Protein 2YXG (pdb70)

Solvent-accessible surface area: 39493 Å² total; per-residue (Å²): 122,7,118,6,3,0,0,5,2,1,1,0,8,86,124,160,107,12,20,70,112,4,0,67,91,10,0,41,44,2,25,140,34,44,7,34,0,0,2,0,2,10,10,2,0,2,28,26,8,18,56,90,125,29,15,68,104,0,0,66,52,0,24,93,18,0,118,72,123,21,58,3,0,0,4,1,21,2,11,18,4,126,71,0,45,83,14,0,55,45,0,56,112,32,41,7,64,1,0,7,0,10,0,0,30,10,3,62,4,42,41,74,0,0,56,67,0,0,3,95,0,4,119,33,6,136,26,52,0,0,0,12,0,9,32,69,22,0,29,15,46,3,60,16,138,4,1,73,94,0,18,100,109,25,121,21,8,28,0,1,14,1,9,16,68,76,1,7,11,0,0,32,1,48,81,56,0,136,17,23,0,0,0,15,30,11,21,5,0,0,0,0,6,0,0,14,2,88,0,0,3,0,26,0,0,7,7,4,3,125,50,0,22,69,0,0,76,51,3,45,126,27,44,2,122,87,0,44,113,13,0,31,105,0,0,45,0,1,66,4,7,107,45,19,26,22,1,0,0,0,1,16,0,4,68,56,37,70,56,17,0,15,116,28,49,51,0,4,13,118,4,54,115,121,51,34,127,79,0,82,92,19,2,124,126,52,51,53,97,48,119,5,2,2,0,3,2,1,1,0,4,130,133,154,108,14,17,62,114,4,0,69,100,12,0,55,69,3,30,151,32,37,7,38,0,0,0,0,2,9,9,3,0,2,27,27,6,17,56,68,100,30,14,63,102,0,0,81,52,0,24,93,17,0,122,70,123,31,66,3,0,0,4,7,14,1,11,18,4,141,77,0,50,84,12,0,53,37,0,55,112,34,42,5,62,0,0,8,0,12,0,0,31,9,4,66,4,39,58,73,0,0,62,69,0,0,2,96,0,4,106,33,6,137,27,48,1,0,0,15,0,8,33,66,22,0,29,14,33,2,59,14,160,6,2,83,95,0,16,100,112,29,118,25,6,37,0,0,12,2,6,18,70,75,1,21,16,0,1,41,4,32,75,34,75,92,18,36,0,0,0,14,38,11,21,5,0,0,0,0,6,0,0,12,2,91,0,0,4,0,26,0,0,6,2,4,4,76,55,0,12,71,0,0,68,64,3,41,146,27,56,3,120,91,0,58,96,22,0,33,103,0,0,44,1,1,74,3,6,106,44,18,26,20,1,1,0,0,0,18,0,5,69,59,31,71,52,24,3,31,59,17,35,44,0,6,4,115,6,50,126,130,49,63,161,85,0,70,82,15,0,107,112,46,64,48,71,50,117,6,2,0,0,5,2,3,1,0,2,123,131,157,107,12,18,68,112,4,0,68,92,12,0,50,64,3,29,153,34,43,6,34,0,0,1,0,2,8,16,4,0,3,28,28,8,16,55,100,119,17,17,76,104,0,0,66,50,0,25,96,17,0,121,79,120,23,63,4,0,0,5,1,20,2,12,12,4,130,70,0,53,90,15,0,52,37,0,54,112,26,44,5,63,1,0,7,0,10,0,0,30,9,4,66,3,38,47,83,0,0,56,71,0,0,2,88,0,4,112,35,6,139,31,49,0,0,0,11,0,10,33,70,24,0,29,15,46,1,52,11,131,6,2,81,96,1,2,107,106,28,104,23,0,32,0,1,16,1,9,21,72,75,2,17,16,0,1,44,2,32,72,34,79,96,18,33,0,0,0,13,31,12,24,8,0,0,0,0,5,0,0,14,2,90,0,0,4,0,26,0,0,8,6,5,2,109,58,0,20,64,0,0,67,62,3,43,131,28,44,3,132,94,0,63,121,21,0,29,130,1,1,43,0,1,64,4,8,107,43,20,25,23,2,0,0,0,1,16,0,5,70,55,38,68,48,21,2,32,73,29,43,44,0,5,7,122,7,38,142,120,57,65,124,92,0,72,63,19,0,123,115,44,64,56,85,54,121,6,3,1,0,3,3,2,1,0,4,119,128,163,109,13,17,63,111,5,0,71,94,12,0,47,38,2,28,148,34,44,5,34,0,0,0,0,3,9,10,3,0,3,25,30,6,16,50,58,96,27,15,61,118,0,1,80,50,0,22,86,20,0,121,72,126,22,65,4,0,0,4,0,20,2,12,17,4,139,77,0,52,99,8,0,54,42,0,54,115,35,43,5,63,1,0,8,0,12,0,0,33,10,8,61,4,37,42,73,0,0,63,69,0,1,3,95,0,4,112,34,8,136,31,49,0,0,0,14,0,8,34,68,23,0,31,16,44,2,53,8,133,5,1,87,90,0,22,119,108,30,118,24,8,35,0,1,12,2,6,17,71,72,0,16,13,0,0,47,1,39,52,44,2,167,18,38,1,0,0,13,38,10,23,7,0,0,0,1,3,0,0,16,2,91,0,0,4,0,25,0,0,9,4,4,3,109,53,0,20,63,0,0,82,74,0,46,146,24,33,3,130,98,0,59,120,16,0,32,102,2,6,50,0,1,71,4,7,87,44,18,29,21,1,0,0,0,2,16,0,4,64,60,20,70,83,25,3,27,65,31,46,48,0,4,9,124,6,48,124,133,55,35,126,86,0,62,51,17,0,126,125,54,70,42,106

Radius of gyration: 30.59 Å; Cα contacts (8 Å, |Δi|>4): 2657; chains: 4; bounding box: 78×72×71 Å

Foldseek 3Di:
DDFAEEEADAQFDDPNHGDLVLLLVLLVVLLVQPGQEYEYLDVLNVVVPDDPVRLLVRLLSNQVSCVPSHAYEREQEELDLVSSLVSLLSNQVSHGQEYEYEQHADVADDLVRSLVSVVSNLVSDPHAYEYEAACVGRVYGNALVSLQVNVVVHVSPAEYQDNPPPCVSLLSCVVRRPHAYAHAALLCRLVSVVSPHRYYHDLCCSQVVNLRRVLRVCSNVPNPVSVVVSSVLCVLVSVLCVLDDHPQSSLLNCVVLVRGHDADDPVDGHDDPVSSVSSVVSCVVVPSD/DFFEEEADAQFADPNHGPLVLLLVLLVVLVVQDGQEYEYLDVLNVVVPADPVRLLVRLLSSCVSCVPVHAYEYEAEELDLVRSLVRLLSSVVSPGQEYEYEQAADVADDLVVRLVSVLSNLVSDVHAYAYEAACVGRVYGNALVSLLVNLVVHVSPAHYADAPPPCVRLLSNVVSVSHAYAHAALLCLLVSVVSPHRYYHDLCCSQVVNLSSVLRVCSNVPNNVVVVVSSVLCVLVSVLCVPDPHPQSSLLLCVVLVRGHHADDPPDHHDDPVSSVSNVVSCVSVVSD/DFAEEEADAQFDDPNHGPLVLLLVLLVVLLVLPGQYYEYLDVLNVVVPDPPVRLLVRLLSSCVSCVPSHAYEYEQEELDLVSSLVSLLSSQVSRGQHYEYEQHADVADDLVRSLVSVVSNLVSDDHAYEYEADCVGRVYGNALVSLLVNVVVHVSPAEYADAPPPCVRLLSCVVSPSYAYAHAALLCRLVSLVSPHRYYHDHCCSQVVNLSRVLRVCSPVVNVVSNVVSSVLCVLVSVLCPPDDRPQSSLLLCVVLVRGHHADDPPDHHDDPVSSVSSVVSCVVVVSD/DFFEEEADAQFDDPNHTDLVLLLVLLVVLVVQPGQEYEWQDVLNVVVPADPVRLLVRLLSSCVSCVPVHAYEREQEELDLVSSLVSLLSNVVSHHQEYEYEQHADVADDLVVSLVSVVSNLVSHPHAYEYEADCVGRVYGNALVSLLVNVVVHVSPAEYADAPPPCVSLVSNVPRRVHAYAHAALLCRLVSLVSVHRYYHDHCCSQVVNLSRVLSVCSNVVNNVVNVVSSVLCVLVSVLCVLDPRPQSSLLLCVVLVRGHDADDPVDHHDDPVSSVSNVVSCVVVVSD

B-factor: mean 26.88, std 6.97, range [12.19, 60.37]

Organism: Methanocaldococcus jannaschii (strain ATCC 43067 / DSM 2661 / JAL-1 / JCM 10045 / NBRC 100440) (NCBI:txid243232)

Secondary structure (DSSP, 8-state):
---EEEEB----EETTEE-HHHHHHHHHHHHHTT-SEEEESSTTTTGGGS-HHHHHHHHHHHHHHHTTSSEEEEE---SSHHHHHHHHHHHHHHT-SEEEEE---SS---HHHHHHHHHHHHHH-SS-EEEEE-HHHHS----HHHHHHHHHH-TTEEEEEE--S-THHHHHIIIII-SEEEES-GGGHHHHHHTT--EEEESGGGT-HHHHHHHHHHHHHT-HHHHHHHHHHHHHHHHHTTSSSTTHHHHHHHHHTT-S--PPPTT--PPPHHHHHHHHHHHHHHT--/--EEEEB----EETTEE-HHHHHHHHHHHHHTT-SEEEESSTTTTGGGS-HHHHHHHHHHHHHHHTTSSEEEEEE--SSHHHHHHHHHHHHHTT-SEEEEE---SS---HHHHHHHHHHHHHH-SS-EEEEE-HHHHS----HHHHHHHHHH-TTEEEEEE--S-THHHHHHHHHT-SEEEES-GGGHHHHHHTT--EEEESGGGT-HHHHHHHHHHHHTT-HHHHHHHHHHHHHHHHHTTSSSTTHHHHHHHHHTTSS--PPPTTS-PPPHHHHHHHHHHHHHTT--/--EEEEB----EETTEE-HHHHHHHHHHHHHTT-SEEEESSGGGTGGGS-HHHHHHHHHHHHHHHTTSSEEEEE---SSHHHHHHHHHHHHHTT-SEEEEE---SS---HHHHHHHHHHHHHH-SS-EEEEE-HHHHS----HHHHHHHHHH-TTEEEEEE--S-HHHHHHHHHS-SSEEEES-GGGHHHHHHTT--EEEESGGGT-HHHHHHHHHHHHHT-HHHHHHHHHHHHHHHHHTTSSSTTHHHHHHHHHTT-S--PPPTTS----HHHHHHHHHHHHHTT--/--EEEEB----EETTEE-HHHHHHHHHHHHHTT-SEEEESSTTTTGGGS-HHHHHHHHHHHHHHHTTSSEEEEE---SSHHHHHHHHHHHHHHT-SEEEEEPPPSS---HHHHHHHHHHHHHH-SS-EEEEE-HHHHS----HHHHHHHHHH-TTEEEEEE--S-HHHHHHIIIII--EEEESSGGGHHHHHHHT--EEEESGGGT-HHHHHHHHHHHHHT-HHHHHHHHHHHHHHHHHTTSSSTTHHHHHHHHHTT-S--PPPTTS-PPPHHHHHHHHHHHHHTT--

InterPro domains:
  IPR002220 DapA-like [PF00701] (2-285)
  IPR002220 DapA-like [PIRSF001365] (1-288)
  IPR002220 DapA-like [PR00146] (34-55)
  IPR002220 DapA-like [PR00146] (70-88)
  IPR002220 DapA-like [PR00146] (102-118)
  IPR002220 DapA-like [PR00146] (127-144)
  IPR002220 DapA-like [PTHR12128] (2-287)
  IPR002220 DapA-like [SM01130] (1-287)
  IPR005263 4-hydroxy-tetrahydrodipicolinate synthase, DapA [MF_00418] (1-285)
  IPR005263 4-hydroxy-tetrahydrodipicolinate synthase, DapA [TIGR00674] (4-285)
  IPR005263 4-hydroxy-tetrahydrodipicolinate synthase, DapA [cd00950] (2-283)
  IPR013785 Aldolase-type TIM barrel [G3DSA:3.20.20.70] (1-289)
  IPR020624 Schiff base-forming aldolase, conserved site [PS00665] (37-54)
  IPR020625 Schiff base-forming aldolase, active site [PS00666] (132-163)

Structure (mmCIF, N/CA/C/O backbone):
data_2YXG
#
_entry.id   2YXG
#
_cell.length_a   80.469
_cell.length_b   76.532
_cell.length_c   101.863
_cell.angle_alpha   90.00
_cell.angle_beta   106.87
_cell.angle_gamma   90.00
#
_symmetry.space_group_name_H-M   'P 1 21 1'
#
loop_
_entity.id
_entity.type
_entity.pdbx_description
1 polymer 'Dihydrodipicolinate synthase'
2 water water
#
loop_
_atom_site.group_PDB
_atom_site.id
_atom_site.type_symbol
_atom_site.label_atom_id
_atom_site.label_alt_id
_atom_site.label_comp_id
_atom_site.label_asym_id
_atom_site.label_entity_id
_atom_site.label_seq_id
_atom_site.pdbx_PDB_ins_code
_atom_site.Cartn_x
_atom_site.Cartn_y
_atom_site.Cartn_z
_atom_site.occupancy
_atom_site.B_iso_or_equiv
_atom_site.auth_seq_id
_atom_site.auth_comp_id
_atom_site.auth_asym_id
_atom_site.auth_atom_id
_atom_site.pdbx_PDB_model_num
ATOM 1 N N . MET A 1 1 ? -8.881 17.194 33.202 1.00 40.84 1 MET A N 1
ATOM 2 C CA . MET A 1 1 ? -8.137 16.004 32.696 1.00 40.04 1 MET A CA 1
ATOM 3 C C . MET A 1 1 ? -8.192 14.764 33.634 1.00 38.39 1 MET A C 1
ATOM 4 O O . MET A 1 1 ? -9.145 14.562 34.458 1.00 38.85 1 MET A O 1
ATOM 6 N N . PHE A 1 2 ? -7.211 13.894 33.453 1.00 34.45 2 PHE A N 1
ATOM 7 C CA . PHE A 1 2 ? -7.085 12.766 34.348 1.00 31.75 2 PHE A CA 1
ATOM 8 C C . PHE A 1 2 ? -6.018 13.122 35.310 1.00 29.42 2 PHE A C 1
ATOM 9 O O . PHE A 1 2 ? -4.960 13.615 34.886 1.00 28.04 2 PHE A O 1
ATOM 17 N N . LYS A 1 3 ? -6.305 12.942 36.598 1.00 27.78 3 LYS A N 1
ATOM 18 C CA . LYS A 1 3 ? -5.294 13.229 37.643 1.00 27.28 3 LYS A CA 1
ATOM 19 C C . LYS A 1 3 ? -5.395 12.364 38.891 1.00 25.57 3 LYS A C 1
ATOM 20 O O . LYS A 1 3 ? -6.477 12.174 39.430 1.00 24.34 3 LYS A O 1
ATOM 26 N N . GLY A 1 4 ? -4.264 11.857 39.392 1.00 24.15 4 GLY A N 1
ATOM 27 C CA . GLY A 1 4 ? -4.324 11.123 40.661 1.00 22.02 4 GLY A CA 1
ATOM 28 C C . GLY A 1 4 ? -4.499 9.646 40.451 1.00 22.13 4 GLY A C 1
ATOM 29 O O . GLY A 1 4 ? -4.117 9.118 39.420 1.00 23.90 4 GLY A O 1
ATOM 30 N N . VAL A 1 5 ? -5.077 8.968 41.427 1.00 21.84 5 VAL A N 1
ATOM 31 C CA . VAL A 1 5 ? -5.065 7.498 41.481 1.00 21.07 5 VAL A CA 1
ATOM 32 C C . VAL A 1 5 ? -6.379 6.899 41.044 1.00 21.78 5 VAL A C 1
ATOM 33 O O . VAL A 1 5 ? -7.437 7.284 41.614 1.00 22.80 5 VAL A O 1
ATOM 37 N N . TYR A 1 6 ? -6.320 5.978 40.068 1.00 19.96 6 TYR A N 1
ATOM 38 C CA . TYR A 1 6 ? -7.521 5.236 39.543 1.00 20.46 6 TYR A CA 1
ATOM 39 C C . TYR A 1 6 ? -7.329 3.739 39.636 1.00 20.59 6 TYR A C 1
ATOM 40 O O . TYR A 1 6 ? -6.649 3.146 38.807 1.00 21.42 6 TYR A O 1
ATOM 49 N N . PRO A 1 7 ? -7.897 3.111 40.658 1.00 20.63 7 PRO A N 1
ATOM 50 C CA . PRO A 1 7 ? -7.606 1.685 40.716 1.00 20.48 7 PRO A CA 1
ATOM 51 C C . PRO A 1 7 ? -8.306 0.922 39.634 1.00 20.13 7 PRO A C 1
ATOM 52 O O . PRO A 1 7 ? -9.441 1.275 39.274 1.00 19.41 7 PRO A O 1
ATOM 56 N N . ALA A 1 8 ? -7.620 -0.112 39.127 1.00 18.67 8 ALA A N 1
ATOM 57 C CA . ALA A 1 8 ? -8.202 -1.015 38.152 1.00 19.02 8 ALA A CA 1
ATOM 58 C C . ALA A 1 8 ? -8.839 -2.091 38.986 1.00 19.30 8 ALA A C 1
ATOM 59 O O . ALA A 1 8 ? -8.151 -2.940 39.596 1.00 18.79 8 ALA A O 1
ATOM 61 N N . ILE A 1 9 ? -10.156 -1.991 39.122 1.00 19.60 9 ILE A N 1
ATOM 62 C CA . ILE A 1 9 ? -10.837 -2.835 40.083 1.00 19.96 9 ILE A CA 1
ATOM 63 C C . ILE A 1 9 ? -10.960 -4.256 39.611 1.00 20.90 9 ILE A C 1
ATOM 64 O O . ILE A 1 9 ? -11.096 -4.525 38.388 1.00 20.81 9 ILE A O 1
ATOM 69 N N . ILE A 1 10 ? -10.862 -5.176 40.570 1.00 19.87 10 ILE A N 1
ATOM 70 C CA . ILE A 1 10 ? -11.163 -6.534 40.259 1.00 20.74 10 ILE A CA 1
ATOM 71 C C . ILE A 1 10 ? -12.655 -6.712 40.057 1.00 21.04 10 ILE A C 1
ATOM 72 O O . ILE A 1 10 ? -13.476 -5.892 40.501 1.00 21.78 10 ILE A O 1
ATOM 77 N N . THR A 1 11 ? -12.999 -7.786 39.359 1.00 21.41 11 THR A N 1
ATOM 78 C CA . THR A 1 11 ? -14.385 -8.261 39.320 1.00 22.21 11 THR A CA 1
ATOM 79 C C . THR A 1 11 ? -14.481 -9.445 40.328 1.00 22.11 11 THR A C 1
ATOM 80 O O . THR A 1 11 ? -13.989 -10.522 40.060 1.00 21.78 11 THR A O 1
ATOM 84 N N . PRO A 1 12 ? -15.133 -9.246 41.473 1.00 23.29 12 PRO A N 1
ATOM 85 C CA . PRO A 1 12 ? -15.261 -10.363 42.434 1.00 23.78 12 PRO A CA 1
ATOM 86 C C . PRO A 1 12 ? -16.359 -11.324 41.988 1.00 25.14 12 PRO A C 1
ATOM 87 O O . PRO A 1 12 ? -17.349 -10.886 41.407 1.00 25.40 12 PRO A O 1
ATOM 91 N N . PHE A 1 13 ? -16.144 -12.625 42.208 1.00 25.60 13 PHE A N 1
ATOM 92 C CA . PHE A 1 13 ? -17.069 -13.673 41.875 1.00 27.26 13 PHE A CA 1
ATOM 93 C C . PHE A 1 13 ? -17.558 -14.401 43.171 1.00 29.40 13 PHE A C 1
ATOM 94 O O . PHE A 1 13 ? -16.791 -14.582 44.139 1.00 28.32 13 P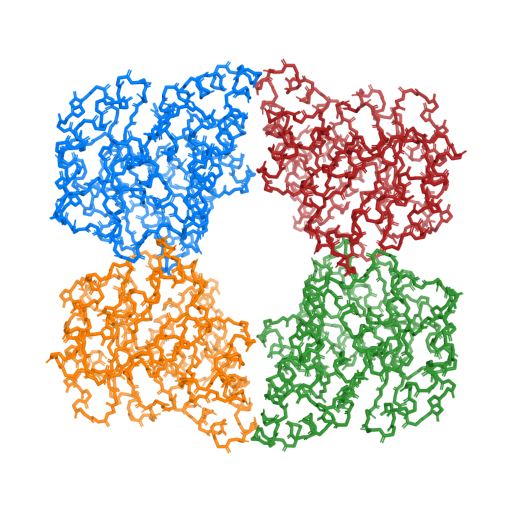HE A O 1
ATOM 102 N N . LYS A 1 14 ? -18.838 -14.778 43.191 1.00 30.97 14 LYS A N 1
ATOM 103 C CA . LYS A 1 14 ? -19.408 -15.642 44.231 1.00 33.87 14 LYS A CA 1
ATOM 104 C C . LYS A 1 14 ? -20.269 -16.660 43.518 1.00 34.33 14 LYS A C 1
ATOM 105 O O . LYS A 1 14 ? -21.154 -16.314 42.730 1.00 33.78 14 LYS A O 1
ATOM 111 N N . ASN A 1 15 ? -19.986 -17.927 43.782 1.00 36.45 15 ASN A N 1
ATOM 112 C CA . ASN A 1 15 ? -20.704 -19.031 43.149 1.00 38.01 15 ASN A CA 1
ATOM 113 C C . ASN A 1 15 ? -20.772 -18.976 41.617 1.00 38.90 15 ASN A C 1
ATOM 114 O O . ASN A 1 15 ? -21.850 -19.150 41.008 1.00 39.22 15 ASN A O 1
ATOM 119 N N . LYS A 1 16 ? -19.603 -18.747 41.010 1.00 38.65 16 LYS A N 1
ATOM 120 C CA . LYS A 1 16 ? -19.447 -18.783 39.564 1.00 39.54 16 LYS A CA 1
ATOM 121 C C . LYS A 1 16 ? -20.126 -17.548 38.914 1.00 38.52 16 LYS A C 1
ATOM 122 O O . LYS A 1 16 ? -20.251 -17.469 37.691 1.00 39.00 16 LYS A O 1
ATOM 128 N N . GLU A 1 17 ? -20.568 -16.601 39.743 1.00 36.73 17 GLU A N 1
ATOM 129 C CA . GLU A 1 17 ? -21.225 -15.400 39.246 1.00 35.68 17 GLU A CA 1
ATOM 130 C C . GLU A 1 17 ? -20.580 -14.110 39.758 1.00 33.07 17 GLU A C 1
ATOM 131 O O . GLU A 1 17 ? -20.025 -14.077 40.859 1.00 32.55 17 GLU A O 1
ATOM 137 N N . VAL A 1 18 ? -20.665 -13.055 38.959 1.00 31.09 18 VAL A N 1
ATOM 138 C CA . VAL A 1 18 ? -20.205 -11.742 39.375 1.00 29.56 18 VAL A CA 1
ATOM 139 C C . VAL A 1 18 ? -20.862 -11.452 40.713 1.00 30.59 18 VAL A C 1
ATOM 140 O O . VAL A 1 18 ? -22.052 -11.702 40.878 1.00 30.34 18 VAL A O 1
ATOM 144 N N . ASP A 1 19 ? -20.061 -10.978 41.679 1.00 30.42 19 ASP A N 1
ATOM 145 C CA . ASP A 1 19 ? -20.561 -10.668 43.006 1.00 30.57 19 ASP A CA 1
ATOM 146 C C . ASP A 1 19 ? -20.835 -9.163 43.133 1.00 30.05 19 ASP A C 1
ATOM 147 O O . ASP A 1 19 ? -19.925 -8.358 43.457 1.00 28.66 19 ASP A O 1
ATOM 152 N N . PHE A 1 20 ? -22.102 -8.785 42.878 1.00 29.75 20 PHE A N 1
ATOM 153 C CA . PHE A 1 20 ? -22.474 -7.355 42.735 1.00 29.17 20 PHE A CA 1
ATOM 154 C C . PHE A 1 20 ? -22.417 -6.598 44.052 1.00 29.51 20 PHE A C 1
ATOM 155 O O . PHE A 1 20 ? -21.974 -5.439 44.106 1.00 28.53 20 PHE A O 1
ATOM 163 N N . ASP A 1 21 ? -22.834 -7.270 45.115 1.00 29.44 21 ASP A N 1
ATOM 164 C CA . ASP A 1 21 ? -22.746 -6.696 46.444 1.00 30.22 21 ASP A CA 1
ATOM 165 C C . ASP A 1 21 ? -21.270 -6.489 46.829 1.00 29.30 21 ASP A C 1
ATOM 166 O O . ASP A 1 21 ? -20.890 -5.442 47.393 1.00 29.46 21 ASP A O 1
ATOM 171 N N . GLY A 1 22 ? -20.433 -7.462 46.487 1.00 27.72 22 GLY A N 1
ATOM 172 C CA . GLY A 1 22 ? -19.020 -7.352 46.825 1.00 26.30 22 GLY A CA 1
ATOM 173 C C . GLY A 1 22 ? -18.395 -6.217 46.066 1.00 25.24 22 GLY A C 1
ATOM 174 O O . GLY A 1 22 ? -17.623 -5.427 46.631 1.00 24.84 22 GLY A O 1
ATOM 175 N N . LEU A 1 23 ? -18.784 -6.129 44.790 1.00 24.80 23 LEU A N 1
ATOM 176 C CA . LEU A 1 23 ? -18.389 -5.063 43.894 1.00 25.74 23 LEU A CA 1
ATOM 177 C C . LEU A 1 23 ? -18.738 -3.666 44.457 1.00 26.39 23 LEU A C 1
ATOM 178 O O . LEU A 1 23 ? -17.885 -2.770 44.534 1.00 26.52 23 LEU A O 1
ATOM 183 N N . GLU A 1 24 ? -19.978 -3.498 44.894 1.00 27.29 24 GLU A N 1
ATOM 184 C CA . GLU A 1 24 ? -20.423 -2.246 45.522 1.00 27.53 24 GLU A CA 1
ATOM 185 C C . GLU A 1 24 ? -19.573 -1.840 46.720 1.00 27.17 24 GLU A C 1
ATOM 186 O O . GLU A 1 24 ? -19.114 -0.688 46.831 1.00 27.11 24 GLU A O 1
ATOM 192 N N . GLU A 1 25 ? -19.401 -2.807 47.622 1.00 26.64 25 GLU A N 1
ATOM 193 C CA . GLU A 1 25 ? -18.613 -2.666 48.803 1.00 26.65 25 GLU A CA 1
ATOM 194 C C . GLU A 1 25 ? -17.159 -2.312 48.465 1.00 25.81 25 GLU A C 1
ATOM 195 O O . GLU A 1 25 ? -16.557 -1.433 49.113 1.00 24.47 25 GLU A O 1
ATOM 201 N N . ASN A 1 26 ? -16.596 -2.936 47.422 1.00 25.59 26 ASN A N 1
ATOM 202 C CA . ASN A 1 26 ? -15.215 -2.535 46.990 1.00 24.96 26 ASN A CA 1
ATOM 203 C C . ASN A 1 26 ? -15.186 -1.098 46.494 1.00 23.95 26 ASN A C 1
ATOM 204 O O . ASN A 1 26 ? -14.323 -0.311 46.855 1.00 22.61 26 ASN A O 1
ATOM 209 N N . ILE A 1 27 ? -16.171 -0.761 45.676 1.00 24.71 27 ILE A N 1
ATOM 210 C CA . ILE A 1 27 ? -16.271 0.611 45.166 1.00 25.04 27 ILE A CA 1
ATOM 211 C C . ILE A 1 27 ? -16.309 1.660 46.252 1.00 24.73 27 ILE A C 1
ATOM 212 O O . ILE A 1 27 ? -15.498 2.604 46.251 1.00 25.12 27 ILE A O 1
ATOM 217 N N . ASN A 1 28 ? -17.215 1.499 47.195 1.00 24.89 28 ASN A N 1
ATOM 218 C CA . ASN A 1 28 ? -17.295 2.465 48.320 1.00 25.38 28 ASN A CA 1
ATOM 219 C C . ASN A 1 28 ? -16.052 2.491 49.185 1.00 24.79 28 ASN A C 1
ATOM 220 O O . ASN A 1 28 ? -15.647 3.568 49.641 1.00 26.60 28 ASN A O 1
ATOM 225 N N . PHE A 1 29 ? -15.440 1.327 49.425 1.00 24.14 29 PHE A N 1
ATOM 226 C CA . PHE A 1 29 ? -14.139 1.301 50.091 1.00 24.75 29 PHE A CA 1
ATOM 227 C C . PHE A 1 29 ? -13.086 2.209 49.406 1.00 24.65 29 PHE A C 1
ATOM 228 O O . PHE A 1 29 ? -12.391 2.957 50.055 1.00 25.20 29 PHE A O 1
ATOM 236 N N . LEU A 1 30 ? -12.986 2.146 48.092 1.00 24.94 30 LEU A N 1
ATOM 237 C CA . LEU A 1 30 ? -11.976 2.931 47.385 1.00 24.92 30 LEU A CA 1
ATOM 238 C C . LEU A 1 30 ? -12.343 4.415 47.372 1.00 24.94 30 LEU A C 1
ATOM 239 O O . LEU A 1 30 ? -11.482 5.295 47.542 1.00 24.53 30 LEU A O 1
ATOM 244 N N . ILE A 1 31 ? -13.625 4.693 47.154 1.00 25.47 31 ILE A N 1
ATOM 245 C CA . ILE A 1 31 ? -14.109 6.094 47.194 1.00 25.34 31 ILE A CA 1
ATOM 246 C C . ILE A 1 31 ? -13.862 6.710 48.573 1.00 26.15 31 ILE A C 1
ATOM 247 O O . ILE A 1 31 ? -13.358 7.823 48.623 1.00 25.65 31 ILE A O 1
ATOM 252 N N . GLU A 1 32 ? -14.184 5.976 49.645 1.00 27.98 32 GLU A N 1
ATOM 253 C CA . GLU A 1 32 ? -13.972 6.431 51.047 1.00 31.59 32 GLU A CA 1
ATOM 254 C C . GLU A 1 32 ? -12.516 6.874 51.170 1.00 30.93 32 GLU A C 1
ATOM 255 O O . GLU A 1 32 ? -12.181 7.843 51.849 1.00 30.85 32 GLU A O 1
ATOM 261 N N . ASN A 1 33 ? -11.637 6.133 50.500 1.00 29.98 33 ASN A N 1
ATOM 262 C CA . ASN A 1 33 ? -10.223 6.326 50.698 1.00 28.56 33 ASN A CA 1
ATOM 263 C C . ASN A 1 33 ? -9.573 7.319 49.752 1.00 28.23 33 ASN A C 1
ATOM 264 O O . ASN A 1 33 ? -8.334 7.419 49.695 1.00 28.00 33 ASN A O 1
ATOM 269 N N . GLY A 1 34 ? -10.405 8.059 49.005 1.00 27.12 34 GLY A N 1
ATOM 270 C CA . GLY A 1 34 ? -9.887 9.226 48.303 1.00 25.15 34 GLY A CA 1
ATOM 271 C C . GLY A 1 34 ? -9.396 9.031 46.888 1.00 24.12 34 GLY A C 1
ATOM 272 O O . GLY A 1 34 ? -8.824 9.959 46.325 1.00 23.11 34 GLY A O 1
ATOM 273 N N . VAL A 1 35 ? -9.679 7.877 46.283 1.00 23.34 35 VAL A N 1
ATOM 274 C CA . VAL A 1 35 ? -9.351 7.657 44.866 1.00 23.28 35 VAL A CA 1
ATOM 275 C C . VAL A 1 35 ? -10.002 8.725 43.930 1.00 24.76 35 VAL A C 1
ATOM 276 O O . VAL A 1 35 ? -11.054 9.290 44.258 1.00 25.72 35 VAL A O 1
ATOM 280 N N . SER A 1 36 ? -9.378 9.029 42.785 1.00 24.50 36 SER A N 1
ATOM 281 C CA . SER A 1 36 ? -9.980 9.981 41.803 1.00 24.44 36 SER A CA 1
ATOM 282 C C . SER A 1 36 ? -11.064 9.376 40.906 1.00 24.51 36 SER A C 1
ATOM 283 O O . SER A 1 36 ? -11.918 10.082 40.349 1.00 25.65 36 SER A O 1
ATOM 286 N N . GLY A 1 37 ? -11.000 8.075 40.724 1.00 24.24 37 GLY A N 1
ATOM 287 C CA . GLY A 1 37 ? -11.871 7.402 39.795 1.00 24.16 37 GLY A CA 1
ATOM 288 C C . GLY A 1 37 ? -11.622 5.901 39.829 1.00 24.94 37 GLY A C 1
ATOM 289 O O . GLY A 1 37 ? -10.711 5.413 40.526 1.00 22.87 37 GLY A O 1
ATOM 290 N N . ILE A 1 38 ? -12.444 5.191 39.058 1.00 24.14 38 ILE A N 1
ATOM 291 C CA . ILE A 1 38 ? -12.436 3.756 39.017 1.00 24.86 38 ILE A CA 1
ATOM 292 C C . ILE A 1 38 ? -12.367 3.280 37.561 1.00 24.40 38 ILE A C 1
ATOM 293 O O . ILE A 1 38 ? -13.090 3.764 36.710 1.00 24.31 38 ILE A O 1
ATOM 298 N N . VAL A 1 39 ? -11.479 2.324 37.316 1.00 23.48 39 VAL A N 1
ATOM 299 C CA . VAL A 1 39 ? -11.374 1.662 36.056 1.00 22.82 39 VAL A CA 1
ATOM 300 C C . VAL A 1 39 ? -12.087 0.291 36.116 1.00 23.04 39 VAL A C 1
ATOM 301 O O . VAL A 1 39 ? -11.614 -0.622 36.805 1.00 22.37 39 VAL A O 1
ATOM 305 N N . ALA A 1 40 ? -13.221 0.159 35.400 1.00 22.95 40 ALA A N 1
ATOM 306 C CA . ALA A 1 40 ? -13.987 -1.094 35.422 1.00 23.26 40 ALA A CA 1
ATOM 307 C C . ALA A 1 40 ? -13.693 -1.987 34.246 1.00 23.57 40 ALA A C 1
ATOM 308 O O . ALA A 1 40 ? -13.557 -1.522 33.101 1.00 22.84 40 ALA A O 1
ATOM 310 N N . VAL A 1 41 ? -13.670 -3.291 34.541 1.00 24.13 41 VAL A N 1
ATOM 311 C CA . VAL A 1 41 ? -13.552 -4.342 33.539 1.00 23.54 41 VAL A CA 1
ATOM 312 C C . VAL A 1 41 ? -12.366 -4.129 32.559 1.00 23.73 41 VAL A C 1
ATOM 313 O O . VAL A 1 41 ? -12.552 -4.226 31.339 1.00 24.90 41 VAL A O 1
ATOM 317 N N . GLY A 1 42 ? -11.184 -3.801 33.099 1.00 23.03 42 GLY A N 1
ATOM 318 C CA . GLY A 1 42 ? -9.912 -3.898 32.353 1.00 22.21 42 GLY A CA 1
ATOM 319 C C . GLY A 1 42 ? -9.300 -5.241 32.709 1.00 23.11 42 GLY A C 1
ATOM 320 O O . GLY A 1 42 ? -9.996 -6.120 33.224 1.00 22.70 42 GLY A O 1
ATOM 321 N N . THR A 1 43 ? -8.006 -5.404 32.444 1.00 22.92 43 THR A N 1
ATOM 322 C CA . THR A 1 43 ? -7.290 -6.649 32.696 1.00 22.88 43 THR A CA 1
ATOM 323 C C . THR A 1 43 ? -7.419 -7.111 34.146 1.00 22.46 43 THR A C 1
ATOM 324 O O . THR A 1 43 ? -7.681 -8.255 34.409 1.00 23.00 43 THR A O 1
ATOM 328 N N . THR A 1 44 ? -7.218 -6.211 35.089 1.00 22.45 44 THR A N 1
ATOM 329 C CA . THR A 1 44 ? -7.327 -6.556 36.508 1.00 21.59 44 THR A CA 1
ATOM 330 C C . THR A 1 44 ? -8.756 -7.088 36.834 1.00 22.39 44 THR A C 1
ATOM 331 O O . THR A 1 44 ? -8.912 -7.991 37.673 1.00 22.09 44 THR A O 1
ATOM 335 N N . GLY A 1 45 ? -9.779 -6.553 36.132 1.00 21.98 45 GLY A N 1
ATOM 336 C CA . GLY A 1 45 ? -11.178 -7.001 36.244 1.00 21.30 45 GLY A CA 1
ATOM 337 C C . GLY A 1 45 ? -11.528 -8.267 35.464 1.00 22.40 45 GLY A C 1
ATOM 338 O O . GLY A 1 45 ? -12.694 -8.649 35.374 1.00 22.59 45 GLY A O 1
ATOM 339 N N . GLU A 1 46 ? -10.519 -8.930 34.910 1.00 23.55 46 GLU A N 1
ATOM 340 C CA . GLU A 1 46 ? -10.672 -10.189 34.189 1.00 23.67 46 GLU A CA 1
ATOM 341 C C . GLU A 1 46 ? -11.571 -10.043 32.984 1.00 24.68 46 GLU A C 1
ATOM 342 O O . GLU A 1 46 ? -12.333 -10.963 32.612 1.00 24.96 46 GLU A O 1
ATOM 348 N N . SER A 1 47 ? -11.422 -8.905 32.299 1.00 25.36 47 SER A N 1
ATOM 349 C CA . SER A 1 47 ? -12.175 -8.678 31.046 1.00 25.13 47 SER A CA 1
ATOM 350 C C . SER A 1 47 ? -12.114 -9.892 30.071 1.00 23.22 47 SER A C 1
ATOM 351 O O . SER A 1 47 ? -13.127 -10.224 29.483 1.00 23.06 47 SER A O 1
ATOM 354 N N . PRO A 1 48 ? -10.949 -10.572 29.930 1.00 22.91 48 PRO A N 1
ATOM 355 C CA . PRO A 1 48 ? -10.954 -11.739 28.986 1.00 22.38 48 PRO A CA 1
ATOM 356 C C . PRO A 1 48 ? -11.970 -12.852 29.274 1.00 22.53 48 PRO A C 1
ATOM 357 O O . PRO A 1 48 ? -12.421 -13.563 28.377 1.00 21.76 48 PRO A O 1
ATOM 361 N N . THR A 1 49 ? -12.293 -13.019 30.546 1.00 23.34 49 THR A N 1
ATOM 362 C CA . THR A 1 49 ? -13.113 -14.128 30.973 1.00 23.87 49 THR A CA 1
ATOM 363 C C . THR A 1 49 ? -14.513 -13.732 31.347 1.00 25.04 49 THR A C 1
ATOM 364 O O . THR A 1 49 ? -15.294 -14.576 31.778 1.00 26.49 49 THR A O 1
ATOM 368 N N . LEU A 1 50 ? -14.867 -12.475 31.141 1.00 26.00 50 LEU A N 1
ATOM 369 C CA . LEU A 1 50 ? -16.270 -12.098 31.315 1.00 26.70 50 LEU A CA 1
ATOM 370 C C . LEU A 1 50 ? -17.046 -12.247 29.994 1.00 27.64 50 LEU A C 1
ATOM 371 O O . LEU A 1 50 ? -16.525 -11.943 28.898 1.00 25.26 50 LEU A O 1
ATOM 376 N N . SER A 1 51 ? -18.308 -12.668 30.112 1.00 28.93 51 SER A N 1
ATOM 377 C CA . SER A 1 51 ? -19.199 -12.599 28.969 1.00 30.65 51 SER A CA 1
ATOM 378 C C . SER A 1 51 ? -19.480 -11.132 28.623 1.00 31.14 51 SER A C 1
ATOM 379 O O . SER A 1 51 ? -19.398 -10.246 29.500 1.00 31.15 51 SER A O 1
ATOM 382 N N . HIS A 1 52 ? -19.799 -10.886 27.342 1.00 31.96 52 HIS A N 1
ATOM 383 C CA . HIS A 1 52 ? -20.451 -9.650 26.865 1.00 32.67 52 HIS A CA 1
ATOM 384 C C . HIS A 1 52 ? -21.453 -9.100 27.908 1.00 32.26 52 HIS A C 1
ATOM 385 O O . HIS A 1 52 ? -21.383 -7.929 28.343 1.00 30.96 52 HIS A O 1
ATOM 392 N N . GLU A 1 53 ? -22.392 -9.947 28.302 1.00 31.56 53 GLU A N 1
ATOM 393 C CA . GLU A 1 53 ? -23.434 -9.518 29.211 1.00 33.74 53 GLU A CA 1
ATOM 394 C C . GLU A 1 53 ? -22.886 -9.165 30.610 1.00 31.62 53 GLU A C 1
ATOM 395 O O . GLU A 1 53 ? -23.284 -8.146 31.185 1.00 31.96 53 GLU A O 1
ATOM 401 N N . GLU A 1 54 ? -21.946 -9.970 31.131 1.00 29.87 54 GLU A N 1
ATOM 402 C CA . GLU A 1 54 ? -21.283 -9.633 32.395 1.00 28.61 54 GLU A CA 1
ATOM 403 C C . GLU A 1 54 ? -20.507 -8.287 32.323 1.00 27.67 54 GLU A C 1
ATOM 404 O O . GLU A 1 54 ? -20.621 -7.442 33.204 1.00 26.37 54 GLU A O 1
ATOM 410 N N . HIS A 1 55 ? -19.739 -8.112 31.250 1.00 27.98 55 HIS A N 1
ATOM 411 C CA . HIS A 1 55 ? -19.037 -6.887 30.972 1.00 28.11 55 HIS A CA 1
ATOM 412 C C . HIS A 1 55 ? -20.029 -5.714 31.068 1.00 28.74 55 HIS 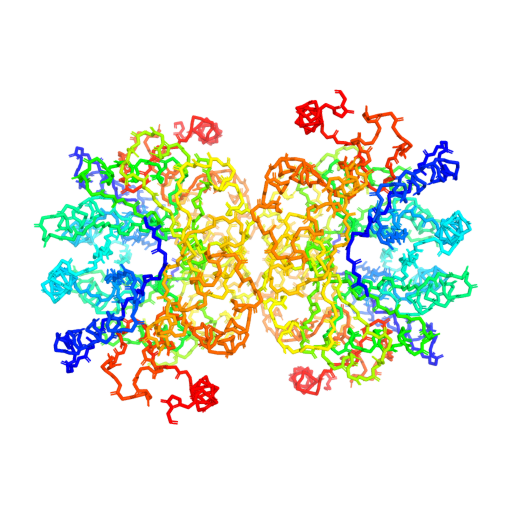A C 1
ATOM 413 O O . HIS A 1 55 ? -19.799 -4.738 31.795 1.00 28.42 55 HIS A O 1
ATOM 420 N N . LYS A 1 56 ? -21.167 -5.825 30.389 1.00 28.54 56 LYS A N 1
ATOM 421 C CA . LYS A 1 56 ? -22.093 -4.701 30.349 1.00 28.54 56 LYS A CA 1
ATOM 422 C C . LYS A 1 56 ? -22.625 -4.456 31.734 1.00 28.15 56 LYS A C 1
ATOM 423 O O . LYS A 1 56 ? -22.629 -3.314 32.187 1.00 28.39 56 LYS A O 1
ATOM 429 N N . LYS A 1 57 ? -23.042 -5.520 32.418 1.00 27.97 57 LYS A N 1
ATOM 430 C CA . LYS A 1 57 ? -23.685 -5.383 33.702 1.00 28.11 57 LYS A CA 1
ATOM 431 C C . LYS A 1 57 ? -22.664 -4.896 34.688 1.00 27.52 57 LYS A C 1
ATOM 432 O O . LYS A 1 57 ? -23.015 -4.153 35.583 1.00 26.90 57 LYS A O 1
ATOM 438 N N . VAL A 1 58 ? -21.402 -5.350 34.578 1.00 26.74 58 VAL A N 1
ATOM 439 C CA . VAL A 1 58 ? -20.387 -4.823 35.535 1.00 25.87 58 VAL A CA 1
ATOM 440 C C . VAL A 1 58 ? -20.201 -3.317 35.377 1.00 25.20 58 VAL A C 1
ATOM 441 O O . VAL A 1 58 ? -20.218 -2.627 36.366 1.00 25.12 58 VAL A O 1
ATOM 445 N N . ILE A 1 59 ? -20.013 -2.813 34.161 1.00 25.80 59 ILE A N 1
ATOM 446 C CA . ILE A 1 59 ? -19.887 -1.355 33.951 1.00 27.17 59 ILE A CA 1
ATOM 447 C C . ILE A 1 59 ? -21.107 -0.588 34.509 1.00 27.70 59 ILE A C 1
ATOM 448 O O . ILE A 1 59 ? -20.975 0.422 35.242 1.00 28.36 59 ILE A O 1
ATOM 453 N N . GLU A 1 60 ? -22.297 -1.101 34.188 1.00 28.24 60 GLU A N 1
ATOM 454 C CA . GLU A 1 60 ? -23.584 -0.590 34.668 1.00 27.72 60 GLU A CA 1
ATOM 455 C C . GLU A 1 60 ? -23.578 -0.511 36.187 1.00 26.50 60 GLU A C 1
ATOM 456 O O . GLU A 1 60 ? -23.923 0.528 36.762 1.00 24.84 60 GLU A O 1
ATOM 462 N N . LYS A 1 61 ? -23.165 -1.598 36.857 1.00 25.13 61 LYS A N 1
ATOM 463 C CA . LYS A 1 61 ? -23.166 -1.576 38.322 1.00 24.95 61 LYS A CA 1
ATOM 464 C C . LYS A 1 61 ? -22.200 -0.487 38.843 1.00 25.42 61 LYS A C 1
ATOM 465 O O . LYS A 1 61 ? -22.519 0.294 39.776 1.00 24.27 61 LYS A O 1
ATOM 471 N N . VAL A 1 62 ? -21.046 -0.371 38.181 1.00 25.07 62 VAL A N 1
ATOM 472 C CA . VAL A 1 62 ? -20.046 0.616 38.622 1.00 25.45 62 VAL A CA 1
ATOM 473 C C . VAL A 1 62 ? -20.548 2.088 38.477 1.00 25.05 62 VAL A C 1
ATOM 474 O O . VAL A 1 62 ? -20.402 2.912 39.407 1.00 24.03 62 VAL A O 1
ATOM 478 N N . VAL A 1 63 ? -21.080 2.404 37.300 1.00 25.58 63 VAL A N 1
ATOM 479 C CA . VAL A 1 63 ? -21.690 3.739 37.055 1.00 26.70 63 VAL A CA 1
ATOM 480 C C . VAL A 1 63 ? -22.723 4.071 38.142 1.00 26.50 63 VAL A C 1
ATOM 481 O O . VAL A 1 63 ? -22.629 5.132 38.759 1.00 26.30 63 VAL A O 1
ATOM 485 N N . ASP A 1 64 ? -23.638 3.127 38.396 1.00 26.84 64 ASP A N 1
ATOM 486 C CA . ASP A 1 64 ? -24.778 3.311 39.313 1.00 28.29 64 ASP A CA 1
ATOM 487 C C . ASP A 1 64 ? -24.296 3.515 40.772 1.00 28.66 64 ASP A C 1
ATOM 488 O O . ASP A 1 64 ? -24.766 4.419 41.495 1.00 28.58 64 ASP A O 1
ATOM 493 N N . VAL A 1 65 ? -23.372 2.654 41.219 1.00 28.17 65 VAL A N 1
ATOM 494 C CA . VAL A 1 65 ? -22.901 2.731 42.570 1.00 27.16 65 VAL A CA 1
ATOM 495 C C . VAL A 1 65 ? -22.092 3.990 42.725 1.00 27.27 65 VAL A C 1
ATOM 496 O O . VAL A 1 65 ? -22.266 4.732 43.692 1.00 27.87 65 VAL A O 1
ATOM 500 N N . VAL A 1 66 ? -21.188 4.236 41.792 1.00 26.52 66 VAL A N 1
ATOM 501 C CA . VAL A 1 66 ? -20.378 5.437 41.886 1.00 26.07 66 VAL A CA 1
ATOM 502 C C . VAL A 1 66 ? -21.245 6.679 41.900 1.00 27.20 66 VAL A C 1
ATOM 503 O O . VAL A 1 66 ? -21.009 7.589 42.725 1.00 26.70 66 VAL A O 1
ATOM 507 N N . ASN A 1 67 ? -22.233 6.722 40.998 1.00 27.75 67 ASN A N 1
ATOM 508 C CA . ASN A 1 67 ? -23.219 7.811 41.043 1.00 29.41 67 ASN A CA 1
ATOM 509 C C . ASN A 1 67 ? -22.548 9.177 41.020 1.00 28.81 67 ASN A C 1
ATOM 510 O O . ASN A 1 67 ? -22.879 10.017 41.831 1.00 27.72 67 ASN A O 1
ATOM 515 N N . GLY A 1 68 ? -21.619 9.380 40.086 1.00 28.81 68 GLY A N 1
ATOM 516 C CA . GLY A 1 68 ? -20.967 10.655 39.879 1.00 28.19 68 GLY A CA 1
ATOM 517 C C . GLY A 1 68 ? -20.011 11.141 40.969 1.00 29.23 68 GLY A C 1
ATOM 518 O O . GLY A 1 68 ? -19.472 12.244 40.836 1.00 29.36 68 GLY A O 1
ATOM 519 N N . ARG A 1 69 ? -19.774 10.353 42.021 1.00 28.43 69 ARG A N 1
ATOM 520 C CA . ARG A 1 69 ? -18.855 10.806 43.077 1.00 29.30 69 ARG A CA 1
ATOM 521 C C . ARG A 1 69 ? -17.403 10.878 42.583 1.00 29.23 69 ARG A C 1
ATOM 522 O O . ARG A 1 69 ? -16.658 11.800 42.940 1.00 28.99 69 ARG A O 1
ATOM 530 N N . VAL A 1 70 ? -17.014 9.886 41.774 1.00 28.34 70 VAL A N 1
ATOM 531 C CA . VAL A 1 70 ? -15.688 9.891 41.133 1.00 27.32 70 VAL A CA 1
ATOM 532 C C . VAL A 1 70 ? -15.817 9.518 39.645 1.00 27.13 70 VAL A C 1
ATOM 533 O O . VAL A 1 70 ? -16.899 9.120 39.179 1.00 27.43 70 VAL A O 1
ATOM 537 N N . GLN A 1 71 ? -14.741 9.680 38.882 1.00 26.99 71 GLN A N 1
ATOM 538 C CA . GLN A 1 71 ? -14.807 9.349 37.454 1.00 26.51 71 GLN A CA 1
ATOM 539 C C . GLN A 1 71 ? -14.906 7.862 37.271 1.00 25.68 71 GLN A C 1
ATOM 540 O O . GLN A 1 71 ? -14.344 7.087 38.044 1.00 26.03 71 GLN A O 1
ATOM 546 N N . VAL A 1 72 ? -15.669 7.462 36.274 1.00 24.96 72 VAL A N 1
ATOM 547 C CA . VAL A 1 72 ? -15.801 6.058 35.903 1.00 23.60 72 VAL A CA 1
ATOM 548 C C . VAL A 1 72 ? -15.217 5.860 34.520 1.00 22.98 72 VAL A C 1
ATOM 549 O O . VAL A 1 72 ? -15.672 6.444 33.549 1.00 23.74 72 VAL A O 1
ATOM 553 N N . ILE A 1 73 ? -14.183 5.049 34.449 1.00 22.20 73 ILE A N 1
ATOM 554 C CA . ILE A 1 73 ? -13.533 4.776 33.201 1.00 22.51 73 ILE A CA 1
ATOM 555 C C . ILE A 1 73 ? -13.858 3.334 32.891 1.00 23.26 73 ILE A C 1
ATOM 556 O O . ILE A 1 73 ? -13.555 2.415 33.695 1.00 24.25 73 ILE A O 1
ATOM 561 N N . ALA A 1 74 ? -14.467 3.123 31.735 1.00 22.93 74 ALA A N 1
ATOM 562 C CA . ALA A 1 74 ? -14.939 1.778 31.362 1.00 22.08 74 ALA A CA 1
ATOM 563 C C . ALA A 1 74 ? -13.954 1.131 30.403 1.00 21.64 74 ALA A C 1
ATOM 564 O O . ALA A 1 74 ? -13.580 1.724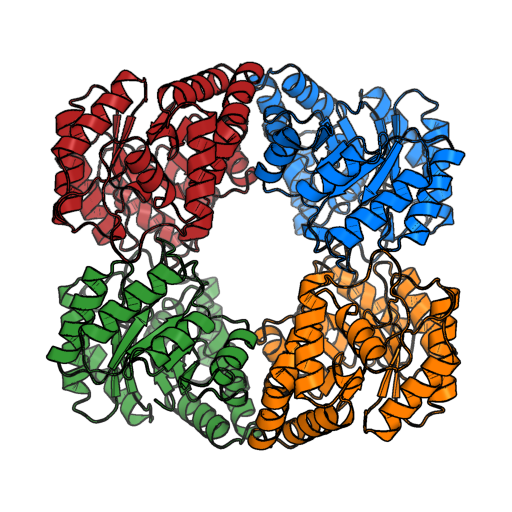 29.379 1.00 21.76 74 ALA A O 1
ATOM 566 N N . GLY A 1 75 ? -13.489 -0.070 30.737 1.00 21.29 75 GLY A N 1
ATOM 567 C CA . GLY A 1 75 ? -12.623 -0.790 29.806 1.00 21.14 75 GLY A CA 1
ATOM 568 C C . GLY A 1 75 ? -13.532 -1.161 28.626 1.00 20.83 75 GLY A C 1
ATOM 569 O O . GLY A 1 75 ? -14.667 -1.596 28.827 1.00 21.58 75 GLY A O 1
ATOM 570 N N . ALA A 1 76 ? -13.057 -0.921 27.417 1.00 21.03 76 ALA A N 1
ATOM 571 C CA . ALA A 1 76 ? -13.850 -1.143 26.176 1.00 21.36 76 ALA A CA 1
ATOM 572 C C . ALA A 1 76 ? -12.930 -1.449 24.999 1.00 21.44 76 ALA A C 1
ATOM 573 O O . ALA A 1 76 ? -13.276 -1.239 23.860 1.00 22.53 76 ALA A O 1
ATOM 575 N N . GLY A 1 77 ? -11.745 -1.957 25.291 1.00 22.33 77 GLY A N 1
ATOM 576 C CA . GLY A 1 77 ? -10.809 -2.319 24.257 1.00 22.76 77 GLY A CA 1
ATOM 577 C C . GLY A 1 77 ? -11.056 -3.744 23.772 1.00 23.12 77 GLY A C 1
ATOM 578 O O . GLY A 1 77 ? -11.671 -4.570 24.461 1.00 22.97 77 GLY A O 1
ATOM 579 N N . SER A 1 78 ? -10.562 -4.005 22.566 1.00 22.61 78 SER A N 1
ATOM 580 C CA . SER A 1 78 ? -10.648 -5.305 21.927 1.00 21.04 78 SER A CA 1
ATOM 581 C C . SER A 1 78 ? -9.598 -5.334 20.850 1.00 19.70 78 SER A C 1
ATOM 582 O O . SER A 1 78 ? -9.118 -4.298 20.404 1.00 20.13 78 SER A O 1
ATOM 585 N N . ASN A 1 79 ? -9.180 -6.522 20.458 1.00 20.03 79 ASN A N 1
ATOM 586 C CA . ASN A 1 79 ? -8.302 -6.645 19.278 1.00 19.75 79 ASN A CA 1
ATOM 587 C C . ASN A 1 79 ? -9.149 -6.747 17.975 1.00 20.52 79 ASN A C 1
ATOM 588 O O . ASN A 1 79 ? -8.640 -7.059 16.908 1.00 20.22 79 ASN A O 1
ATOM 593 N N . CYS A 1 80 ? -10.457 -6.527 18.096 1.00 20.60 80 CYS A N 1
ATOM 594 C CA . CYS A 1 80 ? -11.317 -6.436 16.944 1.00 21.25 80 CYS A CA 1
ATOM 595 C C . CYS A 1 80 ? -11.892 -5.033 16.935 1.00 20.59 80 CYS A C 1
ATOM 596 O O . CYS A 1 80 ? -12.610 -4.665 17.878 1.00 19.81 80 CYS A O 1
ATOM 599 N N . THR A 1 81 ? -11.644 -4.262 15.873 1.00 21.17 81 THR A N 1
ATOM 600 C CA . THR A 1 81 ? -12.090 -2.846 15.858 1.00 21.74 81 THR A CA 1
ATOM 601 C C . THR A 1 81 ? -13.622 -2.682 16.009 1.00 23.92 81 THR A C 1
ATOM 602 O O . THR A 1 81 ? -14.103 -1.827 16.747 1.00 22.86 81 THR A O 1
ATOM 606 N N . GLU A 1 82 ? -14.382 -3.550 15.354 1.00 26.08 82 GLU A N 1
ATOM 607 C CA . GLU A 1 82 ? -15.845 -3.500 15.416 1.00 28.74 82 GLU A CA 1
ATOM 608 C C . GLU A 1 82 ? -16.328 -3.685 16.845 1.00 26.78 82 GLU A C 1
ATOM 609 O O . GLU A 1 82 ? -17.258 -3.018 17.282 1.00 26.46 82 GLU A O 1
ATOM 615 N N . GLU A 1 83 ? -15.703 -4.612 17.566 1.00 25.72 83 GLU A N 1
ATOM 616 C CA . GLU A 1 83 ? -16.072 -4.842 18.942 1.00 25.09 83 GLU A CA 1
ATOM 617 C C . GLU A 1 83 ? -15.623 -3.704 19.837 1.00 23.11 83 GLU A C 1
ATOM 618 O O . GLU A 1 83 ? -16.323 -3.394 20.830 1.00 22.02 83 GLU A O 1
ATOM 624 N N . ALA A 1 84 ? -14.473 -3.066 19.524 1.00 21.88 84 ALA A N 1
ATOM 625 C CA . ALA A 1 84 ? -13.995 -1.917 20.361 1.00 22.07 84 ALA A CA 1
ATOM 626 C C . ALA A 1 84 ? -15.008 -0.739 20.277 1.00 21.97 84 ALA A C 1
ATOM 627 O O . ALA A 1 84 ? -15.367 -0.122 21.286 1.00 22.46 84 ALA A O 1
ATOM 629 N N . ILE A 1 85 ? -15.517 -0.493 19.075 1.00 22.40 85 ILE A N 1
ATOM 630 C CA . ILE A 1 85 ? -16.585 0.490 18.818 1.00 23.86 85 ILE A CA 1
ATOM 631 C C . ILE A 1 85 ? -17.855 0.208 19.633 1.00 24.12 85 ILE A C 1
ATOM 632 O O . ILE A 1 85 ? -18.325 1.022 20.413 1.00 24.17 85 ILE A O 1
ATOM 637 N N . GLU A 1 86 ? -18.365 -1.001 19.476 1.00 25.82 86 GLU A N 1
ATOM 638 C CA . GLU A 1 86 ? -19.486 -1.466 20.220 1.00 26.74 86 GLU A CA 1
ATOM 639 C C . GLU A 1 86 ? -19.329 -1.273 21.727 1.00 27.13 86 GLU A C 1
ATOM 640 O O . GLU A 1 86 ? -20.239 -0.704 22.352 1.00 27.95 86 GLU A O 1
ATOM 646 N N . LEU A 1 87 ? -18.201 -1.711 22.314 1.00 25.47 87 LEU A N 1
ATOM 647 C CA . LEU A 1 87 ? -17.981 -1.553 23.757 1.00 25.57 87 LEU A CA 1
ATOM 648 C C . LEU A 1 87 ? -17.933 -0.082 24.176 1.00 24.08 87 LEU A C 1
ATOM 649 O O . LEU A 1 87 ? -18.384 0.279 25.261 1.00 22.82 87 LEU A O 1
ATOM 654 N N . SER A 1 88 ? -17.363 0.745 23.308 1.00 23.45 88 SER A N 1
ATOM 655 C CA . SER A 1 88 ? -17.190 2.170 23.581 1.00 23.61 88 SER A CA 1
ATOM 656 C C . SER A 1 88 ? -18.529 2.896 23.571 1.00 22.99 88 SER A C 1
ATOM 657 O O . SER A 1 88 ? -18.814 3.702 24.454 1.00 21.56 88 SER A O 1
ATOM 660 N N . VAL A 1 89 ? -19.321 2.605 22.540 1.00 23.79 89 VAL A N 1
ATOM 661 C CA . VAL A 1 89 ? -20.667 3.165 22.401 1.00 24.17 89 VAL A CA 1
ATOM 662 C C . VAL A 1 89 ? -21.499 2.763 23.622 1.00 24.18 89 VAL A C 1
ATOM 663 O O . VAL A 1 89 ? -22.211 3.603 24.214 1.00 24.44 89 VAL A O 1
ATOM 667 N N . PHE A 1 90 ? -21.375 1.510 24.026 1.00 23.36 90 PHE A N 1
ATOM 668 C CA . PHE A 1 90 ? -22.034 1.080 25.232 1.00 23.94 90 PHE A CA 1
ATOM 669 C C . PHE A 1 90 ? -21.581 1.833 26.507 1.00 24.11 90 PHE A C 1
ATOM 670 O O . PHE A 1 90 ? -22.401 2.210 27.339 1.00 22.82 90 PHE A O 1
ATOM 678 N N . ALA A 1 91 ? -20.276 2.037 26.668 1.00 23.89 91 ALA A N 1
ATOM 679 C CA . ALA A 1 91 ? -19.794 2.763 27.827 1.00 23.36 91 ALA A CA 1
ATOM 680 C C . AL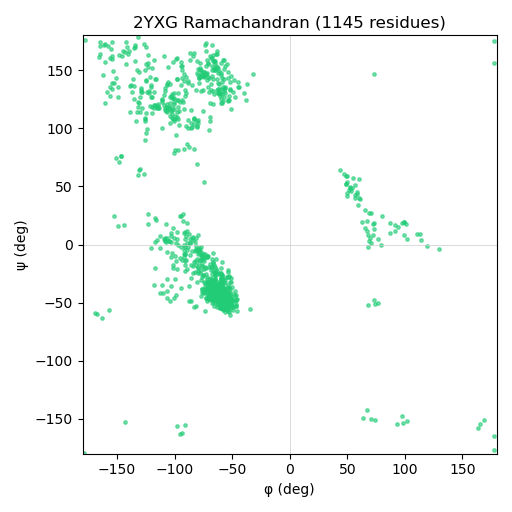A A 1 91 ? -20.396 4.182 27.837 1.00 23.58 91 ALA A C 1
ATOM 681 O O . ALA A 1 91 ? -20.703 4.725 28.878 1.00 23.24 91 ALA A O 1
ATOM 683 N N . GLU A 1 92 ? -20.556 4.788 26.674 1.00 24.54 92 GLU A N 1
ATOM 684 C CA . GLU A 1 92 ? -21.075 6.165 26.648 1.00 26.79 92 GLU A CA 1
ATOM 685 C C . GLU A 1 92 ? -22.567 6.185 27.015 1.00 26.44 92 GLU A C 1
ATOM 686 O O . GLU A 1 92 ? -22.987 6.914 27.912 1.00 25.98 92 GLU A O 1
ATOM 692 N N . ASP A 1 93 ? -23.308 5.306 26.361 1.00 26.78 93 ASP A N 1
ATOM 693 C CA . ASP A 1 93 ? -24.728 5.136 26.544 1.00 28.02 93 ASP A CA 1
ATOM 694 C C . ASP A 1 93 ? -25.048 4.806 27.973 1.00 27.14 93 ASP A C 1
ATOM 695 O O . ASP A 1 93 ? -26.033 5.280 28.477 1.00 27.97 93 ASP A O 1
ATOM 700 N N . VAL A 1 94 ? -24.239 3.991 28.633 1.00 26.20 94 VAL A N 1
ATOM 701 C CA . VAL A 1 94 ? -24.562 3.594 29.988 1.00 25.49 94 VAL A CA 1
ATOM 702 C C . VAL A 1 94 ? -24.190 4.649 31.046 1.00 25.21 94 VAL A C 1
ATOM 703 O O . VAL A 1 94 ? -24.620 4.535 32.176 1.00 24.36 94 VAL A O 1
ATOM 707 N N . GLY A 1 95 ? -23.406 5.674 30.707 1.00 24.83 95 GLY A N 1
ATOM 708 C CA . GLY A 1 95 ? -23.107 6.714 31.735 1.00 24.01 95 GLY A CA 1
ATOM 709 C C . GLY A 1 95 ? -21.697 6.801 32.286 1.00 23.89 95 GLY A C 1
ATOM 710 O O . GLY A 1 95 ? -21.459 7.565 33.228 1.00 23.72 95 GLY A O 1
ATOM 711 N N . ALA A 1 96 ? -20.745 6.059 31.691 1.00 23.17 96 ALA A N 1
ATOM 712 C CA . ALA A 1 96 ? -19.315 6.204 32.081 1.00 23.07 96 ALA A CA 1
ATOM 713 C C . ALA A 1 96 ? -18.819 7.574 31.701 1.00 23.45 96 ALA A C 1
ATOM 714 O O . ALA A 1 96 ? -19.415 8.248 30.844 1.00 22.88 96 ALA A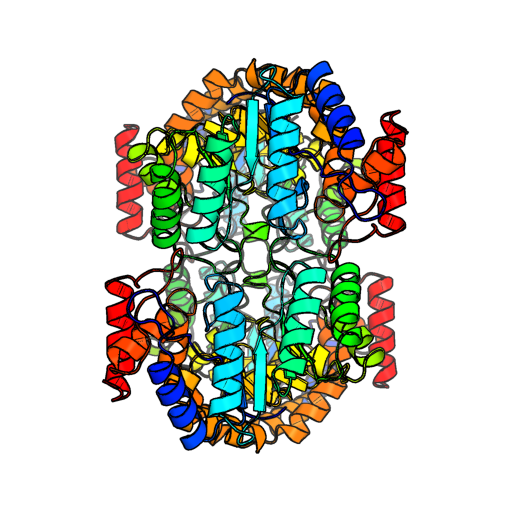 O 1
ATOM 716 N N . ASP A 1 97 ? -17.754 7.992 32.374 1.00 22.81 97 ASP A N 1
ATOM 717 C CA . ASP A 1 97 ? -17.143 9.266 32.112 1.00 24.14 97 ASP A CA 1
ATOM 718 C C . ASP A 1 97 ? -16.066 9.221 31.031 1.00 23.18 97 ASP A C 1
ATOM 719 O O . ASP A 1 97 ? -15.782 10.225 30.422 1.00 24.55 97 ASP A O 1
ATOM 724 N N . ALA A 1 98 ? -15.507 8.047 30.774 1.00 21.88 98 ALA A N 1
ATOM 725 C CA . ALA A 1 98 ? -14.327 7.903 29.917 1.00 21.76 98 ALA A CA 1
ATOM 726 C C . ALA A 1 98 ? -14.184 6.443 29.527 1.00 22.03 98 ALA A C 1
ATOM 727 O O . ALA A 1 98 ? -14.841 5.553 30.097 1.00 23.05 98 ALA A O 1
ATOM 729 N N . VAL A 1 99 ? -13.385 6.193 28.503 1.00 22.70 99 VAL A N 1
ATOM 730 C CA . VAL A 1 99 ? -13.166 4.832 28.070 1.00 21.76 99 VAL A CA 1
ATOM 731 C C . VAL A 1 99 ? -11.666 4.549 28.179 1.00 21.45 99 VAL A C 1
ATOM 732 O O . VAL A 1 99 ? -10.854 5.408 27.869 1.00 19.74 99 VAL A O 1
ATOM 736 N N . LEU A 1 100 ? -11.328 3.371 28.719 1.00 20.98 100 LEU A N 1
ATOM 737 C CA . LEU A 1 100 ? -9.982 2.848 28.564 1.00 20.81 100 LEU A CA 1
ATOM 738 C C . LEU A 1 100 ? -9.976 1.853 27.397 1.00 20.87 100 LEU A C 1
ATOM 739 O O . LEU A 1 100 ? -10.797 0.910 27.351 1.00 21.59 100 LEU A O 1
ATOM 744 N N . SER A 1 101 ? -9.020 2.036 26.494 1.00 20.09 101 SER A N 1
ATOM 745 C CA . SER A 1 101 ? -8.996 1.287 25.258 1.00 19.84 101 SER A CA 1
ATOM 746 C C . SER A 1 101 ? -7.549 0.724 24.958 1.00 19.59 101 SER A C 1
ATOM 747 O O . SER A 1 101 ? -6.626 1.460 24.598 1.00 19.97 101 SER A O 1
ATOM 750 N N . ILE A 1 102 ? -7.361 -0.568 25.140 1.00 19.11 102 ILE A N 1
ATOM 751 C CA . ILE A 1 102 ? -6.038 -1.195 25.004 1.00 18.39 102 ILE A CA 1
ATOM 752 C C . ILE A 1 102 ? -5.682 -1.369 23.525 1.00 19.95 102 ILE A C 1
ATOM 753 O O . ILE A 1 102 ? -6.568 -1.605 22.663 1.00 19.60 102 ILE A O 1
ATOM 758 N N . THR A 1 103 ? -4.385 -1.235 23.207 1.00 19.77 103 THR A N 1
ATOM 759 C CA . THR A 1 103 ? -3.942 -1.599 21.885 1.00 19.40 103 THR A CA 1
ATOM 760 C C . THR A 1 103 ? -4.360 -3.085 21.686 1.00 19.76 103 THR A C 1
ATOM 761 O O . THR A 1 103 ? -4.143 -3.912 22.587 1.00 19.64 103 THR A O 1
ATOM 765 N N . PRO A 1 104 ? -4.949 -3.421 20.519 1.00 18.84 104 PRO A N 1
ATOM 766 C CA . PRO A 1 104 ? -5.209 -4.827 20.150 1.00 18.60 104 PRO A CA 1
ATOM 767 C C . PRO A 1 104 ? -4.017 -5.720 20.437 1.00 19.36 104 PRO A C 1
ATOM 768 O O . PRO A 1 104 ? -2.886 -5.375 20.098 1.00 19.98 104 PRO A O 1
ATOM 772 N N . TYR A 1 105 ? -4.286 -6.885 21.018 1.00 19.07 105 TYR A N 1
ATOM 773 C CA . TYR A 1 105 ? -3.250 -7.799 21.494 1.00 19.67 105 TYR A CA 1
ATOM 774 C C . TYR A 1 105 ? -3.296 -8.965 20.521 1.00 19.90 105 TYR A C 1
ATOM 775 O O . TYR A 1 105 ? -4.286 -9.110 19.801 1.00 19.38 105 TYR A O 1
ATOM 784 N N . TYR A 1 106 ? -2.227 -9.764 20.502 1.00 18.99 106 TYR A N 1
ATOM 785 C CA . TYR A 1 106 ? -2.146 -10.973 19.744 1.00 20.11 106 TYR A CA 1
ATOM 786 C C . TYR A 1 106 ? -2.108 -10.808 18.195 1.00 19.79 106 TYR A C 1
ATOM 787 O O . TYR A 1 106 ? -1.226 -11.357 17.549 1.00 18.11 106 TYR A O 1
ATOM 796 N N . ASN A 1 107 ? -3.043 -10.066 17.615 1.00 19.26 107 ASN A N 1
ATOM 797 C CA . ASN A 1 107 ? -3.025 -9.905 16.169 1.00 19.49 107 ASN A CA 1
ATOM 798 C C . ASN A 1 107 ? -1.978 -8.961 15.571 1.00 19.39 107 ASN A C 1
ATOM 799 O O . ASN A 1 107 ? -1.810 -8.917 14.322 1.00 19.62 107 ASN A O 1
ATOM 804 N N . LYS A 1 108 ? -1.269 -8.237 16.460 1.00 19.14 108 LYS A N 1
ATOM 805 C CA . LYS A 1 108 ? -0.106 -7.391 16.142 1.00 20.12 108 LYS A CA 1
ATOM 806 C C . LYS A 1 108 ? -0.278 -6.466 14.953 1.00 20.68 108 LYS A C 1
ATOM 807 O O . LYS A 1 108 ? 0.493 -6.553 13.964 1.00 20.88 108 LYS A O 1
ATOM 813 N N . PRO A 1 109 ? -1.263 -5.556 15.041 1.00 21.11 109 PRO A N 1
ATOM 814 C CA . PRO A 1 109 ? -1.387 -4.573 13.958 1.00 21.06 109 PRO A CA 1
ATOM 815 C C . PRO A 1 109 ? -0.170 -3.671 13.933 1.00 21.63 109 PRO A C 1
ATOM 816 O O . PRO A 1 109 ? 0.586 -3.598 14.910 1.00 21.29 109 PRO A O 1
ATOM 820 N N . THR A 1 110 ? 0.059 -3.080 12.771 1.00 22.00 110 THR A N 1
ATOM 821 C CA . THR A 1 110 ? 1.098 -2.068 12.527 1.00 21.63 110 THR A CA 1
ATOM 822 C C . THR A 1 110 ? 0.688 -0.740 13.192 1.00 20.98 110 THR A C 1
ATOM 823 O O . THR A 1 110 ? -0.473 -0.557 13.586 1.00 20.43 110 THR A O 1
ATOM 827 N N . GLN A 1 111 ? 1.616 0.198 13.303 1.00 20.86 111 GLN A N 1
ATOM 828 C CA . GLN A 1 111 ? 1.279 1.556 13.796 1.00 21.24 111 GLN A CA 1
ATOM 829 C C . GLN A 1 111 ? 0.062 2.202 13.132 1.00 21.66 111 GLN A C 1
ATOM 830 O O . GLN A 1 111 ? -0.780 2.805 13.808 1.00 22.78 111 GLN A O 1
ATOM 836 N N . GLU A 1 112 ? -0.041 2.054 11.812 1.00 21.95 112 GLU A N 1
ATOM 837 C CA . GLU A 1 112 ? -1.124 2.651 11.015 1.00 22.25 112 GLU A CA 1
ATOM 838 C C . GLU A 1 112 ? -2.424 1.914 11.331 1.00 21.09 112 GLU A C 1
ATOM 839 O O . GLU A 1 112 ? -3.511 2.525 11.449 1.00 19.65 112 GLU A O 1
ATOM 845 N N . GLY A 1 113 ? -2.299 0.593 11.509 1.00 20.25 113 GLY A N 1
ATOM 846 C CA . GLY A 1 113 ? -3.443 -0.241 11.953 1.00 19.04 113 GLY A CA 1
ATOM 847 C C . GLY A 1 113 ? -3.949 0.202 13.313 1.00 18.34 113 GLY A C 1
ATOM 848 O O . GLY A 1 113 ? -5.144 0.366 13.523 1.00 16.67 113 GLY A O 1
ATOM 849 N N . LEU A 1 114 ? -3.022 0.440 14.224 1.00 18.22 114 LEU A N 1
ATOM 850 C CA . LEU A 1 114 ? -3.368 1.065 15.519 1.00 19.28 114 LEU A CA 1
ATOM 851 C C . LEU A 1 114 ? -4.035 2.414 15.395 1.00 18.94 114 LEU A C 1
ATOM 852 O O . LEU A 1 114 ? -5.008 2.661 16.082 1.00 19.14 114 LEU A O 1
ATOM 857 N N . ARG A 1 115 ? -3.484 3.307 14.563 1.00 20.55 115 ARG A N 1
ATOM 858 C CA . ARG A 1 115 ? -4.081 4.637 14.387 1.00 20.96 115 ARG A CA 1
ATOM 859 C C . ARG A 1 115 ? -5.522 4.499 13.907 1.00 20.97 115 ARG A C 1
ATOM 860 O O . ARG A 1 115 ? -6.434 5.112 14.431 1.00 21.78 115 ARG A O 1
ATOM 868 N N . LYS A 1 116 ? -5.730 3.663 12.910 1.00 22.64 116 LYS A N 1
ATOM 869 C CA . LYS A 1 116 ? -7.039 3.508 12.290 1.00 23.44 116 LYS A CA 1
ATOM 870 C C . LYS A 1 116 ? -8.000 2.892 13.293 1.00 22.23 116 LYS A C 1
ATOM 871 O O . LYS A 1 116 ? -9.118 3.384 13.474 1.00 22.61 116 LYS A O 1
ATOM 877 N N . HIS A 1 117 ? -7.561 1.806 13.944 1.00 21.20 117 HIS A N 1
ATOM 878 C CA . HIS A 1 117 ? -8.286 1.243 15.090 1.00 19.58 117 HIS A CA 1
ATOM 879 C C . HIS A 1 117 ? -8.727 2.296 16.105 1.00 19.18 117 HIS A C 1
ATOM 880 O O . HIS A 1 117 ? -9.930 2.416 16.358 1.00 17.76 117 HIS A O 1
ATOM 887 N N . PHE A 1 118 ? -7.793 3.084 16.648 1.00 18.22 118 PHE A N 1
ATOM 888 C CA . PHE A 1 118 ? -8.197 4.074 17.706 1.00 19.90 118 PHE A CA 1
ATOM 889 C C . PHE A 1 118 ? -9.000 5.237 17.099 1.00 20.60 118 PHE A C 1
ATOM 890 O O . PHE A 1 118 ? -9.775 5.868 17.767 1.00 20.10 118 PHE A O 1
ATOM 898 N N . GLY A 1 119 ? -8.748 5.528 15.820 1.00 22.83 119 GLY A N 1
ATOM 899 C CA . GLY A 1 119 ? -9.520 6.520 15.059 1.00 22.50 119 GLY A CA 1
ATOM 900 C C . GLY A 1 119 ? -10.992 6.142 15.026 1.00 22.75 119 GLY A C 1
ATOM 901 O O . GLY A 1 119 ? -11.838 6.981 15.284 1.00 21.80 119 GLY A O 1
ATOM 902 N N . LYS A 1 120 ? -11.298 4.876 14.732 1.00 23.71 120 LYS A N 1
ATOM 903 C CA . LYS A 1 120 ? -12.708 4.409 14.706 1.00 24.62 120 LYS A CA 1
ATOM 904 C C . LYS A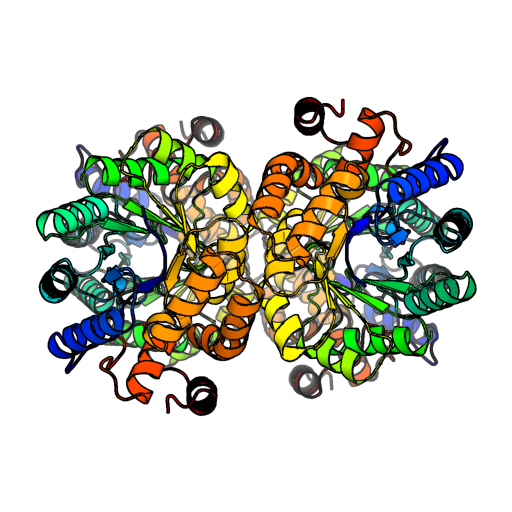 1 120 ? -13.338 4.493 16.096 1.00 24.57 120 LYS A C 1
ATOM 905 O O . LYS A 1 120 ? -14.520 4.843 16.228 1.00 24.70 120 LYS A O 1
ATOM 911 N N . VAL A 1 121 ? -12.573 4.147 17.138 1.00 23.46 121 VAL A N 1
ATOM 912 C CA . VAL A 1 121 ? -13.066 4.292 18.511 1.00 23.37 121 VAL A CA 1
ATOM 913 C C . VAL A 1 121 ? -13.394 5.778 18.814 1.00 24.46 121 VAL A C 1
ATOM 914 O O . VAL A 1 121 ? -14.485 6.100 19.301 1.00 22.85 121 VAL A O 1
ATOM 918 N N . ALA A 1 122 ? -12.431 6.657 18.521 1.00 24.78 122 ALA A N 1
ATOM 919 C CA . ALA A 1 122 ? -12.569 8.071 18.802 1.00 25.03 122 ALA A CA 1
ATOM 920 C C . ALA A 1 122 ? -13.765 8.689 18.055 1.00 25.86 122 ALA A C 1
ATOM 921 O O . ALA A 1 122 ? -14.478 9.498 18.645 1.00 25.83 122 ALA A O 1
ATOM 923 N N . GLU A 1 123 ? -13.984 8.295 16.796 1.00 26.83 123 GLU A N 1
ATOM 924 C CA . GLU A 1 123 ? -15.145 8.733 16.006 1.00 28.91 123 GLU A CA 1
ATOM 925 C C . GLU A 1 123 ? -16.479 8.220 16.524 1.00 29.04 123 GLU A C 1
ATOM 926 O O . GLU A 1 123 ? -17.520 8.813 16.235 1.00 30.81 123 GLU A O 1
ATOM 932 N N . SER A 1 124 ? -16.464 7.119 17.274 1.00 28.24 124 SER A N 1
ATOM 933 C CA . SER A 1 124 ? -17.691 6.455 17.702 1.00 27.47 124 SER A CA 1
ATOM 934 C C . SER A 1 124 ? -18.374 7.127 18.911 1.00 27.08 124 SER A C 1
ATOM 935 O O . SER A 1 124 ? -19.561 6.903 19.169 1.00 26.94 124 SER A O 1
ATOM 938 N N . ILE A 1 125 ? -17.631 7.928 19.661 1.00 26.86 125 ILE A N 1
ATOM 939 C CA . ILE A 1 125 ? -18.131 8.432 20.936 1.00 26.59 125 ILE A CA 1
ATOM 940 C C . ILE A 1 125 ? -17.622 9.821 21.154 1.00 27.20 125 ILE A C 1
ATOM 941 O O . ILE A 1 125 ? -16.690 10.234 20.467 1.00 27.07 125 ILE A O 1
ATOM 946 N N . ASN A 1 126 ? -18.219 10.522 22.129 1.00 27.83 126 ASN A N 1
ATOM 947 C CA . ASN A 1 126 ? -17.705 11.797 22.564 1.00 28.72 126 ASN A CA 1
ATOM 948 C C . ASN A 1 126 ? -16.929 11.785 23.903 1.00 28.18 126 ASN A C 1
ATOM 949 O O . ASN A 1 126 ? -16.248 12.748 24.219 1.00 29.13 126 ASN A O 1
ATOM 954 N N . LEU A 1 127 ? -16.986 10.687 24.641 1.00 26.33 127 LEU A N 1
ATOM 955 C CA . LEU A 1 127 ? -16.168 10.505 25.861 1.00 25.47 127 LEU A CA 1
ATOM 956 C C . LEU A 1 127 ? -14.660 10.714 25.663 1.00 23.48 127 LEU A C 1
ATOM 957 O O . LEU A 1 127 ? -14.130 10.431 24.602 1.00 22.70 127 LEU A O 1
ATOM 962 N N . PRO A 1 128 ? -13.973 11.195 26.700 1.00 23.34 128 PRO A N 1
ATOM 963 C CA . PRO A 1 128 ? -12.504 11.152 26.663 1.00 23.35 128 PRO A CA 1
ATOM 964 C C . PRO A 1 128 ? -12.041 9.696 26.584 1.00 22.73 128 PRO A C 1
ATOM 965 O O . PRO A 1 128 ? -12.708 8.792 27.105 1.00 22.30 128 PRO A O 1
ATOM 969 N N . ILE A 1 129 ? -10.924 9.486 25.916 1.00 22.60 129 ILE A N 1
ATOM 970 C CA . ILE A 1 129 ? -10.384 8.133 25.736 1.00 22.86 129 ILE A CA 1
ATOM 971 C C . ILE A 1 129 ? -8.986 8.028 26.328 1.00 22.77 129 ILE A C 1
ATOM 972 O O . ILE A 1 129 ? -8.120 8.835 26.004 1.00 22.37 129 ILE A O 1
ATOM 977 N N . VAL A 1 130 ? -8.787 7.042 27.200 1.00 22.62 130 VAL A N 1
ATOM 978 C CA . VAL A 1 130 ? -7.455 6.665 27.667 1.00 20.71 130 VAL A CA 1
ATOM 979 C C . VAL A 1 130 ? -6.914 5.476 26.838 1.00 19.18 130 VAL A C 1
ATOM 980 O O . VAL A 1 130 ? -7.453 4.351 26.867 1.00 18.56 130 VAL A O 1
ATOM 984 N N . LEU A 1 131 ? -5.851 5.736 26.110 1.00 17.85 131 LEU A N 1
ATOM 985 C CA . LEU A 1 131 ? -5.149 4.703 25.371 1.00 19.72 131 LEU A CA 1
ATOM 986 C C . LEU A 1 131 ? -4.326 3.852 26.344 1.00 20.49 131 LEU A C 1
ATOM 987 O O . LEU A 1 131 ? -3.680 4.402 27.210 1.00 22.91 131 LEU A O 1
ATOM 992 N N . TYR A 1 132 ? -4.389 2.529 26.254 1.00 19.19 132 TYR A N 1
ATOM 993 C CA . TYR A 1 132 ? -3.589 1.690 27.170 1.00 18.21 132 TYR A CA 1
ATOM 994 C C . TYR A 1 132 ? -2.547 0.902 26.364 1.00 17.85 132 TYR A C 1
ATOM 995 O O . TYR A 1 132 ? -2.896 0.130 25.475 1.00 17.45 132 TYR A O 1
ATOM 1004 N N . ASN A 1 133 ? -1.276 1.158 26.644 1.00 17.44 133 ASN A N 1
ATOM 1005 C CA . ASN A 1 133 ? -0.187 0.489 25.981 1.00 18.56 133 ASN A CA 1
ATOM 1006 C C . ASN A 1 133 ? 0.521 -0.428 26.990 1.00 17.98 133 ASN A C 1
ATOM 1007 O O . ASN A 1 133 ? 0.939 0.013 28.061 1.00 17.27 133 ASN A O 1
ATOM 1012 N N . VAL A 1 134 ? 0.653 -1.707 26.656 1.00 18.18 134 VAL A N 1
ATOM 1013 C CA . VAL A 1 134 ? 1.351 -2.662 27.582 1.00 18.10 134 VAL A CA 1
ATOM 1014 C C . VAL A 1 134 ? 1.977 -3.743 26.750 1.00 17.86 134 VAL A C 1
ATOM 1015 O O . VAL A 1 134 ? 1.479 -4.860 26.676 1.00 18.58 134 VAL A O 1
ATOM 1019 N N . PRO A 1 135 ? 3.061 -3.409 26.076 1.00 18.83 135 PRO A N 1
ATOM 1020 C CA . PRO A 1 135 ? 3.674 -4.336 25.127 1.00 19.27 135 PRO A CA 1
ATOM 1021 C C . PRO A 1 135 ? 3.990 -5.735 25.697 1.00 20.57 135 PRO A C 1
ATOM 1022 O O . PRO A 1 135 ? 4.047 -6.697 24.927 1.00 19.90 135 PRO A O 1
ATOM 1026 N N . SER A 1 136 ? 4.235 -5.860 27.008 1.00 21.10 136 SER A N 1
ATOM 1027 C CA . SER A 1 136 ? 4.618 -7.156 27.549 1.00 22.09 136 SER A CA 1
ATOM 1028 C C . SER A 1 136 ? 3.422 -8.131 27.471 1.00 22.41 136 SER A C 1
ATOM 1029 O O . SER A 1 136 ? 3.601 -9.360 27.485 1.00 23.51 136 SER A O 1
ATOM 1032 N N . ARG A 1 137 ? 2.206 -7.609 27.393 1.00 22.25 137 ARG A N 1
ATOM 1033 C CA . ARG A 1 137 ? 1.042 -8.467 27.185 1.00 22.60 137 ARG A CA 1
ATOM 1034 C C . ARG A 1 137 ? 0.549 -8.518 25.737 1.00 22.25 137 ARG A C 1
ATOM 1035 O O . ARG A 1 137 ? -0.035 -9.533 25.310 1.00 21.92 137 ARG A O 1
ATOM 1043 N N . THR A 1 138 ? 0.738 -7.433 24.976 1.00 22.09 138 THR A N 1
ATOM 1044 C CA . THR A 1 138 ? 0.010 -7.325 23.699 1.00 21.23 138 THR A CA 1
ATOM 1045 C C . THR A 1 138 ? 0.856 -7.747 22.513 1.00 21.82 138 THR A C 1
ATOM 1046 O O . THR A 1 138 ? 0.295 -8.055 21.449 1.00 22.45 138 THR A O 1
ATOM 1050 N N . ALA A 1 139 ? 2.186 -7.735 22.685 1.00 21.12 139 ALA A N 1
ATOM 1051 C CA . ALA A 1 139 ? 3.155 -7.980 21.586 1.00 21.88 139 ALA A CA 1
ATOM 1052 C C . ALA A 1 139 ? 3.307 -6.738 20.663 1.00 22.74 139 ALA A C 1
ATOM 1053 O O . ALA A 1 139 ? 3.992 -6.795 19.640 1.00 23.23 139 ALA A O 1
ATOM 1055 N N . VAL A 1 140 ? 2.657 -5.623 21.021 1.00 22.09 140 VAL A N 1
ATOM 1056 C CA . VAL A 1 140 ? 2.792 -4.422 20.232 1.00 21.07 140 VAL A CA 1
ATOM 1057 C C . VAL A 1 140 ? 3.107 -3.193 21.125 1.00 21.28 140 VAL A C 1
ATOM 1058 O O . VAL A 1 140 ? 2.720 -3.118 22.301 1.00 22.07 140 VAL A O 1
ATOM 1062 N N . ASN A 1 141 ? 3.851 -2.254 20.584 1.00 20.83 141 ASN A N 1
ATOM 1063 C CA . ASN A 1 141 ? 4.132 -1.021 21.271 1.00 20.72 141 ASN A CA 1
ATOM 1064 C C . ASN A 1 141 ? 3.525 0.145 20.498 1.00 20.59 141 ASN A C 1
ATOM 1065 O O . ASN A 1 141 ? 3.868 0.359 19.344 1.00 21.84 141 ASN A O 1
ATOM 1070 N N . LEU A 1 142 ? 2.611 0.866 21.114 1.00 19.77 142 LEU A N 1
ATOM 1071 C CA . LEU A 1 142 ? 2.069 2.077 20.513 1.00 20.15 142 LEU A CA 1
ATOM 1072 C C . LEU A 1 142 ? 3.100 3.210 20.627 1.00 21.07 142 LEU A C 1
ATOM 1073 O O . LEU A 1 142 ? 3.419 3.660 21.723 1.00 22.66 142 LEU A O 1
ATOM 1078 N N . GLU A 1 143 ? 3.599 3.673 19.497 1.00 20.85 143 GLU A N 1
ATOM 1079 C CA . GLU A 1 143 ? 4.698 4.620 19.468 1.00 21.16 143 GLU A CA 1
ATOM 1080 C C . GLU A 1 143 ? 4.197 6.013 19.726 1.00 20.80 143 GLU A C 1
ATOM 1081 O O . GLU A 1 143 ? 3.078 6.337 19.310 1.00 19.77 143 GLU A O 1
ATOM 1087 N N . PRO A 1 144 ? 5.042 6.851 20.391 1.00 20.23 144 PRO A N 1
ATOM 1088 C CA . PRO A 1 144 ? 4.647 8.252 20.631 1.00 20.33 144 PRO A CA 1
ATOM 1089 C C . PRO A 1 144 ? 4.289 9.002 19.319 1.00 21.58 144 PRO A C 1
ATOM 1090 O O . PRO A 1 144 ? 3.376 9.837 19.331 1.00 20.82 144 PRO A O 1
ATOM 1094 N N . LYS A 1 145 ? 4.903 8.660 18.177 1.00 22.19 145 LYS A N 1
ATOM 1095 C CA . LYS A 1 145 ? 4.520 9.343 16.927 1.00 23.89 145 LYS A CA 1
ATOM 1096 C C . LYS A 1 145 ? 3.074 9.062 16.565 1.00 22.72 145 LYS A C 1
ATOM 1097 O O . LYS A 1 145 ? 2.397 9.938 16.044 1.00 22.34 145 LYS A O 1
ATOM 1103 N N . THR A 1 146 ? 2.632 7.831 16.844 1.00 21.08 146 THR A N 1
ATOM 1104 C CA . THR A 1 146 ? 1.301 7.384 16.570 1.00 19.81 146 THR A CA 1
ATOM 1105 C C . THR A 1 146 ? 0.320 8.017 17.525 1.00 19.68 146 THR A C 1
ATOM 1106 O O . THR A 1 146 ? -0.704 8.503 17.087 1.00 18.72 146 THR A O 1
ATOM 1110 N N . VAL A 1 147 ? 0.629 8.044 18.822 1.00 20.13 147 VAL A N 1
ATOM 1111 C CA . VAL A 1 147 ? -0.174 8.823 19.768 1.00 19.27 147 VAL A CA 1
ATOM 1112 C C . VAL A 1 147 ? -0.354 10.300 19.371 1.00 21.23 147 VAL A C 1
ATOM 1113 O O . VAL A 1 147 ? -1.451 10.862 19.542 1.00 21.33 147 VAL A O 1
ATOM 1117 N N . LYS A 1 148 ? 0.724 10.937 18.892 1.00 22.79 148 LYS A N 1
ATOM 1118 C CA . LYS A 1 148 ? 0.701 12.356 18.516 1.00 23.94 148 LYS A CA 1
ATOM 1119 C C . LYS A 1 148 ? -0.272 12.634 17.352 1.00 24.15 148 LYS A C 1
ATOM 1120 O O . LYS A 1 148 ? -1.076 13.566 17.441 1.00 24.18 148 LYS A O 1
ATOM 1126 N N . LEU A 1 149 ? -0.237 11.793 16.299 1.00 24.76 149 LEU A N 1
ATOM 1127 C CA . LEU A 1 149 ? -1.245 11.837 15.192 1.00 24.71 149 LEU A CA 1
ATOM 1128 C C . LEU A 1 149 ? -2.664 11.684 15.704 1.00 24.19 149 LEU A C 1
ATOM 1129 O O . LEU A 1 149 ? -3.531 12.495 15.379 1.00 24.13 149 LEU A O 1
ATOM 1134 N N . LEU A 1 150 ? -2.894 10.667 16.532 1.00 23.37 150 LEU A N 1
ATOM 1135 C CA . LEU A 1 150 ? -4.219 10.497 17.188 1.00 23.80 150 LEU A CA 1
ATOM 1136 C C . LEU A 1 150 ? -4.761 11.751 17.877 1.00 24.58 150 LEU A C 1
ATOM 1137 O O . LEU A 1 150 ? -5.899 12.191 17.618 1.00 23.38 150 LEU A O 1
ATOM 1142 N N . ALA A 1 151 ? -3.933 12.306 18.761 1.00 25.51 151 ALA A N 1
ATOM 1143 C CA . ALA A 1 151 ? -4.309 13.464 19.546 1.00 28.38 151 ALA A CA 1
ATOM 1144 C C . ALA A 1 151 ? -4.470 14.680 18.637 1.00 29.65 151 ALA A C 1
ATOM 1145 O O . ALA A 1 151 ? -5.397 15.467 18.830 1.00 30.94 151 ALA A O 1
ATOM 1147 N N . GLU A 1 152 ? -3.586 14.842 17.652 1.00 30.79 152 GLU A N 1
ATOM 1148 C CA . GLU A 1 152 ? -3.752 15.930 16.674 1.00 31.92 152 GLU A CA 1
ATOM 1149 C C . GLU A 1 152 ? -5.066 15.853 15.917 1.00 32.09 152 GLU A C 1
ATOM 1150 O O . GLU A 1 152 ? -5.639 16.900 15.616 1.00 31.55 152 GLU A O 1
ATOM 1156 N N . GLU A 1 153 ? -5.566 14.636 15.641 1.00 31.61 153 GLU A N 1
ATOM 1157 C CA . GLU A 1 153 ? -6.841 14.515 14.937 1.00 31.52 153 GLU A CA 1
ATOM 1158 C C . GLU A 1 153 ? -8.098 14.511 15.797 1.00 30.76 153 GLU A C 1
ATOM 1159 O O . GLU A 1 153 ? -9.162 15.016 15.400 1.00 31.53 153 GLU A O 1
ATOM 1165 N N . TYR A 1 154 ? -7.993 13.904 16.960 1.00 29.46 154 TYR A N 1
ATOM 1166 C CA . TYR A 1 154 ? -9.156 13.651 17.780 1.00 28.06 154 TYR A CA 1
ATOM 1167 C C . TYR A 1 154 ? -9.028 14.334 19.119 1.00 28.27 154 TYR A C 1
ATOM 1168 O O . TYR A 1 154 ? -8.184 13.934 19.965 1.00 27.97 154 TYR A O 1
ATOM 1177 N N . SER A 1 155 ? -9.891 15.327 19.347 1.00 27.63 155 SER A N 1
ATOM 1178 C CA . SER A 1 155 ? -9.861 16.035 20.626 1.00 27.73 155 SER A CA 1
ATOM 1179 C C . SER A 1 155 ? -10.205 15.135 21.819 1.00 27.06 155 SER A C 1
ATOM 1180 O O . SER A 1 155 ? -9.863 15.474 22.956 1.00 27.52 155 SER A O 1
ATOM 1183 N N . ASN A 1 156 ? -10.890 14.013 21.587 1.00 25.50 156 ASN A N 1
ATOM 1184 C CA . ASN A 1 156 ? -11.252 13.149 22.742 1.00 24.90 156 ASN A CA 1
ATOM 1185 C C . ASN A 1 156 ? -10.183 12.095 23.089 1.00 24.75 156 ASN A C 1
ATOM 1186 O O . ASN A 1 156 ? -10.397 11.276 23.954 1.00 25.06 156 ASN A O 1
ATOM 1191 N N . ILE A 1 157 ? -9.069 12.089 22.357 1.00 25.27 157 ILE A N 1
ATOM 1192 C CA . ILE A 1 157 ? -7.914 11.283 22.725 1.00 23.97 157 ILE A CA 1
ATOM 1193 C C . ILE A 1 157 ? -7.136 12.041 23.815 1.00 24.70 157 ILE A C 1
ATOM 1194 O O . ILE A 1 157 ? -6.361 12.973 23.554 1.00 24.06 157 ILE A O 1
ATOM 1199 N N . SER A 1 158 ? -7.337 11.589 25.039 1.00 25.04 158 SER A N 1
ATOM 1200 C CA . SER A 1 158 ? -7.058 12.443 26.174 1.00 26.18 158 SER A CA 1
ATOM 1201 C C . SER A 1 158 ? -5.842 12.007 26.999 1.00 25.70 158 SER A C 1
ATOM 1202 O O . SER A 1 158 ? -5.027 12.854 27.382 1.00 26.65 158 SER A O 1
ATOM 1205 N N . ALA A 1 159 ? -5.690 10.698 27.230 1.00 24.75 159 ALA A N 1
ATOM 1206 C CA . ALA A 1 159 ? -4.579 10.209 28.014 1.00 23.43 159 ALA A CA 1
ATOM 1207 C C . ALA A 1 159 ? -4.000 8.925 27.438 1.00 23.88 159 ALA A C 1
ATOM 1208 O O . ALA A 1 159 ? -4.612 8.282 26.540 1.00 22.65 159 ALA A O 1
ATOM 1210 N N . VAL A 1 160 ? -2.783 8.608 27.891 1.00 22.96 160 VAL A N 1
ATOM 1211 C CA . VAL A 1 160 ? -2.227 7.246 27.799 1.00 22.63 160 VAL A CA 1
ATOM 1212 C C . VAL A 1 160 ? -1.899 6.634 29.207 1.00 21.23 160 VAL A C 1
ATOM 1213 O O . VAL A 1 160 ? -1.159 7.232 30.003 1.00 19.61 160 VAL A O 1
ATOM 1217 N N . LYS A 1 161 ? -2.431 5.443 29.474 1.00 20.20 161 LYS A N 1
ATOM 1218 C CA . LYS A 1 161 ? -1.907 4.560 30.529 1.00 19.42 161 LYS A CA 1
ATOM 1219 C C . LYS A 1 161 ? -0.686 3.856 29.952 1.00 20.27 161 LYS A C 1
ATOM 1220 O O . LYS A 1 161 ? -0.809 2.973 29.061 1.00 18.16 161 LYS A O 1
ATOM 1226 N N . GLU A 1 162 ? 0.496 4.317 30.395 1.00 21.13 162 GLU A N 1
ATOM 1227 C CA . GLU A 1 162 ? 1.768 3.817 29.832 1.00 20.78 162 GLU A CA 1
ATOM 1228 C C . GLU A 1 162 ? 2.357 2.712 30.661 1.00 20.44 162 GLU A C 1
ATOM 1229 O O . GLU A 1 162 ? 2.873 2.991 31.750 1.00 20.28 162 GLU A O 1
ATOM 1235 N N . ALA A 1 163 ? 2.228 1.457 30.209 1.00 19.35 163 ALA A N 1
ATOM 1236 C CA . ALA A 1 163 ? 2.888 0.319 30.936 1.00 20.91 163 ALA A CA 1
ATOM 1237 C C . ALA A 1 163 ? 4.225 -0.176 30.369 1.00 21.34 163 ALA A C 1
ATOM 1238 O O . ALA A 1 163 ? 4.750 -1.179 30.855 1.00 23.89 163 ALA A O 1
ATOM 1240 N N . ASN A 1 164 ? 4.703 0.446 29.304 1.00 21.86 164 ASN A N 1
ATOM 1241 C CA . ASN A 1 164 ? 6.025 0.208 28.728 1.00 22.37 164 ASN A CA 1
ATOM 1242 C C . ASN A 1 164 ? 6.978 0.768 29.763 1.00 23.29 164 ASN A C 1
ATOM 1243 O O . ASN A 1 164 ? 6.887 1.947 30.081 1.00 22.99 164 ASN A O 1
ATOM 1248 N N . PRO A 1 165 ? 7.897 -0.086 30.291 1.00 24.15 165 PRO A N 1
ATOM 1249 C CA . PRO A 1 165 ? 8.837 0.265 31.366 1.00 23.80 165 PRO A CA 1
ATOM 1250 C C . PRO A 1 165 ? 10.056 1.075 30.861 1.00 24.82 165 PRO A C 1
ATOM 1251 O O . PRO A 1 165 ? 10.884 1.527 31.663 1.00 25.50 165 PRO A O 1
ATOM 1255 N N . ASN A 1 166 ? 10.171 1.269 29.553 1.00 25.36 166 ASN A N 1
ATOM 1256 C CA . ASN A 1 166 ? 11.183 2.183 29.017 1.00 26.51 166 ASN A CA 1
ATOM 1257 C C . ASN A 1 166 ? 10.680 3.617 29.132 1.00 26.04 166 ASN A C 1
ATOM 1258 O O . ASN A 1 166 ? 9.896 4.091 28.285 1.00 26.11 166 ASN A O 1
ATOM 1263 N N . LEU A 1 167 ? 11.176 4.316 30.160 1.00 24.96 167 LEU A N 1
ATOM 1264 C CA . LEU A 1 167 ? 10.628 5.609 30.539 1.00 24.58 167 LEU A CA 1
ATOM 1265 C C . LEU A 1 167 ? 11.026 6.720 29.640 1.00 24.61 167 LEU A C 1
ATOM 1266 O O . LEU A 1 167 ? 10.508 7.823 29.741 1.00 26.01 167 LEU A O 1
ATOM 1271 N N . SER A 1 168 ? 11.922 6.477 28.715 1.00 25.95 168 SER A N 1
ATOM 1272 C CA . SER A 1 168 ? 12.063 7.552 27.724 1.00 26.95 168 SER A CA 1
ATOM 1273 C C . SER A 1 168 ? 10.926 7.561 26.726 1.00 25.53 168 SER A C 1
ATOM 1274 O O . SER A 1 168 ? 10.726 8.579 26.077 1.00 25.76 168 SER A O 1
ATOM 1277 N N . GLN A 1 169 ? 10.182 6.453 26.623 1.00 23.26 169 GLN A N 1
ATOM 1278 C CA . GLN A 1 169 ? 8.912 6.556 25.924 1.00 22.10 169 GLN A CA 1
ATOM 1279 C C . GLN A 1 169 ? 7.975 7.548 26.642 1.00 21.06 169 GLN A C 1
ATOM 1280 O O . GLN A 1 169 ? 7.244 8.291 25.983 1.00 21.52 169 GLN A O 1
ATOM 1286 N N . VAL A 1 170 ? 8.010 7.552 27.969 1.00 20.18 170 VAL A N 1
ATOM 1287 C CA . VAL A 1 170 ? 7.253 8.507 28.738 1.00 20.34 170 VAL A CA 1
ATOM 1288 C C . VAL A 1 170 ? 7.761 9.954 28.489 1.00 22.18 170 VAL A C 1
ATOM 1289 O O . VAL A 1 170 ? 6.950 10.890 28.357 1.00 21.10 170 VAL A O 1
ATOM 1293 N N . SER A 1 171 ? 9.077 10.167 28.362 1.00 23.01 171 SER A N 1
ATOM 1294 C CA . SER A 1 171 ? 9.415 11.548 28.128 1.00 24.49 171 SER A CA 1
ATOM 1295 C C . SER A 1 171 ? 9.177 11.996 26.718 1.00 24.65 171 SER A C 1
ATOM 1296 O O . SER A 1 171 ? 8.939 13.154 26.496 1.00 24.35 171 SER A O 1
ATOM 1299 N N . GLU A 1 172 ? 9.189 11.068 25.772 1.00 26.50 172 GLU A N 1
ATOM 1300 C CA . GLU A 1 172 ? 8.782 11.365 24.395 1.00 28.43 172 GLU A CA 1
ATOM 1301 C C . GLU A 1 172 ? 7.326 11.768 24.325 1.00 26.27 172 GLU A C 1
ATOM 1302 O O . GLU A 1 172 ? 7.006 12.713 23.604 1.00 27.27 172 GLU A O 1
ATOM 1308 N N . LEU A 1 173 ? 6.458 11.079 25.062 1.00 24.53 173 LEU A N 1
ATOM 1309 C CA . LEU A 1 173 ? 5.057 11.482 25.182 1.00 24.97 173 LEU A CA 1
ATOM 1310 C C . LEU A 1 173 ? 4.904 12.851 25.852 1.00 26.12 173 LEU A C 1
ATOM 1311 O O . LEU A 1 173 ? 4.115 13.688 25.382 1.00 25.51 173 LEU A O 1
ATOM 1316 N N . ILE A 1 174 ? 5.637 13.097 26.934 1.00 25.70 174 ILE A N 1
ATOM 1317 C CA . ILE A 1 174 ? 5.426 14.341 27.630 1.00 27.83 174 ILE A CA 1
ATOM 1318 C C . ILE A 1 174 ? 5.900 15.457 26.706 1.00 28.29 174 ILE A C 1
ATOM 1319 O O . ILE A 1 174 ? 5.228 16.461 26.561 1.00 26.45 174 ILE A O 1
ATOM 1324 N N . HIS A 1 175 ? 7.046 15.226 26.065 1.00 29.90 175 HIS A N 1
ATOM 1325 C CA . HIS A 1 175 ? 7.693 16.201 25.212 1.00 33.03 175 HIS A CA 1
ATOM 1326 C C . HIS A 1 175 ? 6.843 16.531 23.971 1.00 34.24 175 HIS A C 1
ATOM 1327 O O . HIS A 1 175 ? 6.688 17.708 23.698 1.00 34.89 175 HIS A O 1
ATOM 1334 N N . ASP A 1 176 ? 6.285 15.514 23.279 1.00 36.55 176 ASP A N 1
ATOM 1335 C CA . ASP A 1 176 ? 5.673 15.610 21.900 1.00 39.09 176 ASP A CA 1
ATOM 1336 C C . ASP A 1 176 ? 4.148 15.544 21.800 1.00 40.98 176 ASP A C 1
ATOM 1337 O O . ASP A 1 176 ? 3.521 16.275 21.015 1.00 42.76 176 ASP A O 1
ATOM 1342 N N . ALA A 1 177 ? 3.582 14.582 22.525 1.00 42.31 177 ALA A N 1
ATOM 1343 C CA . ALA A 1 177 ? 2.140 14.207 22.595 1.00 41.98 177 ALA A CA 1
ATOM 1344 C C . ALA A 1 177 ? 1.040 15.271 22.761 1.00 42.45 177 ALA A C 1
ATOM 1345 O O . ALA A 1 177 ? 0.059 15.297 21.976 1.00 43.38 177 ALA A O 1
ATOM 1347 N N . LYS A 1 178 ? 1.185 16.114 23.790 1.00 41.34 178 LYS A N 1
ATOM 1348 C CA . LYS A 1 178 ? 0.054 16.770 24.386 1.00 39.91 178 LYS A CA 1
ATOM 1349 C C . LYS A 1 178 ? -1.045 15.711 24.539 1.00 38.01 178 LYS A C 1
ATOM 1350 O O . LYS A 1 178 ? -2.092 15.732 23.852 1.00 38.45 178 LYS A O 1
ATOM 1356 N N . ILE A 1 179 ? -0.742 14.721 25.377 1.00 34.44 179 ILE A N 1
ATOM 1357 C CA . ILE A 1 179 ? -1.747 13.941 26.054 1.00 30.65 179 ILE A CA 1
ATOM 1358 C C . ILE A 1 179 ? -1.248 13.890 27.478 1.00 28.23 179 ILE A C 1
ATOM 1359 O O . ILE A 1 179 ? -0.058 14.041 27.723 1.00 25.74 179 ILE A O 1
ATOM 1364 N N . THR A 1 180 ? -2.164 13.637 28.406 1.00 26.54 180 THR A N 1
ATOM 1365 C CA . THR A 1 180 ? -1.808 13.280 29.765 1.00 24.79 180 THR A CA 1
ATOM 1366 C C . THR A 1 180 ? -1.197 11.879 29.831 1.00 24.10 180 THR A C 1
ATOM 1367 O O . THR A 1 180 ? -1.718 10.907 29.225 1.00 24.04 180 THR A O 1
ATOM 1371 N N . VAL A 1 181 ? -0.064 11.768 30.514 1.00 22.61 181 VAL A N 1
ATOM 1372 C CA . VAL A 1 181 ? 0.471 10.429 30.780 1.00 20.36 181 VAL A CA 1
ATOM 1373 C C . VAL A 1 181 ? 0.006 9.922 32.138 1.00 20.08 181 VAL A C 1
ATOM 1374 O O . VAL A 1 181 ? 0.204 10.612 33.121 1.00 19.38 181 VAL A O 1
ATOM 1378 N N . LEU A 1 182 ? -0.632 8.743 32.173 1.00 18.09 182 LEU A N 1
ATOM 1379 C CA . LEU A 1 182 ? -0.868 7.994 33.429 1.00 18.88 182 LEU A CA 1
ATOM 1380 C C . LEU A 1 182 ? 0.077 6.773 33.522 1.00 18.88 182 LEU A C 1
ATOM 1381 O O . LEU A 1 182 ? 0.339 6.079 32.529 1.00 18.44 182 LEU A O 1
ATOM 1386 N N . SER A 1 183 ? 0.595 6.526 34.714 1.00 19.12 183 SER A N 1
ATOM 1387 C CA . SER A 1 183 ? 1.384 5.332 34.914 1.00 19.15 183 SER A CA 1
ATOM 1388 C C . SER A 1 183 ? 0.566 4.067 34.795 1.00 19.35 183 SER A C 1
ATOM 1389 O O . SER A 1 183 ? -0.529 3.917 35.394 1.00 18.80 183 SER A O 1
ATOM 1392 N N . GLY A 1 184 ? 1.104 3.136 34.017 1.00 20.84 184 GLY A N 1
ATOM 1393 C CA . GLY A 1 184 ? 0.511 1.810 33.935 1.00 20.51 184 GLY A CA 1
ATOM 1394 C C . GLY A 1 184 ? 1.195 0.803 34.811 1.00 21.05 184 GLY A C 1
ATOM 1395 O O . GLY A 1 184 ? 0.807 -0.390 34.783 1.00 23.27 184 GLY A O 1
ATOM 1396 N N . ASN A 1 185 ? 2.170 1.251 35.606 1.00 20.86 185 ASN A N 1
ATOM 1397 C CA . ASN A 1 185 ? 2.963 0.376 36.514 1.00 21.05 185 ASN A CA 1
ATOM 1398 C C . ASN A 1 185 ? 3.053 0.998 37.877 1.00 20.59 185 ASN A C 1
ATOM 1399 O O . ASN A 1 185 ? 3.705 2.052 38.046 1.00 19.39 185 ASN A O 1
ATOM 1404 N N . ASP A 1 186 ? 2.437 0.337 38.854 1.00 19.95 186 ASP A N 1
ATOM 1405 C CA . ASP A 1 186 ? 2.453 0.858 40.224 1.00 21.18 186 ASP A CA 1
ATOM 1406 C C . ASP A 1 186 ? 3.843 1.298 40.657 1.00 19.57 186 ASP A C 1
ATOM 1407 O O . ASP A 1 186 ? 4.002 2.389 41.114 1.00 20.18 186 ASP A O 1
ATOM 1412 N N . GLU A 1 187 ? 4.845 0.476 40.430 1.00 19.06 187 GLU A N 1
ATOM 1413 C CA . GLU A 1 187 ? 6.214 0.717 40.925 1.00 19.47 187 GLU A CA 1
ATOM 1414 C C . GLU A 1 187 ? 6.972 1.785 40.115 1.00 19.55 187 GLU A C 1
ATOM 1415 O O . GLU A 1 187 ? 8.063 2.241 40.529 1.00 19.37 187 GLU A O 1
ATOM 1421 N N . LEU A 1 188 ? 6.394 2.213 38.994 1.00 17.84 188 LEU A N 1
ATOM 1422 C CA . LEU A 1 188 ? 7.047 3.258 38.207 1.00 18.36 188 LEU A CA 1
ATOM 1423 C C . LEU A 1 188 ? 6.275 4.559 38.345 1.00 18.58 188 LEU A C 1
ATOM 1424 O O . LEU A 1 188 ? 6.614 5.571 37.711 1.00 19.65 188 LEU A O 1
ATOM 1429 N N . THR A 1 189 ? 5.236 4.531 39.168 1.00 17.82 189 THR A N 1
ATOM 1430 C CA . THR A 1 189 ? 4.391 5.692 39.317 1.00 19.44 189 THR A CA 1
ATOM 1431 C C . THR A 1 189 ? 5.141 6.953 39.764 1.00 20.27 189 THR A C 1
ATOM 1432 O O . THR A 1 189 ? 5.077 8.014 39.093 1.00 18.63 189 THR A O 1
ATOM 1436 N N . LEU A 1 190 ? 5.920 6.816 40.850 1.00 20.88 190 LEU A N 1
ATOM 1437 C CA . LEU A 1 190 ? 6.755 7.928 41.314 1.00 21.73 190 LEU A CA 1
ATOM 1438 C C . LEU A 1 190 ? 7.734 8.502 40.228 1.00 21.96 190 LEU A C 1
ATOM 1439 O O . LEU A 1 190 ? 7.715 9.711 39.959 1.00 21.96 190 LEU A O 1
ATOM 1444 N N . PRO A 1 191 ? 8.575 7.650 39.587 1.00 21.63 191 PRO A N 1
ATOM 1445 C CA . PRO A 1 191 ? 9.378 8.249 38.516 1.00 20.77 191 PRO A CA 1
ATOM 1446 C C . PRO A 1 191 ? 8.581 8.786 37.287 1.00 21.10 191 PRO A C 1
ATOM 1447 O O . PRO A 1 191 ? 8.937 9.835 36.715 1.00 21.01 191 PRO A O 1
ATOM 1451 N N . ILE A 1 192 ? 7.488 8.133 36.919 1.00 20.86 192 ILE A N 1
ATOM 1452 C CA . ILE A 1 192 ? 6.611 8.713 35.870 1.00 19.92 192 ILE A CA 1
ATOM 1453 C C . ILE A 1 192 ? 6.024 10.127 36.200 1.00 20.22 192 ILE A C 1
ATOM 1454 O O . ILE A 1 192 ? 6.005 10.997 35.370 1.00 20.08 192 ILE A O 1
ATOM 1459 N N . ILE A 1 193 ? 5.598 10.361 37.424 1.00 21.48 193 ILE A N 1
ATOM 1460 C CA . ILE A 1 193 ? 5.128 11.700 37.858 1.00 21.25 193 ILE A CA 1
ATOM 1461 C C . ILE A 1 193 ? 6.231 12.766 37.874 1.00 22.56 193 ILE A C 1
ATOM 1462 O O . ILE A 1 193 ? 6.008 13.920 37.465 1.00 21.64 193 ILE A O 1
ATOM 1467 N N . ALA A 1 194 ? 7.427 12.353 38.306 1.00 23.08 194 ALA A N 1
ATOM 1468 C CA . ALA A 1 194 ? 8.620 13.199 38.233 1.00 23.09 194 ALA A CA 1
ATOM 1469 C C . ALA A 1 194 ? 8.870 13.665 36.805 1.00 24.07 194 ALA A C 1
ATOM 1470 O O . ALA A 1 194 ? 9.288 14.816 36.569 1.00 23.89 194 ALA A O 1
ATOM 1472 N N . LEU A 1 195 ? 8.604 12.769 35.852 1.00 24.34 195 LEU A N 1
ATOM 1473 C CA . LEU A 1 195 ? 8.809 13.076 34.460 1.00 24.88 195 LEU A CA 1
ATOM 1474 C C . LEU A 1 195 ? 7.692 13.970 33.934 1.00 24.01 195 LEU A C 1
ATOM 1475 O O . LEU A 1 195 ? 7.827 14.489 32.833 1.00 25.04 195 LEU A O 1
ATOM 1480 N N . GLY A 1 196 ? 6.635 14.136 34.725 1.00 22.95 196 GLY A N 1
ATOM 1481 C CA . GLY A 1 196 ? 5.450 14.961 34.395 1.00 22.82 196 GLY A CA 1
ATOM 1482 C C . GLY A 1 196 ? 4.128 14.200 34.193 1.00 22.06 196 GLY A C 1
ATOM 1483 O O . GLY A 1 196 ? 3.139 14.772 33.696 1.00 21.08 196 GLY A O 1
ATOM 1484 N N . GLY A 1 197 ? 4.096 12.896 34.514 1.00 21.14 197 GLY A N 1
ATOM 1485 C CA . GLY A 1 197 ? 2.821 12.185 34.446 1.00 19.83 197 GLY A CA 1
ATOM 1486 C C . GLY A 1 197 ? 1.880 12.744 35.529 1.00 19.88 197 GLY A C 1
ATOM 1487 O O . GLY A 1 197 ? 2.339 13.323 36.523 1.00 18.78 197 GLY A O 1
ATOM 1488 N N . LYS A 1 198 ? 0.586 12.470 35.401 1.00 18.96 198 LYS A N 1
ATOM 1489 C CA . LYS A 1 198 ? -0.400 13.043 36.267 1.00 20.03 198 LYS A CA 1
ATOM 1490 C C . LYS A 1 198 ? -1.148 12.101 37.152 1.00 20.79 198 LYS A C 1
ATOM 1491 O O . LYS A 1 198 ? -2.043 12.544 37.856 1.00 21.86 198 LYS A O 1
ATOM 1497 N N . GLY A 1 199 ? -0.809 10.815 37.138 1.00 21.20 199 GLY A N 1
ATOM 1498 C CA . GLY A 1 199 ? -1.416 9.857 38.075 1.00 20.19 199 GLY A CA 1
ATOM 1499 C C . GLY A 1 199 ? -1.143 8.425 37.617 1.00 20.56 199 GLY A C 1
ATOM 1500 O O . GLY A 1 199 ? -0.144 8.156 36.949 1.00 19.01 199 GLY A O 1
ATOM 1501 N N . VAL A 1 200 ? -2.019 7.501 38.008 1.00 20.22 200 VAL A N 1
ATOM 1502 C CA . VAL A 1 200 ? -1.783 6.103 37.755 1.00 19.94 200 VAL A CA 1
ATOM 1503 C C . VAL A 1 200 ? -3.109 5.378 37.686 1.00 20.32 200 VAL A C 1
ATOM 1504 O O . VAL A 1 200 ? -4.087 5.784 38.331 1.00 19.71 200 VAL A O 1
ATOM 1508 N N . ILE A 1 201 ? -3.124 4.323 36.867 1.00 19.46 201 ILE A N 1
ATOM 1509 C CA . ILE A 1 201 ? -4.165 3.339 36.910 1.00 18.88 201 ILE A CA 1
ATOM 1510 C C . ILE A 1 201 ? -3.494 2.130 37.552 1.00 19.29 201 ILE A C 1
ATOM 1511 O O . ILE A 1 201 ? -2.532 1.594 37.028 1.00 18.51 201 ILE A O 1
ATOM 1516 N N . SER A 1 202 ? -4.017 1.738 38.700 1.00 19.80 202 SER A N 1
ATOM 1517 C CA . SER A 1 202 ? -3.259 0.963 39.659 1.00 20.91 202 SER A CA 1
ATOM 1518 C C . SER A 1 202 ? -3.934 -0.371 40.058 1.00 21.02 202 SER A C 1
ATOM 1519 O O . SER A 1 202 ? -5.140 -0.436 40.296 1.00 20.19 202 SER A O 1
ATOM 1522 N N . VAL A 1 203 ? -3.103 -1.398 40.208 1.00 19.52 203 VAL A N 1
ATOM 1523 C CA . VAL A 1 203 ? -3.505 -2.642 40.814 1.00 19.29 203 VAL A CA 1
ATOM 1524 C C . VAL A 1 203 ? -3.458 -2.530 42.361 1.00 19.58 203 VAL A C 1
ATOM 1525 O O . VAL A 1 203 ? -4.429 -2.831 43.042 1.00 19.19 203 VAL A O 1
ATOM 1529 N N . VAL A 1 204 ? -2.313 -2.093 42.904 1.00 20.47 204 VAL A N 1
ATOM 1530 C CA . VAL A 1 204 ? -2.109 -2.051 44.315 1.00 20.56 204 VAL A CA 1
ATOM 1531 C C . VAL A 1 204 ? -3.049 -1.071 45.015 1.00 21.49 204 VAL A C 1
ATOM 1532 O O . VAL A 1 204 ? -3.338 -1.249 46.190 1.00 23.67 204 VAL A O 1
ATOM 1536 N N . ALA A 1 205 ? -3.571 -0.043 44.332 1.00 21.53 205 ALA A N 1
ATOM 1537 C CA . ALA A 1 205 ? -4.547 0.848 45.012 1.00 21.05 205 ALA A CA 1
ATOM 1538 C C . ALA A 1 205 ? -5.827 0.104 45.401 1.00 22.01 205 ALA A C 1
ATOM 1539 O O . ALA A 1 205 ? -6.628 0.616 46.194 1.00 23.19 205 ALA A O 1
ATOM 1541 N N . ASN A 1 206 ? -6.040 -1.113 44.893 1.00 22.07 206 ASN A N 1
ATOM 1542 C CA . ASN A 1 206 ? -7.144 -1.979 45.449 1.00 22.45 206 ASN A CA 1
ATOM 1543 C C . ASN A 1 206 ? -6.978 -2.445 46.917 1.00 22.26 206 ASN A C 1
ATOM 1544 O O . ASN A 1 206 ? -7.969 -2.793 47.567 1.00 20.80 206 ASN A O 1
ATOM 1549 N N . ILE A 1 207 ? -5.723 -2.470 47.382 1.00 22.78 207 ILE A N 1
ATOM 1550 C CA . ILE A 1 207 ? -5.291 -3.057 48.652 1.00 23.97 207 ILE A CA 1
ATOM 1551 C C . ILE A 1 207 ? -5.022 -1.906 49.642 1.00 23.90 207 ILE A C 1
ATOM 1552 O O . ILE A 1 207 ? -5.457 -1.933 50.803 1.00 24.21 207 ILE A O 1
ATOM 1557 N N . VAL A 1 208 ? -4.269 -0.912 49.169 1.00 23.54 208 VAL A N 1
ATOM 1558 C CA . VAL A 1 208 ? -3.866 0.219 50.011 1.00 23.10 208 VAL A CA 1
ATOM 1559 C C . VAL A 1 208 ? -4.241 1.539 49.351 1.00 23.40 208 VAL A C 1
ATOM 1560 O O . VAL A 1 208 ? -3.352 2.346 49.060 1.00 23.48 208 VAL A O 1
ATOM 1564 N N . PRO A 1 209 ? -5.565 1.754 49.106 1.00 23.87 209 PRO A N 1
ATOM 1565 C CA . PRO A 1 209 ? -5.999 3.009 48.402 1.00 24.92 209 PRO A CA 1
ATOM 1566 C C . PRO A 1 209 ? -5.537 4.294 49.099 1.00 25.97 209 PRO A C 1
ATOM 1567 O O . PRO A 1 209 ? -5.083 5.209 48.445 1.00 26.50 209 PRO A O 1
ATOM 1571 N N . LYS A 1 210 ? -5.609 4.346 50.424 1.00 27.90 210 LYS A N 1
ATOM 1572 C CA . LYS A 1 210 ? -5.318 5.608 51.100 1.00 30.01 210 LYS A CA 1
ATOM 1573 C C . LYS A 1 210 ? -3.839 5.997 50.995 1.00 28.66 210 LYS A C 1
ATOM 1574 O O . LYS A 1 210 ? -3.489 7.160 50.757 1.00 28.44 210 LYS A O 1
ATOM 1580 N N . GLU A 1 211 ? -2.982 4.991 51.123 1.00 28.51 211 GLU A N 1
ATOM 1581 C CA . GLU A 1 211 ? -1.553 5.175 51.033 1.00 27.44 211 GLU A CA 1
ATOM 1582 C C . GLU A 1 211 ? -1.099 5.573 49.627 1.00 27.15 211 GLU A C 1
ATOM 1583 O O . GLU A 1 211 ? -0.313 6.521 49.448 1.00 27.42 211 GLU A O 1
ATOM 1589 N N . PHE A 1 212 ? -1.598 4.858 48.623 1.00 26.36 212 PHE A N 1
ATOM 1590 C CA . PHE A 1 212 ? -1.287 5.214 47.251 1.00 25.86 212 PHE A CA 1
ATOM 1591 C C . PHE A 1 212 ? -1.757 6.622 46.855 1.00 23.87 212 PHE A C 1
ATOM 1592 O O . PHE A 1 212 ? -0.986 7.362 46.317 1.00 23.32 212 PHE A O 1
ATOM 1600 N N . VAL A 1 213 ? -3.003 6.980 47.145 1.00 21.69 213 VAL A N 1
ATOM 1601 C CA . VAL A 1 213 ? -3.481 8.348 46.932 1.00 22.05 213 VAL A CA 1
ATOM 1602 C C . VAL A 1 213 ? -2.555 9.375 47.566 1.00 23.25 213 VAL A C 1
ATOM 1603 O O . VAL A 1 213 ? -2.206 10.408 46.970 1.00 23.42 213 VAL A O 1
ATOM 1607 N N . GLU A 1 214 ? -2.136 9.108 48.783 1.00 23.72 214 GLU A N 1
ATOM 1608 C CA . GLU A 1 214 ? -1.335 10.119 49.397 1.00 26.87 214 GLU A CA 1
ATOM 1609 C C . GLU A 1 214 ? 0.091 10.153 48.810 1.00 24.44 214 GLU A C 1
ATOM 1610 O O . GLU A 1 214 ? 0.646 11.249 48.628 1.00 22.72 214 GLU A O 1
ATOM 1616 N N . MET A 1 215 ? 0.627 8.992 48.391 1.00 22.88 215 MET A N 1
ATOM 1617 C CA . MET A 1 215 ? 1.967 8.990 47.777 1.00 22.39 215 MET A CA 1
ATOM 1618 C C . MET A 1 215 ? 1.912 9.798 46.472 1.00 21.67 215 MET A C 1
ATOM 1619 O O . MET A 1 215 ? 2.778 10.614 46.198 1.00 21.03 215 MET A O 1
ATOM 1624 N N . VAL A 1 216 ? 0.865 9.553 45.686 1.00 20.36 216 VAL A N 1
ATOM 1625 C CA . VAL A 1 216 ? 0.632 10.239 44.441 1.00 20.91 216 VAL A CA 1
ATOM 1626 C C . VAL A 1 216 ? 0.431 11.752 44.596 1.00 21.02 216 VAL A C 1
ATOM 1627 O O . VAL A 1 216 ? 1.036 12.525 43.894 1.00 19.49 216 VAL A O 1
ATOM 1631 N N . ASN A 1 217 ? -0.397 12.166 45.550 1.00 23.11 217 ASN A N 1
ATOM 1632 C CA . ASN A 1 217 ? -0.553 13.603 45.863 1.00 23.78 217 ASN A CA 1
ATOM 1633 C C . ASN A 1 217 ? 0.773 14.239 46.258 1.00 24.23 217 ASN A C 1
ATOM 1634 O O . ASN A 1 217 ? 1.049 15.375 45.849 1.00 23.68 217 ASN A O 1
ATOM 1639 N N . TYR A 1 218 ? 1.613 13.526 47.028 1.00 24.74 218 TYR A N 1
ATOM 1640 C CA . TYR A 1 218 ? 2.961 14.096 47.334 1.00 26.29 218 TYR A CA 1
ATOM 1641 C C . TYR A 1 218 ? 3.799 14.267 46.065 1.00 26.99 218 TYR A C 1
ATOM 1642 O O . TYR A 1 218 ? 4.432 15.305 45.867 1.00 28.24 218 TYR A O 1
ATOM 1651 N N . ALA A 1 219 ? 3.836 13.221 45.234 1.00 26.96 219 ALA A N 1
ATOM 1652 C CA . ALA A 1 219 ? 4.587 13.281 43.994 1.00 28.53 219 ALA A CA 1
ATOM 1653 C C . ALA A 1 219 ? 4.010 14.358 43.060 1.00 29.53 219 ALA A C 1
ATOM 1654 O O . ALA A 1 219 ? 4.781 15.057 42.396 1.00 30.51 219 ALA A O 1
ATOM 1656 N N . LEU A 1 220 ? 2.676 14.463 43.006 1.00 29.40 220 LEU A N 1
ATOM 1657 C CA . LEU A 1 220 ? 1.999 15.533 42.273 1.00 31.62 220 LEU A CA 1
ATOM 1658 C C . LEU A 1 220 ? 2.362 16.930 42.765 1.00 32.75 220 LEU A C 1
ATOM 1659 O O . LEU A 1 220 ? 2.607 17.799 41.934 1.00 32.96 220 LEU A O 1
ATOM 1664 N N . GLU A 1 221 ? 2.420 17.142 44.087 1.00 34.06 221 GLU A N 1
ATOM 1665 C CA . GLU A 1 221 ? 2.781 18.465 44.600 1.00 36.66 221 GLU A CA 1
ATOM 1666 C C . GLU A 1 221 ? 4.293 18.722 44.540 1.00 35.94 221 GLU A C 1
ATOM 1667 O O . GLU A 1 221 ? 4.747 19.848 44.645 1.00 36.88 221 GLU A O 1
ATOM 1673 N N . GLY A 1 222 ? 5.076 17.676 44.319 1.00 35.88 222 GLY A N 1
ATOM 1674 C CA . GLY A 1 222 ? 6.507 17.847 44.070 1.00 33.76 222 GLY A CA 1
ATOM 1675 C C . GLY A 1 222 ? 7.285 17.582 45.330 1.00 32.55 222 GLY A C 1
ATOM 1676 O O . GLY A 1 222 ? 8.423 18.006 45.459 1.00 32.40 222 GLY A O 1
ATOM 1677 N N . ASP A 1 223 ? 6.663 16.887 46.266 1.00 31.77 223 ASP A N 1
ATOM 1678 C CA . ASP A 1 223 ? 7.330 16.520 47.522 1.00 31.24 223 ASP A CA 1
ATOM 1679 C C . ASP A 1 223 ? 7.807 15.053 47.447 1.00 31.01 223 ASP A C 1
ATOM 1680 O O . ASP A 1 223 ? 7.179 14.119 47.959 1.00 29.99 223 ASP A O 1
ATOM 1685 N N . PHE A 1 224 ? 8.926 14.862 46.766 1.00 31.17 224 PHE A N 1
ATOM 1686 C CA . PHE A 1 224 ? 9.412 13.508 46.488 1.00 31.03 224 PHE A CA 1
ATOM 1687 C C . PHE A 1 224 ? 10.045 12.804 47.668 1.00 31.04 224 PHE A C 1
ATOM 1688 O O . PHE A 1 224 ? 10.069 11.563 47.712 1.00 30.74 224 PHE A O 1
ATOM 1696 N N . GLU A 1 225 ? 10.583 13.584 48.604 1.00 31.06 225 GLU A N 1
ATOM 1697 C CA . GLU A 1 225 ? 10.987 13.036 49.896 1.00 30.78 225 GLU A CA 1
ATOM 1698 C C . GLU A 1 225 ? 9.832 12.255 50.542 1.00 29.94 225 GLU A C 1
ATOM 1699 O O . GLU A 1 225 ? 10.010 11.119 50.954 1.00 29.77 225 GLU A O 1
ATOM 1705 N N . LYS A 1 226 ? 8.649 12.849 50.625 1.00 28.62 226 LYS A N 1
ATOM 1706 C CA . LYS A 1 226 ? 7.533 12.109 51.195 1.00 29.94 226 LYS A CA 1
ATOM 1707 C C . LYS A 1 226 ? 6.874 11.045 50.265 1.00 27.17 226 LYS A C 1
ATOM 1708 O O . LYS A 1 226 ? 6.369 10.028 50.776 1.00 26.54 226 LYS A O 1
ATOM 1714 N N . ALA A 1 227 ? 6.893 11.276 48.941 1.00 25.17 227 ALA A N 1
ATOM 1715 C CA . ALA A 1 227 ? 6.436 10.264 47.979 1.00 24.26 227 ALA A CA 1
ATOM 1716 C C . ALA A 1 227 ? 7.314 9.032 48.171 1.00 23.29 227 ALA A C 1
ATOM 1717 O O . ALA A 1 227 ? 6.796 7.918 48.251 1.00 22.20 227 ALA A O 1
ATOM 1719 N N . ARG A 1 228 ? 8.625 9.249 48.335 1.00 22.16 228 ARG A N 1
ATOM 1720 C CA . ARG A 1 228 ? 9.591 8.153 48.404 1.00 21.94 228 ARG A CA 1
ATOM 1721 C C . ARG A 1 228 ? 9.365 7.269 49.602 1.00 22.20 228 ARG A C 1
ATOM 1722 O O . ARG A 1 228 ? 9.495 6.051 49.541 1.00 22.27 228 ARG A O 1
ATOM 1730 N N . GLU A 1 229 ? 9.049 7.905 50.715 1.00 23.16 229 GLU A N 1
ATOM 1731 C CA . GLU A 1 229 ? 8.798 7.200 51.929 1.00 25.18 229 GLU A CA 1
ATOM 1732 C C . GLU A 1 229 ? 7.664 6.155 51.752 1.00 23.60 229 GLU A C 1
ATOM 1733 O O . GLU A 1 229 ? 7.755 5.015 52.218 1.00 23.25 229 GLU A O 1
ATOM 1739 N N . ILE A 1 230 ? 6.577 6.565 51.121 1.00 22.67 230 ILE A N 1
ATOM 1740 C CA . ILE A 1 230 ? 5.459 5.641 50.901 1.00 22.37 230 ILE A CA 1
ATOM 1741 C C . ILE A 1 230 ? 5.778 4.628 49.788 1.00 21.61 230 ILE A C 1
ATOM 1742 O O . ILE A 1 230 ? 5.438 3.473 49.894 1.00 23.41 230 ILE A O 1
ATOM 1747 N N . HIS A 1 231 ? 6.444 5.063 48.739 1.00 21.48 231 HIS A N 1
ATOM 1748 C CA . HIS A 1 231 ? 6.885 4.155 47.666 1.00 21.59 231 HIS A CA 1
ATOM 1749 C C . HIS A 1 231 ? 7.711 2.969 48.225 1.00 21.07 231 HIS A C 1
ATOM 1750 O O . HIS A 1 231 ? 7.436 1.825 47.902 1.00 19.50 231 HIS A O 1
ATOM 1757 N N . TYR A 1 232 ? 8.724 3.268 49.049 1.00 20.13 232 TYR A N 1
ATOM 1758 C CA . TYR A 1 232 ? 9.562 2.214 49.626 1.00 21.15 232 TYR A CA 1
ATOM 1759 C C . TYR A 1 232 ? 8.880 1.404 50.687 1.00 21.83 232 TYR A C 1
ATOM 1760 O O . TYR A 1 232 ? 9.174 0.233 50.811 1.00 22.71 232 TYR A O 1
ATOM 1769 N N . LYS A 1 233 ? 7.972 1.998 51.453 1.00 22.64 233 LYS A N 1
ATOM 1770 C CA . LYS A 1 233 ? 7.191 1.197 52.397 1.00 24.95 233 LYS A CA 1
ATOM 1771 C C . LYS A 1 233 ? 6.293 0.158 51.660 1.00 22.88 233 LYS A C 1
ATOM 1772 O O . LYS A 1 233 ? 6.093 -0.952 52.141 1.00 22.87 233 LYS A O 1
ATOM 1778 N N . LEU A 1 234 ? 5.748 0.548 50.509 1.00 21.66 234 LEU A N 1
ATOM 1779 C CA . LEU A 1 234 ? 4.888 -0.319 49.691 1.00 21.64 234 LEU A CA 1
ATOM 1780 C C . LEU A 1 234 ? 5.593 -1.183 48.649 1.00 21.81 234 LEU A C 1
ATOM 1781 O O . LEU A 1 234 ? 4.965 -1.981 47.948 1.00 22.38 234 LEU A O 1
ATOM 1786 N N . PHE A 1 235 ? 6.896 -0.990 48.532 1.00 21.71 235 PHE A N 1
ATOM 1787 C CA . PHE A 1 235 ? 7.692 -1.632 47.522 1.00 21.19 235 PHE A CA 1
ATOM 1788 C C . PHE A 1 235 ? 7.630 -3.162 47.532 1.00 20.22 235 PHE A C 1
ATOM 1789 O O . PHE A 1 235 ? 7.459 -3.800 46.465 1.00 19.73 235 PHE A O 1
ATOM 1797 N N . PRO A 1 236 ? 7.764 -3.780 48.716 1.00 18.63 236 PRO A N 1
ATOM 1798 C CA . PRO A 1 236 ? 7.524 -5.231 48.676 1.00 17.44 236 PRO A CA 1
ATOM 1799 C C . PRO A 1 236 ? 6.102 -5.623 48.216 1.00 18.09 236 PRO A C 1
ATOM 1800 O O . PRO A 1 236 ? 5.908 -6.597 47.509 1.00 16.14 236 PRO A O 1
ATOM 1804 N N . LEU A 1 237 ? 5.104 -4.866 48.648 1.00 19.52 237 LEU A N 1
ATOM 1805 C CA . LEU A 1 237 ? 3.748 -5.132 48.216 1.00 20.58 237 LEU A CA 1
ATOM 1806 C C . LEU A 1 237 ? 3.571 -4.951 46.698 1.00 21.08 237 LEU A C 1
ATOM 1807 O O . LEU A 1 237 ? 2.939 -5.773 46.064 1.00 20.90 237 LEU A O 1
ATOM 1812 N N . MET A 1 238 ? 4.113 -3.871 46.149 1.00 20.31 238 MET A N 1
ATOM 1813 C CA . MET A 1 238 ? 4.087 -3.630 44.710 1.00 21.44 238 MET A CA 1
ATOM 1814 C C . MET A 1 238 ? 4.756 -4.769 43.906 1.00 21.90 238 MET A C 1
ATOM 1815 O O . MET A 1 238 ? 4.230 -5.208 42.872 1.00 23.73 238 MET A O 1
ATOM 1820 N N . LYS A 1 239 ? 5.885 -5.274 44.369 1.00 21.34 239 LYS A N 1
ATOM 1821 C CA . LYS A 1 239 ? 6.457 -6.455 43.721 1.00 22.87 239 LYS A CA 1
ATOM 1822 C C . LYS A 1 239 ? 5.566 -7.677 43.871 1.00 22.46 239 LYS A C 1
ATOM 1823 O O . LYS A 1 239 ? 5.408 -8.459 42.898 1.00 23.11 239 LYS A O 1
ATOM 1829 N N . ALA A 1 240 ? 4.976 -7.871 45.058 1.00 20.73 240 ALA A N 1
ATOM 1830 C CA . ALA A 1 240 ? 4.077 -8.999 45.196 1.00 20.59 240 ALA A CA 1
ATOM 1831 C C . ALA A 1 240 ? 2.907 -8.929 44.228 1.00 20.65 240 ALA A C 1
ATOM 1832 O O . ALA A 1 240 ? 2.391 -9.966 43.793 1.00 19.76 240 ALA A O 1
ATOM 1834 N N . MET A 1 241 ? 2.474 -7.735 43.851 1.00 21.56 241 MET A N 1
ATOM 1835 C CA . MET A 1 241 ? 1.288 -7.669 42.971 1.00 22.32 241 MET A CA 1
ATOM 1836 C C . MET A 1 241 ? 1.592 -8.279 41.589 1.00 22.81 241 MET A C 1
ATOM 1837 O O . MET A 1 241 ? 0.705 -8.630 40.831 1.00 22.33 241 MET A O 1
ATOM 1842 N N . PHE A 1 242 ? 2.861 -8.421 41.261 1.00 23.83 242 PHE A N 1
ATOM 1843 C CA . PHE A 1 242 ? 3.170 -9.142 40.028 1.00 25.46 242 PHE A CA 1
ATOM 1844 C C . PHE A 1 242 ? 3.961 -10.456 40.210 1.00 25.49 242 PHE A C 1
ATOM 1845 O O . PHE A 1 242 ? 4.612 -10.923 39.250 1.00 25.86 242 PHE A O 1
ATOM 1853 N N . ILE A 1 243 ? 3.909 -11.022 41.421 1.00 24.52 243 ILE A N 1
ATOM 1854 C CA . ILE A 1 243 ? 4.623 -12.255 41.709 1.00 24.35 243 ILE A CA 1
ATOM 1855 C C . ILE A 1 243 ? 4.173 -13.408 40.762 1.00 24.03 243 ILE A C 1
ATOM 1856 O O . ILE A 1 243 ? 4.975 -14.256 40.326 1.00 23.43 243 ILE A O 1
ATOM 1861 N N . GLU A 1 244 ? 2.886 -13.405 40.463 1.00 23.60 244 GLU A N 1
ATOM 1862 C CA . GLU A 1 244 ? 2.347 -14.108 39.320 1.00 24.61 244 GLU A CA 1
ATOM 1863 C C . GLU A 1 244 ? 1.548 -13.047 38.540 1.00 23.79 244 GLU A C 1
ATOM 1864 O O . GLU A 1 244 ? 1.363 -11.920 39.031 1.00 23.83 244 GLU A O 1
ATOM 1870 N N . THR A 1 245 ? 1.077 -13.408 37.347 1.00 23.08 245 THR A N 1
ATOM 1871 C CA . THR A 1 245 ? 0.297 -12.534 36.483 1.00 23.19 245 THR A CA 1
ATOM 1872 C C . THR A 1 245 ? -0.895 -11.871 37.177 1.00 22.38 245 THR A C 1
ATOM 1873 O O . THR A 1 245 ? -1.784 -12.568 37.629 1.00 22.30 245 THR A O 1
ATOM 1877 N N . ASN A 1 246 ? -0.877 -10.535 37.276 1.00 20.85 246 ASN A N 1
ATOM 1878 C CA . ASN A 1 246 ? -2.090 -9.744 37.592 1.00 20.33 246 ASN A CA 1
ATOM 1879 C C . ASN A 1 246 ? -3.321 -10.237 36.773 1.00 19.55 246 ASN A C 1
ATOM 1880 O O . ASN A 1 246 ? -3.187 -10.496 35.559 1.00 18.21 246 ASN A O 1
ATOM 1885 N N . PRO A 1 247 ? -4.510 -10.382 37.412 1.00 18.66 247 PRO A N 1
ATOM 1886 C CA . PRO A 1 247 ? -4.841 -10.162 38.817 1.00 18.70 247 PRO A CA 1
ATOM 1887 C C . PRO A 1 247 ? -4.766 -11.370 39.829 1.00 18.86 247 PRO A C 1
ATOM 1888 O O . PRO A 1 247 ? -5.456 -11.349 40.862 1.00 17.60 247 PRO A O 1
ATOM 1892 N N . ILE A 1 248 ? -3.944 -12.375 39.557 1.00 18.29 248 ILE A N 1
ATOM 1893 C CA . ILE A 1 248 ? -3.858 -13.474 40.508 1.00 18.48 248 ILE A CA 1
ATOM 1894 C C . ILE A 1 248 ? -3.455 -12.992 41.929 1.00 17.70 248 ILE A C 1
ATOM 1895 O O . ILE A 1 248 ? -4.161 -13.280 42.887 1.00 19.12 248 ILE A O 1
ATOM 1900 N N . PRO A 1 249 ? -2.345 -12.259 42.044 1.00 17.30 249 PRO A N 1
ATOM 1901 C CA . PRO A 1 249 ? -1.907 -11.743 43.332 1.00 17.81 249 PRO A CA 1
ATOM 1902 C C . PRO A 1 249 ? -2.892 -10.771 44.012 1.00 18.57 249 PRO A C 1
ATOM 1903 O O . PRO A 1 249 ? -3.163 -10.920 45.192 1.00 20.86 249 PRO A O 1
ATOM 1907 N N . VAL A 1 250 ? -3.404 -9.788 43.305 1.00 18.91 250 VAL A N 1
ATOM 1908 C CA . VAL A 1 250 ? -4.355 -8.865 43.907 1.00 18.42 250 VAL A CA 1
ATOM 1909 C C . VAL A 1 250 ? -5.615 -9.562 44.382 1.00 19.52 250 VAL A C 1
ATOM 1910 O O . VAL A 1 250 ? -6.072 -9.283 45.476 1.00 20.91 250 VAL A O 1
ATOM 1914 N N . LYS A 1 251 ? -6.152 -10.507 43.631 1.00 19.84 251 LYS A N 1
ATOM 1915 C CA . LYS A 1 251 ? -7.322 -11.216 44.145 1.00 21.67 251 LYS A CA 1
ATOM 1916 C C . LYS A 1 251 ? -6.942 -12.110 45.371 1.00 22.08 251 LYS A C 1
ATOM 1917 O O . LYS A 1 251 ? -7.695 -12.262 46.329 1.00 21.89 251 LYS A O 1
ATOM 1923 N N . THR A 1 252 ? -5.744 -12.690 45.338 1.00 21.80 252 THR A N 1
ATOM 1924 C CA . THR A 1 252 ? -5.334 -13.575 46.402 1.00 21.99 252 THR A CA 1
ATOM 1925 C C . THR A 1 252 ? -5.219 -12.741 47.670 1.00 22.76 252 THR A C 1
ATOM 1926 O O . THR A 1 252 ? -5.726 -13.158 48.736 1.00 22.70 252 THR A O 1
ATOM 1930 N N . ALA A 1 253 ? -4.581 -11.559 47.530 1.00 22.32 253 ALA A N 1
ATOM 1931 C CA . ALA A 1 253 ? -4.443 -10.613 48.594 1.00 22.12 253 ALA A CA 1
ATOM 1932 C C . ALA A 1 253 ? -5.805 -10.129 49.187 1.00 23.36 253 ALA A C 1
ATOM 1933 O O . ALA A 1 253 ? -5.963 -10.120 50.405 1.00 22.85 253 ALA A O 1
ATOM 1935 N N . LEU A 1 254 ? -6.757 -9.719 48.336 1.00 23.21 254 LEU A N 1
ATOM 1936 C CA . LEU A 1 254 ? -8.114 -9.348 48.808 1.00 24.92 254 LEU A CA 1
ATOM 1937 C C . LEU A 1 254 ? -8.797 -10.490 49.542 1.00 24.93 254 LEU A C 1
ATOM 1938 O O . LEU A 1 254 ? -9.428 -10.244 50.546 1.00 25.49 254 LEU A O 1
ATOM 1943 N N . ASN A 1 255 ? -8.710 -11.710 49.025 1.00 24.42 255 ASN A N 1
ATOM 1944 C CA . ASN A 1 255 ? -9.275 -12.851 49.761 1.00 26.62 255 ASN A CA 1
ATOM 1945 C C . ASN A 1 255 ? -8.637 -13.067 51.143 1.00 26.12 255 ASN A C 1
ATOM 1946 O O . ASN A 1 255 ? -9.337 -13.344 52.132 1.00 25.22 255 ASN A O 1
ATOM 1951 N N . MET A 1 256 ? -7.307 -12.943 51.199 1.00 26.18 256 MET A N 1
ATOM 1952 C CA . MET A 1 256 ? -6.579 -13.072 52.466 1.00 26.55 256 MET A CA 1
ATOM 1953 C C . MET A 1 256 ? -7.030 -12.027 53.487 1.00 27.16 256 MET A C 1
ATOM 1954 O O . MET A 1 256 ? -7.013 -12.276 54.705 1.00 27.59 256 MET A O 1
ATOM 1959 N N . MET A 1 257 ? -7.381 -10.843 52.990 1.00 27.77 257 MET A N 1
ATOM 1960 C CA . MET A 1 257 ? -7.775 -9.742 53.861 1.00 29.07 257 MET A CA 1
ATOM 1961 C C . MET A 1 257 ? -9.245 -9.792 54.197 1.00 28.40 257 MET A C 1
ATOM 1962 O O . MET A 1 257 ? -9.729 -8.878 54.839 1.00 28.79 257 MET A O 1
ATOM 1967 N N . GLY A 1 258 ? -9.911 -10.858 53.749 1.00 28.57 258 GLY A N 1
ATOM 1968 C CA . GLY A 1 258 ? -11.359 -11.042 53.835 1.00 28.68 258 GLY A CA 1
ATOM 1969 C C . GLY A 1 258 ? -12.212 -9.981 53.135 1.00 28.85 258 GLY A C 1
ATOM 1970 O O . GLY A 1 258 ? -13.254 -9.630 53.635 1.00 28.70 258 GLY A O 1
ATOM 1971 N N . ARG A 1 259 ? -11.746 -9.442 52.011 1.00 28.69 259 ARG A N 1
ATOM 1972 C CA . ARG A 1 259 ? -12.498 -8.468 51.208 1.00 28.98 259 ARG A CA 1
ATOM 1973 C C . ARG A 1 259 ? -13.105 -9.226 50.014 1.00 26.78 259 ARG A C 1
ATOM 1974 O O . ARG A 1 259 ? -12.622 -10.302 49.667 1.00 27.95 259 ARG A O 1
ATOM 1982 N N . PRO A 1 260 ? -14.186 -8.703 49.406 1.00 25.53 260 PRO A N 1
ATOM 1983 C CA . PRO A 1 260 ? -14.746 -9.478 48.292 1.00 24.99 260 PRO A CA 1
ATOM 1984 C C . PRO A 1 260 ? -13.753 -9.618 47.146 1.00 25.04 260 PRO A C 1
ATOM 1985 O O . PRO A 1 260 ? -13.150 -8.629 46.742 1.00 25.99 260 PRO A O 1
ATOM 1989 N N . ALA A 1 261 ? -13.572 -10.853 46.671 1.00 24.74 261 ALA A N 1
ATOM 1990 C CA . ALA A 1 261 ? -12.791 -11.197 45.477 1.00 23.06 261 ALA A CA 1
ATOM 1991 C C . ALA A 1 261 ? -13.259 -12.557 44.918 1.00 22.79 261 ALA A C 1
ATOM 1992 O O . ALA A 1 261 ? -13.687 -12.665 43.770 1.00 24.17 261 ALA A O 1
ATOM 1994 N N . GLY A 1 262 ? -13.215 -13.592 45.746 1.00 22.57 262 GLY A N 1
ATOM 1995 C CA . GLY A 1 262 ? -13.442 -14.958 45.296 1.00 22.83 262 GLY A CA 1
ATOM 1996 C C . GLY A 1 262 ? -12.419 -15.525 44.284 1.00 23.92 262 GLY A C 1
ATOM 1997 O O . GLY A 1 262 ? -11.219 -15.181 44.294 1.00 22.11 262 GLY A O 1
ATOM 1998 N N . GLU A 1 263 ? -12.909 -16.413 43.420 1.00 25.05 263 GLU A N 1
ATOM 1999 C CA . GLU A 1 263 ? -12.044 -17.245 42.597 1.00 27.50 263 GLU A CA 1
ATOM 2000 C C . GLU A 1 263 ? -11.603 -16.503 41.337 1.00 26.38 263 GLU A C 1
ATOM 2001 O O . GLU A 1 263 ? -12.249 -15.521 40.908 1.00 25.40 263 GLU A O 1
ATOM 2007 N N . LEU A 1 264 ? -10.538 -17.017 40.720 1.00 24.70 264 LEU A N 1
ATOM 2008 C CA . LEU A 1 264 ? -10.132 -16.601 39.406 1.00 22.96 264 LEU A CA 1
ATOM 2009 C C . LEU A 1 264 ? -10.738 -17.522 38.374 1.00 22.93 264 LEU A C 1
ATOM 2010 O O . LEU A 1 264 ? -11.016 -18.700 38.641 1.00 22.78 264 LEU A O 1
ATOM 2015 N N . ARG A 1 265 ? -10.982 -16.982 37.187 1.00 21.42 265 ARG A N 1
ATOM 2016 C CA . ARG A 1 265 ? -11.540 -17.762 36.100 1.00 20.07 265 ARG A CA 1
ATOM 2017 C C . ARG A 1 265 ? -10.451 -18.309 35.200 1.00 19.60 265 ARG A C 1
ATOM 2018 O O . ARG A 1 265 ? -9.516 -17.586 34.840 1.00 18.42 265 ARG A O 1
ATOM 2026 N N . LEU A 1 266 ? -10.581 -19.571 34.806 1.00 18.80 266 LEU A N 1
ATOM 2027 C CA . LEU A 1 266 ? -9.570 -20.153 33.923 1.00 19.45 266 LEU A CA 1
ATOM 2028 C C . LEU A 1 266 ? -9.497 -19.325 32.639 1.00 21.30 266 LEU A C 1
ATOM 2029 O O . LEU A 1 266 ? -10.551 -18.876 32.095 1.00 20.04 266 LEU A O 1
ATOM 2034 N N . PRO A 1 267 ? -8.260 -19.184 32.105 1.00 22.24 267 PRO A N 1
ATOM 2035 C CA . PRO A 1 267 ? -7.050 -19.923 32.483 1.00 22.23 267 PRO A CA 1
ATOM 2036 C C . PRO A 1 267 ? -6.237 -19.404 33.684 1.00 22.32 267 PRO A C 1
ATOM 2037 O O . PRO A 1 267 ? -5.164 -19.959 34.003 1.00 21.24 267 PRO A O 1
ATOM 2041 N N . LEU A 1 268 ? -6.734 -18.362 34.336 1.00 22.07 268 LEU A N 1
ATOM 2042 C CA . LEU A 1 268 ? -6.148 -17.918 35.582 1.00 22.67 268 LEU A CA 1
ATOM 2043 C C . LEU A 1 268 ? -6.544 -18.882 36.653 1.00 24.28 268 LEU A C 1
ATOM 2044 O O . LEU A 1 268 ? -7.639 -19.479 36.597 1.00 25.15 268 LEU A O 1
ATOM 2049 N N . CYS A 1 269 ? -5.670 -19.052 37.636 1.00 25.44 269 CYS A N 1
ATOM 2050 C CA . CYS A 1 269 ? -5.897 -20.026 38.699 1.00 27.38 269 CYS A CA 1
ATOM 2051 C C . CYS A 1 269 ? -5.077 -19.635 39.905 1.00 27.31 269 CYS A C 1
ATOM 2052 O O . CYS A 1 269 ? -4.255 -18.720 39.825 1.00 26.81 269 CYS A O 1
ATOM 2055 N N . GLU A 1 270 ? -5.318 -20.316 41.020 1.00 28.26 270 GLU A N 1
ATOM 2056 C CA . GLU A 1 270 ? -4.617 -20.048 42.283 1.00 30.40 270 GLU A CA 1
ATOM 2057 C C . GLU A 1 270 ? -3.099 -19.951 42.178 1.00 29.83 270 GLU A C 1
ATOM 2058 O O . GLU A 1 270 ? -2.472 -20.676 41.454 1.00 28.48 270 GLU A O 1
ATOM 2064 N N . MET A 1 271 ? -2.554 -19.018 42.941 1.00 30.38 271 MET A N 1
ATOM 2065 C CA . MET A 1 271 ? -1.139 -18.873 43.173 1.00 32.75 271 MET A CA 1
ATOM 2066 C C . MET A 1 271 ? -0.498 -20.159 43.770 1.00 31.73 271 MET A C 1
ATOM 2067 O O . MET A 1 271 ? -1.125 -20.825 44.612 1.00 31.01 271 MET A O 1
ATOM 2072 N N . SER A 1 272 ? 0.735 -20.476 43.344 1.00 30.70 272 SER A N 1
ATOM 2073 C CA . SER A 1 272 ? 1.546 -21.551 43.998 1.00 30.89 272 SER A CA 1
ATOM 2074 C C . SER A 1 272 ? 1.691 -21.324 45.513 1.00 30.30 272 SER A C 1
ATOM 2075 O O . SER A 1 272 ? 1.576 -20.171 46.012 1.00 29.87 272 SER A O 1
ATOM 2078 N N . GLU A 1 273 ? 1.922 -22.410 46.254 1.00 31.18 273 GLU A N 1
ATOM 2079 C CA . GLU A 1 273 ? 2.016 -22.322 47.729 1.00 31.26 273 GLU A CA 1
ATOM 2080 C C . GLU A 1 273 ? 3.177 -21.423 48.115 1.00 30.21 273 GLU A C 1
ATOM 2081 O O . GLU A 1 273 ? 3.085 -20.620 49.046 1.00 29.90 273 GLU A O 1
ATOM 2087 N N . GLU A 1 274 ? 4.259 -21.512 47.358 1.00 28.62 274 GLU A N 1
ATOM 2088 C CA . GLU A 1 274 ? 5.434 -20.686 47.654 1.00 29.09 274 GLU A CA 1
ATOM 2089 C C . GLU A 1 274 ? 5.181 -19.180 47.461 1.00 26.88 274 GLU A C 1
ATOM 2090 O O . GLU A 1 274 ? 5.646 -18.330 48.211 1.00 26.86 274 GLU A O 1
ATOM 2096 N N . HIS A 1 275 ? 4.462 -18.855 46.414 1.00 26.20 275 HIS A N 1
ATOM 2097 C CA . HIS A 1 275 ? 4.123 -17.471 46.131 1.00 25.81 275 HIS A CA 1
ATOM 2098 C C . HIS A 1 275 ? 3.101 -16.943 47.147 1.00 24.50 275 HIS A C 1
ATOM 2099 O O . HIS A 1 275 ? 3.208 -15.786 47.536 1.00 24.20 275 HIS A O 1
ATOM 2106 N N . LYS A 1 276 ? 2.165 -17.799 47.597 1.00 25.11 276 LYS A N 1
ATOM 2107 C CA . LYS A 1 276 ? 1.159 -17.436 48.623 1.00 26.35 276 LYS A CA 1
ATOM 2108 C C . LYS A 1 276 ? 1.788 -16.939 49.907 1.00 26.25 276 LYS A C 1
ATOM 2109 O O . LYS A 1 276 ? 1.412 -15.869 50.465 1.00 25.24 276 LYS A O 1
ATOM 2115 N N . LYS A 1 277 ? 2.772 -17.722 50.362 1.00 25.77 277 LYS A N 1
ATOM 2116 C CA . LYS A 1 277 ? 3.523 -17.419 51.587 1.00 25.41 277 LYS A CA 1
ATOM 2117 C C . LYS A 1 277 ? 4.281 -16.100 51.498 1.00 23.41 277 LYS A C 1
ATOM 2118 O O . LYS A 1 277 ? 4.280 -15.336 52.405 1.00 21.50 277 LYS A O 1
ATOM 2124 N N . ILE A 1 278 ? 4.914 -15.845 50.370 1.00 24.40 278 ILE A N 1
ATOM 2125 C CA . ILE A 1 278 ? 5.620 -14.556 50.155 1.00 24.11 278 ILE A CA 1
ATOM 2126 C C . ILE A 1 278 ? 4.604 -13.400 50.259 1.00 24.02 278 ILE A C 1
ATOM 2127 O O . ILE A 1 278 ? 4.804 -12.398 50.982 1.00 23.98 278 ILE A O 1
ATOM 2132 N N . LEU A 1 279 ? 3.488 -13.560 49.570 1.00 23.78 279 LEU A N 1
ATOM 2133 C CA . LEU A 1 279 ? 2.436 -12.544 49.642 1.00 23.32 279 LEU A CA 1
ATOM 2134 C C . LEU A 1 279 ? 1.957 -12.363 51.080 1.00 23.52 279 LEU A C 1
ATOM 2135 O O . LEU A 1 279 ? 1.838 -11.199 51.560 1.00 23.15 279 LEU A O 1
ATOM 2140 N N . GLU A 1 280 ? 1.680 -13.489 51.773 1.00 23.40 280 GLU A N 1
ATOM 2141 C CA . GLU A 1 280 ? 1.198 -13.424 53.143 1.00 24.20 280 GLU A CA 1
ATOM 2142 C C . GLU A 1 280 ? 2.164 -12.661 54.046 1.00 23.11 280 GLU A C 1
ATOM 2143 O O . GLU A 1 280 ? 1.759 -11.867 54.904 1.00 23.08 280 GLU A O 1
ATOM 2149 N N . ASN A 1 281 ? 3.445 -12.923 53.879 1.00 23.07 281 ASN A N 1
ATOM 2150 C CA . ASN A 1 281 ? 4.433 -12.277 54.759 1.00 23.58 281 ASN A CA 1
ATOM 2151 C C . ASN A 1 281 ? 4.443 -10.791 54.494 1.00 22.31 281 ASN A C 1
ATOM 2152 O O . ASN A 1 281 ? 4.505 -10.015 55.430 1.00 22.22 281 ASN A O 1
ATOM 2157 N N . VAL A 1 282 ? 4.373 -10.379 53.230 1.00 22.94 282 VAL A N 1
ATOM 2158 C CA . VAL A 1 282 ? 4.339 -8.940 52.984 1.00 23.55 282 VAL A CA 1
ATOM 2159 C C . VAL A 1 282 ? 3.064 -8.266 53.548 1.00 23.39 282 VAL A C 1
ATOM 2160 O O . VAL A 1 282 ? 3.155 -7.179 54.119 1.00 22.44 282 VAL A O 1
ATOM 2164 N N . LEU A 1 283 ? 1.918 -8.925 53.408 1.00 23.58 283 LEU A N 1
ATOM 2165 C CA . LEU A 1 283 ? 0.646 -8.449 54.004 1.00 25.04 283 LEU A CA 1
ATOM 2166 C C . LEU A 1 283 ? 0.720 -8.314 55.540 1.00 27.20 283 LEU A C 1
ATOM 2167 O O . LEU A 1 283 ? 0.255 -7.325 56.109 1.00 26.77 283 LEU A O 1
ATOM 2172 N N . LYS A 1 284 ? 1.297 -9.346 56.172 1.00 30.05 284 LYS A N 1
ATOM 2173 C CA . LYS A 1 284 ? 1.613 -9.399 57.611 1.00 31.90 284 LYS A CA 1
ATOM 2174 C C . LYS A 1 284 ? 2.520 -8.229 57.952 1.00 30.87 284 LYS A C 1
ATOM 2175 O O . LYS A 1 284 ? 2.198 -7.491 58.831 1.00 30.96 284 LYS A O 1
ATOM 2181 N N . ASP A 1 285 ? 3.615 -8.021 57.225 1.00 31.37 285 ASP A N 1
ATOM 2182 C CA . ASP A 1 285 ? 4.511 -6.892 57.516 1.00 32.26 285 ASP A CA 1
ATOM 2183 C C . ASP A 1 285 ? 3.837 -5.521 57.493 1.00 32.03 285 ASP A C 1
ATOM 2184 O O . ASP A 1 285 ? 4.232 -4.669 58.250 1.00 31.05 285 ASP A O 1
ATOM 2189 N N . LEU A 1 286 ? 2.833 -5.325 56.642 1.00 31.67 286 LEU A N 1
ATOM 2190 C CA . LEU A 1 286 ? 2.116 -4.063 56.574 1.00 32.25 286 LEU A CA 1
ATOM 2191 C C . LEU A 1 286 ? 0.905 -4.053 57.518 1.00 32.16 286 LEU A C 1
ATOM 2192 O O . LEU A 1 286 ? 0.225 -3.040 57.693 1.00 31.07 286 LEU A O 1
ATOM 2197 N N . GLY A 1 287 ? 0.613 -5.216 58.086 1.00 32.73 287 GLY A N 1
ATOM 2198 C CA . GLY A 1 287 ? -0.458 -5.318 59.070 1.00 33.34 287 GLY A CA 1
ATOM 2199 C C . GLY A 1 287 ? -1.825 -5.397 58.463 1.00 33.34 287 GLY A C 1
ATOM 2200 O O . GLY A 1 287 ? -2.805 -5.083 59.114 1.00 33.73 287 GLY A O 1
ATOM 2201 N N . LEU A 1 288 ? -1.904 -5.869 57.227 1.00 33.61 288 LEU A N 1
ATOM 2202 C CA . LEU A 1 288 ? -3.179 -5.939 56.522 1.00 33.44 288 LEU A CA 1
ATOM 2203 C C . LEU A 1 288 ? -3.837 -7.301 56.767 1.00 34.23 288 LEU A C 1
ATOM 2204 O O . LEU A 1 288 ? -5.004 -7.528 56.483 1.00 33.35 288 LEU A O 1
ATOM 2209 N N . ILE A 1 289 ? -3.010 -8.198 57.280 1.00 36.09 289 ILE A N 1
ATOM 2210 C CA . ILE A 1 289 ? -3.305 -9.568 57.665 1.00 37.88 289 ILE A CA 1
ATOM 2211 C C . ILE A 1 289 ? -4.320 -10.265 56.785 1.00 39.18 289 ILE A C 1
ATOM 2212 O O . ILE A 1 289 ? -4.127 -10.385 55.570 1.00 40.04 289 ILE A O 1
ATOM 2217 N N . PHE B 1 2 ? -0.655 -36.698 12.242 1.00 26.39 2 PHE B N 1
ATOM 2218 C CA . PHE B 1 2 ? -0.376 -35.451 11.408 1.00 25.75 2 PHE B CA 1
ATOM 2219 C C . PHE B 1 2 ? 0.947 -35.531 10.668 1.00 25.27 2 PHE B C 1
ATOM 2220 O O . PHE B 1 2 ? 1.968 -35.808 11.265 1.00 25.24 2 PHE B O 1
ATOM 2228 N N . LYS B 1 3 ? 0.894 -35.343 9.355 1.00 24.92 3 LYS B N 1
ATOM 2229 C CA . LYS B 1 3 ? 2.084 -35.339 8.542 1.00 25.41 3 LYS B CA 1
ATOM 2230 C C . LYS B 1 3 ? 1.908 -34.480 7.283 1.00 24.48 3 LYS B C 1
ATOM 2231 O O . LYS B 1 3 ? 0.868 -34.544 6.605 1.00 24.33 3 LYS B O 1
ATOM 2237 N N . GLY B 1 4 ? 2.947 -33.720 6.938 1.00 23.36 4 GLY B N 1
ATOM 2238 C CA . GLY B 1 4 ? 2.931 -32.974 5.684 1.00 22.19 4 GLY B CA 1
ATOM 2239 C C . GLY B 1 4 ? 2.522 -31.517 5.873 1.00 22.35 4 GLY B C 1
ATOM 2240 O O . GLY B 1 4 ? 2.827 -30.899 6.897 1.00 20.76 4 GLY B O 1
ATOM 2241 N N . VAL B 1 5 ? 1.852 -30.960 4.859 1.00 22.92 5 VAL B N 1
ATOM 2242 C CA . VAL B 1 5 ? 1.556 -29.533 4.795 1.00 21.86 5 VAL B CA 1
ATOM 2243 C C . VAL B 1 5 ? 0.076 -29.229 5.019 1.00 21.76 5 VAL B C 1
ATOM 2244 O O . VAL B 1 5 ? -0.753 -29.598 4.206 1.00 21.87 5 VAL B O 1
ATOM 2248 N N . TYR B 1 6 ? -0.237 -28.517 6.110 1.00 21.27 6 TYR B N 1
ATOM 2249 C CA . TYR B 1 6 ? -1.582 -27.982 6.358 1.00 19.60 6 TYR B CA 1
ATOM 2250 C C . TYR B 1 6 ? -1.600 -26.455 6.245 1.00 19.13 6 TYR B C 1
ATOM 2251 O O . TYR B 1 6 ? -1.165 -25.744 7.161 1.00 19.91 6 TYR B O 1
ATOM 2260 N N . PRO B 1 7 ? -2.063 -25.938 5.108 1.00 18.30 7 PRO B N 1
ATOM 2261 C CA . PRO B 1 7 ? -2.265 -24.481 5.044 1.00 17.84 7 PRO B CA 1
ATOM 2262 C C . PRO B 1 7 ? -3.265 -23.958 6.092 1.00 18.33 7 PRO B C 1
ATOM 2263 O O . PRO B 1 7 ? -4.335 -24.573 6.348 1.00 17.57 7 PRO B O 1
ATOM 2267 N N . ALA B 1 8 ? -2.866 -22.869 6.755 1.00 18.07 8 ALA B N 1
ATOM 2268 C CA . ALA B 1 8 ? -3.778 -22.106 7.615 1.00 17.02 8 ALA B CA 1
ATOM 2269 C C . ALA B 1 8 ? -4.388 -21.115 6.646 1.00 17.15 8 ALA B C 1
ATOM 2270 O O . ALA B 1 8 ? -3.722 -20.147 6.212 1.00 17.13 8 ALA B O 1
ATOM 2272 N N . ILE B 1 9 ? -5.606 -21.414 6.199 1.00 17.71 9 ILE B N 1
ATOM 2273 C CA . ILE B 1 9 ? -6.206 -20.649 5.118 1.00 17.89 9 ILE B CA 1
ATOM 2274 C C . ILE B 1 9 ? -6.720 -19.344 5.604 1.00 17.53 9 ILE B C 1
ATOM 2275 O O . ILE B 1 9 ? -7.141 -19.218 6.762 1.00 16.88 9 ILE B O 1
ATOM 2280 N N . ILE B 1 10 ? -6.690 -18.380 4.691 1.00 17.93 10 ILE B N 1
ATOM 2281 C CA . ILE B 1 10 ? -7.249 -17.068 4.890 1.00 18.69 10 ILE B CA 1
ATOM 2282 C C . ILE B 1 10 ? -8.775 -17.222 4.883 1.00 19.45 10 ILE B C 1
ATOM 2283 O O . ILE B 1 10 ? -9.323 -18.203 4.358 1.00 19.44 10 ILE B O 1
ATOM 2288 N N . THR B 1 11 ? -9.443 -16.278 5.504 1.00 20.10 11 THR B N 1
ATOM 2289 C CA . THR B 1 11 ? -10.878 -16.080 5.299 1.00 21.29 11 THR B CA 1
ATOM 2290 C C . THR B 1 11 ? -11.103 -14.925 4.341 1.00 21.88 11 THR B C 1
ATOM 2291 O O . THR B 1 11 ? -10.907 -13.780 4.711 1.00 22.92 11 THR B O 1
ATOM 2295 N N . PRO B 1 12 ? -11.511 -15.225 3.085 1.00 23.49 12 PRO B N 1
ATOM 2296 C CA . PRO B 1 12 ? -11.708 -14.136 2.125 1.00 23.03 12 PRO B CA 1
ATOM 2297 C C . PRO B 1 12 ? -12.999 -13.395 2.456 1.00 24.03 12 PRO B C 1
ATOM 2298 O O . PRO B 1 12 ? -13.938 -14.023 2.953 1.00 22.28 12 PRO B O 1
ATOM 2302 N N . PHE B 1 13 ? -13.029 -12.082 2.176 1.00 24.32 13 PHE B N 1
ATOM 2303 C CA . PHE B 1 13 ? -14.211 -11.270 2.396 1.00 26.54 13 PHE B CA 1
ATOM 2304 C C . PHE B 1 13 ? -14.585 -10.615 1.086 1.00 28.22 13 PHE B C 1
ATOM 2305 O O . PHE B 1 13 ? -13.758 -10.395 0.252 1.00 28.88 13 PHE B O 1
ATOM 2313 N N . LYS B 1 14 ? -15.852 -10.317 0.918 1.00 30.79 14 LYS B N 1
ATOM 2314 C CA . LYS B 1 14 ? -16.355 -9.626 -0.254 1.00 33.50 14 LYS B CA 1
ATOM 2315 C C . LYS B 1 14 ? -17.545 -8.817 0.234 1.00 33.65 14 LYS B C 1
ATOM 2316 O O . LYS B 1 14 ? -18.441 -9.342 0.878 1.00 33.79 14 LYS B O 1
ATOM 2322 N N . ASN B 1 15 ? -17.522 -7.529 -0.051 1.00 35.51 15 ASN B N 1
ATOM 2323 C CA . ASN B 1 15 ? -18.575 -6.597 0.366 1.00 36.20 15 ASN B CA 1
ATOM 2324 C C . ASN B 1 15 ? -18.828 -6.696 1.846 1.00 35.07 15 ASN B C 1
ATOM 2325 O O . ASN B 1 15 ? -19.985 -6.822 2.279 1.00 34.53 15 ASN B O 1
ATOM 2330 N N . LYS B 1 16 ? -17.737 -6.643 2.611 1.00 34.15 16 LYS B N 1
ATOM 2331 C CA . LYS B 1 16 ? -17.783 -6.662 4.087 1.00 33.69 16 LYS B CA 1
ATOM 2332 C C . LYS B 1 16 ? -18.219 -7.999 4.727 1.00 32.30 16 LYS B C 1
ATOM 2333 O O . LYS B 1 16 ? -18.349 -8.062 5.936 1.00 30.97 16 LYS B O 1
ATOM 2339 N N . GLU B 1 17 ? -18.414 -9.054 3.915 1.00 30.69 17 GLU B N 1
ATOM 2340 C CA . GLU B 1 17 ? -18.926 -10.347 4.396 1.00 29.83 17 GLU B CA 1
ATOM 2341 C C . GLU B 1 17 ? -17.970 -11.470 4.057 1.00 27.31 17 GLU B C 1
ATOM 2342 O O . GLU B 1 17 ? -17.138 -11.292 3.211 1.00 27.12 17 GLU B O 1
ATOM 2348 N N . VAL B 1 18 ? -18.113 -12.630 4.707 1.00 25.33 18 VAL B N 1
ATOM 2349 C CA . VAL B 1 18 ? -17.390 -13.815 4.297 1.00 23.58 18 VAL B CA 1
ATOM 2350 C C . VAL B 1 18 ? -17.785 -14.164 2.863 1.00 24.08 18 VAL B C 1
ATOM 2351 O O . VAL B 1 18 ? -18.984 -14.214 2.520 1.00 23.67 18 VAL B O 1
ATOM 2355 N N . ASP B 1 19 ? -16.749 -14.358 2.043 1.00 23.42 19 ASP B N 1
ATOM 2356 C CA . ASP B 1 19 ? -16.832 -14.779 0.664 1.00 23.60 19 ASP B CA 1
ATOM 2357 C C . ASP B 1 19 ? -16.798 -16.332 0.624 1.00 24.37 19 ASP B C 1
ATOM 2358 O O . ASP B 1 19 ? -15.717 -16.964 0.533 1.00 24.46 19 ASP B O 1
ATOM 2363 N N . PHE B 1 20 ? -17.967 -16.950 0.755 1.00 23.93 20 PHE B N 1
ATOM 2364 C CA . PHE B 1 20 ? -18.019 -18.405 0.813 1.00 24.83 20 PHE B CA 1
ATOM 2365 C C . PHE B 1 20 ? -17.565 -19.106 -0.496 1.00 25.27 20 PHE B C 1
ATOM 2366 O O . PHE B 1 20 ? -16.890 -20.126 -0.425 1.00 25.67 20 PHE B O 1
ATOM 2374 N N . ASP B 1 21 ? -17.939 -18.559 -1.657 1.00 24.88 21 ASP B N 1
ATOM 2375 C CA . ASP B 1 21 ? -17.520 -19.059 -2.984 1.00 25.25 21 ASP B CA 1
ATOM 2376 C C . ASP B 1 21 ? -15.993 -19.024 -3.129 1.00 24.25 21 ASP B C 1
ATOM 2377 O O . ASP B 1 21 ? -15.391 -20.024 -3.549 1.00 24.82 21 ASP B O 1
ATOM 2382 N N . GLY B 1 22 ? -15.380 -17.881 -2.766 1.00 23.57 22 GLY B N 1
ATOM 2383 C CA . GLY B 1 22 ? -13.923 -17.719 -2.793 1.00 22.16 22 GLY B CA 1
ATOM 2384 C C . GLY B 1 22 ? -13.288 -18.728 -1.871 1.00 22.02 22 GLY B C 1
ATOM 2385 O O . GLY B 1 22 ? -12.323 -19.372 -2.226 1.00 22.72 22 GLY B O 1
ATOM 2386 N N . LEU B 1 23 ? -13.890 -18.917 -0.705 1.00 21.72 23 LEU B N 1
ATOM 2387 C CA . LEU B 1 23 ? -13.437 -19.912 0.222 1.00 22.20 23 LEU B CA 1
ATOM 2388 C C . LEU B 1 23 ? -13.369 -21.306 -0.394 1.00 22.75 23 LEU B C 1
ATOM 2389 O O . LEU B 1 23 ? -12.302 -21.937 -0.386 1.00 22.27 23 LEU B O 1
ATOM 2394 N N . GLU B 1 24 ? -14.494 -21.758 -0.947 1.00 24.26 24 GLU B N 1
ATOM 2395 C CA . GLU B 1 24 ? -14.577 -23.023 -1.721 1.00 25.91 24 GLU B CA 1
ATOM 2396 C C . GLU B 1 24 ? -13.497 -23.157 -2.780 1.00 25.25 24 GLU B C 1
ATOM 2397 O O . GLU B 1 24 ? -12.736 -24.122 -2.783 1.00 25.49 24 GLU B O 1
ATOM 2403 N N . GLU B 1 25 ? -13.445 -22.170 -3.665 1.00 25.44 25 GLU B N 1
ATOM 2404 C CA . GLU B 1 25 ? -12.415 -22.101 -4.710 1.00 26.12 25 GLU B CA 1
ATOM 2405 C C . GLU B 1 25 ? -10.955 -22.267 -4.153 1.00 26.02 25 GLU B C 1
ATOM 2406 O O . GLU B 1 25 ? -10.188 -23.145 -4.648 1.00 24.76 25 GLU B O 1
ATOM 2412 N N . ASN B 1 26 ? -10.622 -21.501 -3.082 1.00 24.62 26 ASN B N 1
ATOM 2413 C CA . ASN B 1 26 ? -9.319 -21.619 -2.378 1.00 23.86 26 ASN B CA 1
ATOM 2414 C C . ASN B 1 26 ? -9.070 -23.059 -1.844 1.00 22.54 26 ASN B C 1
ATOM 2415 O O . ASN B 1 26 ? -8.029 -23.653 -2.034 1.00 21.58 26 ASN B O 1
ATOM 2420 N N . ILE B 1 27 ? -10.043 -23.608 -1.166 1.00 22.85 27 ILE B N 1
ATOM 2421 C CA . ILE B 1 27 ? -9.902 -24.947 -0.623 1.00 23.38 27 ILE B CA 1
ATOM 2422 C C . ILE B 1 27 ? -9.602 -25.940 -1.721 1.00 23.50 27 ILE B C 1
ATOM 2423 O O . ILE B 1 27 ? -8.659 -26.729 -1.627 1.00 23.59 27 ILE B O 1
ATOM 2428 N N . ASN B 1 28 ? -10.410 -25.888 -2.779 1.00 24.02 28 ASN B N 1
ATOM 2429 C CA . ASN B 1 28 ? -10.272 -26.816 -3.899 1.00 22.53 28 ASN B CA 1
ATOM 2430 C C . ASN B 1 28 ? -8.906 -26.675 -4.560 1.00 22.43 28 ASN B C 1
ATOM 2431 O O . ASN B 1 28 ? -8.239 -27.652 -4.867 1.00 21.20 28 ASN B O 1
ATOM 2436 N N . PHE B 1 29 ? -8.475 -25.434 -4.727 1.00 22.53 29 PHE B N 1
ATOM 2437 C CA . PHE B 1 29 ? -7.154 -25.156 -5.263 1.00 22.52 29 PHE B CA 1
ATOM 2438 C C . PHE B 1 29 ? -6.038 -25.817 -4.430 1.00 22.74 29 PHE B C 1
ATOM 2439 O O . PHE B 1 29 ? -5.143 -26.468 -4.981 1.00 21.54 29 PHE B O 1
ATOM 2447 N N . LEU B 1 30 ? -6.100 -25.647 -3.104 1.00 22.13 30 LEU B N 1
ATOM 2448 C CA . LEU B 1 30 ? -5.081 -26.227 -2.221 1.00 21.71 30 LEU B CA 1
ATOM 2449 C C . LEU B 1 30 ? -5.069 -27.776 -2.227 1.00 21.93 30 LEU B C 1
ATOM 2450 O O . LEU B 1 30 ? -4.001 -28.396 -2.196 1.00 20.10 30 LEU B O 1
ATOM 2455 N N . ILE B 1 31 ? -6.265 -28.384 -2.238 1.00 21.78 31 ILE B N 1
ATOM 2456 C CA . ILE B 1 31 ? -6.369 -29.830 -2.326 1.00 21.58 31 ILE B CA 1
ATOM 2457 C C . ILE B 1 31 ? -5.758 -30.337 -3.655 1.00 22.85 31 ILE B C 1
ATOM 2458 O O . ILE B 1 31 ? -4.892 -31.246 -3.658 1.00 22.65 31 ILE B O 1
ATOM 2463 N N . GLU B 1 32 ? -6.174 -29.734 -4.779 1.00 23.35 32 GLU B N 1
ATOM 2464 C CA . GLU B 1 32 ? -5.642 -30.114 -6.099 1.00 24.34 32 GLU B CA 1
ATOM 2465 C C . GLU B 1 32 ? -4.076 -30.084 -6.159 1.00 24.85 32 GLU B C 1
ATOM 2466 O O . GLU B 1 32 ? -3.449 -30.793 -6.932 1.00 24.70 32 GLU B O 1
ATOM 2472 N N . ASN B 1 33 ? -3.463 -29.254 -5.325 1.00 25.51 33 ASN B N 1
ATOM 2473 C CA . ASN B 1 33 ? -2.039 -28.985 -5.391 1.00 24.97 33 ASN B CA 1
ATOM 2474 C C . ASN B 1 33 ? -1.281 -29.642 -4.247 1.00 24.68 33 ASN B C 1
ATOM 2475 O O . ASN B 1 33 ? -0.153 -29.241 -3.935 1.00 24.01 33 ASN B O 1
ATOM 2480 N N . GLY B 1 34 ? -1.922 -30.627 -3.590 1.00 24.50 34 GLY B N 1
ATOM 2481 C CA . GLY B 1 34 ? -1.199 -31.603 -2.733 1.00 22.66 34 GLY B CA 1
ATOM 2482 C C . GLY B 1 34 ? -1.201 -31.452 -1.199 1.00 23.33 34 GLY B C 1
ATOM 2483 O O . GLY B 1 34 ? -0.559 -32.249 -0.497 1.00 22.47 34 GLY B O 1
ATOM 2484 N N . VAL B 1 35 ? -1.935 -30.485 -0.658 1.00 21.26 35 VAL B N 1
ATOM 2485 C CA . VAL B 1 35 ? -1.888 -30.312 0.793 1.00 21.82 35 VAL B CA 1
ATOM 2486 C C . VAL B 1 35 ? -2.489 -31.519 1.552 1.00 22.45 35 VAL B C 1
ATOM 2487 O O . VAL B 1 35 ? -3.389 -32.210 1.023 1.00 21.66 35 VAL B O 1
ATOM 2491 N N . SER B 1 36 ? -2.002 -31.736 2.776 1.00 21.22 36 SER B N 1
ATOM 2492 C CA . SER B 1 36 ? -2.475 -32.833 3.630 1.00 22.40 36 SER B CA 1
ATOM 2493 C C . SER B 1 36 ? -3.751 -32.545 4.386 1.00 22.28 36 SER B C 1
ATOM 2494 O O . SER B 1 36 ? -4.377 -33.471 4.933 1.00 22.85 36 SER B O 1
ATOM 2497 N N . GLY B 1 37 ? -4.135 -31.277 4.439 1.00 21.49 37 GLY B N 1
ATOM 2498 C CA . GLY B 1 37 ? -5.314 -30.907 5.203 1.00 22.43 37 GLY B CA 1
ATOM 2499 C C . GLY B 1 37 ? -5.470 -29.431 5.144 1.00 22.15 37 GLY B C 1
ATOM 2500 O O . GLY B 1 37 ? -4.671 -28.755 4.488 1.00 20.96 37 GLY B O 1
ATOM 2501 N N . ILE B 1 38 ? -6.478 -28.953 5.860 1.00 22.16 38 ILE B N 1
ATOM 2502 C CA . ILE B 1 38 ? -6.812 -27.538 5.885 1.00 23.04 38 ILE B CA 1
ATOM 2503 C C . ILE B 1 38 ? -6.940 -27.068 7.333 1.00 21.72 38 ILE B C 1
ATOM 2504 O O . ILE B 1 38 ? -7.620 -27.718 8.116 1.00 21.15 38 ILE B O 1
ATOM 2509 N N . VAL B 1 39 ? -6.288 -25.943 7.688 1.00 21.57 39 VAL B N 1
ATOM 2510 C CA . VAL B 1 39 ? -6.514 -25.348 9.032 1.00 20.45 39 VAL B CA 1
ATOM 2511 C C . VAL B 1 39 ? -7.361 -24.131 8.832 1.00 21.38 39 VAL B C 1
ATOM 2512 O O . VAL B 1 39 ? -6.953 -23.193 8.145 1.00 20.28 39 VAL B O 1
ATOM 2516 N N . ALA B 1 40 ? -8.548 -24.182 9.422 1.00 22.09 40 ALA B N 1
ATOM 2517 C CA . ALA B 1 40 ? -9.567 -23.140 9.228 1.00 24.01 40 ALA B CA 1
ATOM 2518 C C . ALA B 1 40 ? -9.651 -22.238 10.429 1.00 24.22 40 ALA B C 1
ATOM 2519 O O . ALA B 1 40 ? -9.629 -22.729 11.588 1.00 23.56 40 ALA B O 1
ATOM 2521 N N . VAL B 1 41 ? -9.766 -20.937 10.137 1.00 24.03 41 VAL B N 1
ATOM 2522 C CA . VAL B 1 41 ? -10.084 -19.934 11.163 1.00 24.44 41 VAL B CA 1
ATOM 2523 C C . VAL B 1 41 ? -9.041 -19.939 12.301 1.00 24.17 41 VAL B C 1
ATOM 2524 O O . VAL B 1 41 ? -9.393 -19.955 13.511 1.00 23.86 41 VAL B O 1
ATOM 2528 N N . GLY B 1 42 ? -7.764 -19.981 11.916 1.00 23.20 42 GLY B N 1
ATOM 2529 C CA . GLY B 1 42 ? -6.702 -19.645 12.835 1.00 22.54 42 GLY B CA 1
ATOM 2530 C C . GLY B 1 42 ? -6.389 -18.168 12.723 1.00 23.39 42 GLY B C 1
ATOM 2531 O O . GLY B 1 42 ? -7.197 -17.355 12.250 1.00 23.63 42 GLY B O 1
ATOM 2532 N N . THR B 1 43 ? -5.172 -17.819 13.088 1.00 23.21 43 THR B N 1
ATOM 2533 C CA . THR B 1 43 ? -4.722 -16.440 13.034 1.00 23.51 43 THR B CA 1
ATOM 2534 C C . THR B 1 43 ? -4.699 -15.940 11.592 1.00 22.33 43 THR B C 1
ATOM 2535 O O . THR B 1 43 ? -5.230 -14.847 11.266 1.00 20.66 43 THR B O 1
ATOM 2539 N N . THR B 1 44 ? -4.113 -16.767 10.723 1.00 20.39 44 THR B N 1
ATOM 2540 C CA . THR B 1 44 ? -4.125 -16.443 9.310 1.00 21.30 44 THR B CA 1
ATOM 2541 C C . THR B 1 44 ? -5.549 -16.276 8.641 1.00 21.02 44 THR B C 1
ATOM 2542 O O . THR B 1 44 ? -5.711 -15.492 7.686 1.00 20.64 44 THR B O 1
ATOM 2546 N N . GLY B 1 45 ? -6.562 -16.942 9.225 1.00 19.85 45 GLY B N 1
ATOM 2547 C CA . GLY B 1 45 ? -7.959 -16.759 8.827 1.00 17.82 45 GLY B CA 1
ATOM 2548 C C . GLY B 1 45 ? -8.684 -15.652 9.565 1.00 19.30 45 GLY B C 1
ATOM 2549 O O . GLY B 1 45 ? -9.899 -15.622 9.558 1.00 18.08 45 GLY B O 1
ATOM 2550 N N . GLU B 1 46 ? -7.925 -14.727 10.201 1.00 19.89 46 GLU B N 1
ATOM 2551 C CA . GLU B 1 46 ? -8.448 -13.605 10.995 1.00 19.27 46 GLU B CA 1
ATOM 2552 C C . GLU B 1 46 ? -9.501 -13.953 12.041 1.00 19.56 46 GLU B C 1
ATOM 2553 O O . GLU B 1 46 ? -10.478 -13.197 12.246 1.00 17.17 46 GLU B O 1
ATOM 2559 N N . SER B 1 47 ? -9.296 -15.062 12.763 1.00 20.25 47 SER B N 1
ATOM 2560 C CA . SER B 1 47 ? -10.284 -15.396 13.828 1.00 22.06 47 SER B CA 1
ATOM 2561 C C . SER B 1 47 ? -10.556 -14.268 14.815 1.00 21.72 47 SER B C 1
ATOM 2562 O O . SER B 1 47 ? -11.705 -14.148 15.249 1.00 23.69 47 SER B O 1
ATOM 2565 N N . PRO B 1 48 ? -9.531 -13.449 15.186 1.00 20.74 48 PRO B N 1
ATOM 2566 C CA . PRO B 1 48 ? -9.916 -12.373 16.114 1.00 21.28 48 PRO B CA 1
ATOM 2567 C C . PRO B 1 48 ? -10.996 -11.397 15.596 1.00 21.86 48 PRO B C 1
ATOM 2568 O O . PRO B 1 48 ? -11.660 -10.722 16.414 1.00 22.89 48 PRO B O 1
ATOM 2572 N N . THR B 1 49 ? -11.193 -11.320 14.281 1.00 21.86 49 THR B N 1
ATOM 2573 C CA . THR B 1 49 ? -12.151 -10.317 13.739 1.00 22.78 49 THR B CA 1
ATOM 2574 C C . THR B 1 49 ? -13.406 -10.916 13.098 1.00 23.29 49 THR B C 1
ATOM 2575 O O . THR B 1 49 ? -14.237 -10.184 12.514 1.00 24.63 49 THR B O 1
ATOM 2579 N N . LEU B 1 50 ? -13.567 -12.228 13.234 1.00 23.18 50 LEU B N 1
ATOM 2580 C CA . LEU B 1 50 ? -14.825 -12.883 12.842 1.00 22.96 50 LEU B CA 1
ATOM 2581 C C . LEU B 1 50 ? -15.739 -12.847 14.007 1.00 23.17 50 LEU B C 1
ATOM 2582 O O . LEU B 1 50 ? -15.316 -13.112 15.118 1.00 22.36 50 LEU B O 1
ATOM 2587 N N . SER B 1 51 ? -17.015 -12.566 13.758 1.00 23.33 51 SER B N 1
ATOM 2588 C CA . SER B 1 51 ? -18.000 -12.749 14.812 1.00 23.97 51 SER B CA 1
ATOM 2589 C C . SER B 1 51 ? -18.012 -14.260 15.149 1.00 24.41 51 SER B C 1
ATOM 2590 O O . SER B 1 51 ? -17.484 -15.073 14.380 1.00 23.84 51 SER B O 1
ATOM 2593 N N . HIS B 1 52 ? -18.633 -14.606 16.270 1.00 24.56 52 HIS B N 1
ATOM 2594 C CA . HIS B 1 52 ? -18.833 -15.978 16.718 1.00 26.75 52 HIS B CA 1
ATOM 2595 C C . HIS B 1 52 ? -19.584 -16.807 15.668 1.00 27.08 52 HIS B C 1
ATOM 2596 O O . HIS B 1 52 ? -19.225 -17.976 15.386 1.00 27.75 52 HIS B O 1
ATOM 2603 N N . GLU B 1 53 ? -20.624 -16.207 15.082 1.00 26.79 53 GLU B N 1
ATOM 2604 C CA . GLU B 1 53 ? -21.419 -16.845 14.015 1.00 25.81 53 GLU B CA 1
ATOM 2605 C C . GLU B 1 53 ? -20.625 -16.981 12.692 1.00 25.70 53 GLU B C 1
ATOM 2606 O O . GLU B 1 53 ? -20.703 -18.044 12.050 1.00 24.48 53 GLU B O 1
ATOM 2612 N N . GLU B 1 54 ? -19.831 -15.956 12.295 1.00 23.22 54 GLU B N 1
ATOM 2613 C CA . GLU B 1 54 ? -18.944 -16.151 11.137 1.00 22.77 54 GLU B CA 1
ATOM 2614 C C . GLU B 1 54 ? -17.906 -17.257 11.355 1.00 22.78 54 GLU B C 1
ATOM 2615 O O . GLU B 1 54 ? -17.611 -18.028 10.439 1.00 22.90 54 GLU B O 1
ATOM 2621 N N . HIS B 1 55 ? -17.356 -17.329 12.560 1.00 22.82 55 HIS B N 1
ATOM 2622 C CA . HIS B 1 55 ? -16.389 -18.355 12.904 1.00 22.76 55 HIS B CA 1
ATOM 2623 C C . HIS B 1 55 ? -16.973 -19.770 12.666 1.00 22.52 55 HIS B C 1
ATOM 2624 O O . HIS B 1 55 ? -16.343 -20.601 12.001 1.00 21.21 55 HIS B O 1
ATOM 2631 N N . LYS B 1 56 ? -18.163 -20.028 13.228 1.00 22.51 56 LYS B N 1
ATOM 2632 C CA . LYS B 1 56 ? -18.854 -21.330 13.091 1.00 23.46 56 LYS B CA 1
ATOM 2633 C C . LYS B 1 56 ? -19.217 -21.695 11.631 1.00 22.92 56 LYS B C 1
ATOM 2634 O O . LYS B 1 56 ? -18.999 -22.809 11.201 1.00 22.34 56 LYS B O 1
ATOM 2640 N N . LYS B 1 57 ? -19.685 -20.707 10.886 1.00 22.65 57 LYS B N 1
ATOM 2641 C CA . LYS B 1 57 ? -19.982 -20.830 9.484 1.00 24.62 57 LYS B CA 1
ATOM 2642 C C . LYS B 1 57 ? -18.800 -21.105 8.557 1.00 24.49 57 LYS B C 1
ATOM 2643 O O . LYS B 1 57 ? -18.878 -21.939 7.622 1.00 24.37 57 LYS B O 1
ATOM 2649 N N . VAL B 1 58 ? -17.716 -20.383 8.777 1.00 22.67 58 VAL B N 1
ATOM 2650 C CA . VAL B 1 58 ? -16.537 -20.678 7.999 1.00 22.68 58 VAL B CA 1
ATOM 2651 C C . VAL B 1 58 ? -16.118 -22.142 8.211 1.00 22.46 58 VAL B C 1
ATOM 2652 O O . VAL B 1 58 ? -15.872 -22.834 7.261 1.00 22.40 58 VAL B O 1
ATOM 2656 N N . ILE B 1 59 ? -16.036 -22.586 9.468 1.00 22.71 59 ILE B N 1
ATOM 2657 C CA . ILE B 1 59 ? -15.696 -23.970 9.776 1.00 22.94 59 ILE B CA 1
ATOM 2658 C C . ILE B 1 59 ? -16.673 -24.994 9.144 1.00 24.29 59 ILE B C 1
ATOM 2659 O O . ILE B 1 59 ? -16.240 -25.942 8.480 1.00 24.39 59 ILE B O 1
ATOM 2664 N N . GLU B 1 60 ? -17.978 -24.787 9.327 1.00 24.81 60 GLU B N 1
ATOM 2665 C CA . GLU B 1 60 ? -18.969 -25.600 8.669 1.00 26.91 60 GLU B CA 1
ATOM 2666 C C . GLU B 1 60 ? -18.731 -25.699 7.178 1.00 25.27 60 GLU B C 1
ATOM 2667 O O . GLU B 1 60 ? -18.716 -26.789 6.645 1.00 26.00 60 GLU B O 1
ATOM 2673 N N . LYS B 1 61 ? -18.542 -24.561 6.513 1.00 24.77 61 LYS B N 1
ATOM 2674 C CA . LYS B 1 61 ? -18.242 -24.529 5.093 1.00 25.09 61 LYS B CA 1
ATOM 2675 C C . LYS B 1 61 ? -16.962 -25.257 4.696 1.00 25.24 61 LYS B C 1
ATOM 2676 O O . LYS B 1 61 ? -16.896 -25.912 3.653 1.00 25.26 61 LYS B O 1
ATOM 2682 N N . VAL B 1 62 ? -15.920 -25.109 5.506 1.00 24.53 62 VAL B N 1
ATOM 2683 C CA . VAL B 1 62 ? -14.692 -25.830 5.203 1.00 23.85 62 VAL B CA 1
ATOM 2684 C C . VAL B 1 62 ? -14.997 -27.333 5.282 1.00 23.51 62 VAL B C 1
ATOM 2685 O O . VAL B 1 62 ? -14.652 -28.065 4.379 1.00 23.65 62 VAL B O 1
ATOM 2689 N N . VAL B 1 63 ? -15.700 -27.763 6.329 1.00 23.76 63 VAL B N 1
ATOM 2690 C CA . VAL B 1 63 ? -16.042 -29.195 6.484 1.00 24.02 63 VAL B CA 1
ATOM 2691 C C . VAL B 1 63 ? -16.802 -29.742 5.256 1.00 25.02 63 VAL B C 1
ATOM 2692 O O . VAL B 1 63 ? -16.461 -30.833 4.722 1.00 23.81 63 VAL B O 1
ATOM 2696 N N . ASP B 1 64 ? -17.778 -28.930 4.810 1.00 25.26 64 ASP B N 1
ATOM 2697 C CA . ASP B 1 64 ? -18.672 -29.284 3.734 1.00 26.03 64 ASP B CA 1
ATOM 2698 C C . ASP B 1 64 ? -17.944 -29.380 2.388 1.00 24.99 64 ASP B C 1
ATOM 2699 O O . ASP B 1 64 ? -18.148 -30.363 1.660 1.00 25.07 64 ASP B O 1
ATOM 2704 N N . VAL B 1 65 ? -17.098 -28.382 2.076 1.00 24.21 65 VAL B N 1
ATOM 2705 C CA . VAL B 1 65 ? -16.305 -28.347 0.805 1.00 23.46 65 VAL B CA 1
ATOM 2706 C C . VAL B 1 65 ? -15.277 -29.484 0.776 1.00 24.50 65 VAL B C 1
ATOM 2707 O O . VAL B 1 65 ? -15.238 -30.281 -0.181 1.00 24.68 65 VAL B O 1
ATOM 2711 N N . VAL B 1 66 ? -14.470 -29.574 1.839 1.00 24.00 66 VAL B N 1
ATOM 2712 C CA . VAL B 1 66 ? -13.560 -30.696 1.955 1.00 23.86 66 VAL B CA 1
ATOM 2713 C C . VAL B 1 66 ? -14.298 -32.064 1.791 1.00 24.48 66 VAL B C 1
ATOM 2714 O O . VAL B 1 66 ? -13.784 -32.970 1.125 1.00 22.81 66 VAL B O 1
ATOM 2718 N N . ASN B 1 67 ? -15.500 -32.192 2.374 1.00 26.08 67 ASN B N 1
ATOM 2719 C CA . ASN B 1 67 ? -16.288 -33.435 2.215 1.00 27.47 67 ASN B CA 1
ATOM 2720 C C . ASN B 1 67 ? -15.475 -34.755 2.503 1.00 28.00 67 ASN B C 1
ATOM 2721 O O . ASN B 1 67 ? -15.537 -35.705 1.731 1.00 29.06 67 ASN B O 1
ATOM 2726 N N . GLY B 1 68 ? -14.690 -34.755 3.586 1.00 27.91 68 GLY B N 1
ATOM 2727 C CA . GLY B 1 68 ? -13.828 -35.870 3.980 1.00 25.87 68 GLY B CA 1
ATOM 2728 C C . GLY B 1 68 ? -12.601 -36.162 3.126 1.00 25.12 68 GLY B C 1
ATOM 2729 O O . GLY B 1 68 ? -11.892 -37.085 3.406 1.00 22.88 68 GLY B O 1
ATOM 2730 N N . ARG B 1 69 ? -12.335 -35.386 2.075 1.00 26.00 69 ARG B N 1
ATOM 2731 C CA . ARG B 1 69 ? -11.146 -35.669 1.232 1.00 25.77 69 ARG B CA 1
ATOM 2732 C C . ARG B 1 69 ? -9.828 -35.665 1.997 1.00 25.86 69 ARG B C 1
ATOM 2733 O O . ARG B 1 69 ? -9.055 -36.613 1.886 1.00 27.42 69 ARG B O 1
ATOM 2741 N N . VAL B 1 70 ? -9.600 -34.619 2.804 1.00 25.30 70 VAL B N 1
ATOM 2742 C CA . VAL B 1 70 ? -8.374 -34.429 3.638 1.00 24.00 70 VAL B CA 1
ATOM 2743 C C . VAL B 1 70 ? -8.800 -33.986 5.019 1.00 24.19 70 VAL B C 1
ATOM 2744 O O . VAL B 1 70 ? -9.939 -33.666 5.215 1.00 23.24 70 VAL B O 1
ATOM 2748 N N . GLN B 1 71 ? -7.883 -33.970 5.977 1.00 25.96 71 GLN B N 1
ATOM 2749 C CA . GLN B 1 71 ? -8.231 -33.655 7.370 1.00 26.49 71 GLN B CA 1
ATOM 2750 C C . GLN B 1 71 ? -8.629 -32.188 7.449 1.00 25.37 71 GLN B C 1
ATOM 2751 O O . GLN B 1 71 ? -8.001 -31.338 6.822 1.00 25.48 71 GLN B O 1
ATOM 2757 N N . VAL B 1 72 ? -9.676 -31.911 8.198 1.00 24.10 72 VAL B N 1
ATOM 2758 C CA . VAL B 1 72 ? -10.047 -30.534 8.540 1.00 22.94 72 VAL B CA 1
ATOM 2759 C C . VAL B 1 72 ? -9.677 -30.233 10.001 1.00 21.67 72 VAL B C 1
ATOM 2760 O O . VAL B 1 72 ? -10.164 -30.866 10.930 1.00 20.82 72 VAL B O 1
ATOM 2764 N N . ILE B 1 73 ? -8.761 -29.283 10.182 1.00 20.71 73 ILE B N 1
ATOM 2765 C CA . ILE B 1 73 ? -8.391 -28.847 11.543 1.00 20.14 73 ILE B CA 1
ATOM 2766 C C . ILE B 1 73 ? -9.067 -27.515 11.878 1.00 19.95 73 ILE B C 1
ATOM 2767 O O . ILE B 1 73 ? -8.828 -26.508 11.198 1.00 20.75 73 ILE B O 1
ATOM 2772 N N . ALA B 1 74 ? -9.917 -27.505 12.898 1.00 19.62 74 ALA B N 1
ATOM 2773 C CA . ALA B 1 74 ? -10.692 -26.305 13.186 1.00 19.76 74 ALA B CA 1
ATOM 2774 C C . ALA B 1 74 ? -9.993 -25.434 14.280 1.00 20.02 74 ALA B C 1
ATOM 2775 O O . ALA B 1 74 ? -9.665 -25.929 15.382 1.00 19.34 74 ALA B O 1
ATOM 2777 N N . GLY B 1 75 ? -9.696 -24.172 13.949 1.00 19.15 75 GLY B N 1
ATOM 2778 C CA . GLY B 1 75 ? -9.342 -23.206 14.953 1.00 19.11 75 GLY B CA 1
ATOM 2779 C C . GLY B 1 75 ? -10.403 -23.123 16.051 1.00 21.18 75 GLY B C 1
ATOM 2780 O O . GLY B 1 75 ? -11.599 -22.950 15.795 1.00 20.09 75 GLY B O 1
ATOM 2781 N N . ALA B 1 76 ? -9.981 -23.329 17.290 1.00 21.92 76 ALA B N 1
ATOM 2782 C CA . ALA B 1 76 ? -10.909 -23.207 18.421 1.00 23.15 76 ALA B CA 1
ATOM 2783 C C . ALA B 1 76 ? -10.062 -22.582 19.508 1.00 23.76 76 ALA B C 1
ATOM 2784 O O . ALA B 1 76 ? -9.024 -21.894 19.255 1.00 25.16 76 ALA B O 1
ATOM 2786 N N . GLY B 1 77 ? -10.304 -22.771 20.756 1.00 23.50 77 GLY B N 1
ATOM 2787 C CA . GLY B 1 77 ? -9.198 -21.968 21.462 1.00 23.79 77 GLY B CA 1
ATOM 2788 C C . GLY B 1 77 ? -9.311 -20.407 21.457 1.00 22.25 77 GLY B C 1
ATOM 2789 O O . GLY B 1 77 ? -9.784 -19.740 20.485 1.00 20.74 77 GLY B O 1
ATOM 2790 N N . SER B 1 78 ? -8.836 -19.832 22.559 1.00 21.12 78 SER B N 1
ATOM 2791 C CA . SER B 1 78 ? -9.329 -18.583 23.102 1.00 20.62 78 SER B CA 1
ATOM 2792 C C . SER B 1 78 ? -8.506 -18.396 24.388 1.00 20.96 78 SER B C 1
ATOM 2793 O O . SER B 1 78 ? -7.996 -19.386 24.917 1.00 20.89 78 SER B O 1
ATOM 2796 N N . ASN B 1 79 ? -8.363 -17.158 24.864 1.00 20.48 79 ASN B N 1
ATOM 2797 C CA . ASN B 1 79 ? -7.786 -16.886 26.195 1.00 21.80 79 ASN B CA 1
ATOM 2798 C C . ASN B 1 79 ? -8.822 -16.990 27.335 1.00 22.70 79 ASN B C 1
ATOM 2799 O O . ASN B 1 79 ? -8.540 -16.611 28.465 1.00 23.84 79 ASN B O 1
ATOM 2804 N N . CYS B 1 80 ? -10.031 -17.441 26.993 1.00 22.51 80 CYS B N 1
ATOM 2805 C CA . CYS B 1 80 ? -11.072 -17.744 27.951 1.00 22.35 80 CYS B CA 1
ATOM 2806 C C . CYS B 1 80 ? -11.399 -19.244 27.819 1.00 21.94 80 CYS B C 1
ATOM 2807 O O . CYS B 1 80 ? -11.821 -19.680 26.766 1.00 22.64 80 CYS B O 1
ATOM 2810 N N . THR B 1 81 ? -11.180 -20.026 28.873 1.00 21.57 81 THR B N 1
ATOM 2811 C CA . THR B 1 81 ? -11.332 -21.493 28.812 1.00 21.03 81 THR B CA 1
ATOM 2812 C C . THR B 1 81 ? -12.766 -21.985 28.428 1.00 22.15 81 THR B C 1
ATOM 2813 O O . THR B 1 81 ? -12.965 -22.908 27.550 1.00 21.34 81 THR B O 1
ATOM 2817 N N . GLU B 1 82 ? -13.764 -21.380 29.079 1.00 22.93 82 GLU B N 1
ATOM 2818 C CA . GLU B 1 82 ? -15.148 -21.618 28.694 1.00 26.32 82 GLU B CA 1
ATOM 2819 C C . GLU B 1 82 ? -15.372 -21.492 27.158 1.00 25.40 82 GLU B C 1
ATOM 2820 O O . GLU B 1 82 ? -15.979 -22.380 26.550 1.00 24.27 82 GLU B O 1
ATOM 2826 N N . GLU B 1 83 ? -14.878 -20.407 26.542 1.00 24.64 83 GLU B N 1
ATOM 2827 C CA . GLU B 1 83 ? -15.024 -20.237 25.081 1.00 25.13 83 GLU B CA 1
ATOM 2828 C C . GLU B 1 83 ? -14.270 -21.309 24.268 1.00 23.98 83 GLU B C 1
ATOM 2829 O O . GLU B 1 83 ? -14.746 -21.809 23.250 1.00 21.65 83 GLU B O 1
ATOM 2835 N N . ALA B 1 84 ? -13.073 -21.645 24.747 1.00 23.66 84 ALA B N 1
ATOM 2836 C CA . ALA B 1 84 ? -12.265 -22.632 24.069 1.00 23.48 84 ALA B CA 1
ATOM 2837 C C . ALA B 1 84 ? -12.997 -23.983 24.035 1.00 22.96 84 ALA B C 1
ATOM 2838 O O . ALA B 1 84 ? -13.085 -24.607 22.964 1.00 22.27 84 ALA B O 1
ATOM 2840 N N . ILE B 1 85 ? -13.535 -24.410 25.187 1.00 23.62 85 ILE B N 1
ATOM 2841 C CA . ILE B 1 85 ? -14.381 -25.646 25.262 1.00 24.36 85 ILE B CA 1
ATOM 2842 C C . ILE B 1 85 ? -15.567 -25.535 24.297 1.00 25.16 85 ILE B C 1
ATOM 2843 O O . ILE B 1 85 ? -15.805 -26.424 23.479 1.00 24.55 85 ILE B O 1
ATOM 2848 N N . GLU B 1 86 ? -16.274 -24.400 24.343 1.00 25.45 86 GLU B N 1
ATOM 2849 C CA . GLU B 1 86 ? -17.402 -24.246 23.467 1.00 27.08 86 GLU B CA 1
ATOM 2850 C C . GLU B 1 86 ? -17.002 -24.420 22.006 1.00 27.31 86 GLU B C 1
ATOM 2851 O O . GLU B 1 86 ? -17.697 -25.108 21.241 1.00 26.11 86 GLU B O 1
ATOM 2857 N N . LEU B 1 87 ? -15.889 -23.770 21.623 1.00 27.24 87 LEU B N 1
ATOM 2858 C CA . LEU B 1 87 ? -15.434 -23.752 20.232 1.00 27.16 87 LEU B CA 1
ATOM 2859 C C . LEU B 1 87 ? -15.023 -25.125 19.784 1.00 26.77 87 LEU B C 1
ATOM 2860 O O . LEU B 1 87 ? -15.286 -25.502 18.626 1.00 25.44 87 LEU B O 1
ATOM 2865 N N . SER B 1 88 ? -14.421 -25.875 20.726 1.00 26.28 88 SER B N 1
ATOM 2866 C CA . SER B 1 88 ? -13.890 -27.210 20.470 1.00 26.01 88 SER B CA 1
ATOM 2867 C C . SER B 1 88 ? -15.056 -28.223 20.313 1.00 26.41 88 SER B C 1
ATOM 2868 O O . SER B 1 88 ? -15.094 -29.028 19.366 1.00 27.45 88 SER B O 1
ATOM 2871 N N . VAL B 1 89 ? -16.023 -28.150 21.212 1.00 26.08 89 VAL B N 1
ATOM 2872 C CA . VAL B 1 89 ? -17.209 -28.994 21.129 1.00 24.90 89 VAL B CA 1
ATOM 2873 C C . VAL B 1 89 ? -17.963 -28.650 19.819 1.00 24.85 89 VAL B C 1
ATOM 2874 O O . VAL B 1 89 ? -18.460 -29.542 19.125 1.00 24.90 89 VAL B O 1
ATOM 2878 N N . PHE B 1 90 ? -17.979 -27.388 19.426 1.00 24.00 90 PHE B N 1
ATOM 2879 C CA . PHE B 1 90 ? -18.569 -27.083 18.135 1.00 25.37 90 PHE B CA 1
ATOM 2880 C C . PHE B 1 90 ? -17.856 -27.767 16.942 1.00 25.49 90 PHE B C 1
ATOM 2881 O O . PHE B 1 90 ? -18.495 -28.244 16.030 1.00 26.32 90 PHE B O 1
ATOM 2889 N N . ALA B 1 91 ? -16.531 -27.738 16.950 1.00 25.50 91 ALA B N 1
ATOM 2890 C CA . ALA B 1 91 ? -15.720 -28.277 15.885 1.00 24.87 91 ALA B CA 1
ATOM 2891 C C . ALA B 1 91 ? -16.049 -29.760 15.783 1.00 24.75 91 ALA B C 1
ATOM 2892 O O . ALA B 1 91 ? -16.189 -30.294 14.686 1.00 24.01 91 ALA B O 1
ATOM 2894 N N . GLU B 1 92 ? -16.193 -30.408 16.925 1.00 24.92 92 GLU B N 1
ATOM 2895 C CA . GLU B 1 92 ? -16.491 -31.846 16.916 1.00 28.10 92 GLU B CA 1
ATOM 2896 C C . GLU B 1 92 ? -17.873 -32.083 16.325 1.00 27.34 92 GLU B C 1
ATOM 2897 O O . GLU B 1 92 ? -18.022 -32.870 15.381 1.00 26.92 92 GLU B O 1
ATOM 2903 N N . ASP B 1 93 ? -18.855 -31.335 16.844 1.00 27.20 93 ASP B N 1
ATOM 2904 C CA . ASP B 1 93 ? -20.222 -31.501 16.426 1.00 28.14 93 ASP B CA 1
ATOM 2905 C C . ASP B 1 93 ? -20.429 -31.304 14.950 1.00 27.72 93 ASP B C 1
ATOM 2906 O O . ASP B 1 93 ? -21.211 -32.048 14.346 1.00 27.94 93 ASP B O 1
ATOM 2911 N N . VAL B 1 94 ? -19.705 -30.341 14.366 1.00 26.79 94 VAL B N 1
ATOM 2912 C CA . VAL B 1 94 ? -19.879 -29.933 12.961 1.00 25.68 94 VAL B CA 1
ATOM 2913 C C . VAL B 1 94 ? -19.083 -30.824 11.997 1.00 25.96 94 VAL B C 1
ATOM 2914 O O . VAL B 1 94 ? -19.180 -30.674 10.786 1.00 27.46 94 VAL B O 1
ATOM 2918 N N . GLY B 1 95 ? -18.279 -31.726 12.542 1.00 24.90 95 GLY B N 1
ATOM 2919 C CA . GLY B 1 95 ? -17.604 -32.727 11.741 1.00 24.91 95 GLY B CA 1
ATOM 2920 C C . GLY B 1 95 ? -16.166 -32.439 11.342 1.00 24.97 95 GLY B C 1
ATOM 2921 O O . GLY B 1 95 ? -15.669 -33.056 10.398 1.00 23.55 95 GLY B O 1
ATOM 2922 N N . ALA B 1 96 ? -15.494 -31.501 12.034 1.00 23.94 96 ALA B N 1
ATOM 2923 C CA . ALA B 1 96 ? -14.049 -31.321 11.829 1.00 24.31 96 ALA B CA 1
ATOM 2924 C C . ALA B 1 96 ? -13.316 -32.605 12.276 1.00 24.57 96 ALA B C 1
ATOM 2925 O O . ALA B 1 96 ? -13.901 -33.414 13.026 1.00 25.68 96 ALA B O 1
ATOM 2927 N N . ASP B 1 97 ? -12.054 -32.782 11.875 1.00 23.56 97 ASP B N 1
ATOM 2928 C CA . ASP B 1 97 ? -11.291 -33.997 12.224 1.00 24.02 97 ASP B CA 1
ATOM 2929 C C . ASP B 1 97 ? -10.317 -33.769 13.387 1.00 23.97 97 ASP B C 1
ATOM 2930 O O . ASP B 1 97 ? -9.853 -34.695 14.025 1.00 24.87 97 ASP B O 1
ATOM 2935 N N . ALA B 1 98 ? -10.026 -32.510 13.673 1.00 23.84 98 ALA B N 1
ATOM 2936 C CA . ALA B 1 98 ? -9.110 -32.104 14.771 1.00 23.37 98 ALA B CA 1
ATOM 2937 C C . ALA B 1 98 ? -9.377 -30.657 15.103 1.00 23.36 98 ALA B C 1
ATOM 2938 O O . ALA B 1 98 ? -10.113 -29.935 14.413 1.00 23.94 98 ALA B O 1
ATOM 2940 N N . VAL B 1 99 ? -8.752 -30.249 16.177 1.00 23.23 99 VAL B N 1
ATOM 2941 C CA . VAL B 1 99 ? -8.839 -28.899 16.652 1.00 24.22 99 VAL B CA 1
ATOM 2942 C C . VAL B 1 99 ? -7.426 -28.310 16.788 1.00 23.59 99 VAL B C 1
ATOM 2943 O O . VAL B 1 99 ? -6.488 -29.001 17.169 1.00 23.25 99 VAL B O 1
ATOM 2947 N N . LEU B 1 100 ? -7.283 -27.043 16.437 1.00 23.16 100 LEU B N 1
ATOM 2948 C CA . LEU B 1 100 ? -6.053 -26.328 16.661 1.00 21.87 100 LEU B CA 1
ATOM 2949 C C . LEU B 1 100 ? -6.312 -25.363 17.840 1.00 21.12 100 LEU B C 1
ATOM 2950 O O . LEU B 1 100 ? -7.225 -24.510 17.813 1.00 21.92 100 LEU B O 1
ATOM 2955 N N . SER B 1 101 ? -5.547 -25.509 18.897 1.00 20.34 101 SER B N 1
ATOM 2956 C CA . SER B 1 101 ? -5.905 -24.788 20.111 1.00 21.18 101 SER B CA 1
ATOM 2957 C C . SER B 1 101 ? -4.706 -23.926 20.620 1.00 20.99 101 SER B C 1
ATOM 2958 O O . SER B 1 101 ? -3.701 -24.446 21.112 1.00 20.61 101 SER B O 1
ATOM 2961 N N . ILE B 1 102 ? -4.823 -22.612 20.463 1.00 20.49 102 ILE B N 1
ATOM 2962 C CA . ILE B 1 102 ? -3.731 -21.717 20.856 1.00 20.61 102 ILE B CA 1
ATOM 2963 C C . ILE B 1 102 ? -3.609 -21.520 22.368 1.00 20.49 102 ILE B C 1
ATOM 2964 O O . ILE B 1 102 ? -4.596 -21.501 23.079 1.00 20.38 102 ILE B O 1
ATOM 2969 N N . THR B 1 103 ? -2.389 -21.357 22.866 1.00 21.46 103 THR B N 1
ATOM 2970 C CA . THR B 1 103 ? -2.225 -20.907 24.245 1.00 21.92 103 THR B CA 1
ATOM 2971 C C . THR B 1 103 ? -2.959 -19.566 24.443 1.00 22.21 103 THR B C 1
ATOM 2972 O O . THR B 1 103 ? -2.790 -18.624 23.642 1.00 23.53 103 THR B O 1
ATOM 2976 N N . PRO B 1 104 ? -3.749 -19.466 25.512 1.00 21.78 104 PRO B N 1
ATOM 2977 C CA . PRO B 1 104 ? -4.249 -18.119 25.864 1.00 21.26 104 PRO B CA 1
ATOM 2978 C C . PRO B 1 104 ? -3.233 -16.985 25.691 1.00 20.71 104 PRO B C 1
ATOM 2979 O O . PRO B 1 104 ? -2.120 -17.057 26.209 1.00 20.76 104 PRO B O 1
ATOM 2983 N N . TYR B 1 105 ? -3.665 -15.927 25.015 1.00 19.96 105 TYR B N 1
ATOM 2984 C CA . TYR B 1 105 ? -2.829 -14.785 24.682 1.00 20.39 105 TYR B CA 1
ATOM 2985 C C . TYR B 1 105 ? -3.256 -13.654 25.611 1.00 20.55 105 TYR B C 1
ATOM 2986 O O . TYR B 1 105 ? -4.419 -13.606 26.084 1.00 20.26 105 TYR B O 1
ATOM 2995 N N . TYR B 1 106 ? -2.327 -12.751 25.880 1.00 20.83 106 TYR B N 1
ATOM 2996 C CA . TYR B 1 106 ? -2.633 -11.512 26.599 1.00 21.29 106 TYR B CA 1
ATOM 2997 C C . TYR B 1 106 ? -2.827 -11.624 28.124 1.00 20.71 106 TYR B C 1
ATOM 2998 O O . TYR B 1 106 ? -2.288 -10.833 28.873 1.00 20.53 106 TYR B O 1
ATOM 3007 N N . ASN B 1 107 ? -3.662 -12.544 28.583 1.00 20.06 107 ASN B N 1
ATOM 3008 C CA . ASN B 1 107 ? -3.833 -12.701 30.000 1.00 19.61 107 ASN B CA 1
ATOM 3009 C C . ASN B 1 107 ? -2.730 -13.477 30.764 1.00 20.01 107 ASN B C 1
ATOM 3010 O O . ASN B 1 107 ? -2.799 -13.568 32.002 1.00 17.57 107 ASN B O 1
ATOM 3015 N N . LYS B 1 108 ? -1.751 -14.015 30.024 1.00 19.95 108 LYS B N 1
ATOM 3016 C CA . LYS B 1 108 ? -0.522 -14.616 30.593 1.00 22.25 108 LYS B CA 1
ATOM 3017 C C . LYS B 1 108 ? -0.746 -15.637 31.729 1.00 21.13 108 LYS B C 1
ATOM 3018 O O . LYS B 1 108 ? -0.197 -15.501 32.811 1.00 19.93 108 LYS B O 1
ATOM 3024 N N . PRO B 1 109 ? -1.486 -16.697 31.449 1.00 22.26 109 PRO B N 1
ATOM 3025 C CA . PRO B 1 109 ? -1.650 -17.649 32.535 1.00 22.38 109 PRO B CA 1
ATOM 3026 C C . PRO B 1 109 ? -0.294 -18.333 32.808 1.00 23.09 109 PRO B C 1
ATOM 3027 O O . PRO B 1 109 ? 0.615 -18.257 31.984 1.00 23.29 109 PRO B O 1
ATOM 3031 N N . THR B 1 110 ? -0.154 -18.915 33.996 1.00 22.76 110 THR B N 1
ATOM 3032 C CA . THR B 1 110 ? 1.027 -19.675 34.394 1.00 23.29 110 THR B CA 1
ATOM 3033 C C . THR B 1 110 ? 0.994 -21.017 33.650 1.00 22.43 110 THR B C 1
ATOM 3034 O O . THR B 1 110 ? -0.021 -21.361 32.988 1.00 22.00 110 THR B O 1
ATOM 3038 N N . GLN B 1 111 ? 2.091 -21.780 33.755 1.00 22.80 111 GLN B N 1
ATOM 3039 C CA . GLN B 1 111 ? 2.176 -23.074 33.112 1.00 22.74 111 GLN B CA 1
ATOM 3040 C C . GLN B 1 111 ? 1.061 -23.978 33.653 1.00 23.56 111 GLN B C 1
ATOM 3041 O O . GLN B 1 111 ? 0.508 -24.816 32.945 1.00 24.68 111 GLN B O 1
ATOM 3047 N N . GLU B 1 112 ? 0.733 -23.802 34.916 1.00 25.30 112 GLU B N 1
ATOM 3048 C CA . GLU B 1 112 ? -0.311 -24.591 35.574 1.00 27.44 112 GLU B CA 1
ATOM 3049 C C . GLU B 1 112 ? -1.675 -24.183 35.005 1.00 26.29 112 GLU B C 1
ATOM 3050 O O . GLU B 1 112 ? -2.489 -25.031 34.646 1.00 26.46 112 GLU B O 1
ATOM 3056 N N . GLY B 1 113 ? -1.875 -22.871 34.848 1.00 26.95 113 GLY B N 1
ATOM 3057 C CA . GLY B 1 113 ? -3.023 -22.349 34.115 1.00 24.55 113 GLY B CA 1
ATOM 3058 C C . GLY B 1 113 ? -3.163 -22.980 32.751 1.00 24.17 113 GLY B C 1
ATOM 3059 O O . GLY B 1 113 ? -4.273 -23.385 32.380 1.00 24.99 113 GLY B O 1
ATOM 3060 N N . LEU B 1 114 ? -2.067 -23.064 31.986 1.00 23.34 114 LEU B N 1
ATOM 3061 C CA . LEU B 1 114 ? -2.135 -23.656 30.632 1.00 22.48 114 LEU B CA 1
ATOM 3062 C C . LEU B 1 114 ? -2.514 -25.139 30.655 1.00 23.51 114 LEU B C 1
ATOM 3063 O O . LEU B 1 114 ? -3.325 -25.610 29.830 1.00 20.81 114 LEU B O 1
ATOM 3068 N N . ARG B 1 115 ? -1.923 -25.868 31.609 1.00 25.33 115 ARG B N 1
ATOM 3069 C CA . ARG B 1 115 ? -2.185 -27.285 31.756 1.00 27.40 115 ARG B CA 1
ATOM 3070 C C . ARG B 1 115 ? -3.684 -27.447 32.012 1.00 25.91 115 ARG B C 1
ATOM 3071 O O . ARG B 1 115 ? -4.352 -28.161 31.281 1.00 26.20 115 ARG B O 1
ATOM 3079 N N . LYS B 1 116 ? -4.225 -26.744 33.007 1.00 26.53 116 LYS B N 1
ATOM 3080 C CA . LYS B 1 116 ? -5.699 -26.798 33.317 1.00 25.89 116 LYS B CA 1
ATOM 3081 C C . LYS B 1 116 ? -6.600 -26.352 32.166 1.00 24.70 116 LYS B C 1
ATOM 3082 O O . LYS B 1 116 ? -7.671 -26.894 31.970 1.00 25.81 116 LYS B O 1
ATOM 3088 N N . HIS B 1 117 ? -6.206 -25.298 31.472 1.00 23.64 117 HIS B N 1
ATOM 3089 C CA . HIS B 1 117 ? -6.930 -24.813 30.293 1.00 22.43 117 HIS B CA 1
ATOM 3090 C C . HIS B 1 117 ? -6.992 -25.891 29.208 1.00 21.73 117 HIS B C 1
ATOM 3091 O O . HIS B 1 117 ? -8.049 -26.277 28.726 1.00 19.66 117 HIS B O 1
ATOM 3098 N N . PHE B 1 118 ? -5.824 -26.399 28.841 1.00 21.76 118 PHE B N 1
ATOM 3099 C CA . PHE B 1 118 ? -5.792 -27.434 27.794 1.00 22.23 118 PHE B CA 1
ATOM 3100 C C . PHE B 1 118 ? -6.402 -28.759 28.240 1.00 21.80 118 PHE B C 1
ATOM 3101 O O . PHE B 1 118 ? -6.899 -29.524 27.414 1.00 22.12 118 PHE B O 1
ATOM 3109 N N . GLY B 1 119 ? -6.338 -29.040 29.537 1.00 23.10 119 GLY B N 1
ATOM 3110 C CA . GLY B 1 119 ? -7.035 -30.231 30.132 1.00 24.87 119 GLY B CA 1
ATOM 3111 C C . GLY B 1 119 ? -8.572 -30.171 29.946 1.00 24.82 119 GLY B C 1
ATOM 3112 O O . GLY B 1 119 ? -9.198 -31.138 29.502 1.00 23.74 119 GLY B O 1
ATOM 3113 N N . LYS B 1 120 ? -9.152 -29.012 30.254 1.00 24.74 120 LYS B N 1
ATOM 3114 C CA . LYS B 1 120 ? -10.575 -28.807 30.091 1.00 25.79 120 LYS B CA 1
ATOM 3115 C C . LYS B 1 120 ? -10.941 -28.941 28.626 1.00 26.02 120 LYS B C 1
ATOM 3116 O O . LYS B 1 120 ? -11.968 -29.553 28.279 1.00 27.44 120 LYS B O 1
ATOM 3122 N N . VAL B 1 121 ? -10.112 -28.398 27.745 1.00 25.36 121 VAL B N 1
ATOM 3123 C CA . VAL B 1 121 ? -10.370 -28.564 26.315 1.00 25.61 121 VAL B CA 1
ATOM 3124 C C . VAL B 1 121 ? -10.278 -30.047 25.862 1.00 27.23 121 VAL B C 1
ATOM 3125 O O . VAL B 1 121 ? -11.129 -30.542 25.090 1.00 26.22 121 VAL B O 1
ATOM 3129 N N . ALA B 1 122 ? -9.231 -30.742 26.327 1.00 27.69 122 ALA B N 1
ATOM 3130 C CA . ALA B 1 122 ? -9.036 -32.111 25.919 1.00 28.49 122 ALA B CA 1
ATOM 3131 C C . ALA B 1 122 ? -10.164 -32.993 26.457 1.00 29.65 122 ALA B C 1
ATOM 3132 O O . ALA B 1 122 ? -10.509 -33.998 25.796 1.00 28.79 122 ALA B O 1
ATOM 3134 N N . GLU B 1 123 ? -10.729 -32.642 27.630 1.00 29.69 123 GLU B N 1
ATOM 3135 C CA . GLU B 1 123 ? -11.828 -33.472 28.212 1.00 30.50 123 GLU B CA 1
ATOM 3136 C C . GLU B 1 123 ? -13.134 -33.261 27.484 1.00 30.38 123 GLU B C 1
ATOM 3137 O O . GLU B 1 123 ? -13.980 -34.136 27.455 1.00 30.84 123 GLU B O 1
ATOM 3143 N N . SER B 1 124 ? -13.287 -32.088 26.885 1.00 31.01 124 SER B N 1
ATOM 3144 C CA . SER B 1 124 ? -14.565 -31.698 26.265 1.00 30.67 124 SER B CA 1
ATOM 3145 C C . SER B 1 124 ? -14.860 -32.423 24.944 1.00 30.26 124 SER B C 1
ATOM 3146 O O . SER B 1 124 ? -16.007 -32.454 24.499 1.00 31.00 124 SER B O 1
ATOM 3149 N N . ILE B 1 125 ? -13.838 -32.986 24.311 1.00 28.98 125 ILE B N 1
ATOM 3150 C CA . ILE B 1 125 ? -14.012 -33.569 22.971 1.00 28.06 125 ILE B CA 1
ATOM 3151 C C . ILE B 1 125 ? -13.240 -34.860 22.884 1.00 27.89 125 ILE B C 1
ATOM 3152 O O . ILE B 1 125 ? -12.444 -35.127 23.760 1.00 25.98 125 ILE B O 1
ATOM 3157 N N . ASN B 1 126 ? -13.501 -35.651 21.843 1.00 28.37 126 ASN B N 1
ATOM 3158 C CA . ASN B 1 126 ? -12.749 -36.869 21.551 1.00 29.96 126 ASN B CA 1
ATOM 3159 C C . ASN B 1 126 ? -11.839 -36.685 20.354 1.00 30.26 126 ASN B C 1
ATOM 3160 O O . ASN B 1 126 ? -11.081 -37.604 20.026 1.00 31.06 126 ASN B O 1
ATOM 3165 N N . LEU B 1 127 ? -11.936 -35.533 19.668 1.00 28.63 127 LEU B N 1
ATOM 3166 C CA . LEU B 1 127 ? -11.008 -35.236 18.538 1.00 28.03 127 LEU B CA 1
ATOM 3167 C C . LEU B 1 127 ? -9.566 -35.021 19.015 1.00 27.09 127 LEU B C 1
ATOM 3168 O O . LEU B 1 127 ? -9.357 -34.555 20.143 1.00 25.58 127 LEU B O 1
ATOM 3173 N N . PRO B 1 128 ? -8.581 -35.352 18.141 1.00 26.69 128 PRO B N 1
ATOM 3174 C CA . PRO B 1 128 ? -7.172 -34.979 18.330 1.00 25.40 128 PRO B CA 1
ATOM 3175 C C . PRO B 1 128 ? -7.005 -33.449 18.408 1.00 24.80 128 PRO B C 1
ATOM 3176 O O . PRO B 1 128 ? -7.749 -32.677 17.803 1.00 22.45 128 PRO B O 1
ATOM 3180 N N . ILE B 1 129 ? -6.034 -33.043 19.190 1.00 24.00 129 ILE B N 1
ATOM 3181 C CA . ILE B 1 129 ? -5.795 -31.659 19.420 1.00 24.15 129 ILE B CA 1
ATOM 3182 C C . ILE B 1 129 ? -4.340 -31.290 19.047 1.00 23.29 129 ILE B C 1
ATOM 3183 O O . ILE B 1 129 ? -3.395 -31.966 19.453 1.00 22.84 129 ILE B O 1
ATOM 3188 N N . VAL B 1 130 ? -4.187 -30.214 18.276 1.00 21.94 130 VAL B N 1
ATOM 3189 C CA . VAL B 1 130 ? -2.875 -29.670 17.974 1.00 21.11 130 VAL B CA 1
ATOM 3190 C C . VAL B 1 130 ? -2.767 -28.455 18.886 1.00 20.80 130 VAL B C 1
ATOM 3191 O O . VAL B 1 130 ? -3.504 -27.482 18.755 1.00 21.25 130 VAL B O 1
ATOM 3195 N N . LEU B 1 131 ? -1.873 -28.535 19.846 1.00 20.88 131 LEU B N 1
ATOM 3196 C CA . LEU B 1 131 ? -1.547 -27.347 20.666 1.00 21.39 131 LEU B CA 1
ATOM 3197 C C . LEU B 1 131 ? -0.858 -26.308 19.809 1.00 20.92 131 LEU B C 1
ATOM 3198 O O . LEU B 1 131 ? -0.082 -26.650 18.939 1.00 22.07 131 LEU B O 1
ATOM 3203 N N . TYR B 1 132 ? -1.159 -25.043 20.035 1.00 19.58 132 TYR B N 1
ATOM 3204 C CA . TYR B 1 132 ? -0.461 -24.007 19.300 1.00 19.03 132 TYR B CA 1
ATOM 3205 C C . TYR B 1 132 ? 0.327 -23.040 20.208 1.00 18.89 132 TYR B C 1
ATOM 3206 O O . TYR B 1 132 ? -0.245 -22.328 21.054 1.00 19.86 132 TYR B O 1
ATOM 3215 N N . ASN B 1 133 ? 1.638 -23.017 20.007 1.00 19.23 133 ASN B N 1
ATOM 3216 C CA . ASN B 1 133 ? 2.569 -22.195 20.820 1.00 18.48 133 ASN B CA 1
ATOM 3217 C C . ASN B 1 133 ? 3.172 -21.119 19.963 1.00 17.93 133 ASN B C 1
ATOM 3218 O O . ASN B 1 133 ? 3.871 -21.421 19.020 1.00 18.17 133 ASN B O 1
ATOM 3223 N N . VAL B 1 134 ? 2.928 -19.861 20.284 1.00 17.84 134 VAL B N 1
ATOM 3224 C CA . VAL B 1 134 ? 3.602 -18.771 19.544 1.00 18.87 134 VAL B CA 1
ATOM 3225 C C . VAL B 1 134 ? 3.860 -17.577 20.514 1.00 19.84 134 VAL B C 1
ATOM 3226 O O . VAL B 1 134 ? 3.116 -16.583 20.492 1.00 20.75 134 VAL B O 1
ATOM 3230 N N . PRO B 1 135 ? 4.880 -17.689 21.393 1.00 19.23 135 PRO B N 1
ATOM 3231 C CA . PRO B 1 135 ? 5.065 -16.659 22.435 1.00 20.55 135 PRO B CA 1
ATOM 3232 C C . PRO B 1 135 ? 5.173 -15.210 21.882 1.00 21.82 135 PRO B C 1
ATOM 3233 O O . PRO B 1 135 ? 4.851 -14.236 22.592 1.00 23.26 135 PRO B O 1
ATOM 3237 N N . SER B 1 136 ? 5.647 -15.071 20.646 1.00 21.60 136 SER B N 1
ATOM 3238 C CA . SER B 1 136 ? 5.846 -13.755 20.072 1.00 21.44 136 SER B CA 1
ATOM 3239 C C . SER B 1 136 ? 4.502 -12.999 19.931 1.00 21.85 136 SER B C 1
ATOM 3240 O O . SER B 1 136 ? 4.510 -11.749 19.879 1.00 21.61 136 SER B O 1
ATOM 3243 N N . ARG B 1 137 ? 3.383 -13.736 19.871 1.00 20.41 137 ARG B N 1
ATOM 3244 C CA . ARG B 1 137 ? 2.052 -13.119 19.817 1.00 21.48 137 ARG B CA 1
ATOM 3245 C C . ARG B 1 137 ? 1.298 -13.169 21.145 1.00 20.91 137 ARG B C 1
ATOM 3246 O O . ARG B 1 137 ? 0.538 -12.238 21.485 1.00 21.05 137 ARG B O 1
ATOM 3254 N N . THR B 1 138 ? 1.472 -14.259 21.883 1.00 20.03 138 THR B N 1
ATOM 3255 C CA . THR B 1 138 ? 0.631 -14.519 23.045 1.00 19.37 138 THR B CA 1
ATOM 3256 C C . THR B 1 138 ? 1.233 -14.012 24.351 1.00 20.32 138 THR B C 1
ATOM 3257 O O . THR B 1 138 ? 0.491 -13.940 25.355 1.00 20.01 138 THR B O 1
ATOM 3261 N N . ALA B 1 139 ? 2.538 -13.660 24.337 1.00 19.55 139 ALA B N 1
ATOM 3262 C CA . ALA B 1 139 ? 3.281 -13.304 25.561 1.00 21.25 139 ALA B CA 1
ATOM 3263 C C . ALA B 1 139 ? 3.441 -14.473 26.549 1.00 22.02 139 ALA B C 1
ATOM 3264 O O . ALA B 1 139 ? 3.818 -14.280 27.701 1.00 23.81 139 ALA B O 1
ATOM 3266 N N . VAL B 1 140 ? 3.176 -15.689 26.082 1.00 22.47 140 VAL B N 1
ATOM 3267 C CA . VAL B 1 140 ? 3.361 -16.861 26.903 1.00 22.58 140 VAL B CA 1
ATOM 3268 C C . VAL B 1 140 ? 4.066 -18.014 26.111 1.00 22.41 140 VAL B C 1
ATOM 3269 O O . VAL B 1 140 ? 3.836 -18.181 24.916 1.00 22.94 140 VAL B O 1
ATOM 3273 N N . ASN B 1 141 ? 4.955 -18.758 26.776 1.00 21.05 141 ASN B N 1
ATOM 3274 C CA . ASN B 1 141 ? 5.630 -19.897 26.176 1.00 20.90 141 ASN B CA 1
ATOM 3275 C C . ASN B 1 141 ? 5.120 -21.167 26.843 1.00 20.86 141 ASN B C 1
ATOM 3276 O O . ASN B 1 141 ? 5.180 -21.325 28.062 1.00 21.97 141 ASN B O 1
ATOM 3281 N N . LEU B 1 142 ? 4.619 -22.087 26.051 1.00 21.27 142 LEU B N 1
ATOM 3282 C CA . LEU B 1 142 ? 4.148 -23.338 26.605 1.00 21.13 142 LEU B CA 1
ATOM 3283 C C . LEU B 1 142 ? 5.372 -24.248 26.697 1.00 22.12 142 LEU B C 1
ATOM 3284 O O . LEU B 1 142 ? 5.955 -24.600 25.686 1.00 21.21 142 LEU B O 1
ATOM 3289 N N . GLU B 1 143 ? 5.759 -24.611 27.913 1.00 22.84 143 GLU B N 1
ATOM 3290 C CA . GLU B 1 143 ? 7.035 -25.272 28.142 1.00 22.80 143 GLU B CA 1
ATOM 3291 C C . GLU B 1 143 ? 6.948 -26.729 27.751 1.00 22.76 143 GLU B C 1
ATOM 3292 O O . GLU B 1 143 ? 5.898 -27.338 27.934 1.00 22.98 143 GLU B O 1
ATOM 3298 N N . PRO B 1 144 ? 8.050 -27.305 27.183 1.00 22.94 144 PRO B N 1
ATOM 3299 C CA . PRO B 1 144 ? 7.997 -28.717 26.817 1.00 23.00 144 PRO B CA 1
ATOM 3300 C C . PRO B 1 144 ? 7.534 -29.625 27.970 1.00 24.55 144 PRO B C 1
ATOM 3301 O O . PRO B 1 144 ? 6.871 -30.615 27.710 1.00 24.29 144 PRO B O 1
ATOM 3305 N N . LYS B 1 145 ? 7.842 -29.277 29.228 1.00 26.21 145 LYS B N 1
ATOM 3306 C CA . LYS B 1 145 ? 7.440 -30.131 30.351 1.00 29.19 145 LYS B CA 1
ATOM 3307 C C . LYS B 1 145 ? 5.910 -30.137 30.548 1.00 27.70 145 LYS B C 1
ATOM 3308 O O . LYS B 1 145 ? 5.331 -31.131 30.967 1.00 27.51 145 LYS B O 1
ATOM 3314 N N . THR B 1 146 ? 5.265 -29.009 30.246 1.00 26.79 146 THR B N 1
ATOM 3315 C CA . THR B 1 146 ? 3.814 -28.902 30.325 1.00 25.60 146 THR B CA 1
ATOM 3316 C C . THR B 1 146 ? 3.193 -29.711 29.191 1.00 25.67 146 THR B C 1
ATOM 3317 O O . THR B 1 146 ? 2.184 -30.366 29.389 1.00 25.12 146 THR B O 1
ATOM 3321 N N . VAL B 1 147 ? 3.816 -29.695 28.009 1.00 25.31 147 VAL B N 1
ATOM 3322 C CA . VAL B 1 147 ? 3.285 -30.516 26.912 1.00 25.77 147 VAL B CA 1
ATOM 3323 C C . VAL B 1 147 ? 3.364 -31.995 27.287 1.00 27.11 147 VAL B C 1
ATOM 3324 O O . VAL B 1 147 ? 2.368 -32.740 27.135 1.00 27.45 147 VAL B O 1
ATOM 3328 N N . LYS B 1 148 ? 4.533 -32.400 27.798 1.00 27.11 148 LYS B N 1
ATOM 3329 C CA . LYS B 1 148 ? 4.749 -33.781 28.241 1.00 27.87 148 LYS B CA 1
ATOM 3330 C C . LYS B 1 148 ? 3.676 -34.250 29.199 1.00 27.90 148 LYS B C 1
ATOM 3331 O O . LYS B 1 148 ? 3.114 -35.327 29.011 1.00 29.57 148 LYS B O 1
ATOM 3337 N N . LEU B 1 149 ? 3.406 -33.440 30.211 1.00 27.69 149 LEU B N 1
ATOM 3338 C CA . LEU B 1 149 ? 2.345 -33.652 31.163 1.00 28.12 149 LEU B CA 1
ATOM 3339 C C . LEU B 1 149 ? 0.940 -33.710 30.558 1.00 28.12 149 LEU B C 1
ATOM 3340 O O . LEU B 1 149 ? 0.088 -34.473 31.005 1.00 28.06 149 LEU B O 1
ATOM 3345 N N . LEU B 1 150 ? 0.653 -32.840 29.587 1.00 27.37 150 LEU B N 1
ATOM 3346 C CA . LEU B 1 150 ? -0.647 -32.905 28.937 1.00 25.92 150 LEU B CA 1
ATOM 3347 C C . LEU B 1 150 ? -0.810 -34.167 28.144 1.00 25.50 150 LEU B C 1
ATOM 3348 O O . LEU B 1 150 ? -1.888 -34.812 28.158 1.00 24.70 150 LEU B O 1
ATOM 3353 N N . ALA B 1 151 ? 0.257 -34.504 27.425 1.00 26.29 151 ALA B N 1
ATOM 3354 C CA . ALA B 1 151 ? 0.201 -35.603 26.468 1.00 27.47 151 ALA B CA 1
ATOM 3355 C C . ALA B 1 151 ? 0.045 -36.937 27.207 1.00 28.79 151 ALA B C 1
ATOM 3356 O O . ALA B 1 151 ? -0.621 -37.850 26.693 1.00 28.76 151 ALA B O 1
ATOM 3358 N N . GLU B 1 152 ? 0.637 -37.010 28.407 1.00 29.71 152 GLU B N 1
ATOM 3359 C CA . GLU B 1 152 ? 0.592 -38.212 29.237 1.00 32.73 152 GLU B CA 1
ATOM 3360 C C . GLU B 1 152 ? -0.782 -38.404 29.858 1.00 32.95 152 GLU B C 1
ATOM 3361 O O . GLU B 1 152 ? -1.235 -39.533 30.025 1.00 33.39 152 GLU B O 1
ATOM 3367 N N . GLU B 1 153 ? -1.464 -37.312 30.182 1.00 33.31 153 GLU B N 1
ATOM 3368 C CA . GLU B 1 153 ? -2.787 -37.468 30.772 1.00 33.98 153 GLU B CA 1
ATOM 3369 C C . GLU B 1 153 ? -3.907 -37.608 29.747 1.00 33.03 153 GLU B C 1
ATOM 3370 O O . GLU B 1 153 ? -4.912 -38.241 30.016 1.00 34.14 153 GLU B O 1
ATOM 3376 N N . TYR B 1 154 ? -3.735 -37.027 28.567 1.00 32.09 154 TYR B N 1
ATOM 3377 C CA . TYR B 1 154 ? -4.803 -36.975 27.605 1.00 30.83 154 TYR B CA 1
ATOM 3378 C C . TYR B 1 154 ? -4.332 -37.498 26.270 1.00 30.87 154 TYR B C 1
ATOM 3379 O O . TYR B 1 154 ? -3.465 -36.895 25.637 1.00 31.05 154 TYR B O 1
ATOM 3388 N N . SER B 1 155 ? -4.938 -38.591 25.818 1.00 29.63 155 SER B N 1
ATOM 3389 C CA . SER B 1 155 ? -4.428 -39.279 24.646 1.00 28.46 155 SER B CA 1
ATOM 3390 C C . SER B 1 155 ? -4.790 -38.558 23.333 1.00 28.01 155 SER B C 1
ATOM 3391 O O . SER B 1 155 ? -4.249 -38.902 22.279 1.00 28.07 155 SER B O 1
ATOM 3394 N N . ASN B 1 156 ? -5.717 -37.595 23.390 1.00 26.73 156 ASN B N 1
ATOM 3395 C CA . ASN B 1 156 ? -6.075 -36.824 22.202 1.00 26.63 156 ASN B CA 1
ATOM 3396 C C . ASN B 1 156 ? -5.249 -35.538 22.035 1.00 26.68 156 ASN B C 1
ATOM 3397 O O . ASN B 1 156 ? -5.399 -34.796 21.092 1.00 27.33 156 ASN B O 1
ATOM 3402 N N . ILE B 1 157 ? -4.350 -35.292 22.962 1.00 27.93 157 ILE B N 1
ATOM 3403 C CA . ILE B 1 157 ? -3.381 -34.232 22.766 1.00 28.61 157 ILE B CA 1
ATOM 3404 C C . ILE B 1 157 ? -2.284 -34.860 21.927 1.00 28.32 157 ILE B C 1
ATOM 3405 O O . ILE B 1 157 ? -1.502 -35.661 22.407 1.00 28.68 157 ILE B O 1
ATOM 3410 N N . SER B 1 158 ? -2.275 -34.530 20.642 1.00 28.33 158 SER B N 1
ATOM 3411 C CA . SER B 1 158 ? -1.518 -35.324 19.725 1.00 28.29 158 SER B CA 1
ATOM 3412 C C . SER B 1 158 ? -0.375 -34.587 19.033 1.00 27.74 158 SER B C 1
ATOM 3413 O O . SER B 1 158 ? 0.573 -35.219 18.546 1.00 27.09 158 SER B O 1
ATOM 3416 N N . ALA B 1 159 ? -0.435 -33.257 19.011 1.00 26.36 159 ALA B N 1
ATOM 3417 C CA . ALA B 1 159 ? 0.573 -32.520 18.271 1.00 24.69 159 ALA B CA 1
ATOM 3418 C C . ALA B 1 159 ? 0.749 -31.129 18.825 1.00 23.15 159 ALA B C 1
ATOM 3419 O O . ALA B 1 159 ? -0.130 -30.607 19.506 1.00 22.70 159 ALA B O 1
ATOM 3421 N N . VAL B 1 160 ? 1.882 -30.524 18.534 1.00 21.20 160 VAL B N 1
ATOM 3422 C CA . VAL B 1 160 ? 2.017 -29.126 18.847 1.00 21.47 160 VAL B CA 1
ATOM 3423 C C . VAL B 1 160 ? 2.478 -28.395 17.607 1.00 22.02 160 VAL B C 1
ATOM 3424 O O . VAL B 1 160 ? 3.414 -28.849 16.910 1.00 24.13 160 VAL B O 1
ATOM 3428 N N . LYS B 1 161 ? 1.805 -27.306 17.294 1.00 21.29 161 LYS B N 1
ATOM 3429 C CA . LYS B 1 161 ? 2.280 -26.391 16.263 1.00 21.22 161 LYS B CA 1
ATOM 3430 C C . LYS B 1 161 ? 3.314 -25.465 16.907 1.00 20.68 161 LYS B C 1
ATOM 3431 O O . LYS B 1 161 ? 2.951 -24.569 17.708 1.00 20.66 161 LYS B O 1
ATOM 3437 N N . GLU B 1 162 ? 4.585 -25.655 16.574 1.00 20.01 162 GLU B N 1
ATOM 3438 C CA . GLU B 1 162 ? 5.589 -24.934 17.347 1.00 20.91 162 GLU B CA 1
ATOM 3439 C C . GLU B 1 162 ? 6.110 -23.700 16.602 1.00 20.71 162 GLU B C 1
ATOM 3440 O O . GLU B 1 162 ? 6.860 -23.810 15.624 1.00 21.14 162 GLU B O 1
ATOM 3446 N N . ALA B 1 163 ? 5.716 -22.514 17.059 1.00 20.54 163 ALA B N 1
ATOM 3447 C CA . ALA B 1 163 ? 6.216 -21.245 16.421 1.00 20.32 163 ALA B CA 1
ATOM 3448 C C . ALA B 1 163 ? 7.302 -20.517 17.217 1.00 21.03 163 ALA B C 1
ATOM 3449 O O . ALA B 1 163 ? 7.763 -19.460 16.800 1.00 22.28 163 ALA B O 1
ATOM 3451 N N . ASN B 1 164 ? 7.719 -21.082 18.337 1.00 21.20 164 ASN B N 1
ATOM 3452 C CA . ASN B 1 164 ? 8.860 -20.559 19.058 1.00 21.98 164 ASN B CA 1
ATOM 3453 C C . ASN B 1 164 ? 10.099 -20.773 18.183 1.00 22.00 164 ASN B C 1
ATOM 3454 O O . ASN B 1 164 ? 10.411 -21.904 17.846 1.00 21.74 164 ASN B O 1
ATOM 3459 N N . PRO B 1 165 ? 10.807 -19.683 17.825 1.00 21.91 165 PRO B N 1
ATOM 3460 C CA . PRO B 1 165 ? 11.936 -19.850 16.902 1.00 21.62 165 PRO B CA 1
ATOM 3461 C C . PRO B 1 165 ? 13.239 -20.431 17.502 1.00 22.00 165 PRO B C 1
ATOM 3462 O O . PRO B 1 165 ? 14.187 -20.654 16.771 1.00 22.70 165 PRO B O 1
ATOM 3466 N N . ASN B 1 166 ? 13.255 -20.696 18.810 1.00 23.22 166 ASN B N 1
ATOM 3467 C CA . ASN B 1 166 ? 14.372 -21.298 19.495 1.00 23.29 166 ASN B CA 1
ATOM 3468 C C . ASN B 1 166 ? 14.204 -22.781 19.330 1.00 23.82 166 ASN B C 1
ATOM 3469 O O . ASN B 1 166 ? 13.394 -23.407 20.046 1.00 22.48 166 ASN B O 1
ATOM 3474 N N . LEU B 1 167 ? 14.980 -23.348 18.383 1.00 24.04 167 LEU B N 1
ATOM 3475 C CA . LEU B 1 167 ? 14.802 -24.747 18.007 1.00 24.18 167 LEU B CA 1
ATOM 3476 C C . LEU B 1 167 ? 15.257 -25.751 19.054 1.00 23.83 167 LEU B C 1
ATOM 3477 O O . LEU B 1 167 ? 14.955 -26.968 18.945 1.00 23.27 167 LEU B O 1
ATOM 3482 N N . SER B 1 168 ? 15.940 -25.267 20.096 1.00 23.71 168 SER B N 1
ATOM 3483 C CA . SER B 1 168 ? 16.145 -26.145 21.252 1.00 24.38 168 SER B CA 1
ATOM 3484 C C . SER B 1 168 ? 14.814 -26.588 21.840 1.00 23.69 168 SER B C 1
ATOM 3485 O O . SER B 1 168 ? 14.713 -27.701 22.320 1.00 22.66 168 SER B O 1
ATOM 3488 N N . GLN B 1 169 ? 13.779 -25.734 21.780 1.00 23.98 169 GLN B N 1
ATOM 3489 C CA . GLN B 1 169 ? 12.525 -26.135 22.370 1.00 23.59 169 GLN B CA 1
ATOM 3490 C C . GLN B 1 169 ? 11.951 -27.288 21.588 1.00 23.10 169 GLN B C 1
ATOM 3491 O O . GLN B 1 169 ? 11.363 -28.176 22.183 1.00 23.76 169 GLN B O 1
ATOM 3497 N N . VAL B 1 170 ? 12.154 -27.290 20.271 1.00 22.17 170 VAL B N 1
ATOM 3498 C CA . VAL B 1 170 ? 11.700 -28.389 19.412 1.00 21.93 170 VAL B CA 1
ATOM 3499 C C . VAL B 1 170 ? 12.509 -29.713 19.711 1.00 23.38 170 VAL B C 1
ATOM 3500 O O . VAL B 1 170 ? 11.940 -30.808 19.775 1.00 21.96 170 VAL B O 1
ATOM 3504 N N . SER B 1 171 ? 13.829 -29.588 19.910 1.00 23.73 171 SER B N 1
ATOM 3505 C CA . SER B 1 171 ? 14.646 -30.717 20.309 1.00 24.74 171 SER B CA 1
ATOM 3506 C C . SER B 1 171 ? 14.118 -31.326 21.628 1.00 25.95 171 SER B C 1
ATOM 3507 O O . SER B 1 171 ? 14.002 -32.539 21.733 1.00 26.45 171 SER B O 1
ATOM 3510 N N . GLU B 1 172 ? 13.794 -30.483 22.604 1.00 25.71 172 GLU B N 1
ATOM 3511 C CA . GLU B 1 172 ? 13.217 -30.920 23.847 1.00 26.17 172 GLU B CA 1
ATOM 3512 C C . GLU B 1 172 ? 11.896 -31.662 23.637 1.00 26.61 172 GLU B C 1
ATOM 3513 O O . GLU B 1 172 ? 11.666 -32.722 24.235 1.00 25.47 172 GLU B O 1
ATOM 3519 N N . LEU B 1 173 ? 11.011 -31.117 22.796 1.00 26.00 173 LEU B N 1
ATOM 3520 C CA . LEU B 1 173 ? 9.718 -31.781 22.507 1.00 26.38 173 LEU B CA 1
ATOM 3521 C C . LEU B 1 173 ? 9.930 -33.149 21.842 1.00 27.40 173 LEU B C 1
ATOM 3522 O O . LEU B 1 173 ? 9.224 -34.135 22.130 1.00 27.38 173 LEU B O 1
ATOM 3527 N N . ILE B 1 174 ? 10.898 -33.202 20.937 1.00 28.24 174 ILE B N 1
ATOM 3528 C CA . ILE B 1 174 ? 11.214 -34.447 20.249 1.00 29.95 174 ILE B CA 1
ATOM 3529 C C . ILE B 1 174 ? 11.870 -35.465 21.207 1.00 30.79 174 ILE B C 1
ATOM 3530 O O . ILE B 1 174 ? 11.436 -36.599 21.251 1.00 31.64 174 ILE B O 1
ATOM 3535 N N . HIS B 1 175 ? 12.852 -35.043 21.995 1.00 33.03 175 HIS B N 1
ATOM 3536 C CA . HIS B 1 175 ? 13.511 -35.882 23.034 1.00 35.47 175 HIS B CA 1
ATOM 3537 C C . HIS B 1 175 ? 12.509 -36.556 23.998 1.00 36.77 175 HIS B C 1
ATOM 3538 O O . HIS B 1 175 ? 12.663 -37.728 24.356 1.00 36.17 175 HIS B O 1
ATOM 3545 N N . ASP B 1 176 ? 11.489 -35.816 24.432 1.00 38.47 176 ASP B N 1
ATOM 3546 C CA . ASP B 1 176 ? 10.411 -36.448 25.221 1.00 41.22 176 ASP B CA 1
ATOM 3547 C C . ASP B 1 176 ? 9.592 -37.470 24.374 1.00 42.26 176 ASP B C 1
ATOM 3548 O O . ASP B 1 176 ? 9.134 -38.522 24.897 1.00 43.77 176 ASP B O 1
ATOM 3553 N N . ALA B 1 177 ? 9.477 -37.205 23.070 1.00 41.64 177 ALA B N 1
ATOM 3554 C CA . ALA B 1 177 ? 8.781 -38.105 22.189 1.00 42.15 177 ALA B CA 1
ATOM 3555 C C . ALA B 1 177 ? 7.368 -38.252 22.693 1.00 42.08 177 ALA B C 1
ATOM 3556 O O . ALA B 1 177 ? 6.866 -39.384 22.787 1.00 43.45 177 ALA B O 1
ATOM 3558 N N . LYS B 1 178 ? 6.733 -37.154 23.091 1.00 40.06 178 LYS B N 1
ATOM 3559 C CA . LYS B 1 178 ? 5.384 -37.338 23.611 1.00 39.69 178 LYS B CA 1
ATOM 3560 C C . LYS B 1 178 ? 4.362 -37.028 22.543 1.00 37.37 178 LYS B C 1
ATOM 3561 O O . LYS B 1 178 ? 3.188 -37.410 22.668 1.00 37.13 178 LYS B O 1
ATOM 3567 N N . ILE B 1 179 ? 4.840 -36.382 21.478 1.00 34.03 179 ILE B N 1
ATOM 3568 C CA . ILE B 1 179 ? 3.961 -35.634 20.606 1.00 31.91 179 ILE B CA 1
ATOM 3569 C C . ILE B 1 179 ? 4.623 -35.354 19.250 1.00 29.21 179 ILE B C 1
ATOM 3570 O O . ILE B 1 179 ? 5.839 -35.196 19.170 1.00 28.66 179 ILE B O 1
ATOM 3575 N N . THR B 1 180 ? 3.817 -35.334 18.197 1.00 26.48 180 THR B N 1
ATOM 3576 C CA . THR B 1 180 ? 4.217 -34.838 16.866 1.00 24.09 180 THR B CA 1
ATOM 3577 C C . THR B 1 180 ? 4.500 -33.323 16.895 1.00 23.21 180 THR B C 1
ATOM 3578 O O . THR B 1 180 ? 3.664 -32.547 17.342 1.00 22.21 180 THR B O 1
ATOM 3582 N N . VAL B 1 181 ? 5.655 -32.928 16.366 1.00 22.27 181 VAL B N 1
ATOM 3583 C CA . VAL B 1 181 ? 5.947 -31.527 16.178 1.00 21.21 181 VAL B CA 1
ATOM 3584 C C . VAL B 1 181 ? 5.655 -31.090 14.742 1.00 22.00 181 VAL B C 1
ATOM 3585 O O . VAL B 1 181 ? 6.146 -31.688 13.785 1.00 22.77 181 VAL B O 1
ATOM 3589 N N . LEU B 1 182 ? 4.805 -30.068 14.604 1.00 22.16 182 LEU B N 1
ATOM 3590 C CA . LEU B 1 182 ? 4.579 -29.397 13.343 1.00 22.46 182 LEU B CA 1
ATOM 3591 C C . LEU B 1 182 ? 5.262 -28.032 13.423 1.00 22.66 182 LEU B C 1
ATOM 3592 O O . LEU B 1 182 ? 5.185 -27.354 14.472 1.00 24.98 182 LEU B O 1
ATOM 3597 N N . SER B 1 183 ? 5.929 -27.636 12.352 1.00 20.97 183 SER B N 1
ATOM 3598 C CA . SER B 1 183 ? 6.452 -26.295 12.271 1.00 21.11 183 SER B CA 1
ATOM 3599 C C . SER B 1 183 ? 5.327 -25.236 12.312 1.00 20.39 183 SER B C 1
ATOM 3600 O O . SER B 1 183 ? 4.325 -25.359 11.628 1.00 19.43 183 SER B O 1
ATOM 3603 N N . GLY B 1 184 ? 5.498 -24.243 13.175 1.00 20.85 184 GLY B N 1
ATOM 3604 C CA . GLY B 1 184 ? 4.727 -23.004 13.150 1.00 20.35 184 GLY B CA 1
ATOM 3605 C C . GLY B 1 184 ? 5.345 -21.883 12.313 1.00 21.72 184 GLY B C 1
ATOM 3606 O O . GLY B 1 184 ? 4.751 -20.770 12.224 1.00 23.24 184 GLY B O 1
ATOM 3607 N N . ASN B 1 185 ? 6.527 -22.117 11.729 1.00 20.28 185 ASN B N 1
ATOM 3608 C CA . ASN B 1 185 ? 7.167 -21.082 10.877 1.00 20.88 185 ASN B CA 1
ATOM 3609 C C . ASN B 1 185 ? 7.613 -21.664 9.595 1.00 19.98 185 ASN B C 1
ATOM 3610 O O . ASN B 1 185 ? 8.490 -22.548 9.572 1.00 20.54 185 ASN B O 1
ATOM 3615 N N . ASP B 1 186 ? 7.110 -21.087 8.528 1.00 19.00 186 ASP B N 1
ATOM 3616 C CA . ASP B 1 186 ? 7.405 -21.593 7.204 1.00 19.32 186 ASP B CA 1
ATOM 3617 C C . ASP B 1 186 ? 8.899 -21.726 7.044 1.00 19.22 186 ASP B C 1
ATOM 3618 O O . ASP B 1 186 ? 9.400 -22.781 6.660 1.00 19.75 186 ASP B O 1
ATOM 3623 N N . GLU B 1 187 ? 9.619 -20.651 7.347 1.00 19.26 187 GLU B N 1
ATOM 3624 C CA . GLU B 1 187 ? 11.051 -20.600 7.036 1.00 20.48 187 GLU B CA 1
ATOM 3625 C C . GLU B 1 187 ? 11.917 -21.520 7.936 1.00 19.66 187 GLU B C 1
ATOM 3626 O O . GLU B 1 187 ? 13.086 -21.735 7.652 1.00 19.01 187 GLU B O 1
ATOM 3632 N N . LEU B 1 188 ? 11.325 -22.066 9.012 1.00 19.99 188 LEU B N 1
ATOM 3633 C CA . LEU B 1 188 ? 12.039 -23.020 9.899 1.00 19.37 188 LEU B CA 1
ATOM 3634 C C . LEU B 1 188 ? 11.576 -24.467 9.674 1.00 19.43 188 LEU B C 1
ATOM 3635 O O . LEU B 1 188 ? 12.011 -25.399 10.371 1.00 18.76 188 LEU B O 1
ATOM 3640 N N . THR B 1 189 ? 10.682 -24.652 8.699 1.00 18.67 189 THR B N 1
ATOM 3641 C CA . THR B 1 189 ? 10.138 -25.976 8.390 1.00 19.11 189 THR B CA 1
ATOM 3642 C C . THR B 1 189 ? 11.244 -27.014 8.035 1.00 18.93 189 THR B C 1
ATOM 3643 O O . THR B 1 189 ? 11.293 -28.095 8.628 1.00 17.97 189 THR B O 1
ATOM 3647 N N . LEU B 1 190 ? 12.138 -26.669 7.105 1.00 18.48 190 LEU B N 1
ATOM 3648 C CA . LEU B 1 190 ? 13.241 -27.578 6.754 1.00 18.92 190 LEU B CA 1
ATOM 3649 C C . LEU B 1 190 ? 14.057 -28.006 8.016 1.00 19.30 190 LEU B C 1
ATOM 3650 O O . LEU B 1 190 ? 14.106 -29.186 8.317 1.00 21.42 190 LEU B O 1
ATOM 3655 N N . PRO B 1 191 ? 14.613 -27.062 8.797 1.00 18.17 191 PRO B N 1
ATOM 3656 C CA . PRO B 1 191 ? 15.371 -27.452 9.976 1.00 17.94 191 PRO B CA 1
ATOM 3657 C C . PRO B 1 191 ? 14.593 -28.136 11.081 1.00 18.63 191 PRO B C 1
ATOM 3658 O O . PRO B 1 191 ? 15.168 -28.997 11.776 1.00 16.33 191 PRO B O 1
ATOM 3662 N N . ILE B 1 192 ? 13.324 -27.743 11.271 1.00 18.37 192 ILE B N 1
ATOM 3663 C CA . ILE B 1 192 ? 12.440 -28.482 12.187 1.00 18.30 192 ILE B CA 1
ATOM 3664 C C . ILE B 1 192 ? 12.189 -29.935 11.776 1.00 19.40 192 ILE B C 1
ATOM 3665 O O . ILE B 1 192 ? 12.149 -30.839 12.642 1.00 20.61 192 ILE B O 1
ATOM 3670 N N . ILE B 1 193 ? 12.023 -30.182 10.481 1.00 19.37 193 ILE B N 1
ATOM 3671 C CA . ILE B 1 193 ? 11.868 -31.568 10.038 1.00 19.31 193 ILE B CA 1
ATOM 3672 C C . ILE B 1 193 ? 13.173 -32.382 10.212 1.00 20.92 193 ILE B C 1
ATOM 3673 O O . ILE B 1 193 ? 13.132 -33.565 10.635 1.00 20.07 193 ILE B O 1
ATOM 3678 N N . ALA B 1 194 ? 14.303 -31.731 9.946 1.00 20.68 194 ALA B N 1
ATOM 3679 C CA . ALA B 1 194 ? 15.603 -32.346 10.216 1.00 21.97 194 ALA B CA 1
ATOM 3680 C C . ALA B 1 194 ? 15.719 -32.825 11.666 1.00 22.91 194 ALA B C 1
ATOM 3681 O O . ALA B 1 194 ? 16.322 -33.878 11.942 1.00 23.08 194 ALA B O 1
ATOM 3683 N N . LEU B 1 195 ? 15.108 -32.079 12.585 1.00 22.39 195 LEU B N 1
ATOM 3684 C CA . LEU B 1 195 ? 15.163 -32.417 13.989 1.00 22.29 195 LEU B CA 1
ATOM 3685 C C . LEU B 1 195 ? 14.196 -33.532 14.371 1.00 22.21 195 LEU B C 1
ATOM 3686 O O . LEU B 1 195 ? 14.237 -34.015 15.506 1.00 20.51 195 LEU B O 1
ATOM 3691 N N . GLY B 1 196 ? 13.335 -33.927 13.422 1.00 21.81 196 GLY B N 1
ATOM 3692 C CA . GLY B 1 196 ? 12.284 -34.939 13.682 1.00 22.00 196 GLY B CA 1
ATOM 3693 C C . GLY B 1 196 ? 10.813 -34.454 13.610 1.00 21.64 196 GLY B C 1
ATOM 3694 O O . GLY B 1 196 ? 9.894 -35.220 13.885 1.00 21.46 196 GLY B O 1
ATOM 3695 N N . GLY B 1 197 ? 10.596 -33.195 13.246 1.00 20.54 197 GLY B N 1
ATOM 3696 C CA . GLY B 1 197 ? 9.262 -32.717 12.957 1.00 21.66 197 GLY B CA 1
ATOM 3697 C C . GLY B 1 197 ? 8.592 -33.484 11.820 1.00 22.48 197 GLY B C 1
ATOM 3698 O O . GLY B 1 197 ? 9.257 -34.027 10.950 1.00 23.52 197 GLY B O 1
ATOM 3699 N N . LYS B 1 198 ? 7.276 -33.472 11.795 1.00 22.33 198 LYS B N 1
ATOM 3700 C CA . LYS B 1 198 ? 6.545 -34.265 10.821 1.00 23.94 198 LYS B CA 1
ATOM 3701 C C . LYS B 1 198 ? 5.779 -33.443 9.769 1.00 23.87 198 LYS B C 1
ATOM 3702 O O . LYS B 1 198 ? 5.162 -34.025 8.870 1.00 24.10 198 LYS B O 1
ATOM 3708 N N . GLY B 1 199 ? 5.817 -32.111 9.886 1.00 22.67 199 GLY B N 1
ATOM 3709 C CA . GLY B 1 199 ? 5.222 -31.261 8.877 1.00 21.67 199 GLY B CA 1
ATOM 3710 C C . GLY B 1 199 ? 5.136 -29.840 9.345 1.00 21.52 199 GLY B C 1
ATOM 3711 O O . GLY B 1 199 ? 5.941 -29.402 10.173 1.00 21.18 199 GLY B O 1
ATOM 3712 N N . VAL B 1 200 ? 4.137 -29.122 8.838 1.00 21.50 200 VAL B N 1
ATOM 3713 C CA . VAL B 1 200 ? 4.028 -27.672 9.033 1.00 22.09 200 VAL B CA 1
ATOM 3714 C C . VAL B 1 200 ? 2.581 -27.196 8.883 1.00 22.15 200 VAL B C 1
ATOM 3715 O O . VAL B 1 200 ? 1.874 -27.656 7.969 1.00 21.76 200 VAL B O 1
ATOM 3719 N N . ILE B 1 201 ? 2.144 -26.316 9.808 1.00 21.36 201 ILE B N 1
ATOM 3720 C CA . ILE B 1 201 ? 0.922 -25.555 9.595 1.00 21.49 201 ILE B CA 1
ATOM 3721 C C . ILE B 1 201 ? 1.405 -24.248 8.927 1.00 21.20 201 ILE B C 1
ATOM 3722 O O . ILE B 1 201 ? 2.121 -23.477 9.539 1.00 21.24 201 ILE B O 1
ATOM 3727 N N . SER B 1 202 ? 0.987 -24.017 7.690 1.00 20.13 202 SER B N 1
ATOM 3728 C CA . SER B 1 202 ? 1.729 -23.115 6.822 1.00 20.07 202 SER B CA 1
ATOM 3729 C C . SER B 1 202 ? 0.975 -21.866 6.383 1.00 19.59 202 SER B C 1
ATOM 3730 O O . SER B 1 202 ? -0.214 -21.942 6.055 1.00 19.65 202 SER B O 1
ATOM 3733 N N . VAL B 1 203 ? 1.691 -20.741 6.293 1.00 19.27 203 VAL B N 1
ATOM 3734 C CA . VAL B 1 203 ? 1.156 -19.510 5.629 1.00 18.54 203 VAL B CA 1
ATOM 3735 C C . VAL B 1 203 ? 1.402 -19.439 4.074 1.00 18.01 203 VAL B C 1
ATOM 3736 O O . VAL B 1 203 ? 0.491 -19.173 3.273 1.00 16.90 203 VAL B O 1
ATOM 3740 N N . VAL B 1 204 ? 2.639 -19.703 3.694 1.00 18.11 204 VAL B N 1
ATOM 3741 C CA . VAL B 1 204 ? 3.119 -19.604 2.344 1.00 19.28 204 VAL B CA 1
ATOM 3742 C C . VAL B 1 204 ? 2.508 -20.705 1.411 1.00 19.59 204 VAL B C 1
ATOM 3743 O O . VAL B 1 204 ? 2.361 -20.488 0.205 1.00 19.59 204 VAL B O 1
ATOM 3747 N N . ALA B 1 205 ? 2.175 -21.859 1.981 1.00 18.30 205 ALA B N 1
ATOM 3748 C CA . ALA B 1 205 ? 1.460 -22.874 1.251 1.00 19.21 205 ALA B CA 1
ATOM 3749 C C . ALA B 1 205 ? 0.188 -22.324 0.636 1.00 19.50 205 ALA B C 1
ATOM 3750 O O . ALA B 1 205 ? -0.322 -22.950 -0.264 1.00 21.57 205 ALA B O 1
ATOM 3752 N N . ASN B 1 206 ? -0.370 -21.223 1.140 1.00 18.20 206 ASN B N 1
ATOM 3753 C CA . ASN B 1 206 ? -1.511 -20.639 0.484 1.00 18.89 206 ASN B CA 1
ATOM 3754 C C . ASN B 1 206 ? -1.202 -20.095 -0.905 1.00 19.48 206 ASN B C 1
ATOM 3755 O O . ASN B 1 206 ? -2.080 -20.007 -1.735 1.00 20.12 206 ASN B O 1
ATOM 3760 N N . ILE B 1 207 ? 0.050 -19.726 -1.130 1.00 19.74 207 ILE B N 1
ATOM 3761 C CA . ILE B 1 207 ? 0.535 -19.063 -2.344 1.00 20.24 207 ILE B CA 1
ATOM 3762 C C . ILE B 1 207 ? 1.191 -20.054 -3.304 1.00 19.88 207 ILE B C 1
ATOM 3763 O O . ILE B 1 207 ? 0.933 -20.005 -4.502 1.00 17.86 207 ILE B O 1
ATOM 3768 N N . VAL B 1 208 ? 2.027 -20.960 -2.752 1.00 19.05 208 VAL B N 1
ATOM 3769 C CA . VAL B 1 208 ? 2.751 -21.961 -3.535 1.00 18.24 208 VAL B CA 1
ATOM 3770 C C . VAL B 1 208 ? 2.543 -23.313 -2.890 1.00 19.39 208 VAL B C 1
ATOM 3771 O O . VAL B 1 208 ? 3.509 -23.918 -2.413 1.00 18.89 208 VAL B O 1
ATOM 3775 N N . PRO B 1 209 ? 1.285 -23.802 -2.876 1.00 19.24 209 PRO B N 1
ATOM 3776 C CA . PRO B 1 209 ? 0.994 -25.130 -2.238 1.00 19.92 209 PRO B CA 1
ATOM 3777 C C . PRO B 1 209 ? 1.852 -26.247 -2.869 1.00 20.84 209 PRO B C 1
ATOM 3778 O O . PRO B 1 209 ? 2.500 -26.981 -2.142 1.00 20.75 209 PRO B O 1
ATOM 3782 N N . LYS B 1 210 ? 1.924 -26.308 -4.196 1.00 21.04 210 LYS B N 1
ATOM 3783 C CA . LYS B 1 210 ? 2.607 -27.423 -4.842 1.00 21.53 210 LYS B CA 1
ATOM 3784 C C . LYS B 1 210 ? 4.094 -27.497 -4.451 1.00 21.42 210 LYS B C 1
ATOM 3785 O O . LYS B 1 210 ? 4.600 -28.535 -4.017 1.00 20.02 210 LYS B O 1
ATOM 3791 N N . GLU B 1 211 ? 4.795 -26.390 -4.659 1.00 21.85 211 GLU B N 1
ATOM 3792 C CA . GLU B 1 211 ? 6.225 -26.315 -4.360 1.00 23.68 211 GLU B CA 1
ATOM 3793 C C . GLU B 1 211 ? 6.539 -26.620 -2.891 1.00 22.85 211 GLU B C 1
ATOM 3794 O O . GLU B 1 211 ? 7.508 -27.313 -2.600 1.00 22.24 211 GLU B O 1
ATOM 3800 N N . PHE B 1 212 ? 5.718 -26.090 -1.984 1.00 22.59 212 PHE B N 1
ATOM 3801 C CA . PHE B 1 212 ? 5.948 -26.247 -0.549 1.00 22.15 212 PHE B CA 1
ATOM 3802 C C . PHE B 1 212 ? 5.682 -27.698 -0.125 1.00 21.65 212 PHE B C 1
ATOM 3803 O O . PHE B 1 212 ? 6.464 -28.301 0.661 1.00 21.57 212 PHE B O 1
ATOM 3811 N N . VAL B 1 213 ? 4.580 -28.259 -0.637 1.00 20.90 213 VAL B N 1
ATOM 3812 C CA . VAL B 1 213 ? 4.330 -29.691 -0.468 1.00 20.51 213 VAL B CA 1
ATOM 3813 C C . VAL B 1 213 ? 5.563 -30.530 -0.944 1.00 21.22 213 VAL B C 1
ATOM 3814 O O . VAL B 1 213 ? 6.037 -31.432 -0.246 1.00 21.12 213 VAL B O 1
ATOM 3818 N N . GLU B 1 214 ? 6.086 -30.225 -2.113 1.00 21.87 214 GLU B N 1
ATOM 3819 C CA . GLU B 1 214 ? 7.292 -30.969 -2.581 1.00 24.28 214 GLU B CA 1
ATOM 3820 C C . GLU B 1 214 ? 8.493 -30.784 -1.663 1.00 22.54 214 GLU B C 1
ATOM 3821 O O . GLU B 1 214 ? 9.191 -31.738 -1.387 1.00 23.08 214 GLU B O 1
ATOM 3827 N N . MET B 1 215 ? 8.716 -29.567 -1.172 1.00 22.92 215 MET B N 1
ATOM 3828 C CA . MET B 1 215 ? 9.853 -29.316 -0.275 1.00 23.69 215 MET B CA 1
ATOM 3829 C C . MET B 1 215 ? 9.751 -30.188 0.966 1.00 22.82 215 MET B C 1
ATOM 3830 O O . MET B 1 215 ? 10.679 -30.865 1.366 1.00 22.11 215 MET B O 1
ATOM 3835 N N . VAL B 1 216 ? 8.553 -30.187 1.523 1.00 23.69 216 VAL B N 1
ATOM 3836 C CA . VAL B 1 216 ? 8.266 -30.829 2.783 1.00 23.54 216 VAL B CA 1
ATOM 3837 C C . VAL B 1 216 ? 8.371 -32.348 2.687 1.00 23.81 216 VAL B C 1
ATOM 3838 O O . VAL B 1 216 ? 8.935 -32.963 3.606 1.00 22.78 216 VAL B O 1
ATOM 3842 N N . ASN B 1 217 ? 7.876 -32.923 1.575 1.00 22.90 217 ASN B N 1
ATOM 3843 C CA . ASN B 1 217 ? 8.012 -34.377 1.288 1.00 22.89 217 ASN B CA 1
ATOM 3844 C C . ASN B 1 217 ? 9.473 -34.771 1.095 1.00 22.61 217 ASN B C 1
ATOM 3845 O O . ASN B 1 217 ? 9.920 -35.735 1.659 1.00 23.16 217 ASN B O 1
ATOM 3850 N N . TYR B 1 218 ? 10.232 -33.991 0.325 1.00 22.97 218 TYR B N 1
ATOM 3851 C CA . TYR B 1 218 ? 11.698 -34.212 0.191 1.00 23.20 218 TYR B CA 1
ATOM 3852 C C . TYR B 1 218 ? 12.334 -34.229 1.545 1.00 22.46 218 TYR B C 1
ATOM 3853 O O . TYR B 1 218 ? 13.075 -35.131 1.832 1.00 22.41 218 TYR B O 1
ATOM 3862 N N . ALA B 1 219 ? 11.985 -33.255 2.399 1.00 22.27 219 ALA B N 1
ATOM 3863 C CA . ALA B 1 219 ? 12.500 -33.233 3.763 1.00 23.03 219 ALA B CA 1
ATOM 3864 C C . ALA B 1 219 ? 12.085 -34.446 4.645 1.00 23.62 219 ALA B C 1
ATOM 3865 O O . ALA B 1 219 ? 12.924 -34.987 5.380 1.00 23.89 219 ALA B O 1
ATOM 3867 N N . LEU B 1 220 ? 10.799 -34.816 4.610 1.00 24.13 220 LEU B N 1
ATOM 3868 C CA . LEU B 1 220 ? 10.290 -36.015 5.299 1.00 26.34 220 LEU B CA 1
ATOM 3869 C C . LEU B 1 220 ? 10.926 -37.302 4.746 1.00 29.28 220 LEU B C 1
ATOM 3870 O O . LEU B 1 220 ? 11.164 -38.243 5.506 1.00 31.15 220 LEU B O 1
ATOM 3875 N N . GLU B 1 221 ? 11.236 -37.363 3.454 1.00 31.29 221 GLU B N 1
ATOM 3876 C CA . GLU B 1 221 ? 11.970 -38.538 2.960 1.00 34.91 221 GLU B CA 1
ATOM 3877 C C . GLU B 1 221 ? 13.479 -38.517 3.312 1.00 33.75 221 GLU B C 1
ATOM 3878 O O . GLU B 1 221 ? 14.189 -39.512 3.098 1.00 34.01 221 GLU B O 1
ATOM 3884 N N . GLY B 1 222 ? 13.948 -37.378 3.825 1.00 33.13 222 GLY B N 1
ATOM 3885 C CA . GLY B 1 222 ? 15.334 -37.159 4.210 1.00 31.44 222 GLY B CA 1
ATOM 3886 C C . GLY B 1 222 ? 16.218 -36.675 3.083 1.00 31.81 222 GLY B C 1
ATOM 3887 O O . GLY B 1 222 ? 17.426 -36.760 3.168 1.00 32.60 222 GLY B O 1
ATOM 3888 N N . ASP B 1 223 ? 15.638 -36.145 2.021 1.00 30.93 223 ASP B N 1
ATOM 3889 C CA . ASP B 1 223 ? 16.439 -35.665 0.920 1.00 30.60 223 ASP B CA 1
ATOM 3890 C C . ASP B 1 223 ? 16.642 -34.158 1.039 1.00 28.70 223 ASP B C 1
ATOM 3891 O O . ASP B 1 223 ? 15.967 -33.361 0.379 1.00 27.72 223 ASP B O 1
ATOM 3896 N N . PHE B 1 224 ? 17.597 -33.759 1.858 1.00 26.95 224 PHE B N 1
ATOM 3897 C CA . PHE B 1 224 ? 17.716 -32.328 2.169 1.00 25.58 224 PHE B CA 1
ATOM 3898 C C . PHE B 1 224 ? 18.322 -31.499 1.112 1.00 24.85 224 PHE B C 1
ATOM 3899 O O . PHE B 1 224 ? 18.125 -30.284 1.101 1.00 23.41 224 PHE B O 1
ATOM 3907 N N . GLU B 1 225 ? 19.021 -32.164 0.198 1.00 24.47 225 GLU B N 1
ATOM 3908 C CA . GLU B 1 225 ? 19.556 -31.497 -0.957 1.00 25.37 225 GLU B CA 1
ATOM 3909 C C . GLU B 1 225 ? 18.422 -30.889 -1.775 1.00 23.24 225 GLU B C 1
ATOM 3910 O O . GLU B 1 225 ? 18.472 -29.732 -2.147 1.00 21.73 225 GLU B O 1
ATOM 3916 N N . LYS B 1 226 ? 17.414 -31.697 -2.059 1.00 22.96 226 LYS B N 1
ATOM 3917 C CA . LYS B 1 226 ? 16.294 -31.225 -2.867 1.00 24.22 226 LYS B CA 1
ATOM 3918 C C . LYS B 1 226 ? 15.369 -30.324 -2.014 1.00 22.70 226 LYS B C 1
ATOM 3919 O O . LYS B 1 226 ? 14.882 -29.325 -2.509 1.00 22.18 226 LYS B O 1
ATOM 3925 N N . ALA B 1 227 ? 15.161 -30.660 -0.730 1.00 21.18 227 ALA B N 1
ATOM 3926 C CA . ALA B 1 227 ? 14.403 -29.771 0.168 1.00 20.99 227 ALA B CA 1
ATOM 3927 C C . ALA B 1 227 ? 15.057 -28.338 0.187 1.00 20.85 227 ALA B C 1
ATOM 3928 O O . ALA B 1 227 ? 14.344 -27.323 0.054 1.00 21.40 227 ALA B O 1
ATOM 3930 N N . ARG B 1 228 ? 16.395 -28.277 0.272 1.00 19.48 228 ARG B N 1
ATOM 3931 C CA . ARG B 1 228 ? 17.127 -27.010 0.305 1.00 20.23 228 ARG B CA 1
ATOM 3932 C C . ARG B 1 228 ? 16.914 -26.173 -0.940 1.00 20.91 228 ARG B C 1
ATOM 3933 O O . ARG B 1 228 ? 16.666 -24.991 -0.840 1.00 19.43 228 ARG B O 1
ATOM 3941 N N . GLU B 1 229 ? 16.985 -26.818 -2.115 1.00 21.71 229 GLU B N 1
ATOM 3942 C CA . GLU B 1 229 ? 16.710 -26.130 -3.380 1.00 22.64 229 GLU B CA 1
ATOM 3943 C C . GLU B 1 229 ? 15.392 -25.354 -3.392 1.00 20.96 229 GLU B C 1
ATOM 3944 O O . GLU B 1 229 ? 15.338 -24.225 -3.850 1.00 21.96 229 GLU B O 1
ATOM 3950 N N . ILE B 1 230 ? 14.324 -25.969 -2.940 1.00 19.72 230 ILE B N 1
ATOM 3951 C CA . ILE B 1 230 ? 13.034 -25.285 -2.906 1.00 19.55 230 ILE B CA 1
ATOM 3952 C C . ILE B 1 230 ? 12.988 -24.231 -1.768 1.00 19.81 230 ILE B C 1
ATOM 3953 O O . ILE B 1 230 ? 12.540 -23.114 -2.000 1.00 20.30 230 ILE B O 1
ATOM 3958 N N . HIS B 1 231 ? 13.528 -24.568 -0.593 1.00 19.95 231 HIS B N 1
ATOM 3959 C CA . HIS B 1 231 ? 13.573 -23.642 0.553 1.00 19.50 231 HIS B CA 1
ATOM 3960 C C . HIS B 1 231 ? 14.279 -22.383 0.088 1.00 20.08 231 HIS B C 1
ATOM 3961 O O . HIS B 1 231 ? 13.778 -21.284 0.327 1.00 19.73 231 HIS B O 1
ATOM 3968 N N . TYR B 1 232 ? 15.422 -22.528 -0.602 1.00 19.14 232 TYR B N 1
ATOM 3969 C CA . TYR B 1 232 ? 16.120 -21.325 -1.074 1.00 20.10 232 TYR B CA 1
ATOM 3970 C C . TYR B 1 232 ? 15.431 -20.604 -2.220 1.00 20.45 232 TYR B C 1
ATOM 3971 O O . TYR B 1 232 ? 15.474 -19.350 -2.305 1.00 21.00 232 TYR B O 1
ATOM 3980 N N . LYS B 1 233 ? 14.753 -21.368 -3.068 1.00 21.05 233 LYS B N 1
ATOM 3981 C CA . LYS B 1 233 ? 13.963 -20.759 -4.099 1.00 22.40 233 LYS B CA 1
ATOM 3982 C C . LYS B 1 233 ? 12.812 -19.921 -3.501 1.00 21.53 233 LYS B C 1
ATOM 3983 O O . LYS B 1 233 ? 12.468 -18.847 -4.029 1.00 21.12 233 LYS B O 1
ATOM 3989 N N . LEU B 1 234 ? 12.224 -20.414 -2.412 1.00 21.12 234 LEU B N 1
ATOM 3990 C CA . LEU B 1 234 ? 11.077 -19.746 -1.789 1.00 22.25 234 LEU B CA 1
ATOM 3991 C C . LEU B 1 234 ? 11.451 -18.747 -0.668 1.00 22.44 234 LEU B C 1
ATOM 3992 O O . LEU B 1 234 ? 10.612 -17.994 -0.191 1.00 23.47 234 LEU B O 1
ATOM 3997 N N . PHE B 1 235 ? 12.714 -18.729 -0.297 1.00 21.84 235 PHE B N 1
ATOM 3998 C CA . PHE B 1 235 ? 13.160 -17.892 0.794 1.00 23.46 235 PHE B CA 1
ATOM 3999 C C . PHE B 1 235 ? 12.718 -16.414 0.728 1.00 22.64 235 PHE B C 1
ATOM 4000 O O . PHE B 1 235 ? 12.120 -15.922 1.700 1.00 22.08 235 PHE B O 1
ATOM 4008 N N . PRO B 1 236 ? 12.960 -15.714 -0.420 1.00 22.28 236 PRO B N 1
ATOM 4009 C CA . PRO B 1 236 ? 12.488 -14.323 -0.420 1.00 21.64 236 PRO B CA 1
ATOM 4010 C C . PRO B 1 236 ? 10.952 -14.208 -0.213 1.00 22.46 236 PRO B C 1
ATOM 4011 O O . PRO B 1 236 ? 10.487 -13.329 0.527 1.00 23.20 236 PRO B O 1
ATOM 4015 N N . LEU B 1 237 ? 10.178 -15.124 -0.801 1.00 21.11 237 LEU B N 1
ATOM 4016 C CA . LEU B 1 237 ? 8.732 -15.166 -0.532 1.00 19.82 237 LEU B CA 1
ATOM 4017 C C . LEU B 1 237 ? 8.392 -15.418 0.947 1.00 20.48 237 LEU B C 1
ATOM 4018 O O . LEU B 1 237 ? 7.535 -14.729 1.528 1.00 19.79 237 LEU B O 1
ATOM 4023 N N . MET B 1 238 ? 9.027 -16.429 1.546 1.00 20.19 238 MET B N 1
ATOM 4024 C CA . MET B 1 238 ? 8.800 -16.729 2.968 1.00 20.21 238 MET B CA 1
ATOM 4025 C C . MET B 1 238 ? 9.105 -15.546 3.868 1.00 20.89 238 MET B C 1
ATOM 4026 O O . MET B 1 238 ? 8.341 -15.263 4.799 1.00 20.98 238 MET B O 1
ATOM 4031 N N . LYS B 1 239 ? 10.181 -14.813 3.586 1.00 21.65 239 LYS B N 1
ATOM 4032 C CA . LYS B 1 239 ? 10.421 -13.546 4.326 1.00 22.69 239 LYS B CA 1
ATOM 4033 C C . LYS B 1 239 ? 9.333 -12.507 4.056 1.00 22.85 239 LYS B C 1
ATOM 4034 O O . LYS B 1 239 ? 8.861 -11.836 4.997 1.00 23.99 239 LYS B O 1
ATOM 4040 N N . ALA B 1 240 ? 8.915 -12.385 2.786 1.00 22.40 240 ALA B N 1
ATOM 4041 C CA . ALA B 1 240 ? 7.881 -11.421 2.428 1.00 21.49 240 ALA B CA 1
ATOM 4042 C C . ALA B 1 240 ? 6.601 -11.721 3.207 1.00 21.68 240 ALA B C 1
ATOM 4043 O O . ALA B 1 240 ? 5.838 -10.774 3.527 1.00 21.38 240 ALA B O 1
ATOM 4045 N N . MET B 1 241 ? 6.374 -13.009 3.544 1.00 20.73 241 MET B N 1
ATOM 4046 C CA . MET B 1 241 ? 5.171 -13.413 4.294 1.00 20.80 241 MET B CA 1
ATOM 4047 C C . MET B 1 241 ? 5.115 -12.873 5.738 1.00 20.99 241 MET B C 1
ATOM 4048 O O . MET B 1 241 ? 4.044 -12.844 6.358 1.00 20.60 241 MET B O 1
ATOM 4053 N N . PHE B 1 242 ? 6.240 -12.383 6.252 1.00 21.51 242 PHE B N 1
ATOM 4054 C CA . PHE B 1 242 ? 6.200 -11.708 7.558 1.00 21.49 242 PHE B CA 1
ATOM 4055 C C . PHE B 1 242 ? 6.737 -10.259 7.498 1.00 21.65 242 PHE B C 1
ATOM 4056 O O . PHE B 1 242 ? 7.075 -9.615 8.510 1.00 21.19 242 PHE B O 1
ATOM 4064 N N . ILE B 1 243 ? 6.794 -9.722 6.308 1.00 22.35 243 ILE B N 1
ATOM 4065 C CA . ILE B 1 243 ? 7.258 -8.322 6.184 1.00 23.04 243 ILE B CA 1
ATOM 4066 C C . ILE B 1 243 ? 6.381 -7.340 6.987 1.00 23.77 243 ILE B C 1
ATOM 4067 O O . ILE B 1 243 ? 6.855 -6.285 7.432 1.00 25.48 243 ILE B O 1
ATOM 4072 N N . GLU B 1 244 ? 5.106 -7.700 7.150 1.00 22.77 244 GLU B N 1
ATOM 4073 C CA . GLU B 1 244 ? 4.219 -7.159 8.156 1.00 22.54 244 GLU B CA 1
ATOM 4074 C C . GLU B 1 244 ? 3.485 -8.349 8.776 1.00 21.73 244 GLU B C 1
ATOM 4075 O O . GLU B 1 244 ? 3.562 -9.468 8.280 1.00 20.87 244 GLU B O 1
ATOM 4081 N N . THR B 1 245 ? 2.737 -8.100 9.834 1.00 20.99 245 THR B N 1
ATOM 4082 C CA . THR B 1 245 ? 2.109 -9.166 10.541 1.00 21.44 245 THR B CA 1
ATOM 4083 C C . THR B 1 245 ? 1.197 -9.999 9.636 1.00 20.84 245 THR B C 1
ATOM 4084 O O . THR B 1 245 ? 0.332 -9.459 8.955 1.00 21.73 245 THR B O 1
ATOM 4088 N N . ASN B 1 246 ? 1.422 -11.310 9.630 1.00 19.17 246 ASN B N 1
ATOM 4089 C CA . ASN B 1 246 ? 0.482 -12.276 9.050 1.00 18.89 246 ASN B CA 1
ATOM 4090 C C . ASN B 1 246 ? -0.928 -12.137 9.698 1.00 18.29 246 ASN B C 1
ATOM 4091 O O . ASN B 1 246 ? -1.045 -12.078 10.928 1.00 19.38 246 ASN B O 1
ATOM 4096 N N . PRO B 1 247 ? -2.002 -12.159 8.886 1.00 18.00 247 PRO B N 1
ATOM 4097 C CA . PRO B 1 247 ? -2.035 -12.396 7.423 1.00 17.75 247 PRO B CA 1
ATOM 4098 C C . PRO B 1 247 ? -2.017 -11.172 6.509 1.00 17.99 247 PRO B C 1
ATOM 4099 O O . PRO B 1 247 ? -2.483 -11.288 5.371 1.00 18.84 247 PRO B O 1
ATOM 4103 N N . ILE B 1 248 ? -1.504 -10.026 6.932 1.00 18.43 248 ILE B N 1
ATOM 4104 C CA . ILE B 1 248 ? -1.515 -8.958 5.950 1.00 19.24 248 ILE B CA 1
ATOM 4105 C C . ILE B 1 248 ? -0.699 -9.293 4.643 1.00 19.33 248 ILE B C 1
ATOM 4106 O O . ILE B 1 248 ? -1.248 -9.116 3.545 1.00 20.70 248 ILE B O 1
ATOM 4111 N N . PRO B 1 249 ? 0.557 -9.815 4.730 1.00 17.97 249 PRO B N 1
ATOM 4112 C CA . PRO B 1 249 ? 1.230 -10.150 3.436 1.00 18.05 249 PRO B CA 1
ATOM 4113 C C . PRO B 1 249 ? 0.549 -11.171 2.535 1.00 18.79 249 PRO B C 1
ATOM 4114 O O . PRO B 1 249 ? 0.499 -10.959 1.312 1.00 18.45 249 PRO B O 1
ATOM 4118 N N . VAL B 1 250 ? 0.036 -12.260 3.133 1.00 19.83 250 VAL B N 1
ATOM 4119 C CA . VAL B 1 250 ? -0.562 -13.390 2.387 1.00 19.37 250 VAL B CA 1
ATOM 4120 C C . VAL B 1 250 ? -1.838 -12.934 1.656 1.00 19.93 250 VAL B C 1
ATOM 4121 O O . VAL B 1 250 ? -2.008 -13.220 0.475 1.00 17.29 250 VAL B O 1
ATOM 4125 N N . LYS B 1 251 ? -2.716 -12.214 2.363 1.00 20.67 251 LYS B N 1
ATOM 4126 C CA . LYS B 1 251 ? -3.896 -11.594 1.687 1.00 21.30 251 LYS B CA 1
ATOM 4127 C C . LYS B 1 251 ? -3.470 -10.600 0.614 1.00 21.70 251 LYS B C 1
ATOM 4128 O O . LYS B 1 251 ? -4.064 -10.579 -0.425 1.00 22.44 251 LYS B O 1
ATOM 4134 N N . THR B 1 252 ? -2.449 -9.796 0.882 1.00 20.93 252 THR B N 1
ATOM 4135 C CA . THR B 1 252 ? -1.903 -8.885 -0.111 1.00 20.72 252 THR B CA 1
ATOM 4136 C C . THR B 1 252 ? -1.413 -9.635 -1.365 1.00 21.65 252 THR B C 1
ATOM 4137 O O . THR B 1 252 ? -1.831 -9.289 -2.484 1.00 21.19 252 THR B O 1
ATOM 4141 N N . ALA B 1 253 ? -0.573 -10.671 -1.173 1.00 21.28 253 ALA B N 1
ATOM 4142 C CA . ALA B 1 253 ? -0.107 -11.524 -2.275 1.00 20.73 253 ALA B CA 1
ATOM 4143 C C . ALA B 1 253 ? -1.267 -12.167 -3.076 1.00 21.37 253 ALA B C 1
ATOM 4144 O O . ALA B 1 253 ? -1.211 -12.168 -4.316 1.00 20.38 253 ALA B O 1
ATOM 4146 N N . LEU B 1 254 ? -2.321 -12.625 -2.381 1.00 20.88 254 LEU B N 1
ATOM 4147 C CA . LEU B 1 254 ? -3.458 -13.273 -3.040 1.00 22.21 254 LEU B CA 1
ATOM 4148 C C . LEU B 1 254 ? -4.280 -12.300 -3.881 1.00 23.02 254 LEU B C 1
ATOM 4149 O O . LEU B 1 254 ? -4.725 -12.637 -4.971 1.00 22.80 254 LEU B O 1
ATOM 4154 N N . ASN B 1 255 ? -4.474 -11.086 -3.378 1.00 24.02 255 ASN B N 1
ATOM 4155 C CA . ASN B 1 255 ? -5.097 -10.034 -4.193 1.00 25.25 255 ASN B CA 1
ATOM 4156 C C . ASN B 1 255 ? -4.248 -9.648 -5.412 1.00 26.47 255 ASN B C 1
ATOM 4157 O O . ASN B 1 255 ? -4.761 -9.571 -6.537 1.00 27.92 255 ASN B O 1
ATOM 4162 N N . MET B 1 256 ? -2.937 -9.478 -5.219 1.00 27.34 256 MET B N 1
ATOM 4163 C CA . MET B 1 256 ? -2.053 -9.171 -6.331 1.00 28.45 256 MET B CA 1
ATOM 4164 C C . MET B 1 256 ? -2.176 -10.284 -7.393 1.00 28.30 256 MET B C 1
ATOM 4165 O O . MET B 1 256 ? -2.016 -10.044 -8.573 1.00 29.16 256 MET B O 1
ATOM 4170 N N . MET B 1 257 ? -2.425 -11.504 -6.940 1.00 28.41 257 MET B N 1
ATOM 4171 C CA . MET B 1 257 ? -2.510 -12.667 -7.804 1.00 28.82 257 MET B CA 1
ATOM 4172 C C . MET B 1 257 ? -3.900 -12.877 -8.389 1.00 28.32 257 MET B C 1
ATOM 4173 O O . MET B 1 257 ? -4.098 -13.863 -9.080 1.00 26.87 257 MET B O 1
ATOM 4178 N N . GLY B 1 258 ? -4.859 -11.989 -8.088 1.00 28.36 258 GLY B N 1
ATOM 4179 C CA . GLY B 1 258 ? -6.245 -12.217 -8.565 1.00 28.82 258 GLY B CA 1
ATOM 4180 C C . GLY B 1 258 ? -6.989 -13.417 -7.974 1.00 28.95 258 GLY B C 1
ATOM 4181 O O . GLY B 1 258 ? -7.984 -13.876 -8.530 1.00 30.02 258 GLY B O 1
ATOM 4182 N N . ARG B 1 259 ? -6.552 -13.916 -6.819 1.00 28.68 259 ARG B N 1
ATOM 4183 C CA . ARG B 1 259 ? -7.246 -15.036 -6.179 1.00 28.44 259 ARG B CA 1
ATOM 4184 C C . ARG B 1 259 ? -8.167 -14.465 -5.096 1.00 28.06 259 ARG B C 1
ATOM 4185 O O . ARG B 1 259 ? -7.981 -13.308 -4.701 1.00 28.37 259 ARG B O 1
ATOM 4193 N N . PRO B 1 260 ? -9.180 -15.237 -4.658 1.00 26.34 260 PRO B N 1
ATOM 4194 C CA . PRO B 1 260 ? -10.062 -14.737 -3.572 1.00 26.17 260 PRO B CA 1
ATOM 4195 C C . PRO B 1 260 ? -9.326 -14.443 -2.280 1.00 25.63 260 PRO B C 1
ATOM 4196 O O . PRO B 1 260 ? -8.576 -15.296 -1.774 1.00 25.84 260 PRO B O 1
ATOM 4200 N N . ALA B 1 261 ? -9.571 -13.249 -1.747 1.00 24.31 261 ALA B N 1
ATOM 4201 C CA . ALA B 1 261 ? -8.943 -12.774 -0.528 1.00 23.37 261 ALA B CA 1
ATOM 4202 C C . ALA B 1 261 ? -9.677 -11.508 -0.035 1.00 23.44 261 ALA B C 1
ATOM 4203 O O . ALA B 1 261 ? -10.265 -11.485 1.081 1.00 23.10 261 ALA B O 1
ATOM 4205 N N . GLY B 1 262 ? -9.694 -10.464 -0.871 1.00 22.52 262 GLY B N 1
ATOM 4206 C CA . GLY B 1 262 ? -10.390 -9.259 -0.497 1.00 23.15 262 GLY B CA 1
ATOM 4207 C C . GLY B 1 262 ? -9.683 -8.498 0.622 1.00 25.00 262 GLY B C 1
ATOM 4208 O O . GLY B 1 262 ? -8.431 -8.572 0.782 1.00 23.16 262 GLY B O 1
ATOM 4209 N N . GLU B 1 263 ? -10.514 -7.796 1.398 1.00 25.25 263 GLU B N 1
ATOM 4210 C CA . GLU B 1 263 ? -10.064 -6.840 2.385 1.00 27.67 263 GLU B CA 1
ATOM 4211 C C . GLU B 1 263 ? -9.623 -7.543 3.677 1.00 26.62 263 GLU B C 1
ATOM 4212 O O . GLU B 1 263 ? -10.012 -8.705 3.967 1.00 26.12 263 GLU B O 1
ATOM 4218 N N . LEU B 1 264 ? -8.799 -6.820 4.425 1.00 25.09 264 LEU B N 1
ATOM 4219 C CA . LEU B 1 264 ? -8.420 -7.145 5.798 1.00 23.99 264 LEU B CA 1
ATOM 4220 C C . LEU B 1 264 ? -9.371 -6.415 6.735 1.00 23.89 264 LEU B C 1
ATOM 4221 O O . LEU B 1 264 ? -9.777 -5.312 6.457 1.00 24.37 264 LEU B O 1
ATOM 4226 N N . ARG B 1 265 ? -9.731 -7.046 7.838 1.00 22.95 265 ARG B N 1
ATOM 4227 C CA . ARG B 1 265 ? -10.519 -6.391 8.889 1.00 22.38 265 ARG B CA 1
ATOM 4228 C C . ARG B 1 265 ? -9.677 -5.684 9.965 1.00 21.92 265 ARG B C 1
ATOM 4229 O O . ARG B 1 265 ? -8.761 -6.261 10.565 1.00 22.70 265 ARG B O 1
ATOM 4237 N N . LEU B 1 266 ? -10.023 -4.438 10.230 1.00 21.88 266 LEU B N 1
ATOM 4238 C CA . LEU B 1 266 ? -9.366 -3.648 11.291 1.00 21.72 266 LEU B CA 1
ATOM 4239 C C . LEU B 1 266 ? -9.375 -4.463 12.612 1.00 20.84 266 LEU B C 1
ATOM 4240 O O . LEU B 1 266 ? -10.385 -5.120 12.954 1.00 20.17 266 LEU B O 1
ATOM 4245 N N . PRO B 1 267 ? -8.277 -4.397 13.342 1.00 20.39 267 PRO B N 1
ATOM 4246 C CA . PRO B 1 267 ? -7.122 -3.479 13.164 1.00 21.05 267 PRO B CA 1
ATOM 4247 C C . PRO B 1 267 ? -6.051 -3.816 12.137 1.00 21.32 267 PRO B C 1
ATOM 4248 O O . PRO B 1 267 ? -5.103 -3.038 11.978 1.00 21.17 267 PRO B O 1
ATOM 4252 N N . LEU B 1 268 ? -6.170 -4.953 11.449 1.00 21.29 268 LEU B N 1
ATOM 4253 C CA . LEU B 1 268 ? -5.268 -5.235 10.306 1.00 21.61 268 LEU B CA 1
ATOM 4254 C C . LEU B 1 268 ? -5.683 -4.300 9.155 1.00 22.67 268 LEU B C 1
ATOM 4255 O O . LEU B 1 268 ? -6.881 -3.894 9.021 1.00 21.88 268 LEU B O 1
ATOM 4260 N N . CYS B 1 269 ? -4.706 -3.904 8.356 1.00 22.72 269 CYS B N 1
ATOM 4261 C CA . CYS B 1 269 ? -5.011 -2.993 7.274 1.00 23.84 269 CYS B CA 1
ATOM 4262 C C . CYS B 1 269 ? -3.973 -3.194 6.179 1.00 24.88 269 CYS B C 1
ATOM 4263 O O . CYS B 1 269 ? -3.034 -4.001 6.322 1.00 24.19 269 CYS B O 1
ATOM 4266 N N . GLU B 1 270 ? -4.192 -2.512 5.073 1.00 25.87 270 GLU B N 1
ATOM 4267 C CA . GLU B 1 270 ? -3.382 -2.636 3.904 1.00 29.13 270 GLU B CA 1
ATOM 4268 C C . GLU B 1 270 ? -1.943 -2.292 4.217 1.00 28.25 270 GLU B C 1
ATOM 4269 O O . GLU B 1 270 ? -1.665 -1.426 5.039 1.00 29.53 270 GLU B O 1
ATOM 4275 N N . MET B 1 271 ? -1.069 -3.082 3.634 1.00 27.15 271 MET B N 1
ATOM 4276 C CA . MET B 1 271 ? 0.395 -3.041 3.749 1.00 27.68 271 MET B CA 1
ATOM 4277 C C . MET B 1 271 ? 0.977 -1.666 3.351 1.00 25.44 271 MET B C 1
ATOM 4278 O O . MET B 1 271 ? 0.388 -0.982 2.559 1.00 24.93 271 MET B O 1
ATOM 4283 N N . SER B 1 272 ? 2.131 -1.264 3.862 1.00 24.44 272 SER B N 1
ATOM 4284 C CA . SER B 1 272 ? 2.712 -0.012 3.369 1.00 23.66 272 SER B CA 1
ATOM 4285 C C . SER B 1 272 ? 3.041 -0.141 1.870 1.00 23.13 272 SER B C 1
ATOM 4286 O O . SER B 1 272 ? 3.287 -1.257 1.358 1.00 22.19 272 SER B O 1
ATOM 4289 N N . GLU B 1 273 ? 3.026 0.987 1.162 1.00 22.16 273 GLU B N 1
ATOM 4290 C CA . GLU B 1 273 ? 3.491 1.036 -0.237 1.00 22.40 273 GLU B CA 1
ATOM 4291 C C . GLU B 1 273 ? 4.937 0.506 -0.390 1.00 21.99 273 GLU B C 1
ATOM 4292 O O . GLU B 1 273 ? 5.245 -0.246 -1.320 1.00 22.43 273 GLU B O 1
ATOM 4298 N N . GLU B 1 274 ? 5.803 0.862 0.540 1.00 21.53 274 GLU B N 1
ATOM 4299 C CA . GLU B 1 274 ? 7.166 0.306 0.559 1.00 22.58 274 GLU B CA 1
ATOM 4300 C C . GLU B 1 274 ? 7.203 -1.241 0.565 1.00 22.08 274 GLU B C 1
ATOM 4301 O O . GLU B 1 274 ? 7.950 -1.904 -0.209 1.00 20.81 274 GLU B O 1
ATOM 4307 N N . HIS B 1 275 ? 6.397 -1.807 1.464 1.00 22.34 275 HIS B N 1
ATOM 4308 C CA . HIS B 1 275 ? 6.314 -3.279 1.589 1.00 22.62 275 HIS B CA 1
ATOM 4309 C C . HIS B 1 275 ? 5.628 -3.957 0.393 1.00 22.15 275 HIS B C 1
ATOM 4310 O O . HIS B 1 275 ? 6.050 -5.050 -0.020 1.00 22.11 275 HIS B O 1
ATOM 4317 N N . LYS B 1 276 ? 4.615 -3.300 -0.173 1.00 21.20 276 LYS B N 1
ATOM 4318 C CA . LYS B 1 276 ? 3.916 -3.778 -1.382 1.00 23.07 276 LYS B CA 1
ATOM 4319 C C . LYS B 1 276 ? 4.891 -3.954 -2.569 1.00 21.62 276 LYS B C 1
ATOM 4320 O O . LYS B 1 276 ? 4.799 -4.924 -3.302 1.00 21.68 276 LYS B O 1
ATOM 4326 N N . LYS B 1 277 ? 5.783 -2.983 -2.739 1.00 21.02 277 LYS B N 1
ATOM 4327 C CA . LYS B 1 277 ? 6.751 -2.979 -3.809 1.00 23.13 277 LYS B CA 1
ATOM 4328 C C . LYS B 1 277 ? 7.704 -4.161 -3.635 1.00 23.02 277 LYS B C 1
ATOM 4329 O O . LYS B 1 277 ? 7.954 -4.899 -4.590 1.00 24.43 277 LYS B O 1
ATOM 4335 N N . ILE B 1 278 ? 8.232 -4.349 -2.424 1.00 23.11 278 ILE B N 1
ATOM 4336 C CA . ILE B 1 278 ? 9.078 -5.520 -2.154 1.00 22.61 278 ILE B CA 1
ATOM 4337 C C . ILE B 1 278 ? 8.292 -6.805 -2.470 1.00 22.88 278 ILE B C 1
ATOM 4338 O O . ILE B 1 278 ? 8.815 -7.665 -3.161 1.00 22.36 278 ILE B O 1
ATOM 4343 N N . LEU B 1 279 ? 7.033 -6.908 -2.020 1.00 22.52 279 LEU B N 1
ATOM 4344 C CA . LEU B 1 279 ? 6.299 -8.171 -2.175 1.00 22.60 279 LEU B CA 1
ATOM 4345 C C . LEU B 1 279 ? 6.044 -8.406 -3.676 1.00 24.09 279 LEU B C 1
ATOM 4346 O O . LEU B 1 279 ? 6.203 -9.510 -4.217 1.00 23.12 279 LEU B O 1
ATOM 4351 N N . GLU B 1 280 ? 5.668 -7.342 -4.358 1.00 24.27 280 GLU B N 1
ATOM 4352 C CA . GLU B 1 280 ? 5.309 -7.518 -5.738 1.00 26.07 280 GLU B CA 1
ATOM 4353 C C . GLU B 1 280 ? 6.523 -8.003 -6.555 1.00 25.24 280 GLU B C 1
ATOM 4354 O O . GLU B 1 280 ? 6.380 -8.832 -7.447 1.00 23.90 280 GLU B O 1
ATOM 4360 N N . ASN B 1 281 ? 7.703 -7.490 -6.248 1.00 25.29 281 ASN B N 1
ATOM 4361 C CA . ASN B 1 281 ? 8.878 -7.947 -6.969 1.00 27.48 281 ASN B CA 1
ATOM 4362 C C . ASN B 1 281 ? 9.185 -9.464 -6.733 1.00 26.85 281 ASN B C 1
ATOM 4363 O O . ASN B 1 281 ? 9.593 -10.193 -7.638 1.00 26.32 281 ASN B O 1
ATOM 4368 N N . VAL B 1 282 ? 8.961 -9.912 -5.500 1.00 26.25 282 VAL B N 1
ATOM 4369 C CA . VAL B 1 282 ? 9.149 -11.291 -5.084 1.00 24.56 282 VAL B CA 1
ATOM 4370 C C . VAL B 1 282 ? 8.153 -12.184 -5.842 1.00 24.76 282 VAL B C 1
ATOM 4371 O O . VAL B 1 282 ? 8.482 -13.270 -6.265 1.00 24.48 282 VAL B O 1
ATOM 4375 N N . LEU B 1 283 ? 6.921 -11.732 -5.966 1.00 25.52 283 LEU B N 1
ATOM 4376 C CA . LEU B 1 283 ? 5.908 -12.475 -6.720 1.00 26.66 283 LEU B CA 1
ATOM 4377 C C . LEU B 1 283 ? 6.247 -12.529 -8.224 1.00 27.88 283 LEU B C 1
ATOM 4378 O O . LEU B 1 283 ? 5.986 -13.546 -8.884 1.00 27.80 283 LEU B O 1
ATOM 4383 N N . LYS B 1 284 ? 6.804 -11.437 -8.744 1.00 28.36 284 LYS B N 1
ATOM 4384 C CA . LYS B 1 284 ? 7.232 -11.362 -10.127 1.00 30.47 284 LYS B CA 1
ATOM 4385 C C . LYS B 1 284 ? 8.440 -12.287 -10.372 1.00 30.88 284 LYS B C 1
ATOM 4386 O O . LYS B 1 284 ? 8.491 -13.045 -11.357 1.00 30.85 284 LYS B O 1
ATOM 4392 N N . ASP B 1 285 ? 9.410 -12.245 -9.481 1.00 30.63 285 ASP B N 1
ATOM 4393 C CA . ASP B 1 285 ? 10.527 -13.188 -9.595 1.00 31.05 285 ASP B CA 1
ATOM 4394 C C . ASP B 1 285 ? 10.097 -14.651 -9.650 1.00 30.38 285 ASP B C 1
ATOM 4395 O O . ASP B 1 285 ? 10.782 -15.463 -10.247 1.00 31.24 285 ASP B O 1
ATOM 4400 N N . LEU B 1 286 ? 8.957 -14.972 -9.056 1.00 29.70 286 LEU B N 1
ATOM 4401 C CA . LEU B 1 286 ? 8.451 -16.347 -9.065 1.00 28.77 286 LEU B CA 1
ATOM 4402 C C . LEU B 1 286 ? 7.511 -16.622 -10.247 1.00 29.36 286 LEU B C 1
ATOM 4403 O O . LEU B 1 286 ? 7.063 -17.778 -10.437 1.00 28.91 286 LEU B O 1
ATOM 4408 N N . GLY B 1 287 ? 7.208 -15.580 -11.032 1.00 28.78 287 GLY B N 1
ATOM 4409 C CA . GLY B 1 287 ? 6.239 -15.721 -12.134 1.00 29.42 287 GLY B CA 1
ATOM 4410 C C . GLY B 1 287 ? 4.793 -15.840 -11.658 1.00 29.84 287 GLY B C 1
ATOM 4411 O O . GLY B 1 287 ? 3.916 -16.302 -12.396 1.00 29.37 287 GLY B O 1
ATOM 4412 N N . LEU B 1 288 ? 4.538 -15.423 -10.417 1.00 28.89 288 LEU B N 1
ATOM 4413 C CA . LEU B 1 288 ? 3.205 -15.499 -9.851 1.00 28.57 288 LEU B CA 1
ATOM 4414 C C . LEU B 1 288 ? 2.326 -14.302 -10.256 1.00 28.99 288 LEU B C 1
ATOM 4415 O O . LEU B 1 288 ? 1.113 -14.348 -10.082 1.00 28.99 288 LEU B O 1
ATOM 4420 N N . ILE B 1 289 ? 2.924 -13.233 -10.769 1.00 29.18 289 ILE B N 1
ATOM 4421 C CA . ILE B 1 289 ? 2.113 -12.137 -11.343 1.00 31.89 289 ILE B CA 1
ATOM 4422 C C . ILE B 1 289 ? 2.644 -11.668 -12.701 1.00 32.53 289 ILE B C 1
ATOM 4423 O O . ILE B 1 289 ? 3.844 -11.870 -12.950 1.00 35.12 289 ILE B O 1
ATOM 4428 N N . PHE C 1 2 ? 36.463 -24.905 4.695 1.00 26.96 2 PHE C N 1
ATOM 4429 C CA . PHE C 1 2 ? 36.107 -25.386 6.097 1.00 27.04 2 PHE C CA 1
ATOM 4430 C C . PHE C 1 2 ? 34.965 -26.366 6.116 1.00 26.91 2 PHE C C 1
ATOM 4431 O O . PHE C 1 2 ? 33.884 -26.109 5.541 1.00 26.39 2 PHE C O 1
ATOM 4439 N N . LYS C 1 3 ? 35.211 -27.502 6.772 1.00 27.16 3 LYS C N 1
ATOM 4440 C CA . LYS C 1 3 ? 34.212 -28.569 6.788 1.00 27.83 3 LYS C CA 1
ATOM 4441 C C . LYS C 1 3 ? 34.376 -29.578 7.954 1.00 27.15 3 LYS C C 1
ATOM 4442 O O . LYS C 1 3 ? 35.470 -30.094 8.180 1.00 28.25 3 LYS C O 1
ATOM 4448 N N . GLY C 1 4 ? 33.292 -29.878 8.666 1.00 24.44 4 GLY C N 1
ATOM 4449 C CA . GLY C 1 4 ? 33.374 -30.799 9.780 1.00 22.22 4 GLY C CA 1
ATOM 4450 C C . GLY C 1 4 ? 33.389 -30.179 11.164 1.00 21.34 4 GLY C C 1
ATOM 4451 O O . GLY C 1 4 ? 32.878 -29.106 11.383 1.00 21.82 4 GLY C O 1
ATOM 4452 N N . VAL C 1 5 ? 34.011 -30.872 12.099 1.00 21.48 5 VAL C N 1
ATOM 4453 C CA . VAL C 1 5 ? 33.989 -30.537 13.503 1.00 20.64 5 VAL C CA 1
ATOM 4454 C C . VAL C 1 5 ? 35.307 -29.912 13.885 1.00 21.52 5 VAL C C 1
ATOM 4455 O O . VAL C 1 5 ? 36.393 -30.517 13.671 1.00 21.72 5 VAL C O 1
ATOM 4459 N N . TYR C 1 6 ? 35.205 -28.739 14.502 1.00 21.18 6 TYR C N 1
ATOM 4460 C CA . TYR C 1 6 ? 36.359 -27.977 14.928 1.00 22.03 6 TYR C CA 1
ATOM 4461 C C . TYR C 1 6 ? 36.215 -27.676 16.417 1.00 22.41 6 TYR C C 1
ATOM 4462 O O . TYR C 1 6 ? 35.671 -26.645 16.766 1.00 24.23 6 TYR C O 1
ATOM 4471 N N . PRO C 1 7 ? 36.725 -28.557 17.306 1.00 22.41 7 PRO C N 1
ATOM 4472 C CA . PRO C 1 7 ? 36.508 -28.236 18.718 1.00 21.94 7 PRO C CA 1
ATOM 4473 C C . PRO C 1 7 ? 37.181 -26.909 19.034 1.00 23.21 7 PRO C C 1
ATOM 4474 O O . PRO C 1 7 ? 38.303 -26.617 18.548 1.00 23.44 7 PRO C O 1
ATOM 4478 N N . ALA C 1 8 ? 36.487 -26.088 19.803 1.00 22.96 8 ALA C N 1
ATOM 4479 C CA . ALA C 1 8 ? 37.047 -24.900 20.385 1.00 23.06 8 ALA C CA 1
ATOM 4480 C C . ALA C 1 8 ? 37.722 -25.381 21.718 1.00 23.70 8 ALA C C 1
ATOM 4481 O O . ALA C 1 8 ? 37.054 -25.718 22.675 1.00 24.22 8 ALA C O 1
ATOM 4483 N N . ILE C 1 9 ? 39.040 -25.475 21.752 1.00 23.84 9 ILE C N 1
ATOM 4484 C CA . ILE C 1 9 ? 39.673 -26.140 22.894 1.00 24.90 9 ILE C CA 1
ATOM 4485 C C . ILE C 1 9 ? 39.793 -25.296 24.134 1.00 23.41 9 ILE C C 1
ATOM 4486 O O . ILE C 1 9 ? 40.007 -24.083 24.040 1.00 24.22 9 ILE C O 1
ATOM 4491 N N . ILE C 1 10 ? 39.678 -25.934 25.291 1.00 23.15 10 ILE C N 1
ATOM 4492 C CA . ILE C 1 10 ? 39.928 -25.241 26.562 1.00 23.57 10 ILE C CA 1
ATOM 4493 C C . ILE C 1 10 ? 41.421 -24.963 26.626 1.00 23.84 10 ILE C C 1
ATOM 4494 O O . ILE C 1 10 ? 42.192 -25.570 25.874 1.00 24.31 10 ILE C O 1
ATOM 4499 N N . THR C 1 11 ? 41.809 -24.032 27.494 1.00 23.32 11 THR C N 1
ATOM 4500 C CA . THR C 1 11 ? 43.187 -23.850 27.845 1.00 23.30 11 THR C CA 1
ATOM 4501 C C . THR C 1 11 ? 43.371 -24.455 29.246 1.00 24.60 11 THR C C 1
ATOM 4502 O O . THR C 1 11 ? 42.959 -23.852 30.241 1.00 24.54 11 THR C O 1
ATOM 4506 N N . PRO C 1 12 ? 44.001 -25.650 29.325 1.00 24.86 12 PRO C N 1
ATOM 4507 C CA . PRO C 1 12 ? 44.176 -26.232 30.630 1.00 26.02 12 PRO C CA 1
ATOM 4508 C C . PRO C 1 12 ? 45.155 -25.430 31.493 1.00 27.60 12 PRO C C 1
ATOM 4509 O O . PRO C 1 12 ? 46.106 -24.772 30.979 1.00 28.13 12 PRO C O 1
ATOM 4513 N N . PHE C 1 13 ? 44.879 -25.392 32.784 1.00 28.89 13 PHE C N 1
ATOM 4514 C CA . PHE C 1 13 ? 45.801 -24.696 33.699 1.00 31.13 13 PHE C CA 1
ATOM 4515 C C . PHE C 1 13 ? 46.365 -25.685 34.705 1.00 33.82 13 PHE C C 1
ATOM 4516 O O . PHE C 1 13 ? 45.800 -26.783 34.903 1.00 34.93 13 PHE C O 1
ATOM 4524 N N . LYS C 1 14 ? 47.499 -25.326 35.295 1.00 36.50 14 LYS C N 1
ATOM 4525 C CA . LYS C 1 14 ? 48.118 -26.095 36.378 1.00 39.07 14 LYS C CA 1
ATOM 4526 C C . LYS C 1 14 ? 49.061 -25.140 37.078 1.00 40.03 14 LYS C C 1
ATOM 4527 O O . LYS C 1 14 ? 49.965 -24.580 36.428 1.00 40.30 14 LYS C O 1
ATOM 4533 N N . ASN C 1 15 ? 48.857 -24.932 38.381 1.00 40.88 15 ASN C N 1
ATOM 4534 C CA . ASN C 1 15 ? 49.697 -23.990 39.131 1.00 41.61 15 ASN C CA 1
ATOM 4535 C C . ASN C 1 15 ? 49.750 -22.543 38.590 1.00 41.46 15 ASN C C 1
ATOM 4536 O O . ASN C 1 15 ? 50.831 -21.915 38.543 1.00 41.21 15 ASN C O 1
ATOM 4541 N N . LYS C 1 16 ? 48.570 -22.037 38.207 1.00 41.47 16 LYS C N 1
ATOM 4542 C CA . LYS C 1 16 ? 48.347 -20.660 37.718 1.00 41.19 16 LYS C CA 1
ATOM 4543 C C . LYS C 1 16 ? 49.022 -20.419 36.372 1.00 40.21 16 LYS C C 1
ATOM 4544 O O . LYS C 1 16 ? 49.137 -19.281 35.890 1.00 40.74 16 LYS C O 1
ATOM 4550 N N . GLU C 1 17 ? 49.470 -21.500 35.749 1.00 39.03 17 GLU C N 1
ATOM 4551 C CA . GLU C 1 17 ? 50.108 -21.382 34.461 1.00 37.50 17 GLU C CA 1
ATOM 4552 C C . GLU C 1 17 ? 49.405 -22.279 33.446 1.00 34.86 17 GLU C C 1
ATOM 4553 O O . GLU C 1 17 ? 48.750 -23.258 33.819 1.00 32.58 17 GLU C O 1
ATOM 4559 N N . VAL C 1 18 ? 49.525 -21.927 32.167 1.00 32.74 18 VAL C N 1
ATOM 4560 C CA . VAL C 1 18 ? 49.115 -22.866 31.095 1.00 30.82 18 VAL C CA 1
ATOM 4561 C C . VAL C 1 18 ? 49.775 -24.237 31.246 1.00 31.85 18 VAL C C 1
ATOM 4562 O O . VAL C 1 18 ? 51.018 -24.347 31.336 1.00 31.85 18 VAL C O 1
ATOM 4566 N N . ASP C 1 19 ? 48.935 -25.273 31.232 1.00 32.10 19 ASP C N 1
ATOM 4567 C CA . ASP C 1 19 ? 49.362 -26.653 31.242 1.00 32.45 19 ASP C CA 1
ATOM 4568 C C . ASP C 1 19 ? 49.708 -27.114 29.797 1.00 32.95 19 ASP C C 1
ATOM 4569 O O . ASP C 1 19 ? 48.899 -27.763 29.107 1.00 31.49 19 ASP C O 1
ATOM 4574 N N . PHE C 1 20 ? 50.930 -26.798 29.349 1.00 33.20 20 PHE C N 1
ATOM 4575 C CA . PHE C 1 20 ? 51.367 -27.181 27.992 1.00 33.14 20 PHE C CA 1
ATOM 4576 C C . PHE C 1 20 ? 51.338 -28.673 27.694 1.00 33.63 20 PHE C C 1
ATOM 4577 O O . PHE C 1 20 ? 50.931 -29.060 26.586 1.00 33.25 20 PHE C O 1
ATOM 4585 N N . ASP C 1 21 ? 51.699 -29.513 28.669 1.00 33.97 21 ASP C N 1
ATOM 4586 C CA . ASP C 1 21 ? 51.640 -30.964 28.439 1.00 34.60 21 ASP C CA 1
ATOM 4587 C C . ASP C 1 21 ? 50.191 -31.421 28.332 1.00 34.11 21 ASP C C 1
ATOM 4588 O O . ASP C 1 21 ? 49.852 -32.234 27.485 1.00 33.81 21 ASP C O 1
ATOM 4593 N N . GLY C 1 22 ? 49.340 -30.872 29.196 1.00 32.94 22 GLY C N 1
ATOM 4594 C CA . GLY C 1 22 ? 47.929 -31.171 29.139 1.00 32.27 22 GLY C CA 1
ATOM 4595 C C . GLY C 1 22 ? 47.295 -30.718 27.841 1.00 31.00 22 GLY C C 1
ATOM 4596 O O . GLY C 1 22 ? 46.508 -31.437 27.250 1.00 31.26 22 GLY C O 1
ATOM 4597 N N . LEU C 1 23 ? 47.639 -29.530 27.380 1.00 30.90 23 LEU C N 1
ATOM 4598 C CA . LEU C 1 23 ? 47.193 -29.093 26.059 1.00 31.65 23 LEU C CA 1
ATOM 4599 C C . LEU C 1 23 ? 47.514 -30.123 24.946 1.00 31.64 23 LEU C C 1
ATOM 4600 O O . LEU C 1 23 ? 46.669 -30.496 24.102 1.00 31.92 23 LEU C O 1
ATOM 4605 N N . GLU C 1 24 ? 48.752 -30.601 24.967 1.00 31.23 24 GLU C N 1
ATOM 4606 C CA . GLU C 1 24 ? 49.251 -31.560 23.986 1.00 30.28 24 GLU C CA 1
ATOM 4607 C C . GLU C 1 24 ? 48.492 -32.846 24.066 1.00 28.61 24 GLU C C 1
ATOM 4608 O O . GLU C 1 24 ? 48.093 -33.383 23.057 1.00 28.14 24 GLU C O 1
ATOM 4614 N N . GLU C 1 25 ? 48.294 -33.328 25.275 1.00 27.92 25 GLU C N 1
ATOM 4615 C CA . GLU C 1 25 ? 47.435 -34.467 25.497 1.00 29.95 25 GLU C CA 1
ATOM 4616 C C . GLU C 1 25 ? 46.002 -34.327 24.896 1.00 28.28 25 GLU C C 1
ATOM 4617 O O . GLU C 1 25 ? 45.501 -35.258 24.285 1.00 27.89 25 GLU C O 1
ATOM 4623 N N . ASN C 1 26 ? 45.389 -33.157 25.065 1.00 27.56 26 ASN C N 1
ATOM 4624 C CA . ASN C 1 26 ? 44.034 -32.840 24.542 1.00 26.58 26 ASN C CA 1
ATOM 4625 C C . ASN C 1 26 ? 43.948 -32.782 23.014 1.00 25.35 26 ASN C C 1
ATOM 4626 O O . ASN C 1 26 ? 43.082 -33.353 22.409 1.00 24.75 26 ASN C O 1
ATOM 4631 N N . ILE C 1 27 ? 44.886 -32.093 22.404 1.00 26.37 27 ILE C N 1
ATOM 4632 C CA . ILE C 1 27 ? 44.974 -31.969 20.939 1.00 26.83 27 ILE C CA 1
ATOM 4633 C C . ILE C 1 27 ? 45.038 -33.327 20.235 1.00 27.47 27 ILE C C 1
ATOM 4634 O O . ILE C 1 27 ? 44.235 -33.602 19.364 1.00 28.75 27 ILE C O 1
ATOM 4639 N N . ASN C 1 28 ? 45.995 -34.164 20.634 1.00 28.12 28 ASN C N 1
ATOM 4640 C CA . ASN C 1 28 ? 46.127 -35.558 20.140 1.00 28.57 28 ASN C CA 1
ATOM 4641 C C . ASN C 1 28 ? 44.883 -36.413 20.408 1.00 28.00 28 ASN C C 1
ATOM 4642 O O . ASN C 1 28 ? 44.475 -37.202 19.568 1.00 28.08 28 ASN C O 1
ATOM 4647 N N . PHE C 1 29 ? 44.253 -36.234 21.557 1.00 27.94 29 PHE C N 1
ATOM 4648 C CA . PHE C 1 29 ? 42.960 -36.900 21.764 1.00 28.05 29 PHE C CA 1
ATOM 4649 C C . PHE C 1 29 ? 41.954 -36.487 20.671 1.00 27.06 29 PHE C C 1
ATOM 4650 O O . PHE C 1 29 ? 41.311 -37.317 20.006 1.00 26.58 29 PHE C O 1
ATOM 4658 N N . LEU C 1 30 ? 41.831 -35.200 20.461 1.00 26.31 30 LEU C N 1
ATOM 4659 C CA . LEU C 1 30 ? 40.879 -34.738 19.450 1.00 26.38 30 LEU C CA 1
ATOM 4660 C C . LEU C 1 30 ? 41.271 -35.220 18.046 1.00 26.77 30 LEU C C 1
ATOM 4661 O O . LEU C 1 30 ? 40.422 -35.697 17.287 1.00 25.67 30 LEU C O 1
ATOM 4666 N N . ILE C 1 31 ? 42.549 -35.084 17.697 1.00 27.87 31 ILE C N 1
ATOM 4667 C CA . ILE C 1 31 ? 42.988 -35.504 16.352 1.00 29.94 31 ILE C CA 1
ATOM 4668 C C . ILE C 1 31 ? 42.680 -36.985 16.024 1.00 30.37 31 ILE C C 1
ATOM 4669 O O . ILE C 1 31 ? 42.151 -37.346 14.938 1.00 30.52 31 ILE C O 1
ATOM 4674 N N . GLU C 1 32 ? 43.013 -37.818 16.993 1.00 31.22 32 GLU C N 1
ATOM 4675 C CA . GLU C 1 32 ? 42.795 -39.254 16.950 1.00 32.66 32 GLU C CA 1
ATOM 4676 C C . GLU C 1 32 ? 41.319 -39.629 16.791 1.00 32.00 32 GLU C C 1
ATOM 4677 O O . GLU C 1 32 ? 40.985 -40.698 16.231 1.00 32.16 32 GLU C O 1
ATOM 4683 N N . ASN C 1 33 ? 40.425 -38.771 17.296 1.00 30.86 33 ASN C N 1
ATOM 4684 C CA . ASN C 1 33 ? 38.979 -38.966 17.095 1.00 29.00 33 ASN C CA 1
ATOM 4685 C C . ASN C 1 33 ? 38.343 -38.292 15.876 1.00 28.22 33 ASN C C 1
ATOM 4686 O O . ASN C 1 33 ? 37.128 -38.270 15.762 1.00 27.65 33 ASN C O 1
ATOM 4691 N N . GLY C 1 34 ? 39.150 -37.736 14.965 1.00 27.67 34 GLY C N 1
ATOM 4692 C CA . GLY C 1 34 ? 38.643 -37.375 13.639 1.00 25.91 34 GLY C CA 1
ATOM 4693 C C . GLY C 1 34 ? 38.257 -35.931 13.335 1.00 26.33 34 GLY C C 1
ATOM 4694 O O . GLY C 1 34 ? 37.716 -35.644 12.261 1.00 25.25 34 GLY C O 1
ATOM 4695 N N . VAL C 1 35 ? 38.556 -35.000 14.252 1.00 25.72 35 VAL C N 1
ATOM 4696 C CA . VAL C 1 35 ? 38.197 -33.603 14.034 1.00 24.12 35 VAL C CA 1
ATOM 4697 C C . VAL C 1 35 ? 38.921 -33.128 12.814 1.00 23.77 35 VAL C C 1
ATOM 4698 O O . VAL C 1 35 ? 39.978 -33.673 12.481 1.00 24.48 35 VAL C O 1
ATOM 4702 N N . SER C 1 36 ? 38.347 -32.151 12.124 1.00 23.26 36 SER C N 1
ATOM 4703 C CA . SER C 1 36 ? 38.965 -31.575 10.937 1.00 23.88 36 SER C CA 1
ATOM 4704 C C . SER C 1 36 ? 39.958 -30.515 11.325 1.00 23.80 36 SER C C 1
ATOM 4705 O O . SER C 1 36 ? 40.761 -30.108 10.499 1.00 25.28 36 SER C O 1
ATOM 4708 N N . GLY C 1 37 ? 39.860 -30.009 12.538 1.00 22.89 37 GLY C N 1
ATOM 4709 C CA . GLY C 1 37 ? 40.710 -28.921 12.942 1.00 23.55 37 GLY C CA 1
ATOM 4710 C C . GLY C 1 37 ? 40.472 -28.486 14.380 1.00 24.31 37 GLY C C 1
ATOM 4711 O O . GLY C 1 37 ? 39.610 -29.044 15.069 1.00 23.73 37 GLY C O 1
ATOM 4712 N N . ILE C 1 38 ? 41.215 -27.471 14.816 1.00 24.36 38 ILE C N 1
ATOM 4713 C CA . ILE C 1 38 ? 41.259 -27.062 16.226 1.00 25.07 38 ILE C CA 1
ATOM 4714 C C . ILE C 1 38 ? 41.149 -25.545 16.211 1.00 24.27 38 ILE C C 1
ATOM 4715 O O . ILE C 1 38 ? 41.817 -24.920 15.381 1.00 24.06 38 ILE C O 1
ATOM 4720 N N . VAL C 1 39 ? 40.330 -24.978 17.104 1.00 22.93 39 VAL C N 1
ATOM 4721 C CA . VAL C 1 39 ? 40.216 -23.532 17.286 1.00 22.52 39 VAL C CA 1
ATOM 4722 C C . VAL C 1 39 ? 40.919 -23.205 18.615 1.00 23.05 39 VAL C C 1
ATOM 4723 O O . VAL C 1 39 ? 40.469 -23.614 19.697 1.00 24.17 39 VAL C O 1
ATOM 4727 N N . ALA C 1 40 ? 42.015 -22.468 18.541 1.00 21.55 40 ALA C N 1
ATOM 4728 C CA . ALA C 1 40 ? 42.809 -22.229 19.721 1.00 22.44 40 ALA C CA 1
ATOM 4729 C C . ALA C 1 40 ? 42.466 -20.876 20.330 1.00 23.15 40 ALA C C 1
ATOM 4730 O O . ALA C 1 40 ? 42.219 -19.916 19.606 1.00 23.17 40 ALA C O 1
ATOM 4732 N N . VAL C 1 41 ? 42.449 -20.806 21.659 1.00 24.23 41 VAL C N 1
ATOM 4733 C CA . VAL C 1 41 ? 42.279 -19.539 22.370 1.00 25.13 41 VAL C CA 1
ATOM 4734 C C . VAL C 1 41 ? 41.089 -18.756 21.832 1.00 24.58 41 VAL C C 1
ATOM 4735 O O . VAL C 1 41 ? 41.207 -17.588 21.467 1.00 24.80 41 VAL C O 1
ATOM 4739 N N . GLY C 1 42 ? 39.935 -19.394 21.794 1.00 24.95 42 GLY C N 1
ATOM 4740 C CA . GLY C 1 42 ? 38.731 -18.622 21.600 1.00 25.04 42 GLY C CA 1
ATOM 4741 C C . GLY C 1 42 ? 38.147 -18.423 22.987 1.00 25.77 42 GLY C C 1
ATOM 4742 O O . GLY C 1 42 ? 38.845 -18.539 24.015 1.00 25.18 42 GLY C O 1
ATOM 4743 N N . THR C 1 43 ? 36.849 -18.184 23.034 1.00 24.50 43 THR C N 1
ATOM 4744 C CA . THR C 1 43 ? 36.261 -17.896 24.295 1.00 24.32 43 THR C CA 1
ATOM 4745 C C . THR C 1 43 ? 36.207 -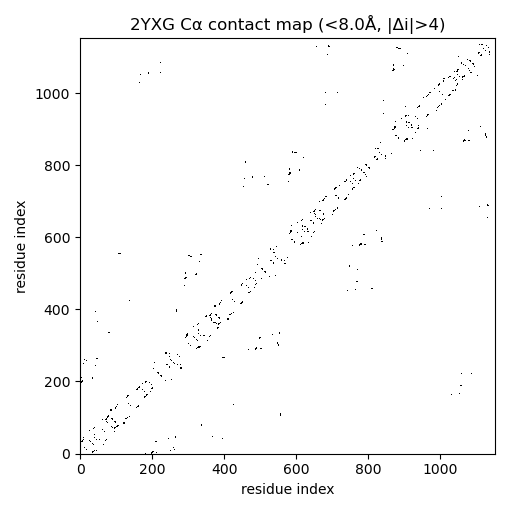19.126 25.205 1.00 22.57 43 THR C C 1
ATOM 4746 O O . THR C 1 43 ? 36.329 -19.003 26.431 1.00 22.51 43 THR C O 1
ATOM 4750 N N . THR C 1 44 ? 36.035 -20.300 24.606 1.00 21.35 44 THR C N 1
ATOM 4751 C CA . THR C 1 44 ? 36.146 -21.592 25.334 1.00 20.60 44 THR C CA 1
ATOM 4752 C C . THR C 1 44 ? 37.580 -21.833 25.862 1.00 21.78 44 THR C C 1
ATOM 4753 O O . THR C 1 44 ? 37.759 -22.532 26.862 1.00 21.63 44 THR C O 1
ATOM 4757 N N . GLY C 1 45 ? 38.578 -21.225 25.205 1.00 22.04 45 GLY C N 1
ATOM 4758 C CA . GLY C 1 45 ? 39.983 -21.255 25.667 1.00 22.89 45 GLY C CA 1
ATOM 4759 C C . GLY C 1 45 ? 40.322 -20.115 26.620 1.00 23.90 45 GLY C C 1
ATOM 4760 O O . GLY C 1 45 ? 41.490 -19.867 26.913 1.00 24.10 45 GLY C O 1
ATOM 4761 N N . GLU C 1 46 ? 39.284 -19.419 27.092 1.00 24.85 46 GLU C N 1
ATOM 4762 C CA . GLU C 1 46 ? 39.375 -18.331 28.083 1.00 24.99 46 GLU C CA 1
ATOM 4763 C C . GLU C 1 46 ? 40.304 -17.219 27.625 1.00 24.83 46 GLU C C 1
ATOM 4764 O O . GLU C 1 46 ? 41.033 -16.643 28.444 1.00 24.46 46 GLU C O 1
ATOM 4770 N N . SER C 1 47 ? 40.261 -16.872 26.345 1.00 23.67 47 SER C N 1
ATOM 4771 C CA . SER C 1 47 ? 41.131 -15.802 25.870 1.00 25.33 47 SER C CA 1
ATOM 4772 C C . SER C 1 47 ? 41.057 -14.530 26.679 1.00 25.14 47 SER C C 1
ATOM 4773 O O . SER C 1 47 ? 42.049 -13.810 26.728 1.00 26.98 47 SER C O 1
ATOM 4776 N N . PRO C 1 48 ? 39.878 -14.194 27.256 1.00 25.38 48 PRO C N 1
ATOM 4777 C CA . PRO C 1 48 ? 39.855 -12.930 28.000 1.00 24.64 48 PRO C CA 1
ATOM 4778 C C . PRO C 1 48 ? 40.847 -12.868 29.175 1.00 24.27 48 PRO C C 1
ATOM 4779 O O . PRO C 1 48 ? 41.389 -11.817 29.453 1.00 24.40 48 PRO C O 1
ATOM 4783 N N . THR C 1 49 ? 41.084 -13.993 29.829 1.00 23.92 49 THR C N 1
ATOM 4784 C CA . THR C 1 49 ? 41.926 -14.041 31.011 1.00 24.81 49 THR C CA 1
ATOM 4785 C C . THR C 1 49 ? 43.341 -14.601 30.748 1.00 25.65 49 THR C C 1
ATOM 4786 O O . THR C 1 49 ? 44.112 -14.831 31.679 1.00 26.61 49 THR C O 1
ATOM 4790 N N . LEU C 1 50 ? 43.708 -14.790 29.484 1.00 26.23 50 LEU C N 1
ATOM 4791 C CA . LEU C 1 50 ? 45.098 -15.104 29.164 1.00 25.97 50 LEU C CA 1
ATOM 4792 C C . LEU C 1 50 ? 45.899 -13.829 28.970 1.00 27.18 50 LEU C C 1
ATOM 4793 O O . LEU C 1 50 ? 45.439 -12.877 28.366 1.00 25.06 50 LEU C O 1
ATOM 4798 N N . SER C 1 51 ? 47.134 -13.808 29.446 1.00 29.29 51 SER C N 1
ATOM 4799 C CA . SER C 1 51 ? 48.019 -12.671 29.070 1.00 30.49 51 SER C CA 1
ATOM 4800 C C . SER C 1 51 ? 48.304 -12.711 27.567 1.00 31.02 51 SER C C 1
ATOM 4801 O O . SER C 1 51 ? 48.183 -13.759 26.933 1.00 29.49 51 SER C O 1
ATOM 4804 N N . HIS C 1 52 ? 48.683 -11.560 27.020 1.00 33.50 52 HIS C N 1
ATOM 4805 C CA . HIS C 1 52 ? 49.209 -11.432 25.644 1.00 35.79 52 HIS C CA 1
ATOM 4806 C C . HIS C 1 52 ? 50.279 -12.509 25.404 1.00 35.72 52 HIS C C 1
ATOM 4807 O O . HIS C 1 52 ? 50.262 -13.164 24.371 1.00 36.86 52 HIS C O 1
ATOM 4814 N N . GLU C 1 53 ? 51.190 -12.730 26.356 1.00 35.53 53 GLU C N 1
ATOM 4815 C CA . GLU C 1 53 ? 52.206 -13.742 26.179 1.00 35.66 53 GLU C CA 1
ATOM 4816 C C . GLU C 1 53 ? 51.592 -15.114 26.079 1.00 33.47 53 GLU C C 1
ATOM 4817 O O . GLU C 1 53 ? 52.026 -15.902 25.226 1.00 32.39 53 GLU C O 1
ATOM 4823 N N . GLU C 1 54 ? 50.641 -15.428 26.976 1.00 31.36 54 GLU C N 1
ATOM 4824 C CA . GLU C 1 54 ? 50.084 -16.799 27.047 1.00 30.82 54 GLU C CA 1
ATOM 4825 C C . GLU C 1 54 ? 49.294 -17.105 25.767 1.00 29.06 54 GLU C C 1
ATOM 4826 O O . GLU C 1 54 ? 49.333 -18.207 25.267 1.00 28.43 54 GLU C O 1
ATOM 4832 N N . HIS C 1 55 ? 48.631 -16.084 25.243 1.00 28.84 55 HIS C N 1
ATOM 4833 C CA . HIS C 1 55 ? 47.845 -16.164 24.054 1.00 29.01 55 HIS C CA 1
ATOM 4834 C C . HIS C 1 55 ? 48.739 -16.670 22.950 1.00 29.51 55 HIS C C 1
ATOM 4835 O O . HIS C 1 55 ? 48.458 -17.701 22.368 1.00 29.55 55 HIS C O 1
ATOM 4842 N N . LYS C 1 56 ? 49.859 -15.979 22.717 1.00 29.65 56 LYS C N 1
ATOM 4843 C CA . LYS C 1 56 ? 50.802 -16.336 21.672 1.00 29.81 56 LYS C CA 1
ATOM 4844 C C . LYS C 1 56 ? 51.383 -17.736 21.915 1.00 29.50 56 LYS C C 1
ATOM 4845 O O . LYS C 1 56 ? 51.515 -18.524 20.974 1.00 28.41 56 LYS C O 1
ATOM 4851 N N . LYS C 1 57 ? 51.679 -18.057 23.184 1.00 29.64 57 LYS C N 1
ATOM 4852 C CA . LYS C 1 57 ? 52.299 -19.354 23.543 1.00 29.96 57 LYS C CA 1
ATOM 4853 C C . LYS C 1 57 ? 51.337 -20.480 23.315 1.00 29.15 57 LYS C C 1
ATOM 4854 O O . LYS C 1 57 ? 51.736 -21.581 22.892 1.00 28.91 57 LYS C O 1
ATOM 4860 N N . VAL C 1 58 ? 50.061 -20.245 23.605 1.00 28.98 58 VAL C N 1
ATOM 4861 C CA . VAL C 1 58 ? 49.081 -21.329 23.362 1.00 27.97 58 VAL C CA 1
ATOM 4862 C C . VAL C 1 58 ? 48.954 -21.636 21.866 1.00 27.86 58 VAL C C 1
ATOM 4863 O O . VAL C 1 58 ? 49.010 -22.789 21.458 1.00 27.33 58 VAL C O 1
ATOM 4867 N N . ILE C 1 59 ? 48.821 -20.588 21.053 1.00 29.42 59 ILE C N 1
ATOM 4868 C CA . ILE C 1 59 ? 48.704 -20.773 19.610 1.00 31.12 59 ILE C CA 1
ATOM 4869 C C . ILE C 1 59 ? 49.955 -21.410 19.026 1.00 32.11 59 ILE C C 1
ATOM 4870 O O . ILE C 1 59 ? 49.842 -22.297 18.196 1.00 32.37 59 ILE C O 1
ATOM 4875 N N . GLU C 1 60 ? 51.143 -20.961 19.446 1.00 33.02 60 GLU C N 1
ATOM 4876 C CA . GLU C 1 60 ? 52.412 -21.595 19.001 1.00 34.60 60 GLU C CA 1
ATOM 4877 C C . GLU C 1 60 ? 52.412 -23.108 19.302 1.00 32.59 60 GLU C C 1
ATOM 4878 O O . GLU C 1 60 ? 52.631 -23.942 18.397 1.00 31.33 60 GLU C O 1
ATOM 4884 N N . LYS C 1 61 ? 52.102 -23.461 20.559 1.00 32.31 61 LYS C N 1
ATOM 4885 C CA . LYS C 1 61 ? 52.012 -24.862 21.003 1.00 31.18 61 LYS C CA 1
ATOM 4886 C C . LYS C 1 61 ? 51.001 -25.700 20.192 1.00 31.52 61 LYS C C 1
ATOM 4887 O O . LYS C 1 61 ? 51.296 -26.832 19.794 1.00 32.18 61 LYS C O 1
ATOM 4893 N N . VAL C 1 62 ? 49.826 -25.143 19.908 1.00 30.64 62 VAL C N 1
ATOM 4894 C CA . VAL C 1 62 ? 48.856 -25.855 19.078 1.00 29.83 62 VAL C CA 1
ATOM 4895 C C . VAL C 1 62 ? 49.421 -26.096 17.663 1.00 30.39 62 VAL C C 1
ATOM 4896 O O . VAL C 1 62 ? 49.364 -27.230 17.139 1.00 31.04 62 VAL C O 1
ATOM 4900 N N . VAL C 1 63 ? 49.966 -25.051 17.048 1.00 30.04 63 VAL C N 1
ATOM 4901 C CA . VAL C 1 63 ? 50.609 -25.197 15.741 1.00 30.26 63 VAL C CA 1
ATOM 4902 C C . VAL C 1 63 ? 51.647 -26.345 15.798 1.00 31.05 63 VAL C C 1
ATOM 4903 O O . VAL C 1 63 ? 51.563 -27.315 15.020 1.00 31.03 63 VAL C O 1
ATOM 4907 N N . ASP C 1 64 ? 52.584 -26.250 16.734 1.00 30.87 64 ASP C N 1
ATOM 4908 C CA . ASP C 1 64 ? 53.689 -27.195 16.828 1.00 31.42 64 ASP C CA 1
ATOM 4909 C C . ASP C 1 64 ? 53.193 -28.628 17.093 1.00 30.97 64 ASP C C 1
ATOM 4910 O O . ASP C 1 64 ? 53.655 -29.550 16.454 1.00 31.31 64 ASP C O 1
ATOM 4915 N N . VAL C 1 65 ? 52.284 -28.833 18.058 1.00 31.28 65 VAL C N 1
ATOM 4916 C CA . VAL C 1 65 ? 51.717 -30.181 18.288 1.00 29.49 65 VAL C CA 1
ATOM 4917 C C . VAL C 1 65 ? 50.925 -30.706 17.080 1.00 30.12 65 VAL C C 1
ATOM 4918 O O . VAL C 1 65 ? 50.992 -31.891 16.735 1.00 31.37 65 VAL C O 1
ATOM 4922 N N . VAL C 1 66 ? 50.148 -29.849 16.434 1.00 28.69 66 VAL C N 1
ATOM 4923 C CA . VAL C 1 66 ? 49.297 -30.354 15.390 1.00 28.66 66 VAL C CA 1
ATOM 4924 C C . VAL C 1 66 ? 50.189 -30.823 14.268 1.00 28.29 66 VAL C C 1
ATOM 4925 O O . VAL C 1 66 ? 49.993 -31.903 13.770 1.00 30.05 66 VAL C O 1
ATOM 4929 N N . ASN C 1 67 ? 51.149 -29.993 13.884 1.00 29.04 67 ASN C N 1
ATOM 4930 C CA . ASN C 1 67 ? 52.160 -30.310 12.879 1.00 29.89 67 ASN C CA 1
ATOM 4931 C C . ASN C 1 67 ? 51.535 -30.635 11.499 1.00 30.47 67 ASN C C 1
ATOM 4932 O O . ASN C 1 67 ? 51.787 -31.707 10.934 1.00 31.05 67 ASN C O 1
ATOM 4937 N N . GLY C 1 68 ? 50.737 -29.707 10.959 1.00 30.52 68 GLY C N 1
ATOM 4938 C CA . GLY C 1 68 ? 50.073 -29.892 9.646 1.00 29.79 68 GLY C CA 1
ATOM 4939 C C . GLY C 1 68 ? 48.977 -30.966 9.537 1.00 29.78 68 GLY C C 1
ATOM 4940 O O . GLY C 1 68 ? 48.361 -31.093 8.484 1.00 30.04 68 GLY C O 1
ATOM 4941 N N . ARG C 1 69 ? 48.699 -31.705 10.618 1.00 29.29 69 ARG C N 1
ATOM 4942 C CA . ARG C 1 69 ? 47.772 -32.854 10.561 1.00 28.80 69 ARG C CA 1
ATOM 4943 C C . ARG C 1 69 ? 46.286 -32.489 10.364 1.00 29.24 69 ARG C C 1
ATOM 4944 O O . ARG C 1 69 ? 45.528 -33.192 9.660 1.00 30.02 69 ARG C O 1
ATOM 4952 N N . VAL C 1 70 ? 45.865 -31.391 10.993 1.00 28.27 70 VAL C N 1
ATOM 4953 C CA . VAL C 1 70 ? 44.484 -30.864 10.829 1.00 27.79 70 VAL C CA 1
ATOM 4954 C C . VAL C 1 70 ? 44.609 -29.350 10.819 1.00 26.90 70 VAL C C 1
ATOM 4955 O O . VAL C 1 70 ? 45.677 -28.853 11.046 1.00 27.15 70 VAL C O 1
ATOM 4959 N N . GLN C 1 71 ? 43.537 -28.613 10.569 1.00 26.80 71 GLN C N 1
ATOM 4960 C CA . GLN C 1 71 ? 43.667 -27.160 10.472 1.00 26.40 71 GLN C CA 1
ATOM 4961 C C . GLN C 1 71 ? 43.750 -26.521 11.844 1.00 25.89 71 GLN C C 1
ATOM 4962 O O . GLN C 1 71 ? 43.072 -26.945 12.770 1.00 26.87 71 GLN C O 1
ATOM 4968 N N . VAL C 1 72 ? 44.627 -25.534 11.992 1.00 24.60 72 VAL C N 1
ATOM 4969 C CA . VAL C 1 72 ? 44.681 -24.752 13.206 1.00 23.91 72 VAL C CA 1
ATOM 4970 C C . VAL C 1 72 ? 44.108 -23.382 12.873 1.00 23.76 72 VAL C C 1
ATOM 4971 O O . VAL C 1 72 ? 44.611 -22.660 12.007 1.00 23.74 72 VAL C O 1
ATOM 4975 N N . ILE C 1 73 ? 42.982 -23.084 13.491 1.00 23.33 73 ILE C N 1
ATOM 4976 C CA . ILE C 1 73 ? 42.325 -21.782 13.370 1.00 23.70 73 ILE C CA 1
ATOM 4977 C C . ILE C 1 73 ? 42.642 -21.067 14.699 1.00 23.73 73 ILE C C 1
ATOM 4978 O O . ILE C 1 73 ? 42.327 -21.563 15.773 1.00 23.41 73 ILE C O 1
ATOM 4983 N N . ALA C 1 74 ? 43.281 -19.920 14.631 1.00 24.21 74 ALA C N 1
ATOM 4984 C CA . ALA C 1 74 ? 43.694 -19.234 15.873 1.00 23.73 74 ALA C CA 1
ATOM 4985 C C . ALA C 1 74 ? 42.738 -18.090 16.185 1.00 24.07 74 ALA C C 1
ATOM 4986 O O . ALA C 1 74 ? 42.432 -17.288 15.307 1.00 22.41 74 ALA C O 1
ATOM 4988 N N . GLY C 1 75 ? 42.233 -18.048 17.423 1.00 24.86 75 GLY C N 1
ATOM 4989 C CA . GLY C 1 75 ? 41.567 -16.854 17.959 1.00 25.21 75 GLY C CA 1
ATOM 4990 C C . GLY C 1 75 ? 42.410 -15.592 17.860 1.00 26.01 75 GLY C C 1
ATOM 4991 O O . GLY C 1 75 ? 43.507 -15.549 18.347 1.00 27.53 75 GLY C O 1
ATOM 4992 N N . ALA C 1 76 ? 41.903 -14.549 17.231 1.00 25.72 76 ALA C N 1
ATOM 4993 C CA . ALA C 1 76 ? 42.685 -13.327 16.977 1.00 25.03 76 ALA C CA 1
ATOM 4994 C C . ALA C 1 76 ? 41.769 -12.107 16.960 1.00 25.24 76 ALA C C 1
ATOM 4995 O O . ALA C 1 76 ? 42.130 -11.070 16.455 1.00 25.32 76 ALA C O 1
ATOM 4997 N N . GLY C 1 77 ? 40.554 -12.234 17.479 1.00 25.15 77 GLY C N 1
ATOM 4998 C CA . GLY C 1 77 ? 39.682 -11.092 17.502 1.00 24.15 77 GLY C CA 1
ATOM 4999 C C . GLY C 1 77 ? 39.867 -10.215 18.711 1.00 22.97 77 GLY C C 1
ATOM 5000 O O . GLY C 1 77 ? 40.424 -10.600 19.722 1.00 22.61 77 GLY C O 1
ATOM 5001 N N . SER C 1 78 ? 39.337 -9.027 18.615 1.00 23.12 78 SER C N 1
ATOM 5002 C CA . SER C 1 78 ? 39.400 -8.076 19.723 1.00 23.13 78 SER C CA 1
ATOM 5003 C C . SER C 1 78 ? 38.387 -6.981 19.387 1.00 22.49 78 SER C C 1
ATOM 5004 O O . SER C 1 78 ? 37.988 -6.841 18.236 1.00 22.21 78 SER C O 1
ATOM 5007 N N . ASN C 1 79 ? 37.978 -6.212 20.384 1.00 22.89 79 ASN C N 1
ATOM 5008 C CA . ASN C 1 79 ? 37.095 -5.059 20.147 1.00 22.71 79 ASN C CA 1
ATOM 5009 C C . ASN C 1 79 ? 37.920 -3.800 19.890 1.00 23.16 79 ASN C C 1
ATOM 5010 O O . ASN C 1 79 ? 37.384 -2.714 19.815 1.00 25.11 79 ASN C O 1
ATOM 5015 N N . CYS C 1 80 ? 39.233 -3.961 19.762 1.00 23.98 80 CYS C N 1
ATOM 5016 C CA . CYS C 1 80 ? 40.129 -2.919 19.307 1.00 23.52 80 CYS C CA 1
ATOM 5017 C C . CYS C 1 80 ? 40.750 -3.427 18.011 1.00 23.28 80 CYS C C 1
ATOM 5018 O O . CYS C 1 80 ? 41.396 -4.520 17.984 1.00 21.81 80 CYS C O 1
ATOM 5021 N N . THR C 1 81 ? 40.518 -2.662 16.937 1.00 22.63 81 THR C N 1
ATOM 5022 C CA . THR C 1 81 ? 40.989 -3.026 15.606 1.00 23.67 81 THR C CA 1
ATOM 5023 C C . THR C 1 81 ? 42.501 -3.172 15.466 1.00 25.43 81 THR C C 1
ATOM 5024 O O . THR C 1 81 ? 42.986 -4.101 14.779 1.00 25.26 81 THR C O 1
ATOM 5028 N N . GLU C 1 82 ? 43.237 -2.233 16.067 1.00 26.35 82 GLU C N 1
ATOM 5029 C CA . GLU C 1 82 ? 44.683 -2.302 16.087 1.00 29.36 82 GLU C CA 1
ATOM 5030 C C . GLU C 1 82 ? 45.100 -3.609 16.771 1.00 27.40 82 GLU C C 1
ATOM 5031 O O . GLU C 1 82 ? 45.968 -4.315 16.285 1.00 27.23 82 GLU C O 1
ATOM 5037 N N . GLU C 1 83 ? 44.451 -3.967 17.878 1.00 27.07 83 GLU C N 1
ATOM 5038 C CA . GLU C 1 83 ? 44.790 -5.241 18.517 1.00 27.36 83 GLU C CA 1
ATOM 5039 C C . GLU C 1 83 ? 44.433 -6.509 17.684 1.00 26.95 83 GLU C C 1
ATOM 5040 O O . GLU C 1 83 ? 45.263 -7.447 17.557 1.00 26.91 83 GLU C O 1
ATOM 5046 N N . ALA C 1 84 ? 43.210 -6.545 17.140 1.00 25.73 84 ALA C N 1
ATOM 5047 C CA . ALA C 1 84 ? 42.817 -7.580 16.135 1.00 24.84 84 ALA C CA 1
ATOM 5048 C C . ALA C 1 84 ? 43.863 -7.792 14.986 1.00 24.35 84 ALA C C 1
ATOM 5049 O O . ALA C 1 84 ? 44.223 -8.927 14.669 1.00 23.98 84 ALA C O 1
ATOM 5051 N N . ILE C 1 85 ? 44.340 -6.693 14.390 1.00 24.52 85 ILE C N 1
ATOM 5052 C CA . ILE C 1 85 ? 45.316 -6.739 13.275 1.00 25.10 85 ILE C CA 1
ATOM 5053 C C . ILE C 1 85 ? 46.583 -7.432 13.766 1.00 26.26 85 ILE C C 1
ATOM 5054 O O . ILE C 1 85 ? 47.041 -8.409 13.177 1.00 25.82 85 ILE C O 1
ATOM 5059 N N . GLU C 1 86 ? 47.079 -6.970 14.907 1.00 27.31 86 GLU C N 1
ATOM 5060 C CA . GLU C 1 86 ? 48.292 -7.515 15.508 1.00 30.08 86 GLU C CA 1
ATOM 5061 C C . GLU C 1 86 ? 48.159 -8.972 15.870 1.00 28.13 86 GLU C C 1
ATOM 5062 O O . GLU C 1 86 ? 49.080 -9.724 15.605 1.00 28.81 86 GLU C O 1
ATOM 5068 N N . LEU C 1 87 ? 47.041 -9.387 16.489 1.00 27.50 87 LEU C N 1
ATOM 5069 C CA . LEU C 1 87 ? 46.822 -10.840 16.745 1.00 26.80 87 LEU C CA 1
ATOM 5070 C C . LEU C 1 87 ? 46.779 -11.689 15.473 1.00 25.42 87 LEU C C 1
ATOM 5071 O O . LEU C 1 87 ? 47.254 -12.803 15.473 1.00 24.82 87 LEU C O 1
ATOM 5076 N N . SER C 1 88 ? 46.189 -11.143 14.410 1.00 24.35 88 SER C N 1
ATOM 5077 C CA . SER C 1 88 ? 46.003 -11.852 13.152 1.00 23.46 88 SER C CA 1
ATOM 5078 C C . SER C 1 88 ? 47.353 -12.032 12.484 1.00 23.11 88 SER C C 1
ATOM 5079 O O . SER C 1 88 ? 47.695 -13.130 12.023 1.00 22.83 88 SER C O 1
ATOM 5082 N N . VAL C 1 89 ? 48.132 -10.969 12.502 1.00 22.34 89 VAL C N 1
ATOM 5083 C CA . VAL C 1 89 ? 49.477 -11.015 11.948 1.00 24.54 89 VAL C CA 1
ATOM 5084 C C . VAL C 1 89 ? 50.317 -12.062 12.656 1.00 24.88 89 VAL C C 1
ATOM 5085 O O . VAL C 1 89 ? 50.991 -12.848 12.025 1.00 25.65 89 VAL C O 1
ATOM 5089 N N . PHE C 1 90 ? 50.199 -12.129 13.969 1.00 25.75 90 PHE C N 1
ATOM 5090 C CA . PHE C 1 90 ? 50.895 -13.130 14.689 1.00 26.07 90 PHE C CA 1
ATOM 5091 C C . PHE C 1 90 ? 50.493 -14.553 14.331 1.00 26.81 90 PHE C C 1
ATOM 5092 O O . PHE C 1 90 ? 51.348 -15.459 14.310 1.00 26.78 90 PHE C O 1
ATOM 5100 N N . ALA C 1 91 ? 49.194 -14.781 14.117 1.00 26.58 91 ALA C N 1
ATOM 5101 C CA . ALA C 1 91 ? 48.695 -16.125 13.849 1.00 26.93 91 ALA C CA 1
ATOM 5102 C C . ALA C 1 91 ? 49.284 -16.659 12.521 1.00 28.20 91 ALA C C 1
ATOM 5103 O O . ALA C 1 91 ? 49.721 -17.823 12.432 1.00 29.08 91 ALA C O 1
ATOM 5105 N N . GLU C 1 92 ? 49.300 -15.782 11.514 1.00 28.58 92 GLU C N 1
ATOM 5106 C CA . GLU C 1 92 ? 49.976 -15.998 10.273 1.00 30.16 92 GLU C CA 1
ATOM 5107 C C . GLU C 1 92 ? 51.478 -16.261 10.458 1.00 30.72 92 GLU C C 1
ATOM 5108 O O . GLU C 1 92 ? 51.987 -17.308 10.038 1.00 30.98 92 GLU C O 1
ATOM 5114 N N . ASP C 1 93 ? 52.179 -15.356 11.124 1.00 30.50 93 ASP C N 1
ATOM 5115 C CA . ASP C 1 93 ? 53.597 -15.577 11.322 1.00 31.17 93 ASP C CA 1
ATOM 5116 C C . ASP C 1 93 ? 53.913 -16.857 12.100 1.00 30.55 93 ASP C C 1
ATOM 5117 O O . ASP C 1 93 ? 54.957 -17.481 11.906 1.00 30.06 93 ASP C O 1
ATOM 5122 N N . VAL C 1 94 ? 53.038 -17.232 13.027 1.00 30.31 94 VAL C N 1
ATOM 5123 C CA . VAL C 1 94 ? 53.329 -18.412 13.852 1.00 28.58 94 VAL C CA 1
ATOM 5124 C C . VAL C 1 94 ? 53.010 -19.737 13.102 1.00 27.69 94 VAL C C 1
ATOM 5125 O O . VAL C 1 94 ? 53.302 -20.802 13.594 1.00 28.71 94 VAL C O 1
ATOM 5129 N N . GLY C 1 95 ? 52.388 -19.675 11.934 1.00 27.44 95 GLY C N 1
ATOM 5130 C CA . GLY C 1 95 ? 52.091 -20.897 11.165 1.00 27.13 95 GLY C CA 1
ATOM 5131 C C . GLY C 1 95 ? 50.655 -21.443 11.282 1.00 28.03 95 GLY C C 1
ATOM 5132 O O . GLY C 1 95 ? 50.403 -22.642 10.992 1.00 27.63 95 GLY C O 1
ATOM 5133 N N . ALA C 1 96 ? 49.702 -20.610 11.715 1.00 27.58 96 ALA C N 1
ATOM 5134 C CA . ALA C 1 96 ? 48.331 -21.130 11.841 1.00 27.72 96 ALA C CA 1
ATOM 5135 C C . ALA C 1 96 ? 47.702 -21.196 10.472 1.00 27.75 96 ALA C C 1
ATOM 5136 O O . ALA C 1 96 ? 48.109 -20.485 9.558 1.00 28.64 96 ALA C O 1
ATOM 5138 N N . ASP C 1 97 ? 46.703 -22.045 10.300 1.00 28.04 97 ASP C N 1
ATOM 5139 C CA . ASP C 1 97 ? 46.044 -22.147 8.973 1.00 28.01 97 ASP C CA 1
ATOM 5140 C C . ASP C 1 97 ? 44.964 -21.090 8.661 1.00 27.21 97 ASP C C 1
ATOM 5141 O O . ASP C 1 97 ? 44.677 -20.804 7.502 1.00 28.00 97 ASP C O 1
ATOM 5146 N N . ALA C 1 98 ? 44.384 -20.514 9.701 1.00 26.04 98 ALA C N 1
ATOM 5147 C CA . ALA C 1 98 ? 43.311 -19.514 9.588 1.00 25.58 98 ALA C CA 1
ATOM 5148 C C . ALA C 1 98 ? 43.113 -18.766 10.913 1.00 24.64 98 ALA C C 1
ATOM 5149 O O . ALA C 1 98 ? 43.639 -19.156 11.933 1.00 23.72 98 ALA C O 1
ATOM 5151 N N . VAL C 1 99 ? 42.299 -17.720 10.859 1.00 24.32 99 VAL C N 1
ATOM 5152 C CA . VAL C 1 99 ? 42.028 -16.874 11.982 1.00 24.56 99 VAL C CA 1
ATOM 5153 C C . VAL C 1 99 ? 40.498 -16.860 12.256 1.00 25.43 99 VAL C C 1
ATOM 5154 O O . VAL C 1 99 ? 39.707 -16.714 11.333 1.00 24.89 99 VAL C O 1
ATOM 5158 N N . LEU C 1 100 ? 40.116 -17.050 13.523 1.00 25.49 100 LEU C N 1
ATOM 5159 C CA . LEU C 1 100 ? 38.747 -16.836 13.998 1.00 24.90 100 LEU C CA 1
ATOM 5160 C C . LEU C 1 100 ? 38.639 -15.407 14.524 1.00 23.83 100 LEU C C 1
ATOM 5161 O O . LEU C 1 100 ? 39.415 -15.009 15.389 1.00 23.99 100 LEU C O 1
ATOM 5166 N N . SER C 1 101 ? 37.721 -14.616 13.975 1.00 22.85 101 SER C N 1
ATOM 5167 C CA . SER C 1 101 ? 37.709 -13.193 14.321 1.00 22.46 101 SER C CA 1
ATOM 5168 C C . SER C 1 101 ? 36.331 -12.760 14.822 1.00 22.90 101 SER C C 1
ATOM 5169 O O . SER C 1 101 ? 35.398 -12.679 14.021 1.00 23.24 101 SER C O 1
ATOM 5172 N N . ILE C 1 102 ? 36.224 -12.476 16.127 1.00 21.73 102 ILE C N 1
ATOM 5173 C CA . ILE C 1 102 ? 34.940 -12.126 16.771 1.00 22.14 102 ILE C CA 1
ATOM 5174 C C . ILE C 1 102 ? 34.550 -10.696 16.466 1.00 22.68 102 ILE C C 1
ATOM 5175 O O . ILE C 1 102 ? 35.415 -9.819 16.374 1.00 24.04 102 ILE C O 1
ATOM 5180 N N . THR C 1 103 ? 33.259 -10.430 16.317 1.00 22.44 103 THR C N 1
ATOM 5181 C CA . THR C 1 103 ? 32.797 -9.057 16.164 1.00 21.52 103 THR C CA 1
ATOM 5182 C C . THR C 1 103 ? 33.172 -8.370 17.472 1.00 21.76 103 THR C C 1
ATOM 5183 O O . THR C 1 103 ? 33.005 -8.963 18.524 1.00 21.74 103 THR C O 1
ATOM 5187 N N . PRO C 1 104 ? 33.787 -7.171 17.422 1.00 22.02 104 PRO C N 1
ATOM 5188 C CA . PRO C 1 104 ? 34.014 -6.361 18.626 1.00 21.52 104 PRO C CA 1
ATOM 5189 C C . PRO C 1 104 ? 32.849 -6.457 19.582 1.00 21.99 104 PRO C C 1
ATOM 5190 O O . PRO C 1 104 ? 31.714 -6.176 19.135 1.00 23.03 104 PRO C O 1
ATOM 5194 N N . TYR C 1 105 ? 33.128 -6.858 20.844 1.00 21.28 105 TYR C N 1
ATOM 5195 C CA . TYR C 1 105 ? 32.171 -6.975 21.961 1.00 21.64 105 TYR C CA 1
ATOM 5196 C C . TYR C 1 105 ? 32.199 -5.674 22.790 1.00 22.89 105 TYR C C 1
ATOM 5197 O O . TYR C 1 105 ? 33.215 -4.942 22.785 1.00 22.36 105 TYR C O 1
ATOM 5206 N N . TYR C 1 106 ? 31.086 -5.374 23.464 1.00 22.55 106 TYR C N 1
ATOM 5207 C CA . TYR C 1 106 ? 31.016 -4.261 24.445 1.00 24.40 106 TYR C CA 1
ATOM 5208 C C . TYR C 1 106 ? 30.985 -2.808 23.885 1.00 22.56 106 TYR C C 1
ATOM 5209 O O . TYR C 1 106 ? 30.136 -2.034 24.276 1.00 20.97 106 TYR C O 1
ATOM 5218 N N . ASN C 1 107 ? 31.905 -2.430 23.007 1.00 21.45 107 ASN C N 1
ATOM 5219 C CA . ASN C 1 107 ? 31.834 -1.066 22.450 1.00 21.15 107 ASN C CA 1
ATOM 5220 C C . ASN C 1 107 ? 30.772 -0.848 21.302 1.00 21.11 107 ASN C C 1
ATOM 5221 O O . ASN C 1 107 ? 30.640 0.269 20.796 1.00 19.98 107 ASN C O 1
ATOM 5226 N N . LYS C 1 108 ? 30.070 -1.923 20.889 1.00 21.27 108 LYS C N 1
ATOM 5227 C CA . LYS C 1 108 ? 28.914 -1.854 19.960 1.00 22.05 108 LYS C CA 1
ATOM 5228 C C . LYS C 1 108 ? 29.102 -1.020 18.659 1.00 21.44 108 LYS C C 1
ATOM 5229 O O . LYS C 1 108 ? 28.337 -0.084 18.385 1.00 22.09 108 LYS C O 1
ATOM 5235 N N . PRO C 1 109 ? 30.087 -1.388 17.844 1.00 21.20 109 PRO C N 1
ATOM 5236 C CA . PRO C 1 109 ? 30.293 -0.694 16.559 1.00 21.67 109 PRO C CA 1
ATOM 5237 C C . PRO C 1 109 ? 29.076 -0.835 15.637 1.00 21.46 109 PRO C C 1
ATOM 5238 O O . PRO C 1 109 ? 28.358 -1.851 15.746 1.00 21.36 109 PRO C O 1
ATOM 5242 N N . THR C 1 110 ? 28.823 0.169 14.793 1.00 21.07 110 THR C N 1
ATOM 5243 C CA . THR C 1 110 ? 27.755 0.075 13.774 1.00 21.46 110 THR C CA 1
ATOM 5244 C C . THR C 1 110 ? 28.146 -0.962 12.737 1.00 21.57 110 THR C C 1
ATOM 5245 O O . THR C 1 110 ? 29.294 -1.448 12.748 1.00 21.21 110 THR C O 1
ATOM 5249 N N . GLN C 1 111 ? 27.225 -1.305 11.822 1.00 21.47 111 GLN C N 1
ATOM 5250 C CA . GLN C 1 111 ? 27.559 -2.224 10.732 1.00 21.94 111 GLN C CA 1
ATOM 5251 C C . GLN C 1 111 ? 28.707 -1.679 9.890 1.00 22.67 111 GLN C C 1
ATOM 5252 O O . GLN C 1 111 ? 29.549 -2.432 9.412 1.00 21.91 111 GLN C O 1
ATOM 5258 N N . GLU C 1 112 ? 28.751 -0.362 9.707 1.00 23.46 112 GLU C N 1
ATOM 5259 C CA . GLU C 1 112 ? 29.874 0.184 8.944 1.00 26.16 112 GLU C CA 1
ATOM 5260 C C . GLU C 1 112 ? 31.222 -0.002 9.685 1.00 24.40 112 GLU C C 1
ATOM 5261 O O . GLU C 1 112 ? 32.191 -0.455 9.088 1.00 25.76 112 GLU C O 1
ATOM 5267 N N . GLY C 1 113 ? 31.263 0.327 10.978 1.00 23.90 113 GLY C N 1
ATOM 5268 C CA . GLY C 1 113 ? 32.421 0.031 11.836 1.00 22.86 113 GLY C CA 1
ATOM 5269 C C . GLY C 1 113 ? 32.826 -1.445 11.867 1.00 23.05 113 GLY C C 1
ATOM 5270 O O . GLY C 1 113 ? 34.016 -1.756 11.767 1.00 21.96 113 GLY C O 1
ATOM 5271 N N . LEU C 1 114 ? 31.846 -2.359 11.982 1.00 22.20 114 LEU C N 1
ATOM 5272 C CA . LEU C 1 114 ? 32.120 -3.822 11.758 1.00 21.20 114 LEU C CA 1
ATOM 5273 C C . LEU C 1 114 ? 32.812 -4.125 10.416 1.00 20.98 114 LEU C C 1
ATOM 5274 O O . LEU C 1 114 ? 33.828 -4.826 10.376 1.00 19.78 114 LEU C O 1
ATOM 5279 N N . ARG C 1 115 ? 32.265 -3.574 9.321 1.00 21.99 115 ARG C N 1
ATOM 5280 C CA . ARG C 1 115 ? 32.861 -3.727 7.988 1.00 23.56 115 ARG C CA 1
ATOM 5281 C C . ARG C 1 115 ? 34.282 -3.149 7.924 1.00 22.99 115 ARG C C 1
ATOM 5282 O O . ARG C 1 115 ? 35.189 -3.804 7.431 1.00 23.33 115 ARG C O 1
ATOM 5290 N N . LYS C 1 116 ? 34.486 -1.928 8.417 1.00 23.76 116 LYS C N 1
ATOM 5291 C CA . LYS C 1 116 ? 35.874 -1.352 8.474 1.00 23.78 116 LYS C CA 1
ATOM 5292 C C . LYS C 1 116 ? 36.828 -2.211 9.325 1.00 23.32 116 LYS C C 1
ATOM 5293 O O . LYS C 1 116 ? 37.961 -2.506 8.899 1.00 23.58 116 LYS C O 1
ATOM 5299 N N . HIS C 1 117 ? 36.375 -2.621 10.524 1.00 23.25 117 HIS C N 1
ATOM 5300 C CA . HIS C 1 117 ? 37.178 -3.504 11.440 1.00 22.14 117 HIS C CA 1
ATOM 5301 C C . HIS C 1 117 ? 37.639 -4.795 10.753 1.00 22.34 117 HIS C C 1
ATOM 5302 O O . HIS C 1 117 ? 38.833 -5.124 10.729 1.00 23.31 117 HIS C O 1
ATOM 5309 N N . PHE C 1 118 ? 36.696 -5.533 10.198 1.00 21.90 118 PHE C N 1
ATOM 5310 C CA . PHE C 1 118 ? 37.024 -6.788 9.504 1.00 22.53 118 PHE C CA 1
ATOM 5311 C C . PHE C 1 118 ? 37.844 -6.570 8.201 1.00 22.88 118 PHE C C 1
ATOM 5312 O O . PHE C 1 118 ? 38.715 -7.369 7.869 1.00 22.79 118 PHE C O 1
ATOM 5320 N N . GLY C 1 119 ? 37.574 -5.480 7.488 1.00 24.00 119 GLY C N 1
ATOM 5321 C CA . GLY C 1 119 ? 38.440 -5.127 6.361 1.00 25.41 119 GLY C CA 1
ATOM 5322 C C . GLY C 1 119 ? 39.902 -4.954 6.702 1.00 25.48 119 GLY C C 1
ATOM 5323 O O . GLY C 1 119 ? 40.770 -5.390 5.968 1.00 26.71 119 GLY C O 1
ATOM 5324 N N . LYS C 1 120 ? 40.176 -4.328 7.832 1.00 26.12 120 LYS C N 1
ATOM 5325 C CA . LYS C 1 120 ? 41.559 -4.063 8.254 1.00 26.81 120 LYS C CA 1
ATOM 5326 C C . LYS C 1 120 ? 42.265 -5.336 8.576 1.00 26.60 120 LYS C C 1
ATOM 5327 O O . LYS C 1 120 ? 43.406 -5.514 8.216 1.00 27.23 120 LYS C O 1
ATOM 5333 N N . VAL C 1 121 ? 41.527 -6.243 9.226 1.00 27.87 121 VAL C N 1
ATOM 5334 C CA . VAL C 1 121 ? 41.941 -7.596 9.545 1.00 26.03 121 VAL C CA 1
ATOM 5335 C C . VAL C 1 121 ? 42.235 -8.341 8.231 1.00 27.14 121 VAL C C 1
ATOM 5336 O O . VAL C 1 121 ? 43.325 -8.855 8.062 1.00 27.04 121 VAL C O 1
ATOM 5340 N N . ALA C 1 122 ? 41.278 -8.365 7.287 1.00 27.67 122 ALA C N 1
ATOM 5341 C CA . ALA C 1 122 ? 41.455 -9.051 5.997 1.00 27.54 122 ALA C CA 1
ATOM 5342 C C . ALA C 1 122 ? 42.677 -8.560 5.236 1.00 28.52 122 ALA C C 1
ATOM 5343 O O . ALA C 1 122 ? 43.415 -9.369 4.702 1.00 27.97 122 ALA C O 1
ATOM 5345 N N . GLU C 1 123 ? 42.874 -7.238 5.204 1.00 29.80 123 GLU C N 1
ATOM 5346 C CA . GLU C 1 123 ? 44.055 -6.614 4.566 1.00 30.92 123 GLU C CA 1
ATOM 5347 C C . GLU C 1 123 ? 45.396 -6.939 5.228 1.00 30.79 123 GLU C C 1
ATOM 5348 O O . GLU C 1 123 ? 46.429 -6.936 4.550 1.00 31.49 123 GLU C O 1
ATOM 5354 N N . SER C 1 124 ? 45.399 -7.186 6.539 1.00 30.54 124 SER C N 1
ATOM 5355 C CA . SER C 1 124 ? 46.670 -7.455 7.275 1.00 29.98 124 SER C CA 1
ATOM 5356 C C . SER C 1 124 ? 47.294 -8.853 7.024 1.00 30.05 124 SER C C 1
ATOM 5357 O O . SER C 1 124 ? 48.451 -9.102 7.369 1.00 29.92 124 SER C O 1
ATOM 5360 N N . ILE C 1 125 ? 46.520 -9.765 6.440 1.00 29.94 125 ILE C N 1
ATOM 5361 C CA . ILE C 1 125 ? 46.950 -11.158 6.334 1.00 30.21 125 ILE C CA 1
ATOM 5362 C C . ILE C 1 125 ? 46.473 -11.851 5.052 1.00 30.26 125 ILE C C 1
ATOM 5363 O O . ILE C 1 125 ? 45.522 -11.411 4.428 1.00 30.16 125 ILE C O 1
ATOM 5368 N N . ASN C 1 126 ? 47.097 -12.971 4.690 1.00 30.29 126 ASN C N 1
ATOM 5369 C CA . ASN C 1 126 ? 46.600 -13.740 3.566 1.00 30.83 126 ASN C CA 1
ATOM 5370 C C . ASN C 1 126 ? 45.825 -14.965 3.954 1.00 30.03 126 ASN C C 1
ATOM 5371 O O . ASN C 1 126 ? 45.229 -15.618 3.117 1.00 29.88 126 ASN C O 1
ATOM 5376 N N . LEU C 1 127 ? 45.815 -15.263 5.237 1.00 29.05 127 LEU C N 1
ATOM 5377 C CA . LEU C 1 127 ? 45.091 -16.428 5.757 1.00 27.68 127 LEU C CA 1
ATOM 5378 C C . LEU C 1 127 ? 43.594 -16.274 5.587 1.00 26.92 127 LEU C C 1
ATOM 5379 O O . LEU C 1 127 ? 43.099 -15.138 5.584 1.00 27.13 127 LEU C O 1
ATOM 5384 N N . PRO C 1 128 ? 42.881 -17.410 5.428 1.00 26.41 128 PRO C N 1
ATOM 5385 C CA . PRO C 1 128 ? 41.431 -17.420 5.496 1.00 26.92 128 PRO C CA 1
ATOM 5386 C C . PRO C 1 128 ? 40.959 -16.981 6.880 1.00 27.14 128 PRO C C 1
ATOM 5387 O O . PRO C 1 128 ? 41.559 -17.369 7.911 1.00 26.79 128 PRO C O 1
ATOM 5391 N N . ILE C 1 129 ? 39.899 -16.168 6.874 1.00 25.75 129 ILE C N 1
ATOM 5392 C CA . ILE C 1 129 ? 39.288 -15.657 8.087 1.00 24.76 129 ILE C CA 1
ATOM 5393 C C . ILE C 1 129 ? 37.904 -16.285 8.364 1.00 24.08 129 ILE C C 1
ATOM 5394 O O . ILE C 1 129 ? 37.036 -16.273 7.486 1.00 23.38 129 ILE C O 1
ATOM 5399 N N . VAL C 1 130 ? 37.694 -16.802 9.583 1.00 23.15 130 VAL C N 1
ATOM 5400 C CA . VAL C 1 130 ? 36.333 -17.146 10.078 1.00 22.36 130 VAL C CA 1
ATOM 5401 C C . VAL C 1 130 ? 35.777 -16.017 10.968 1.00 21.70 130 VAL C C 1
ATOM 5402 O O . VAL C 1 130 ? 36.318 -15.722 12.029 1.00 22.45 130 VAL C O 1
ATOM 5406 N N . LEU C 1 131 ? 34.721 -15.355 10.521 1.00 21.06 131 LEU C N 1
ATOM 5407 C CA . LEU C 1 131 ? 34.106 -14.299 11.291 1.00 20.86 131 LEU C CA 1
ATOM 5408 C C . LEU C 1 131 ? 33.292 -15.015 12.331 1.00 20.91 131 LEU C C 1
ATOM 5409 O O . LEU C 1 131 ? 32.799 -16.103 12.063 1.00 21.25 131 LEU C O 1
ATOM 5414 N N . TYR C 1 132 ? 33.117 -14.400 13.490 1.00 19.71 132 TYR C N 1
ATOM 5415 C CA . TYR C 1 132 ? 32.419 -15.031 14.597 1.00 19.99 132 TYR C CA 1
ATOM 5416 C C . TYR C 1 132 ? 31.368 -14.071 15.135 1.00 20.17 132 TYR C C 1
ATOM 5417 O O . TYR C 1 132 ? 31.697 -13.015 15.707 1.00 20.69 132 TYR C O 1
ATOM 5426 N N . ASN C 1 133 ? 30.111 -14.474 14.966 1.00 19.55 133 ASN C N 1
ATOM 5427 C CA . ASN C 1 133 ? 28.951 -13.703 15.407 1.00 19.27 133 ASN C CA 1
ATOM 5428 C C . ASN C 1 133 ? 28.281 -14.388 16.595 1.00 19.45 133 ASN C C 1
ATOM 5429 O O . ASN C 1 133 ? 27.870 -15.535 16.499 1.00 20.43 133 ASN C O 1
ATOM 5434 N N . VAL C 1 134 ? 28.209 -13.696 17.727 1.00 20.16 134 VAL C N 1
ATOM 5435 C CA . VAL C 1 134 ? 27.543 -14.231 18.969 1.00 20.02 134 VAL C CA 1
ATOM 5436 C C . VAL C 1 134 ? 26.928 -13.068 19.756 1.00 19.94 134 VAL C C 1
ATOM 5437 O O . VAL C 1 134 ? 27.428 -12.673 20.824 1.00 20.32 134 VAL C O 1
ATOM 5441 N N . PRO C 1 135 ? 25.848 -12.499 19.211 1.00 19.34 135 PRO C N 1
ATOM 5442 C CA . PRO C 1 135 ? 25.174 -11.338 19.773 1.00 19.93 135 PRO C CA 1
ATOM 5443 C C . PRO C 1 135 ? 24.830 -11.476 21.269 1.00 20.61 135 PRO C C 1
ATOM 5444 O O . PRO C 1 135 ? 24.835 -10.447 22.004 1.00 19.51 135 PRO C O 1
ATOM 5448 N N . SER C 1 136 ? 24.600 -12.719 21.740 1.00 20.66 136 SER C N 1
ATOM 5449 C CA . SER C 1 136 ? 24.198 -12.904 23.154 1.00 21.04 136 SER C CA 1
ATOM 5450 C C . SER C 1 136 ? 25.365 -12.634 24.117 1.00 20.84 136 SER C C 1
ATOM 5451 O O . SER C 1 136 ? 25.165 -12.530 25.317 1.00 22.04 136 SER C O 1
ATOM 5454 N N . ARG C 1 137 ? 26.567 -12.491 23.586 1.00 21.66 137 ARG C N 1
ATOM 5455 C CA . ARG C 1 137 ? 27.785 -12.125 24.352 1.00 21.81 137 ARG C CA 1
ATOM 5456 C C . ARG C 1 137 ? 28.322 -10.716 23.981 1.00 21.31 137 ARG C C 1
ATOM 5457 O O . ARG C 1 137 ? 28.808 -9.951 24.850 1.00 20.62 137 ARG C O 1
ATOM 5465 N N . THR C 1 138 ? 28.305 -10.415 22.680 1.00 21.01 138 THR C N 1
ATOM 5466 C CA . THR C 1 138 ? 28.901 -9.171 22.158 1.00 20.82 138 THR C CA 1
ATOM 5467 C C . THR C 1 138 ? 28.035 -7.933 22.168 1.00 21.92 138 THR C C 1
ATOM 5468 O O . THR C 1 138 ? 28.551 -6.836 22.050 1.00 22.12 138 THR C O 1
ATOM 5472 N N . ALA C 1 139 ? 26.718 -8.131 22.291 1.00 22.52 139 ALA C N 1
ATOM 5473 C CA . ALA C 1 139 ? 25.666 -7.104 22.137 1.00 23.40 139 ALA C CA 1
ATOM 5474 C C . ALA C 1 139 ? 25.579 -6.472 20.754 1.00 23.06 139 ALA C C 1
ATOM 5475 O O . ALA C 1 139 ? 25.008 -5.403 20.602 1.00 23.11 139 ALA C O 1
ATOM 5477 N N . VAL C 1 140 ? 26.142 -7.136 19.764 1.00 22.11 140 VAL C N 1
ATOM 5478 C CA . VAL C 1 140 ? 26.083 -6.637 18.392 1.00 21.43 140 VAL C CA 1
ATOM 5479 C C . VAL C 1 140 ? 25.818 -7.829 17.447 1.00 21.31 140 VAL C C 1
ATOM 5480 O O . VAL C 1 140 ? 26.390 -8.900 17.629 1.00 23.14 140 VAL C O 1
ATOM 5484 N N . ASN C 1 141 ? 24.926 -7.663 16.480 1.00 20.73 141 ASN C N 1
ATOM 5485 C CA . ASN C 1 141 ? 24.690 -8.679 15.426 1.00 19.65 141 ASN C CA 1
ATOM 5486 C C . ASN C 1 141 ? 25.330 -8.325 14.074 1.00 19.89 141 ASN C C 1
ATOM 5487 O O . ASN C 1 141 ? 24.967 -7.335 13.428 1.00 19.63 141 ASN C O 1
ATOM 5492 N N . LEU C 1 142 ? 26.293 -9.129 13.667 1.00 19.61 142 LEU C N 1
ATOM 5493 C CA . LEU C 1 142 ? 26.843 -9.019 12.335 1.00 21.75 142 LEU C CA 1
ATOM 5494 C C . LEU C 1 142 ? 25.828 -9.464 11.274 1.00 22.36 142 LEU C C 1
ATOM 5495 O O . LEU C 1 142 ? 25.592 -10.645 11.118 1.00 23.69 142 LEU C O 1
ATOM 5500 N N . GLU C 1 143 ? 25.266 -8.514 10.539 1.00 23.06 143 GLU C N 1
ATOM 5501 C CA . GLU C 1 143 ? 24.204 -8.762 9.593 1.00 24.81 143 GLU C CA 1
ATOM 5502 C C . GLU C 1 143 ? 24.692 -9.433 8.316 1.00 24.28 143 GLU C C 1
ATOM 5503 O O . GLU C 1 143 ? 25.779 -9.108 7.807 1.00 23.20 143 GLU C O 1
ATOM 5509 N N . PRO C 1 144 ? 23.849 -10.330 7.748 1.00 24.50 144 PRO C N 1
ATOM 5510 C CA . PRO C 1 144 ? 24.220 -10.978 6.493 1.00 25.43 144 PRO C CA 1
ATOM 5511 C C . PRO C 1 144 ? 24.610 -10.034 5.360 1.00 25.62 144 PRO C C 1
ATOM 5512 O O . PRO C 1 144 ? 25.527 -10.360 4.639 1.00 25.09 144 PRO C O 1
ATOM 5516 N N . LYS C 1 145 ? 23.968 -8.875 5.208 1.00 27.21 145 LYS C N 1
ATOM 5517 C CA . LYS C 1 145 ? 24.393 -7.954 4.126 1.00 29.19 145 LYS C CA 1
ATOM 5518 C C . LYS C 1 145 ? 25.824 -7.425 4.342 1.00 27.73 145 LYS C C 1
ATOM 5519 O O . LYS C 1 145 ? 26.521 -7.107 3.395 1.00 27.33 145 LYS C O 1
ATOM 5525 N N . THR C 1 146 ? 26.257 -7.370 5.597 1.00 25.80 146 THR C N 1
ATOM 5526 C CA . THR C 1 146 ? 27.597 -6.923 5.918 1.00 24.19 146 THR C CA 1
ATOM 5527 C C . THR C 1 146 ? 28.607 -8.008 5.609 1.00 22.72 146 THR C C 1
ATOM 5528 O O . THR C 1 146 ? 29.670 -7.711 5.141 1.00 21.90 146 THR C O 1
ATOM 5532 N N . VAL C 1 147 ? 28.278 -9.252 5.913 1.00 22.46 147 VAL C N 1
ATOM 5533 C CA . VAL C 1 147 ? 29.097 -10.407 5.489 1.00 22.81 147 VAL C CA 1
ATOM 5534 C C . VAL C 1 147 ? 29.234 -10.467 3.963 1.00 23.84 147 VAL C C 1
ATOM 5535 O O . VAL C 1 147 ? 30.299 -10.741 3.430 1.00 23.22 147 VAL C O 1
ATOM 5539 N N . LYS C 1 148 ? 28.125 -10.214 3.266 1.00 25.42 148 LYS C N 1
ATOM 5540 C CA . LYS C 1 148 ? 28.092 -10.260 1.815 1.00 26.63 148 LYS C CA 1
ATOM 5541 C C . LYS C 1 148 ? 29.095 -9.231 1.272 1.00 26.69 148 LYS C C 1
ATOM 5542 O O . LYS C 1 148 ? 29.986 -9.590 0.508 1.00 27.41 148 LYS C O 1
ATOM 5548 N N . LEU C 1 149 ? 28.982 -7.976 1.705 1.00 27.76 149 LEU C N 1
ATOM 5549 C CA . LEU C 1 149 ? 29.926 -6.909 1.263 1.00 28.67 149 LEU C CA 1
ATOM 5550 C C . LEU C 1 149 ? 31.351 -7.268 1.593 1.00 28.48 149 LEU C C 1
ATOM 5551 O O . LEU C 1 149 ? 32.228 -7.021 0.775 1.00 29.03 149 LEU C O 1
ATOM 5556 N N . LEU C 1 150 ? 31.580 -7.874 2.773 1.00 27.30 150 LEU C N 1
ATOM 5557 C CA . LEU C 1 150 ? 32.931 -8.269 3.142 1.00 26.80 150 LEU C CA 1
ATOM 5558 C C . LEU C 1 150 ? 33.492 -9.389 2.270 1.00 26.19 150 LEU C C 1
ATOM 5559 O O . LEU C 1 150 ? 34.613 -9.285 1.800 1.00 25.70 150 LEU C O 1
ATOM 5564 N N . ALA C 1 151 ? 32.735 -10.464 2.113 1.00 25.89 151 ALA C N 1
ATOM 5565 C CA . ALA C 1 151 ? 33.157 -11.586 1.271 1.00 26.81 151 ALA C CA 1
ATOM 5566 C C . ALA C 1 151 ? 33.383 -11.171 -0.167 1.00 27.26 151 ALA C C 1
ATOM 5567 O O . ALA C 1 151 ? 34.311 -11.670 -0.806 1.00 28.77 151 ALA C O 1
ATOM 5569 N N . GLU C 1 152 ? 32.557 -10.258 -0.658 1.00 28.72 152 GLU C N 1
ATOM 5570 C CA . GLU C 1 152 ? 32.747 -9.615 -1.977 1.00 31.05 152 GLU C CA 1
ATOM 5571 C C . GLU C 1 152 ? 34.058 -8.844 -2.122 1.00 30.96 152 GLU C C 1
ATOM 5572 O O . GLU C 1 152 ? 34.693 -8.918 -3.164 1.00 30.94 152 GLU C O 1
ATOM 5578 N N . GLU C 1 153 ? 34.450 -8.089 -1.087 1.00 31.51 153 GLU C N 1
ATOM 5579 C CA . GLU C 1 153 ? 35.652 -7.268 -1.165 1.00 31.02 153 GLU C CA 1
ATOM 5580 C C . GLU C 1 153 ? 36.945 -8.066 -0.932 1.00 30.85 153 GLU C C 1
ATOM 5581 O O . GLU C 1 153 ? 37.977 -7.750 -1.522 1.00 30.77 153 GLU C O 1
ATOM 5587 N N . TYR C 1 154 ? 36.887 -9.105 -0.092 1.00 30.01 154 TYR C N 1
ATOM 5588 C CA . TYR C 1 154 ? 38.084 -9.801 0.378 1.00 28.10 154 TYR C CA 1
ATOM 5589 C C . TYR C 1 154 ? 37.877 -11.286 0.201 1.00 28.13 154 TYR C C 1
ATOM 5590 O O . TYR C 1 154 ? 36.936 -11.866 0.737 1.00 28.69 154 TYR C O 1
ATOM 5599 N N . SER C 1 155 ? 38.765 -11.906 -0.556 1.00 27.89 155 SER C N 1
ATOM 5600 C CA . SER C 1 155 ? 38.657 -13.313 -0.885 1.00 28.35 155 SER C CA 1
ATOM 5601 C C . SER C 1 155 ? 39.067 -14.244 0.267 1.00 28.06 155 SER C C 1
ATOM 5602 O O . SER C 1 155 ? 38.845 -15.472 0.189 1.00 28.73 155 SER C O 1
ATOM 5605 N N . ASN C 1 156 ? 39.712 -13.675 1.297 1.00 26.77 156 ASN C N 1
ATOM 5606 C CA . ASN C 1 156 ? 40.124 -14.460 2.479 1.00 26.56 156 ASN C CA 1
ATOM 5607 C C . ASN C 1 156 ? 39.053 -14.504 3.611 1.00 27.02 156 ASN C C 1
ATOM 5608 O O . ASN C 1 156 ? 39.142 -15.329 4.528 1.00 26.45 156 ASN C O 1
ATOM 5613 N N . ILE C 1 157 ? 38.049 -13.623 3.506 1.00 26.81 157 ILE C N 1
ATOM 5614 C CA . ILE C 1 157 ? 36.810 -13.775 4.267 1.00 26.41 157 ILE C CA 1
ATOM 5615 C C . ILE C 1 157 ? 36.011 -14.978 3.726 1.00 27.11 157 ILE C C 1
ATOM 5616 O O . ILE C 1 157 ? 35.286 -14.895 2.708 1.00 25.43 157 ILE C O 1
ATOM 5621 N N . SER C 1 158 ? 36.179 -16.083 4.456 1.00 26.40 158 SER C N 1
ATOM 5622 C CA . SER C 1 158 ? 35.857 -17.404 3.969 1.00 28.04 158 SER C CA 1
ATOM 5623 C C . SER C 1 158 ? 34.634 -18.092 4.662 1.00 26.59 158 SER C C 1
ATOM 5624 O O . SER C 1 158 ? 33.905 -18.872 4.054 1.00 26.94 158 SER C O 1
ATOM 5627 N N . ALA C 1 159 ? 34.454 -17.845 5.951 1.00 24.98 159 ALA C N 1
ATOM 5628 C CA . ALA C 1 159 ? 33.420 -18.538 6.730 1.00 22.78 159 ALA C CA 1
ATOM 5629 C C . ALA C 1 159 ? 32.902 -17.607 7.812 1.00 22.36 159 ALA C C 1
ATOM 5630 O O . ALA C 1 159 ? 33.564 -16.607 8.148 1.00 19.96 159 ALA C O 1
ATOM 5632 N N . VAL C 1 160 ? 31.738 -17.975 8.353 1.00 22.40 160 VAL C N 1
ATOM 5633 C CA . VAL C 1 160 ? 31.188 -17.387 9.552 1.00 22.51 160 VAL C CA 1
ATOM 5634 C C . VAL C 1 160 ? 30.778 -18.500 10.520 1.00 22.18 160 VAL C C 1
ATOM 5635 O O . VAL C 1 160 ? 30.094 -19.484 10.129 1.00 23.30 160 VAL C O 1
ATOM 5639 N N . LYS C 1 161 ? 31.281 -18.392 11.754 1.00 19.67 161 LYS C N 1
ATOM 5640 C CA . LYS C 1 161 ? 30.795 -19.150 12.906 1.00 18.69 161 LYS C CA 1
ATOM 5641 C C . LYS C 1 161 ? 29.590 -18.346 13.400 1.00 19.14 161 LYS C C 1
ATOM 5642 O O . LYS C 1 161 ? 29.710 -17.238 13.950 1.00 19.92 161 LYS C O 1
ATOM 5648 N N . GLU C 1 162 ? 28.431 -18.908 13.174 1.00 19.21 162 GLU C N 1
ATOM 5649 C CA . GLU C 1 162 ? 27.174 -18.222 13.452 1.00 20.79 162 GLU C CA 1
ATOM 5650 C C . GLU C 1 162 ? 26.563 -18.792 14.752 1.00 19.82 162 GLU C C 1
ATOM 5651 O O . GLU C 1 162 ? 26.135 -19.941 14.782 1.00 17.99 162 GLU C O 1
ATOM 5657 N N . ALA C 1 163 ? 26.556 -17.989 15.822 1.00 19.52 163 ALA C N 1
ATOM 5658 C CA . ALA C 1 163 ? 25.873 -18.387 17.046 1.00 19.45 163 ALA C CA 1
ATOM 5659 C C . ALA C 1 163 ? 24.573 -17.613 17.327 1.00 21.65 163 ALA C C 1
ATOM 5660 O O . ALA C 1 163 ? 23.932 -17.821 18.397 1.00 22.80 163 ALA C O 1
ATOM 5662 N N . ASN C 1 164 ? 24.166 -16.733 16.405 1.00 21.42 164 ASN C N 1
ATOM 5663 C CA . ASN C 1 164 ? 22.813 -16.164 16.449 1.00 23.22 164 ASN C CA 1
ATOM 5664 C C . ASN C 1 164 ? 21.839 -17.367 16.367 1.00 23.56 164 ASN C C 1
ATOM 5665 O O . ASN C 1 164 ? 21.924 -18.163 15.425 1.00 25.94 164 ASN C O 1
ATOM 5670 N N . PRO C 1 165 ? 20.962 -17.542 17.373 1.00 23.92 165 PRO C N 1
ATOM 5671 C CA . PRO C 1 165 ? 20.022 -18.673 17.375 1.00 23.73 165 PRO C CA 1
ATOM 5672 C C . PRO C 1 165 ? 18.842 -18.566 16.390 1.00 23.72 165 PRO C C 1
ATOM 5673 O O . PRO C 1 165 ? 18.132 -19.538 16.222 1.00 23.71 165 PRO C O 1
ATOM 5677 N N . ASN C 1 166 ? 18.652 -17.409 15.739 1.00 24.11 166 ASN C N 1
ATOM 5678 C CA . ASN C 1 166 ? 17.613 -17.211 14.720 1.00 23.39 166 ASN C CA 1
ATOM 5679 C C . ASN C 1 166 ? 18.129 -17.718 13.396 1.00 23.26 166 ASN C C 1
ATOM 5680 O O . ASN C 1 166 ? 18.981 -17.085 12.782 1.00 21.52 166 ASN C O 1
ATOM 5685 N N . LEU C 1 167 ? 17.585 -18.848 12.942 1.00 22.77 167 LEU C N 1
ATOM 5686 C CA . LEU C 1 167 ? 18.203 -19.576 11.859 1.00 22.86 167 LEU C CA 1
ATOM 5687 C C . LEU C 1 167 ? 17.840 -18.981 10.502 1.00 23.75 167 LEU C C 1
ATOM 5688 O O . LEU C 1 167 ? 18.366 -19.415 9.475 1.00 23.05 167 LEU C O 1
ATOM 5693 N N . SER C 1 168 ? 16.976 -17.960 10.515 1.00 23.74 168 SER C N 1
ATOM 5694 C CA . SER C 1 168 ? 16.730 -17.169 9.312 1.00 24.21 168 SER C CA 1
ATOM 5695 C C . SER C 1 168 ? 17.950 -16.391 8.962 1.00 22.60 168 SER C C 1
ATOM 5696 O O . SER C 1 168 ? 18.149 -16.097 7.812 1.00 22.85 168 SER C O 1
ATOM 5699 N N . GLN C 1 169 ? 18.801 -16.096 9.939 1.00 21.93 169 GLN C N 1
ATOM 5700 C CA . GLN C 1 169 ? 20.052 -15.406 9.628 1.00 21.43 169 GLN C CA 1
ATOM 5701 C C . GLN C 1 169 ? 21.008 -16.354 8.889 1.00 21.01 169 GLN C C 1
ATOM 5702 O O . GLN C 1 169 ? 21.686 -15.965 7.956 1.00 22.13 169 GLN C O 1
ATOM 5708 N N . VAL C 1 170 ? 21.020 -17.608 9.279 1.00 20.36 170 VAL C N 1
ATOM 5709 C CA . VAL C 1 170 ? 21.766 -18.652 8.573 1.00 20.45 170 VAL C CA 1
ATOM 5710 C C . VAL C 1 170 ? 21.217 -18.858 7.123 1.00 21.42 170 VAL C C 1
ATOM 5711 O O . VAL C 1 170 ? 21.989 -18.909 6.176 1.00 20.82 170 VAL C O 1
ATOM 5715 N N . SER C 1 171 ? 19.888 -18.942 6.960 1.00 21.58 171 SER C N 1
ATOM 5716 C CA . SER C 1 171 ? 19.290 -19.048 5.623 1.00 22.47 171 SER C CA 1
ATOM 5717 C C . SER C 1 171 ? 19.691 -17.855 4.769 1.00 23.36 171 SER C C 1
ATOM 5718 O O . SER C 1 171 ? 20.029 -18.018 3.588 1.00 23.40 171 SER C O 1
ATOM 5721 N N . GLU C 1 172 ? 19.695 -16.662 5.367 1.00 23.26 172 GLU C N 1
ATOM 5722 C CA . GLU C 1 172 ? 20.134 -15.474 4.608 1.00 24.11 172 GLU C CA 1
ATOM 5723 C C . GLU C 1 172 ? 21.585 -15.480 4.199 1.00 23.57 172 GLU C C 1
ATOM 5724 O O . GLU C 1 172 ? 21.909 -15.075 3.106 1.00 23.47 172 GLU C O 1
ATOM 5730 N N . LEU C 1 173 ? 22.455 -15.911 5.093 1.00 23.58 173 LEU C N 1
ATOM 5731 C CA . LEU C 1 173 ? 23.856 -16.143 4.754 1.00 23.26 173 LEU C CA 1
ATOM 5732 C C . LEU C 1 173 ? 24.036 -17.150 3.605 1.00 24.09 173 LEU C C 1
ATOM 5733 O O . LEU C 1 173 ? 24.823 -16.928 2.687 1.00 24.11 173 LEU C O 1
ATOM 5738 N N . ILE C 1 174 ? 23.323 -18.262 3.667 1.00 25.16 174 ILE C N 1
ATOM 5739 C CA . ILE C 1 174 ? 23.444 -19.321 2.645 1.00 26.86 174 ILE C CA 1
ATOM 5740 C C . ILE C 1 174 ? 22.863 -18.888 1.313 1.00 28.69 174 ILE C C 1
ATOM 5741 O O . ILE C 1 174 ? 23.481 -19.126 0.280 1.00 30.07 174 ILE C O 1
ATOM 5746 N N . HIS C 1 175 ? 21.688 -18.250 1.359 1.00 29.96 175 HIS C N 1
ATOM 5747 C CA . HIS C 1 175 ? 21.032 -17.633 0.218 1.00 31.83 175 HIS C CA 1
ATOM 5748 C C . HIS C 1 175 ? 21.918 -16.587 -0.483 1.00 33.84 175 HIS C C 1
ATOM 5749 O O . HIS C 1 175 ? 22.155 -16.699 -1.688 1.00 32.73 175 HIS C O 1
ATOM 5756 N N . ASP C 1 176 ? 22.359 -15.569 0.263 1.00 36.13 176 ASP C N 1
ATOM 5757 C CA . ASP C 1 176 ? 23.280 -14.538 -0.215 1.00 39.99 176 ASP C CA 1
ATOM 5758 C C . ASP C 1 176 ? 24.644 -15.186 -0.123 1.00 41.29 176 ASP C C 1
ATOM 5759 O O . ASP C 1 176 ? 25.478 -14.768 0.716 1.00 42.75 176 ASP C O 1
ATOM 5764 N N . ALA C 1 177 ? 24.875 -16.182 -0.992 1.00 41.83 177 ALA C N 1
ATOM 5765 C CA . ALA C 1 177 ? 25.816 -17.300 -0.770 1.00 41.24 177 ALA C CA 1
ATOM 5766 C C . ALA C 1 177 ? 27.334 -17.038 -0.878 1.00 41.79 177 ALA C C 1
ATOM 5767 O O . ALA C 1 177 ? 28.003 -17.765 -1.642 1.00 42.73 177 ALA C O 1
ATOM 5769 N N . LYS C 1 178 ? 27.936 -16.083 -0.179 1.00 40.62 178 LYS C N 1
ATOM 5770 C CA . LYS C 1 178 ? 29.373 -15.971 -0.487 1.00 39.44 178 LYS C CA 1
ATOM 5771 C C . LYS C 1 178 ? 30.261 -16.572 0.554 1.00 37.15 178 LYS C C 1
ATOM 5772 O O . LYS C 1 178 ? 31.482 -16.404 0.455 1.00 37.59 178 LYS C O 1
ATOM 5778 N N . ILE C 1 179 ? 29.688 -17.256 1.552 1.00 33.05 179 ILE C N 1
ATOM 5779 C CA . ILE C 1 179 ? 30.511 -17.829 2.620 1.00 29.94 179 ILE C CA 1
ATOM 5780 C C . ILE C 1 179 ? 30.045 -19.215 3.116 1.00 28.43 179 ILE C C 1
ATOM 5781 O O . ILE C 1 179 ? 28.864 -19.577 3.059 1.00 26.38 179 ILE C O 1
ATOM 5786 N N . THR C 1 180 ? 30.991 -19.957 3.669 1.00 26.54 180 THR C N 1
ATOM 5787 C CA . THR C 1 180 ? 30.690 -21.186 4.408 1.00 25.45 180 THR C CA 1
ATOM 5788 C C . THR C 1 180 ? 30.153 -20.853 5.804 1.00 23.67 180 THR C C 1
ATOM 5789 O O . THR C 1 180 ? 30.715 -20.081 6.514 1.00 22.36 180 THR C O 1
ATOM 5793 N N . VAL C 1 181 ? 29.059 -21.492 6.192 1.00 23.75 181 VAL C N 1
ATOM 5794 C CA . VAL C 1 181 ? 28.493 -21.287 7.494 1.00 21.59 181 VAL C CA 1
ATOM 5795 C C . VAL C 1 181 ? 28.910 -22.457 8.357 1.00 21.16 181 VAL C C 1
ATOM 5796 O O . VAL C 1 181 ? 28.719 -23.609 7.997 1.00 20.29 181 VAL C O 1
ATOM 5800 N N . LEU C 1 182 ? 29.509 -22.120 9.498 1.00 20.09 182 LEU C N 1
ATOM 5801 C CA . LEU C 1 182 ? 29.785 -23.043 10.557 1.00 19.48 182 LEU C CA 1
ATOM 5802 C C . LEU C 1 182 ? 28.851 -22.757 11.716 1.00 19.78 182 LEU C C 1
ATOM 5803 O O . LEU C 1 182 ? 28.649 -21.621 12.089 1.00 20.31 182 LEU C O 1
ATOM 5808 N N . SER C 1 183 ? 28.269 -23.805 12.270 1.00 19.97 183 SER C N 1
ATOM 5809 C CA . SER C 1 183 ? 27.475 -23.684 13.485 1.00 19.97 183 SER C CA 1
ATOM 5810 C C . SER C 1 183 ? 28.334 -23.147 14.625 1.00 19.25 183 SER C C 1
ATOM 5811 O O . SER C 1 183 ? 29.453 -23.622 14.865 1.00 18.29 183 SER C O 1
ATOM 5814 N N . GLY C 1 184 ? 27.822 -22.127 15.301 1.00 19.01 184 GLY C N 1
ATOM 5815 C CA . GLY C 1 184 ? 28.431 -21.692 16.533 1.00 19.12 184 GLY C CA 1
ATOM 5816 C C . GLY C 1 184 ? 27.728 -22.186 17.768 1.00 19.89 184 GLY C C 1
ATOM 5817 O O . GLY C 1 184 ? 28.083 -21.756 18.846 1.00 18.72 184 GLY C O 1
ATOM 5818 N N . ASN C 1 185 ? 26.710 -23.058 17.596 1.00 21.15 185 ASN C N 1
ATOM 5819 C CA . ASN C 1 185 ? 25.941 -23.699 18.693 1.00 22.63 185 ASN C CA 1
ATOM 5820 C C . ASN C 1 185 ? 25.820 -25.175 18.477 1.00 23.72 185 ASN C C 1
ATOM 5821 O O . ASN C 1 185 ? 25.204 -25.620 17.446 1.00 21.58 185 ASN C O 1
ATOM 5826 N N . ASP C 1 186 ? 26.384 -25.943 19.428 1.00 23.83 186 ASP C N 1
ATOM 5827 C CA . ASP C 1 186 ? 26.374 -27.423 19.310 1.00 24.77 186 ASP C CA 1
ATOM 5828 C C . ASP C 1 186 ? 24.972 -28.005 19.009 1.00 24.99 186 ASP C C 1
ATOM 5829 O O . ASP C 1 186 ? 24.803 -28.873 18.115 1.00 25.39 186 ASP C O 1
ATOM 5834 N N . GLU C 1 187 ? 23.979 -27.531 19.762 1.00 24.06 187 GLU C N 1
ATOM 5835 C CA . GLU C 1 187 ? 22.614 -28.075 19.700 1.00 25.09 187 GLU C CA 1
ATOM 5836 C C . GLU C 1 187 ? 21.885 -27.650 18.440 1.00 24.00 187 GLU C C 1
ATOM 5837 O O . GLU C 1 187 ? 20.846 -28.187 18.131 1.00 24.89 187 GLU C O 1
ATOM 5843 N N . LEU C 1 188 ? 22.437 -26.713 17.685 1.00 23.09 188 LEU C N 1
ATOM 5844 C CA . LEU C 1 188 ? 21.794 -26.293 16.461 1.00 23.21 188 LEU C CA 1
ATOM 5845 C C . LEU C 1 188 ? 22.565 -26.769 15.274 1.00 22.44 188 LEU C C 1
ATOM 5846 O O . LEU C 1 188 ? 22.240 -26.415 14.135 1.00 23.11 188 LEU C O 1
ATOM 5851 N N . THR C 1 189 ? 23.606 -27.538 15.521 1.00 21.56 189 THR C N 1
ATOM 5852 C CA . THR C 1 189 ? 24.438 -28.026 14.399 1.00 22.12 189 THR C CA 1
ATOM 5853 C C . THR C 1 189 ? 23.676 -28.829 13.306 1.00 21.21 189 THR C C 1
ATOM 5854 O O . THR C 1 189 ? 23.793 -28.580 12.084 1.00 21.55 189 THR C O 1
ATOM 5858 N N . LEU C 1 190 ? 22.876 -29.772 13.771 1.00 20.90 190 LEU C N 1
ATOM 5859 C CA . LEU C 1 190 ? 22.046 -30.586 12.897 1.00 20.73 190 LEU C CA 1
ATOM 5860 C C . LEU C 1 190 ? 21.085 -29.734 12.027 1.00 20.26 190 LEU C C 1
ATOM 5861 O O . LEU C 1 190 ? 21.141 -29.854 10.793 1.00 20.96 190 LEU C O 1
ATOM 5866 N N . PRO C 1 191 ? 20.218 -28.862 12.642 1.00 19.43 191 PRO C N 1
ATOM 5867 C CA . PRO C 1 191 ? 19.434 -28.011 11.712 1.00 18.63 191 PRO C CA 1
ATOM 5868 C C . PRO C 1 191 ? 20.256 -27.026 10.874 1.00 18.17 191 PRO C C 1
ATOM 5869 O O . PRO C 1 191 ? 19.839 -26.666 9.763 1.00 17.05 191 PRO C O 1
ATOM 5873 N N . ILE C 1 192 ? 21.393 -26.562 11.384 1.00 18.64 192 ILE C N 1
ATOM 5874 C CA . ILE C 1 192 ? 22.173 -25.622 10.566 1.00 18.48 192 ILE C CA 1
ATOM 5875 C C . ILE C 1 192 ? 22.796 -26.333 9.306 1.00 19.81 192 ILE C C 1
ATOM 5876 O O . ILE C 1 192 ? 22.870 -25.740 8.237 1.00 20.57 192 ILE C O 1
ATOM 5881 N N . ILE C 1 193 ? 23.272 -27.570 9.471 1.00 20.04 193 ILE C N 1
ATOM 5882 C CA . ILE C 1 193 ? 23.778 -28.354 8.354 1.00 19.95 193 ILE C CA 1
ATOM 5883 C C . ILE C 1 193 ? 22.632 -28.686 7.408 1.00 21.15 193 ILE C C 1
ATOM 5884 O O . ILE C 1 193 ? 22.777 -28.586 6.179 1.00 20.86 193 ILE C O 1
ATOM 5889 N N . ALA C 1 194 ? 21.489 -29.065 7.971 1.00 21.41 194 ALA C N 1
ATOM 5890 C CA . ALA C 1 194 ? 20.321 -29.299 7.142 1.00 22.48 194 ALA C CA 1
ATOM 5891 C C . ALA C 1 194 ? 20.055 -28.048 6.254 1.00 22.81 194 ALA C C 1
ATOM 5892 O O . ALA C 1 194 ? 19.685 -28.178 5.079 1.00 22.35 194 ALA C O 1
ATOM 5894 N N . LEU C 1 195 ? 20.286 -26.844 6.818 1.00 22.03 195 LEU C N 1
ATOM 5895 C CA . LEU C 1 195 ? 20.063 -25.639 6.067 1.00 21.27 195 LEU C CA 1
ATOM 5896 C C . LEU C 1 195 ? 21.149 -25.388 5.030 1.00 21.72 195 LEU C C 1
ATOM 5897 O O . LEU C 1 195 ? 21.018 -24.470 4.228 1.00 21.35 195 LEU C O 1
ATOM 5902 N N . GLY C 1 196 ? 22.252 -26.136 5.098 1.00 21.50 196 GLY C N 1
ATOM 5903 C CA . GLY C 1 196 ? 23.344 -25.909 4.190 1.00 21.14 196 GLY C CA 1
ATOM 5904 C C . GLY C 1 196 ? 24.650 -25.522 4.868 1.00 22.99 196 GLY C C 1
ATOM 5905 O O . GLY C 1 196 ? 25.616 -25.299 4.163 1.00 22.99 196 GLY C O 1
ATOM 5906 N N . GLY C 1 197 ? 24.676 -25.400 6.207 1.00 22.96 197 GLY C N 1
ATOM 5907 C CA . GLY C 1 197 ? 25.942 -25.297 6.961 1.00 23.84 197 GLY C CA 1
ATOM 5908 C C . GLY C 1 197 ? 26.901 -26.493 6.711 1.00 24.12 197 GLY C C 1
ATOM 5909 O O . GLY C 1 197 ? 26.465 -27.581 6.317 1.00 23.90 197 GLY C O 1
ATOM 5910 N N . LYS C 1 198 ? 28.191 -26.303 6.966 1.00 23.36 198 LYS C N 1
ATOM 5911 C CA . LYS C 1 198 ? 29.206 -27.277 6.548 1.00 24.44 198 LYS C CA 1
ATOM 5912 C C . LYS C 1 198 ? 30.017 -27.862 7.695 1.00 23.82 198 LYS C C 1
ATOM 5913 O O . LYS C 1 198 ? 30.924 -28.667 7.470 1.00 24.22 198 LYS C O 1
ATOM 5919 N N . GLY C 1 199 ? 29.765 -27.396 8.913 1.00 23.34 199 GLY C N 1
ATOM 5920 C CA . GLY C 1 199 ? 30.538 -27.858 10.061 1.00 21.36 199 GLY C CA 1
ATOM 5921 C C . GLY C 1 199 ? 30.106 -27.131 11.302 1.00 20.57 199 GLY C C 1
ATOM 5922 O O . GLY C 1 199 ? 29.074 -26.463 11.303 1.00 19.89 199 GLY C O 1
ATOM 5923 N N . VAL C 1 200 ? 30.916 -27.222 12.350 1.00 19.16 200 VAL C N 1
ATOM 5924 C CA . VAL C 1 200 ? 30.592 -26.600 13.622 1.00 19.04 200 VAL C CA 1
ATOM 5925 C C . VAL C 1 200 ? 31.903 -26.261 14.308 1.00 19.38 200 VAL C C 1
ATOM 5926 O O . VAL C 1 200 ? 32.891 -27.003 14.181 1.00 18.18 200 VAL C O 1
ATOM 5930 N N . ILE C 1 201 ? 31.937 -25.133 15.004 1.00 19.25 201 ILE C N 1
ATOM 5931 C CA . ILE C 1 201 ? 33.021 -24.887 15.959 1.00 19.30 201 ILE C CA 1
ATOM 5932 C C . ILE C 1 201 ? 32.413 -25.166 17.307 1.00 18.71 201 ILE C C 1
ATOM 5933 O O . ILE C 1 201 ? 31.428 -24.530 17.711 1.00 19.43 201 ILE C O 1
ATOM 5938 N N . SER C 1 202 ? 32.930 -26.174 17.970 1.00 19.54 202 SER C N 1
ATOM 5939 C CA . SER C 1 202 ? 32.119 -26.863 18.979 1.00 20.03 202 SER C CA 1
ATOM 5940 C C . SER C 1 202 ? 32.722 -26.841 20.371 1.00 20.35 202 SER C C 1
ATOM 5941 O O . SER C 1 202 ? 33.938 -26.970 20.514 1.00 20.19 202 SER C O 1
ATOM 5944 N N . VAL C 1 203 ? 31.874 -26.734 21.393 1.00 19.64 203 VAL C N 1
ATOM 5945 C CA . VAL C 1 203 ? 32.304 -26.958 22.784 1.00 19.20 203 VAL C CA 1
ATOM 5946 C C . VAL C 1 203 ? 32.235 -28.476 23.156 1.00 20.84 203 VAL C C 1
ATOM 5947 O O . VAL C 1 203 ? 33.192 -29.077 23.727 1.00 19.88 203 VAL C O 1
ATOM 5951 N N . VAL C 1 204 ? 31.090 -29.083 22.842 1.00 20.98 204 VAL C N 1
ATOM 5952 C CA . VAL C 1 204 ? 30.895 -30.447 23.261 1.00 22.27 204 VAL C CA 1
ATOM 5953 C C . VAL C 1 204 ? 31.917 -31.413 22.638 1.00 22.50 204 VAL C C 1
ATOM 5954 O O . VAL C 1 204 ? 32.200 -32.485 23.203 1.00 23.61 204 VAL C O 1
ATOM 5958 N N . ALA C 1 205 ? 32.460 -31.045 21.481 1.00 22.61 205 ALA C N 1
ATOM 5959 C CA . ALA C 1 205 ? 33.416 -31.909 20.795 1.00 22.42 205 ALA C CA 1
ATOM 5960 C C . ALA C 1 205 ? 34.729 -32.046 21.588 1.00 23.15 205 ALA C C 1
ATOM 5961 O O . ALA C 1 205 ? 35.554 -32.881 21.236 1.00 25.22 205 ALA C O 1
ATOM 5963 N N . ASN C 1 206 ? 34.891 -31.278 22.670 1.00 22.91 206 ASN C N 1
ATOM 5964 C CA . ASN C 1 206 ? 36.019 -31.445 23.577 1.00 24.12 206 ASN C CA 1
ATOM 5965 C C . ASN C 1 206 ? 35.824 -32.715 24.402 1.00 25.40 206 ASN C C 1
ATOM 5966 O O . ASN C 1 206 ? 36.815 -33.338 24.801 1.00 25.92 206 ASN C O 1
ATOM 5971 N N . ILE C 1 207 ? 34.560 -33.113 24.565 1.00 24.87 207 ILE C N 1
ATOM 5972 C CA . ILE C 1 207 ? 34.141 -34.174 25.471 1.00 25.42 207 ILE C CA 1
ATOM 5973 C C . ILE C 1 207 ? 33.900 -35.487 24.727 1.00 24.89 207 ILE C C 1
ATOM 5974 O O . ILE C 1 207 ? 34.351 -36.553 25.144 1.00 24.34 207 ILE C O 1
ATOM 5979 N N . VAL C 1 208 ? 33.193 -35.382 23.602 1.00 25.09 208 VAL C N 1
ATOM 5980 C CA . VAL C 1 208 ? 32.818 -36.527 22.780 1.00 24.49 208 VAL C CA 1
ATOM 5981 C C . VAL C 1 208 ? 33.197 -36.219 21.339 1.00 24.68 208 VAL C C 1
ATOM 5982 O O . VAL C 1 208 ? 32.324 -36.120 20.483 1.00 25.09 208 VAL C O 1
ATOM 5986 N N . PRO C 1 209 ? 34.511 -36.077 21.060 1.00 26.07 209 PRO C N 1
ATOM 5987 C CA . PRO C 1 209 ? 34.958 -35.767 19.686 1.00 26.21 209 PRO C CA 1
ATOM 5988 C C . PRO C 1 209 ? 34.447 -36.753 18.614 1.00 26.41 209 PRO C C 1
ATOM 5989 O O . PRO C 1 209 ? 33.956 -36.337 17.560 1.00 25.19 209 PRO C O 1
ATOM 5993 N N . LYS C 1 210 ? 34.552 -38.043 18.917 1.00 27.47 210 LYS C N 1
ATOM 5994 C CA . LYS C 1 210 ? 34.237 -39.108 17.974 1.00 28.33 210 LYS C CA 1
ATOM 5995 C C . LYS C 1 210 ? 32.765 -39.099 17.573 1.00 28.31 210 LYS C C 1
ATOM 5996 O O . LYS C 1 210 ? 32.435 -39.058 16.389 1.00 27.90 210 LYS C O 1
ATOM 6002 N N . GLU C 1 211 ? 31.890 -39.133 18.574 1.00 28.65 211 GLU C N 1
ATOM 6003 C CA . GLU C 1 211 ? 30.442 -39.137 18.361 1.00 29.10 211 GLU C CA 1
ATOM 6004 C C . GLU C 1 211 ? 29.996 -37.896 17.595 1.00 28.55 211 GLU C C 1
ATOM 6005 O O . GLU C 1 211 ? 29.182 -38.001 16.693 1.00 29.42 211 GLU C O 1
ATOM 6011 N N . PHE C 1 212 ? 30.557 -36.733 17.924 1.00 27.75 212 PHE C N 1
ATOM 6012 C CA . PHE C 1 212 ? 30.158 -35.488 17.253 1.00 28.11 212 PHE C CA 1
ATOM 6013 C C . PHE C 1 212 ? 30.589 -35.468 15.809 1.00 27.05 212 PHE C C 1
ATOM 6014 O O . PHE C 1 212 ? 29.886 -34.962 14.918 1.00 27.01 212 PHE C O 1
ATOM 6022 N N . VAL C 1 213 ? 31.752 -36.061 15.575 1.00 26.87 213 VAL C N 1
ATOM 6023 C CA . VAL C 1 213 ? 32.298 -36.174 14.225 1.00 25.79 213 VAL C CA 1
ATOM 6024 C C . VAL C 1 213 ? 31.391 -37.035 13.352 1.00 25.30 213 VAL C C 1
ATOM 6025 O O . VAL C 1 213 ? 31.102 -36.676 12.206 1.00 24.14 213 VAL C O 1
ATOM 6029 N N . GLU C 1 214 ? 30.911 -38.139 13.920 1.00 25.41 214 GLU C N 1
ATOM 6030 C CA . GLU C 1 214 ? 30.000 -39.031 13.196 1.00 27.59 214 GLU C CA 1
ATOM 6031 C C . GLU C 1 214 ? 28.674 -38.352 12.939 1.00 25.16 214 GLU C C 1
ATOM 6032 O O . GLU C 1 214 ? 28.194 -38.415 11.818 1.00 23.34 214 GLU C O 1
ATOM 6038 N N . MET C 1 215 ? 28.128 -37.649 13.948 1.00 24.60 215 MET C N 1
ATOM 6039 C CA . MET C 1 215 ? 26.852 -36.940 13.749 1.00 24.50 215 MET C CA 1
ATOM 6040 C C . MET C 1 215 ? 26.964 -35.988 12.561 1.00 24.95 215 MET C C 1
ATOM 6041 O O . MET C 1 215 ? 26.165 -36.028 11.616 1.00 26.61 215 MET C O 1
ATOM 6046 N N . VAL C 1 216 ? 27.965 -35.122 12.628 1.00 24.92 216 VAL C N 1
ATOM 6047 C CA . VAL C 1 216 ? 28.197 -34.143 11.604 1.00 22.91 216 VAL C CA 1
ATOM 6048 C C . VAL C 1 216 ? 28.377 -34.759 10.219 1.00 23.68 216 VAL C C 1
ATOM 6049 O O . VAL C 1 216 ? 27.738 -34.324 9.237 1.00 20.80 216 VAL C O 1
ATOM 6053 N N . ASN C 1 217 ? 29.250 -35.770 10.137 1.00 25.35 217 ASN C N 1
ATOM 6054 C CA . ASN C 1 217 ? 29.410 -36.500 8.882 1.00 26.84 217 ASN C CA 1
ATOM 6055 C C . ASN C 1 217 ? 28.108 -37.105 8.349 1.00 27.21 217 ASN C C 1
ATOM 6056 O O . ASN C 1 217 ? 27.835 -36.975 7.177 1.00 28.49 217 ASN C O 1
ATOM 6061 N N . TYR C 1 218 ? 27.283 -37.718 9.194 1.00 28.19 218 TYR C N 1
ATOM 6062 C CA . TYR C 1 218 ? 25.918 -38.105 8.771 1.00 28.68 218 TYR C CA 1
ATOM 6063 C C . TYR C 1 218 ? 25.113 -36.926 8.198 1.00 29.41 218 TYR C C 1
ATOM 6064 O O . TYR C 1 218 ? 24.588 -37.011 7.089 1.00 29.50 218 TYR C O 1
ATOM 6073 N N . ALA C 1 219 ? 25.030 -35.821 8.949 1.00 29.36 219 ALA C N 1
ATOM 6074 C CA . ALA C 1 219 ? 24.313 -34.617 8.464 1.00 29.90 219 ALA C CA 1
ATOM 6075 C C . ALA C 1 219 ? 24.873 -34.109 7.136 1.00 30.00 219 ALA C C 1
ATOM 6076 O O . ALA C 1 219 ? 24.093 -33.721 6.260 1.00 31.49 219 ALA C O 1
ATOM 6078 N N . LEU C 1 220 ? 26.201 -34.106 6.983 1.00 29.58 220 LEU C N 1
ATOM 6079 C CA . LEU C 1 220 ? 26.819 -33.626 5.770 1.00 30.62 220 LEU C CA 1
ATOM 6080 C C . LEU C 1 220 ? 26.502 -34.563 4.613 1.00 32.19 220 LEU C C 1
ATOM 6081 O O . LEU C 1 220 ? 26.373 -34.087 3.485 1.00 31.40 220 LEU C O 1
ATOM 6086 N N . GLU C 1 221 ? 26.331 -35.867 4.912 1.00 32.85 221 GLU C N 1
ATOM 6087 C CA . GLU C 1 221 ? 26.059 -36.875 3.882 1.00 35.00 221 GLU C CA 1
ATOM 6088 C C . GLU C 1 221 ? 24.599 -36.829 3.544 1.00 32.40 221 GLU C C 1
ATOM 6089 O O . GLU C 1 221 ? 24.218 -37.398 2.545 1.00 32.19 221 GLU C O 1
ATOM 6095 N N . GLY C 1 222 ? 23.789 -36.228 4.416 1.00 31.44 222 GLY C N 1
ATOM 6096 C CA . GLY C 1 222 ? 22.350 -36.139 4.216 1.00 29.91 222 GLY C CA 1
ATOM 6097 C C . GLY C 1 222 ? 21.539 -37.252 4.890 1.00 29.70 222 GLY C C 1
ATOM 6098 O O . GLY C 1 222 ? 20.341 -37.451 4.601 1.00 29.36 222 GLY C O 1
ATOM 6099 N N . ASP C 1 223 ? 22.178 -37.955 5.812 1.00 28.00 223 ASP C N 1
ATOM 6100 C CA . ASP C 1 223 ? 21.513 -39.012 6.573 1.00 27.75 223 ASP C CA 1
ATOM 6101 C C . ASP C 1 223 ? 21.106 -38.486 7.968 1.00 27.00 223 ASP C C 1
ATOM 6102 O O . ASP C 1 223 ? 21.807 -38.736 8.977 1.00 26.06 223 ASP C O 1
ATOM 6107 N N . PHE C 1 224 ? 19.966 -37.782 8.015 1.00 26.31 224 PHE C N 1
ATOM 6108 C CA . PHE C 1 224 ? 19.459 -37.188 9.247 1.00 26.39 224 PHE C CA 1
ATOM 6109 C C . PHE C 1 224 ? 18.844 -38.171 10.233 1.00 26.78 224 PHE C C 1
ATOM 6110 O O . PHE C 1 224 ? 18.803 -37.930 11.422 1.00 25.24 224 PHE C O 1
ATOM 6118 N N . GLU C 1 225 ? 18.436 -39.327 9.749 1.00 27.28 225 GLU C N 1
ATOM 6119 C CA . GLU C 1 225 ? 18.001 -40.332 10.678 1.00 30.43 225 GLU C CA 1
ATOM 6120 C C . GLU C 1 225 ? 19.174 -40.730 11.590 1.00 28.23 225 GLU C C 1
ATOM 6121 O O . GLU C 1 225 ? 19.059 -40.721 12.844 1.00 28.24 225 GLU C O 1
ATOM 6127 N N . LYS C 1 226 ? 20.318 -41.013 10.985 1.00 27.00 226 LYS C N 1
ATOM 6128 C CA . LYS C 1 226 ? 21.465 -41.365 11.800 1.00 27.85 226 LYS C CA 1
ATOM 6129 C C . LYS C 1 226 ? 22.005 -40.164 12.572 1.00 26.80 226 LYS C C 1
ATOM 6130 O O . LYS C 1 226 ? 22.413 -40.315 13.734 1.00 26.16 226 LYS C O 1
ATOM 6136 N N . ALA C 1 227 ? 21.967 -38.976 11.948 1.00 26.29 227 ALA C N 1
ATOM 6137 C CA . ALA C 1 227 ? 22.381 -37.744 12.630 1.00 26.33 227 ALA C CA 1
ATOM 6138 C C . ALA C 1 227 ? 21.484 -37.471 13.841 1.00 26.86 227 ALA C C 1
ATOM 6139 O O . ALA C 1 227 ? 22.027 -37.161 14.933 1.00 27.46 227 ALA C O 1
ATOM 6141 N N . ARG C 1 228 ? 20.152 -37.650 13.702 1.00 25.84 228 ARG C N 1
ATOM 6142 C CA . ARG C 1 228 ? 19.226 -37.321 14.831 1.00 26.20 228 ARG C CA 1
ATOM 6143 C C . ARG C 1 228 ? 19.481 -38.207 16.046 1.00 26.78 228 ARG C C 1
ATOM 6144 O O . ARG C 1 228 ? 19.375 -37.793 17.225 1.00 26.63 228 ARG C O 1
ATOM 6152 N N . GLU C 1 229 ? 19.775 -39.452 15.740 1.00 27.44 229 GLU C N 1
ATOM 6153 C CA . GLU C 1 229 ? 20.059 -40.464 16.748 1.00 30.38 229 GLU C CA 1
ATOM 6154 C C . GLU C 1 229 ? 21.237 -40.081 17.673 1.00 28.33 229 GLU C C 1
ATOM 6155 O O . GLU C 1 229 ? 21.148 -40.232 18.909 1.00 28.98 229 GLU C O 1
ATOM 6161 N N . ILE C 1 230 ? 22.317 -39.542 17.103 1.00 26.57 230 ILE C N 1
ATOM 6162 C CA . ILE C 1 230 ? 23.411 -39.021 17.932 1.00 24.97 230 ILE C CA 1
ATOM 6163 C C . ILE C 1 230 ? 23.047 -37.670 18.536 1.00 24.01 230 ILE C C 1
ATOM 6164 O O . ILE C 1 230 ? 23.383 -37.421 19.676 1.00 23.89 230 ILE C O 1
ATOM 6169 N N . HIS C 1 231 ? 22.347 -36.804 17.795 1.00 23.09 231 HIS C N 1
ATOM 6170 C CA . HIS C 1 231 ? 21.886 -35.521 18.374 1.00 22.53 231 HIS C CA 1
ATOM 6171 C C . HIS C 1 231 ? 21.148 -35.766 19.689 1.00 21.92 231 HIS C C 1
ATOM 6172 O O . HIS C 1 231 ? 21.472 -35.151 20.704 1.00 22.27 231 HIS C O 1
ATOM 6179 N N . TYR C 1 232 ? 20.153 -36.657 19.651 1.00 20.98 232 TYR C N 1
ATOM 6180 C CA . TYR C 1 232 ? 19.321 -36.927 20.820 1.00 22.57 232 TYR C CA 1
ATOM 6181 C C . TYR C 1 232 ? 20.049 -37.638 21.979 1.00 24.19 232 TYR C C 1
ATOM 6182 O O . TYR C 1 232 ? 19.860 -37.277 23.136 1.00 24.72 232 TYR C O 1
ATOM 6191 N N . LYS C 1 233 ? 20.924 -38.599 21.656 1.00 24.96 233 LYS C N 1
ATOM 6192 C CA . LYS C 1 233 ? 21.806 -39.251 22.662 1.00 25.49 233 LYS C CA 1
ATOM 6193 C C . LYS C 1 233 ? 22.589 -38.211 23.444 1.00 24.30 233 LYS C C 1
ATOM 6194 O O . LYS C 1 233 ? 22.756 -38.326 24.646 1.00 24.22 233 LYS C O 1
ATOM 6200 N N . LEU C 1 234 ? 23.073 -37.200 22.727 1.00 24.53 234 LEU C N 1
ATOM 6201 C CA . LEU C 1 234 ? 23.969 -36.182 23.283 1.00 23.13 234 LEU C CA 1
ATOM 6202 C C . LEU C 1 234 ? 23.222 -34.930 23.749 1.00 23.83 234 LEU C C 1
ATOM 6203 O O . LEU C 1 234 ? 23.834 -34.026 24.388 1.00 22.57 234 LEU C O 1
ATOM 6208 N N . PHE C 1 235 ? 21.932 -34.837 23.373 1.00 24.27 235 PHE C N 1
ATOM 6209 C CA . PHE C 1 235 ? 21.135 -33.675 23.753 1.00 24.17 235 PHE C CA 1
ATOM 6210 C C . PHE C 1 235 ? 21.242 -33.239 25.220 1.00 23.80 235 PHE C C 1
ATOM 6211 O O . PHE C 1 235 ? 21.545 -32.060 25.477 1.00 23.82 235 PHE C O 1
ATOM 6219 N N . PRO C 1 236 ? 21.018 -34.165 26.199 1.00 22.97 236 PRO C N 1
ATOM 6220 C CA . PRO C 1 236 ? 21.233 -33.691 27.579 1.00 22.42 236 PRO C CA 1
ATOM 6221 C C . PRO C 1 236 ? 22.648 -33.138 27.863 1.00 23.34 236 PRO C C 1
ATOM 6222 O O . PRO C 1 236 ? 22.788 -32.143 28.590 1.00 24.28 236 PRO C O 1
ATOM 6226 N N . LEU C 1 237 ? 23.678 -33.821 27.340 1.00 22.36 237 LEU C N 1
ATOM 6227 C CA . LEU C 1 237 ? 25.053 -33.336 27.386 1.00 22.33 237 LEU C CA 1
ATOM 6228 C C . LEU C 1 237 ? 25.220 -31.912 26.795 1.00 21.77 237 LEU C C 1
ATOM 6229 O O . LEU C 1 237 ? 25.896 -31.088 27.387 1.00 21.76 237 LEU C O 1
ATOM 6234 N N . MET C 1 238 ? 24.622 -31.649 25.633 1.00 21.65 238 MET C N 1
ATOM 6235 C CA . MET C 1 238 ? 24.677 -30.330 25.009 1.00 22.31 238 MET C CA 1
ATOM 6236 C C . MET C 1 238 ? 24.070 -29.247 25.881 1.00 22.04 238 MET C C 1
ATOM 6237 O O . MET C 1 238 ? 24.680 -28.192 26.083 1.00 22.58 238 MET C O 1
ATOM 6242 N N . LYS C 1 239 ? 22.916 -29.525 26.450 1.00 20.60 239 LYS C N 1
ATOM 6243 C CA . LYS C 1 239 ? 22.349 -28.593 27.392 1.00 21.97 239 LYS C CA 1
ATOM 6244 C C . LYS C 1 239 ? 23.293 -28.374 28.561 1.00 21.87 239 LYS C C 1
ATOM 6245 O O . LYS C 1 239 ? 23.498 -27.263 28.974 1.00 22.62 239 LYS C O 1
ATOM 6251 N N . ALA C 1 240 ? 23.882 -29.438 29.093 1.00 23.10 240 ALA C N 1
ATOM 6252 C CA . ALA C 1 240 ? 24.692 -29.288 30.310 1.00 23.28 240 ALA C CA 1
ATOM 6253 C C . ALA C 1 240 ? 25.888 -28.427 29.977 1.00 22.84 240 ALA C C 1
ATOM 6254 O O . ALA C 1 240 ? 26.451 -27.787 30.875 1.00 22.83 240 ALA C O 1
ATOM 6256 N N . MET C 1 241 ? 26.265 -28.386 28.693 1.00 22.73 241 MET C N 1
ATOM 6257 C CA . MET C 1 241 ? 27.397 -27.512 28.272 1.00 22.02 241 MET C CA 1
ATOM 6258 C C . MET C 1 241 ? 27.073 -26.020 28.395 1.00 22.21 241 MET C C 1
ATOM 6259 O O . MET C 1 241 ? 28.004 -25.187 28.304 1.00 22.86 241 MET C O 1
ATOM 6264 N N . PHE C 1 242 ? 25.801 -25.660 28.606 1.00 21.09 242 PHE C N 1
ATOM 6265 C CA . PHE C 1 242 ? 25.491 -24.240 28.933 1.00 22.21 242 PHE C CA 1
ATOM 6266 C C . PHE C 1 242 ? 24.754 -24.062 30.252 1.00 23.10 242 PHE C C 1
ATOM 6267 O O . PHE C 1 242 ? 24.008 -23.089 30.453 1.00 24.01 242 PHE C O 1
ATOM 6275 N N . ILE C 1 243 ? 24.936 -25.009 31.166 1.00 23.65 243 ILE C N 1
ATOM 6276 C CA . ILE C 1 243 ? 24.182 -24.941 32.390 1.00 25.24 243 ILE C CA 1
ATOM 6277 C C . ILE C 1 243 ? 24.684 -23.741 33.189 1.00 25.22 243 ILE C C 1
ATOM 6278 O O . ILE C 1 243 ? 23.932 -23.054 33.863 1.00 24.91 243 ILE C O 1
ATOM 6283 N N . GLU C 1 244 ? 25.966 -23.432 33.035 1.00 25.33 244 GLU C N 1
ATOM 6284 C CA . GLU C 1 244 ? 26.450 -22.096 33.341 1.00 24.87 244 GLU C CA 1
ATOM 6285 C C . GLU C 1 244 ? 27.280 -21.691 32.152 1.00 24.11 244 GLU C C 1
ATOM 6286 O O . GLU C 1 244 ? 27.475 -22.483 31.235 1.00 24.21 244 GLU C O 1
ATOM 6292 N N . THR C 1 245 ? 27.815 -20.481 32.198 1.00 23.45 245 THR C N 1
ATOM 6293 C CA . THR C 1 245 ? 28.540 -19.916 31.081 1.00 22.67 245 THR C CA 1
ATOM 6294 C C . THR C 1 245 ? 29.728 -20.751 30.655 1.00 21.50 245 THR C C 1
ATOM 6295 O O . THR C 1 245 ? 30.609 -21.068 31.472 1.00 21.35 245 THR C O 1
ATOM 6299 N N . ASN C 1 246 ? 29.714 -21.121 29.376 1.00 20.81 246 ASN C N 1
ATOM 6300 C CA . ASN C 1 246 ? 30.881 -21.696 28.697 1.00 20.58 246 ASN C CA 1
ATOM 6301 C C . ASN C 1 246 ? 32.087 -20.787 28.918 1.00 19.63 246 ASN C C 1
ATOM 6302 O O . ASN C 1 246 ? 31.995 -19.602 28.674 1.00 19.77 246 ASN C O 1
ATOM 6307 N N . PRO C 1 247 ? 33.248 -21.348 29.267 1.00 20.07 247 PRO C N 1
ATOM 6308 C CA . PRO C 1 247 ? 33.624 -22.761 29.438 1.00 20.35 247 PRO C CA 1
ATOM 6309 C C . PRO C 1 247 ? 33.509 -23.366 30.837 1.00 21.49 247 PRO C C 1
ATOM 6310 O O . PRO C 1 247 ? 34.163 -24.404 31.077 1.00 23.15 247 PRO C O 1
ATOM 6314 N N . ILE C 1 248 ? 32.722 -22.774 31.746 1.00 20.75 248 ILE C N 1
ATOM 6315 C CA . ILE C 1 248 ? 32.611 -23.336 33.101 1.00 20.08 248 ILE C CA 1
ATOM 6316 C C . ILE C 1 248 ? 32.244 -24.844 33.042 1.00 21.51 248 ILE C C 1
ATOM 6317 O O . ILE C 1 248 ? 33.008 -25.657 33.560 1.00 21.58 248 ILE C O 1
ATOM 6322 N N . PRO C 1 249 ? 31.099 -25.218 32.405 1.00 20.64 249 PRO C N 1
ATOM 6323 C CA . PRO C 1 249 ? 30.734 -26.611 32.343 1.00 21.32 249 PRO C CA 1
ATOM 6324 C C . PRO C 1 249 ? 31.733 -27.501 31.604 1.00 21.98 249 PRO C C 1
ATOM 6325 O O . PRO C 1 249 ? 32.051 -28.583 32.100 1.00 23.56 249 PRO C O 1
ATOM 6329 N N . VAL C 1 250 ? 32.256 -27.075 30.462 1.00 21.13 250 VAL C N 1
ATOM 6330 C CA . VAL C 1 250 ? 33.139 -28.007 29.754 1.00 21.62 250 VAL C CA 1
ATOM 6331 C C . VAL C 1 250 ? 34.440 -28.381 30.547 1.00 21.61 250 VAL C C 1
ATOM 6332 O O . VAL C 1 250 ? 34.856 -29.549 30.591 1.00 20.63 250 VAL C O 1
ATOM 6336 N N . LYS C 1 251 ? 35.080 -27.373 31.138 1.00 22.63 251 LYS C N 1
ATOM 6337 C CA . LYS C 1 251 ? 36.192 -27.588 32.062 1.00 23.68 251 LYS C CA 1
ATOM 6338 C C . LYS C 1 251 ? 35.771 -28.443 33.239 1.00 25.51 251 LYS C C 1
ATOM 6339 O O . LYS C 1 251 ? 36.498 -29.367 33.606 1.00 26.72 251 LYS C O 1
ATOM 6345 N N . THR C 1 252 ? 34.605 -28.164 33.834 1.00 25.53 252 THR C N 1
ATOM 6346 C CA . THR C 1 252 ? 34.137 -28.961 34.953 1.00 26.17 252 THR C CA 1
ATOM 6347 C C . THR C 1 252 ? 34.053 -30.415 34.558 1.00 27.10 252 THR C C 1
ATOM 6348 O O . THR C 1 252 ? 34.492 -31.293 35.307 1.00 27.24 252 THR C O 1
ATOM 6352 N N . ALA C 1 253 ? 33.501 -30.647 33.369 1.00 27.24 253 ALA C N 1
ATOM 6353 C CA . ALA C 1 253 ? 33.223 -31.990 32.880 1.00 27.77 253 ALA C CA 1
ATOM 6354 C C . ALA C 1 253 ? 34.537 -32.780 32.656 1.00 28.34 253 ALA C C 1
ATOM 6355 O O . ALA C 1 253 ? 34.618 -33.958 32.975 1.00 27.61 253 ALA C O 1
ATOM 6357 N N . LEU C 1 254 ? 35.529 -32.099 32.067 1.00 29.19 254 LEU C N 1
ATOM 6358 C CA . LEU C 1 254 ? 36.872 -32.635 31.824 1.00 28.93 254 LEU C CA 1
ATOM 6359 C C . LEU C 1 254 ? 37.603 -32.970 33.109 1.00 29.69 254 LEU C C 1
ATOM 6360 O O . LEU C 1 254 ? 38.202 -34.034 33.229 1.00 29.67 254 LEU C O 1
ATOM 6365 N N . ASN C 1 255 ? 37.559 -32.066 34.074 1.00 30.86 255 ASN C N 1
ATOM 6366 C CA . ASN C 1 255 ? 38.069 -32.395 35.414 1.00 32.12 255 ASN C CA 1
ATOM 6367 C C . ASN C 1 255 ? 37.428 -33.689 35.939 1.00 33.08 255 ASN C C 1
ATOM 6368 O O . ASN C 1 255 ? 38.148 -34.578 36.398 1.00 32.99 255 ASN C O 1
ATOM 6373 N N . MET C 1 256 ? 36.096 -33.795 35.807 1.00 34.50 256 MET C N 1
ATOM 6374 C CA . MET C 1 256 ? 35.336 -34.953 36.259 1.00 36.06 256 MET C CA 1
ATOM 6375 C C . MET C 1 256 ? 35.853 -36.215 35.605 1.00 36.87 256 MET C C 1
ATOM 6376 O O . MET C 1 256 ? 35.907 -37.269 36.261 1.00 37.85 256 MET C O 1
ATOM 6381 N N . MET C 1 257 ? 36.240 -36.120 34.331 1.00 36.65 257 MET C N 1
ATOM 6382 C CA . MET C 1 257 ? 36.615 -37.299 33.573 1.00 36.99 257 MET C CA 1
ATOM 6383 C C . MET C 1 257 ? 38.095 -37.609 33.783 1.00 36.58 257 MET C C 1
ATOM 6384 O O . MET C 1 257 ? 38.628 -38.531 33.174 1.00 36.83 257 MET C O 1
ATOM 6389 N N . GLY C 1 258 ? 38.761 -36.804 34.610 1.00 36.05 258 GLY C N 1
ATOM 6390 C CA . GLY C 1 258 ? 40.211 -36.932 34.825 1.00 35.61 258 GLY C CA 1
ATOM 6391 C C . GLY C 1 258 ? 41.095 -36.469 33.665 1.00 35.51 258 GLY C C 1
ATOM 6392 O O . GLY C 1 258 ? 42.268 -36.805 33.620 1.00 35.40 258 GLY C O 1
ATOM 6393 N N . ARG C 1 259 ? 40.551 -35.679 32.737 1.00 34.36 259 ARG C N 1
ATOM 6394 C CA . ARG C 1 259 ? 41.340 -35.155 31.619 1.00 34.29 259 ARG C CA 1
ATOM 6395 C C . ARG C 1 259 ? 41.878 -33.767 31.963 1.00 32.22 259 ARG C C 1
ATOM 6396 O O . ARG C 1 259 ? 41.328 -33.080 32.824 1.00 31.13 259 ARG C O 1
ATOM 6404 N N . PRO C 1 260 ? 42.968 -33.352 31.300 1.00 31.72 260 PRO C N 1
ATOM 6405 C CA . PRO C 1 260 ? 43.583 -32.035 31.600 1.00 31.10 260 PRO C CA 1
ATOM 6406 C C . PRO C 1 260 ? 42.606 -30.863 31.386 1.00 30.23 260 PRO C C 1
ATOM 6407 O O . PRO C 1 260 ? 41.946 -30.800 30.335 1.00 29.62 260 PRO C O 1
ATOM 6411 N N . ALA C 1 261 ? 42.509 -29.996 32.406 1.00 29.00 261 ALA C N 1
ATOM 6412 C CA . ALA C 1 261 ? 41.644 -28.812 32.434 1.00 28.34 261 ALA C CA 1
ATOM 6413 C C . ALA C 1 261 ? 42.094 -27.870 33.545 1.00 28.34 261 ALA C C 1
ATOM 6414 O O . ALA C 1 261 ? 42.517 -26.742 33.282 1.00 28.60 261 ALA C O 1
ATOM 6416 N N . GLY C 1 262 ? 42.020 -28.325 34.799 1.00 28.53 262 GLY C N 1
ATOM 6417 C CA . GLY C 1 262 ? 42.454 -27.497 35.935 1.00 28.12 262 GLY C CA 1
ATOM 6418 C C . GLY C 1 262 ? 41.438 -26.394 36.218 1.00 29.05 262 GLY C C 1
ATOM 6419 O O . GLY C 1 262 ? 40.239 -26.541 35.958 1.00 28.43 262 GLY C O 1
ATOM 6420 N N . GLU C 1 263 ? 41.903 -25.282 36.752 1.00 29.98 263 GLU C N 1
ATOM 6421 C CA . GLU C 1 263 ? 40.983 -24.256 37.260 1.00 31.41 263 GLU C CA 1
ATOM 6422 C C . GLU C 1 263 ? 40.449 -23.317 36.169 1.00 30.31 263 GLU C C 1
ATOM 6423 O O . GLU C 1 263 ? 40.991 -23.249 35.057 1.00 31.30 263 GLU C O 1
ATOM 6429 N N . LEU C 1 264 ? 39.389 -22.597 36.519 1.00 29.21 264 LEU C N 1
ATOM 6430 C CA . LEU C 1 264 ? 38.926 -21.451 35.794 1.00 27.54 264 LEU C CA 1
ATOM 6431 C C . LEU C 1 264 ? 39.555 -20.205 36.368 1.00 27.62 264 LEU C C 1
ATOM 6432 O O . LEU C 1 264 ? 39.692 -20.063 37.614 1.00 27.15 264 LEU C O 1
ATOM 6437 N N . ARG C 1 265 ? 39.916 -19.293 35.462 1.00 25.60 265 ARG C N 1
ATOM 6438 C CA . ARG C 1 265 ? 40.336 -17.960 35.841 1.00 26.31 265 ARG C CA 1
ATOM 6439 C C . ARG C 1 265 ? 39.185 -16.963 36.142 1.00 25.40 265 ARG C C 1
ATOM 6440 O O . ARG C 1 265 ? 38.257 -16.837 35.362 1.00 25.11 265 ARG C O 1
ATOM 6448 N N . LEU C 1 266 ? 39.287 -16.232 37.248 1.00 24.88 266 LEU C N 1
ATOM 6449 C CA . LEU C 1 266 ? 38.323 -15.177 37.546 1.00 25.33 266 LEU C CA 1
ATOM 6450 C C . LEU C 1 266 ? 38.160 -14.154 36.389 1.00 25.23 266 LEU C C 1
ATOM 6451 O O . LEU C 1 266 ? 39.145 -13.760 35.736 1.00 25.58 266 LEU C O 1
ATOM 6456 N N . PRO C 1 267 ? 36.934 -13.667 36.168 1.00 24.67 267 PRO C N 1
ATOM 6457 C CA . PRO C 1 267 ? 35.729 -13.800 36.971 1.00 24.31 267 PRO C CA 1
ATOM 6458 C C . PRO C 1 267 ? 34.951 -15.104 36.767 1.00 25.47 267 PRO C C 1
ATOM 6459 O O . PRO C 1 267 ? 33.871 -15.263 37.340 1.00 25.78 267 PRO C O 1
ATOM 6463 N N . LEU C 1 268 ? 35.447 -16.018 35.920 1.00 25.99 268 LEU C N 1
ATOM 6464 C CA . LEU C 1 268 ? 34.833 -17.345 35.852 1.00 25.74 268 LEU C CA 1
ATOM 6465 C C . LEU C 1 268 ? 35.202 -18.112 37.110 1.00 26.50 268 LEU C C 1
ATOM 6466 O O . LEU C 1 268 ? 36.288 -17.933 37.664 1.00 25.66 268 LEU C O 1
ATOM 6471 N N . CYS C 1 269 ? 34.293 -18.963 37.570 1.00 27.08 269 CYS C N 1
ATOM 6472 C CA . CYS C 1 269 ? 34.566 -19.703 38.785 1.00 28.25 269 CYS C CA 1
ATOM 6473 C C . CYS C 1 269 ? 33.759 -20.984 38.784 1.00 27.99 269 CYS C C 1
ATOM 6474 O O . CYS C 1 269 ? 32.946 -21.201 37.910 1.00 27.75 269 CYS C O 1
ATOM 6477 N N . GLU C 1 270 ? 34.099 -21.859 39.719 1.00 29.13 270 GLU C N 1
ATOM 6478 C CA . GLU C 1 270 ? 33.429 -23.138 39.994 1.00 31.54 270 GLU C CA 1
ATOM 6479 C C . GLU C 1 270 ? 31.894 -23.104 39.849 1.00 29.92 270 GLU C C 1
ATOM 6480 O O . GLU C 1 270 ? 31.244 -22.171 40.285 1.00 29.41 270 GLU C O 1
ATOM 6486 N N . MET C 1 271 ? 31.347 -24.149 39.240 1.00 30.06 271 MET C N 1
ATOM 6487 C CA . MET C 1 271 ? 29.919 -24.382 39.133 1.00 31.41 271 MET C CA 1
ATOM 6488 C C . MET C 1 271 ? 29.214 -24.511 40.521 1.00 31.51 271 MET C C 1
ATOM 6489 O O . MET C 1 271 ? 29.843 -24.985 41.471 1.00 31.95 271 MET C O 1
ATOM 6494 N N . SER C 1 272 ? 27.963 -24.042 40.643 1.00 31.52 272 SER C N 1
ATOM 6495 C CA . SER C 1 272 ? 26.979 -24.531 41.678 1.00 32.18 272 SER C CA 1
ATOM 6496 C C . SER C 1 272 ? 27.154 -25.999 42.032 1.00 30.67 272 SER C C 1
ATOM 6497 O O . SER C 1 272 ? 27.391 -26.809 41.165 1.00 30.27 272 SER C O 1
ATOM 6500 N N . GLU C 1 273 ? 26.888 -26.334 43.287 1.00 31.54 273 GLU C N 1
ATOM 6501 C CA . GLU C 1 273 ? 26.761 -27.717 43.745 1.00 32.75 273 GLU C CA 1
ATOM 6502 C C . GLU C 1 273 ? 25.563 -28.398 43.032 1.00 32.52 273 GLU C C 1
ATOM 6503 O O . GLU C 1 273 ? 25.626 -29.568 42.610 1.00 31.25 273 GLU C O 1
ATOM 6509 N N . GLU C 1 274 ? 24.475 -27.643 42.888 1.00 32.83 274 GLU C N 1
ATOM 6510 C CA . GLU C 1 274 ? 23.292 -28.096 42.185 1.00 33.76 274 GLU C CA 1
ATOM 6511 C C . GLU C 1 274 ? 23.644 -28.417 40.734 1.00 33.03 274 GLU C C 1
ATOM 6512 O O . GLU C 1 274 ? 23.377 -29.524 40.256 1.00 33.33 274 GLU C O 1
ATOM 6518 N N . HIS C 1 275 ? 24.232 -27.442 40.032 1.00 32.07 275 HIS C N 1
ATOM 6519 C CA . HIS C 1 275 ? 24.575 -27.630 38.626 1.00 30.52 275 HIS C CA 1
ATOM 6520 C C . HIS C 1 275 ? 25.576 -28.799 38.425 1.00 30.64 275 HIS C C 1
ATOM 6521 O O . HIS C 1 275 ? 25.458 -29.545 37.438 1.00 29.76 275 HIS C O 1
ATOM 6528 N N . LYS C 1 276 ? 26.536 -28.977 39.347 1.00 30.42 276 LYS C N 1
ATOM 6529 C CA . LYS C 1 276 ? 27.510 -30.090 39.184 1.00 31.94 276 LYS C CA 1
ATOM 6530 C C . LYS C 1 276 ? 26.824 -31.408 39.278 1.00 32.15 276 LYS C C 1
ATOM 6531 O O . LYS C 1 276 ? 27.236 -32.345 38.606 1.00 32.49 276 LYS C O 1
ATOM 6537 N N . LYS C 1 277 ? 25.800 -31.494 40.140 1.00 32.83 277 LYS C N 1
ATOM 6538 C CA . LYS C 1 277 ? 25.078 -32.739 40.325 1.00 33.53 277 LYS C CA 1
ATOM 6539 C C . LYS C 1 277 ? 24.422 -33.132 39.013 1.00 32.52 277 LYS C C 1
ATOM 6540 O O . LYS C 1 277 ? 24.547 -34.276 38.592 1.00 33.00 277 LYS C O 1
ATOM 6546 N N . ILE C 1 278 ? 23.726 -32.179 38.382 1.00 31.10 278 ILE C N 1
ATOM 6547 C CA . ILE C 1 278 ? 23.121 -32.386 37.041 1.00 29.39 278 ILE C CA 1
ATOM 6548 C C . ILE C 1 278 ? 24.151 -32.810 35.979 1.00 27.93 278 ILE C C 1
ATOM 6549 O O . ILE C 1 278 ? 23.967 -33.822 35.294 1.00 26.81 278 ILE C O 1
ATOM 6554 N N . LEU C 1 279 ? 25.255 -32.074 35.888 1.00 27.50 279 LEU C N 1
ATOM 6555 C CA . LEU C 1 279 ? 26.333 -32.455 34.956 1.00 28.48 279 LEU C CA 1
ATOM 6556 C C . LEU C 1 279 ? 26.884 -33.847 35.252 1.00 29.25 279 LEU C C 1
ATOM 6557 O O . LEU C 1 279 ? 26.999 -34.689 34.352 1.00 28.26 279 LEU C O 1
ATOM 6562 N N . GLU C 1 280 ? 27.213 -34.078 36.513 1.00 30.81 280 GLU C N 1
ATOM 6563 C CA . GLU C 1 280 ? 27.702 -35.384 36.946 1.00 34.69 280 GLU C CA 1
ATOM 6564 C C . GLU C 1 280 ? 26.782 -36.496 36.432 1.00 33.94 280 GLU C C 1
ATOM 6565 O O . GLU C 1 280 ? 27.255 -37.442 35.789 1.00 33.31 280 GLU C O 1
ATOM 6571 N N . ASN C 1 281 ? 25.477 -36.381 36.714 1.00 33.28 281 ASN C N 1
ATOM 6572 C CA . ASN C 1 281 ? 24.500 -37.354 36.253 1.00 34.10 281 ASN C CA 1
ATOM 6573 C C . ASN C 1 281 ? 24.429 -37.485 34.746 1.00 33.41 281 ASN C C 1
ATOM 6574 O O . ASN C 1 281 ? 24.301 -38.602 34.224 1.00 33.33 281 ASN C O 1
ATOM 6579 N N . VAL C 1 282 ? 24.510 -36.369 34.024 1.00 33.00 282 VAL C N 1
ATOM 6580 C CA . VAL C 1 282 ? 24.534 -36.466 32.552 1.00 32.86 282 VAL C CA 1
ATOM 6581 C C . VAL C 1 282 ? 25.740 -37.315 32.103 1.00 33.15 282 VAL C C 1
ATOM 6582 O O . VAL C 1 282 ? 25.606 -38.268 31.294 1.00 32.24 282 VAL C O 1
ATOM 6586 N N . LEU C 1 283 ? 26.903 -36.967 32.646 1.00 33.10 283 LEU C N 1
ATOM 6587 C CA . LEU C 1 283 ? 28.133 -37.658 32.327 1.00 34.63 283 LEU C CA 1
ATOM 6588 C C . LEU C 1 283 ? 28.048 -39.164 32.590 1.00 36.16 283 LEU C C 1
ATOM 6589 O O . LEU C 1 283 ? 28.351 -39.996 31.706 1.00 35.22 283 LEU C O 1
ATOM 6594 N N . LYS C 1 284 ? 27.598 -39.491 33.799 1.00 38.47 284 LYS C N 1
ATOM 6595 C CA . LYS C 1 284 ? 27.311 -40.880 34.213 1.00 41.98 284 LYS C CA 1
ATOM 6596 C C . LYS C 1 284 ? 26.387 -41.654 33.235 1.00 41.36 284 LYS C C 1
ATOM 6597 O O . LYS C 1 284 ? 26.770 -42.701 32.742 1.00 42.22 284 LYS C O 1
ATOM 6603 N N . ASP C 1 285 ? 25.215 -41.136 32.902 1.00 41.01 285 ASP C N 1
ATOM 6604 C CA . ASP C 1 285 ? 24.357 -41.817 31.937 1.00 41.05 285 ASP C CA 1
ATOM 6605 C C . ASP C 1 285 ? 25.064 -42.137 30.616 1.00 40.45 285 ASP C C 1
ATOM 6606 O O . ASP C 1 285 ? 24.608 -43.015 29.873 1.00 39.50 285 ASP C O 1
ATOM 6611 N N . LEU C 1 286 ? 26.129 -41.401 30.284 1.00 39.97 286 LEU C N 1
ATOM 6612 C CA . LEU C 1 286 ? 26.840 -41.653 29.032 1.00 40.20 286 LEU C CA 1
ATOM 6613 C C . LEU C 1 286 ? 28.069 -42.610 29.199 1.00 41.28 286 LEU C C 1
ATOM 6614 O O . LEU C 1 286 ? 28.775 -42.917 28.215 1.00 40.63 286 LEU C O 1
ATOM 6619 N N . GLY C 1 287 ? 28.338 -43.024 30.439 1.00 41.40 287 GLY C N 1
ATOM 6620 C CA . GLY C 1 287 ? 29.489 -43.864 30.759 1.00 42.71 287 GLY C CA 1
ATOM 6621 C C . GLY C 1 287 ? 30.832 -43.175 30.535 1.00 43.62 287 GLY C C 1
ATOM 6622 O O . GLY C 1 287 ? 31.848 -43.831 30.213 1.00 43.67 287 GLY C O 1
ATOM 6623 N N . LEU C 1 288 ? 30.839 -41.853 30.690 1.00 43.56 288 LEU C N 1
ATOM 6624 C CA . LEU C 1 288 ? 32.054 -41.063 30.544 1.00 43.44 288 LEU C CA 1
ATOM 6625 C C . LEU C 1 288 ? 32.762 -40.921 31.898 1.00 43.94 288 LEU C C 1
ATOM 6626 O O . LEU C 1 288 ? 33.959 -40.600 31.942 1.00 44.86 288 LEU C O 1
ATOM 6631 N N . ILE C 1 289 ? 31.990 -41.090 32.982 1.00 43.63 289 ILE C N 1
ATOM 6632 C CA . ILE C 1 289 ? 32.468 -41.248 34.365 1.00 43.23 289 ILE C CA 1
ATOM 6633 C C . ILE C 1 289 ? 31.664 -42.365 35.083 1.00 43.68 289 ILE C C 1
ATOM 6634 O O . ILE C 1 289 ? 30.899 -43.120 34.448 1.00 43.49 289 ILE C O 1
ATOM 6639 N N . PHE D 1 2 ? 29.626 10.477 46.920 1.00 24.00 2 PHE D N 1
ATOM 6640 C CA . PHE D 1 2 ? 29.265 10.834 45.456 1.00 23.66 2 PHE D CA 1
ATOM 6641 C C . PHE D 1 2 ? 27.916 11.480 45.302 1.00 25.68 2 PHE D C 1
ATOM 6642 O O . PHE D 1 2 ? 26.872 10.899 45.694 1.00 25.79 2 PHE D O 1
ATOM 6650 N N . LYS D 1 3 ? 27.923 12.675 44.741 1.00 25.95 3 LYS D N 1
ATOM 6651 C CA . LYS D 1 3 ? 26.685 13.439 44.571 1.00 27.73 3 LYS D CA 1
ATOM 6652 C C . LYS D 1 3 ? 26.820 14.427 43.405 1.00 26.58 3 LYS D C 1
ATOM 6653 O O . LYS D 1 3 ? 27.818 15.133 43.301 1.00 25.77 3 LYS D O 1
ATOM 6659 N N . GLY D 1 4 ? 25.816 14.479 42.531 1.00 25.60 4 GLY D N 1
ATOM 6660 C CA . GLY D 1 4 ? 25.822 15.462 41.470 1.00 24.34 4 GLY D CA 1
ATOM 6661 C C . GLY D 1 4 ? 26.312 14.893 40.129 1.00 23.94 4 GLY D C 1
ATOM 6662 O O . GLY D 1 4 ? 26.157 13.698 39.830 1.00 23.41 4 GLY D O 1
ATOM 6663 N N . VAL D 1 5 ? 26.859 15.785 39.305 1.00 23.50 5 VAL D N 1
ATOM 6664 C CA . VAL D 1 5 ? 27.252 15.471 37.933 1.00 22.52 5 VAL D CA 1
ATOM 6665 C C . VAL D 1 5 ? 28.729 15.127 37.731 1.00 21.68 5 VAL D C 1
ATOM 6666 O O . VAL D 1 5 ? 29.585 15.924 38.040 1.00 23.06 5 VAL D O 1
ATOM 6670 N N . TYR D 1 6 ? 28.983 13.955 37.161 1.00 20.37 6 TYR D N 1
ATOM 6671 C CA . TYR D 1 6 ? 30.300 13.471 36.862 1.00 20.85 6 TYR D CA 1
ATOM 6672 C C . TYR D 1 6 ? 30.324 13.133 35.347 1.00 21.77 6 TYR D C 1
ATOM 6673 O O . TYR D 1 6 ? 29.955 12.046 34.932 1.00 22.65 6 TYR D O 1
ATOM 6682 N N . PRO D 1 7 ? 30.796 14.070 34.512 1.00 22.97 7 PRO D N 1
ATOM 6683 C CA . PRO D 1 7 ? 30.945 13.774 33.096 1.00 21.46 7 PRO D CA 1
ATOM 6684 C C . PRO D 1 7 ? 31.949 12.631 32.890 1.00 21.84 7 PRO D C 1
ATOM 6685 O O . PRO D 1 7 ? 33.029 12.598 33.501 1.00 20.77 7 PRO D O 1
ATOM 6689 N N . ALA D 1 8 ? 31.566 11.676 32.052 1.00 21.18 8 ALA D N 1
ATOM 6690 C CA . ALA D 1 8 ? 32.471 10.630 31.578 1.00 20.97 8 ALA D CA 1
ATOM 6691 C C . ALA D 1 8 ? 33.204 11.213 30.367 1.00 21.68 8 ALA D C 1
ATOM 6692 O O . ALA D 1 8 ? 32.668 11.278 29.263 1.00 23.45 8 ALA D O 1
ATOM 6694 N N . ILE D 1 9 ? 34.433 11.674 30.563 1.00 22.08 9 ILE D N 1
ATOM 6695 C CA . ILE D 1 9 ? 35.028 12.525 29.557 1.00 22.13 9 ILE D CA 1
ATOM 6696 C C . ILE D 1 9 ? 35.507 11.743 28.353 1.00 22.19 9 ILE D C 1
ATOM 6697 O O . ILE D 1 9 ? 35.950 10.570 28.475 1.00 21.76 9 ILE D O 1
ATOM 6702 N N . ILE D 1 10 ? 35.432 12.384 27.188 1.00 21.35 10 ILE D N 1
ATOM 6703 C CA . ILE D 1 10 ? 35.982 11.766 25.998 1.00 21.22 10 ILE D CA 1
ATOM 6704 C C . ILE D 1 10 ? 37.522 11.791 26.113 1.00 21.61 10 ILE D C 1
ATOM 6705 O O . ILE D 1 10 ? 38.100 12.598 26.844 1.00 20.14 10 ILE D O 1
ATOM 6710 N N . THR D 1 11 ? 38.156 10.872 25.413 1.00 22.37 11 THR D N 1
ATOM 6711 C CA . THR D 1 11 ? 39.572 11.007 25.153 1.00 22.50 11 THR D CA 1
ATOM 6712 C C . THR D 1 11 ? 39.800 11.615 23.780 1.00 23.05 11 THR D C 1
ATOM 6713 O O . THR D 1 11 ? 39.629 10.935 22.780 1.00 22.92 11 THR D O 1
ATOM 6717 N N . PRO D 1 12 ? 40.250 12.890 23.734 1.00 23.39 12 PRO D N 1
ATOM 6718 C CA . PRO D 1 12 ? 40.483 13.539 22.410 1.00 23.60 12 PRO D CA 1
ATOM 6719 C C . PRO D 1 12 ? 41.743 13.010 21.734 1.00 23.44 12 PRO D C 1
ATOM 6720 O O . PRO D 1 12 ? 42.701 12.682 22.395 1.00 22.32 12 PRO D O 1
ATOM 6724 N N . PHE D 1 13 ? 41.708 12.885 20.418 1.00 24.41 13 PHE D N 1
ATOM 6725 C CA . PHE D 1 13 ? 42.852 12.393 19.666 1.00 26.15 13 PHE D CA 1
ATOM 6726 C C . PHE D 1 13 ? 43.331 13.447 18.672 1.00 27.89 13 PHE D C 1
ATOM 6727 O O . PHE D 1 13 ? 42.537 14.269 18.202 1.00 28.03 13 PHE D O 1
ATOM 6735 N N . LYS D 1 14 ? 44.624 13.400 18.352 1.00 30.20 14 LYS D N 1
ATOM 6736 C CA . LYS D 1 14 ? 45.230 14.274 17.347 1.00 32.69 14 LYS D CA 1
ATOM 6737 C C . LYS D 1 14 ? 46.489 13.642 16.798 1.00 33.54 14 LYS D C 1
ATOM 6738 O O . LYS D 1 14 ? 47.377 13.204 17.531 1.00 33.49 14 LYS D O 1
ATOM 6744 N N . ASN D 1 15 ? 46.537 13.568 15.473 1.00 35.70 15 ASN D N 1
ATOM 6745 C CA . ASN D 1 15 ? 47.668 12.970 14.780 1.00 36.97 15 ASN D CA 1
ATOM 6746 C C . ASN D 1 15 ? 47.868 11.606 15.361 1.00 36.80 15 ASN D C 1
ATOM 6747 O O . ASN D 1 15 ? 48.998 11.241 15.707 1.00 37.06 15 ASN D O 1
ATOM 6752 N N . LYS D 1 16 ? 46.735 10.897 15.494 1.00 36.75 16 LYS D N 1
ATOM 6753 C CA . LYS D 1 16 ? 46.663 9.488 15.912 1.00 36.56 16 LYS D CA 1
ATOM 6754 C C . LYS D 1 16 ? 47.080 9.236 17.377 1.00 35.56 16 LYS D C 1
ATOM 6755 O O . LYS D 1 16 ? 47.210 8.081 17.802 1.00 36.49 16 LYS D O 1
ATOM 6761 N N . GLU D 1 17 ? 47.298 10.305 18.144 1.00 33.00 17 GLU D N 1
ATOM 6762 C CA . GLU D 1 17 ? 47.786 10.195 19.513 1.00 30.84 17 GLU D CA 1
ATOM 6763 C C . GLU D 1 17 ? 46.804 10.880 20.451 1.00 29.33 17 GLU D C 1
ATOM 6764 O O . GLU D 1 17 ? 46.025 11.766 20.019 1.00 27.48 17 GLU D O 1
ATOM 6770 N N . VAL D 1 18 ? 46.791 10.485 21.724 1.00 27.88 18 VAL D N 1
ATOM 6771 C CA . VAL D 1 18 ? 46.014 11.334 22.626 1.00 27.93 18 VAL D CA 1
ATOM 6772 C C . VAL D 1 18 ? 46.445 12.796 22.611 1.00 27.22 18 VAL D C 1
ATOM 6773 O O . VAL D 1 18 ? 47.628 13.129 22.546 1.00 26.63 18 VAL D O 1
ATOM 6777 N N . ASP D 1 19 ? 45.425 13.641 22.558 1.00 26.56 19 ASP D N 1
ATOM 6778 C CA . ASP D 1 19 ? 45.541 15.074 22.597 1.00 26.53 19 ASP D CA 1
ATOM 6779 C C . ASP D 1 19 ? 45.544 15.561 24.060 1.00 26.73 19 ASP D C 1
ATOM 6780 O O . ASP D 1 19 ? 44.511 15.902 24.648 1.00 26.11 19 ASP D O 1
ATOM 6785 N N . PHE D 1 20 ? 46.706 15.528 24.685 1.00 27.26 20 PHE D N 1
ATOM 6786 C CA . PHE D 1 20 ? 46.773 15.924 26.098 1.00 28.26 20 PHE D CA 1
ATOM 6787 C C . PHE D 1 20 ? 46.369 17.386 26.379 1.00 28.62 20 PHE D C 1
ATOM 6788 O O . PHE D 1 20 ? 45.723 17.650 27.394 1.00 27.46 20 PHE D O 1
ATOM 6796 N N . ASP D 1 21 ? 46.721 18.303 25.458 1.00 29.04 21 ASP D N 1
ATOM 6797 C CA . ASP D 1 21 ? 46.335 19.689 25.586 1.00 29.68 21 ASP D CA 1
ATOM 6798 C C . ASP D 1 21 ? 44.836 19.882 25.488 1.00 29.23 21 ASP D C 1
ATOM 6799 O O . ASP D 1 21 ? 44.267 20.650 26.273 1.00 28.77 21 ASP D O 1
ATOM 6804 N N . GLY D 1 22 ? 44.186 19.176 24.549 1.00 28.38 22 GLY D N 1
ATOM 6805 C CA . GLY D 1 22 ? 42.730 19.284 24.390 1.00 26.65 22 GLY D CA 1
ATOM 6806 C C . GLY D 1 22 ? 42.028 18.723 25.622 1.00 26.78 22 GLY D C 1
ATOM 6807 O O . GLY D 1 22 ? 41.028 19.259 26.087 1.00 27.17 22 GLY D O 1
ATOM 6808 N N . LEU D 1 23 ? 42.578 17.642 26.149 1.00 26.03 23 LEU D N 1
ATOM 6809 C CA . LEU D 1 23 ? 42.112 17.041 27.379 1.00 26.63 23 LEU D CA 1
ATOM 6810 C C . LEU D 1 23 ? 42.042 18.068 28.539 1.00 26.56 23 LEU D C 1
ATOM 6811 O O . LEU D 1 23 ? 41.019 18.209 29.198 1.00 25.99 23 LEU D O 1
ATOM 6816 N N . GLU D 1 24 ? 43.146 18.768 28.757 1.00 26.45 24 GLU D N 1
ATOM 6817 C CA . GLU D 1 24 ? 43.254 19.786 29.775 1.00 27.84 24 GLU D CA 1
ATOM 6818 C C . GLU D 1 24 ? 42.236 20.861 29.569 1.00 26.37 24 GLU D C 1
ATOM 6819 O O . GLU D 1 24 ? 41.618 21.342 30.521 1.00 26.27 24 GLU D O 1
ATOM 6825 N N . GLU D 1 25 ? 42.076 21.265 28.320 1.00 26.23 25 GLU D N 1
ATOM 6826 C CA . GLU D 1 25 ? 41.122 22.316 28.032 1.00 27.00 25 GLU D CA 1
ATOM 6827 C C . GLU D 1 25 ? 39.716 21.798 28.297 1.00 25.22 25 GLU D C 1
ATOM 6828 O O . GLU D 1 25 ? 38.889 22.507 28.826 1.00 24.84 25 GLU D O 1
ATOM 6834 N N . ASN D 1 26 ? 39.454 20.546 27.946 1.00 23.73 26 ASN D N 1
ATOM 6835 C CA . ASN D 1 26 ? 38.110 19.980 28.202 1.00 23.10 26 ASN D CA 1
ATOM 6836 C C . ASN D 1 26 ? 37.781 19.879 29.698 1.00 21.83 26 ASN D C 1
ATOM 6837 O O . ASN D 1 26 ? 36.705 20.264 30.155 1.00 21.93 26 ASN D O 1
ATOM 6842 N N . ILE D 1 27 ? 38.747 19.410 30.457 1.00 21.64 27 ILE D N 1
ATOM 6843 C CA . ILE D 1 27 ? 38.598 19.246 31.902 1.00 22.15 27 ILE D CA 1
ATOM 6844 C C . ILE D 1 27 ? 38.289 20.601 32.572 1.00 23.56 27 ILE D C 1
ATOM 6845 O O . ILE D 1 27 ? 37.378 20.689 33.409 1.00 25.48 27 ILE D O 1
ATOM 6850 N N . ASN D 1 28 ? 39.037 21.642 32.182 1.00 23.39 28 ASN D N 1
ATOM 6851 C CA . ASN D 1 28 ? 38.889 22.966 32.761 1.00 23.97 28 ASN D CA 1
ATOM 6852 C C . ASN D 1 28 ? 37.528 23.564 32.421 1.00 24.21 28 ASN D C 1
ATOM 6853 O O . ASN D 1 28 ? 36.889 24.203 33.242 1.00 24.26 28 ASN D O 1
ATOM 6858 N N . PHE D 1 29 ? 37.058 23.312 31.205 1.00 24.86 29 PHE D N 1
ATOM 6859 C CA . PHE D 1 29 ? 35.738 23.710 30.817 1.00 24.70 29 PHE D CA 1
ATOM 6860 C C . PHE D 1 29 ? 34.687 23.092 31.764 1.00 25.43 29 PHE D C 1
ATOM 6861 O O . PHE D 1 29 ? 33.808 23.786 32.297 1.00 24.80 29 PHE D O 1
ATOM 6869 N N . LEU D 1 30 ? 34.772 21.771 31.955 1.00 25.65 30 LEU D N 1
ATOM 6870 C CA . LEU D 1 30 ? 33.843 21.081 32.834 1.00 25.19 30 LEU D CA 1
ATOM 6871 C C . LEU D 1 30 ? 33.919 21.632 34.267 1.00 25.23 30 LEU D C 1
ATOM 6872 O O . LEU D 1 30 ? 32.910 21.828 34.916 1.00 24.22 30 LEU D O 1
ATOM 6877 N N . ILE D 1 31 ? 35.132 21.880 34.756 1.00 25.50 31 ILE D N 1
ATOM 6878 C CA . ILE D 1 31 ? 35.237 22.383 36.111 1.00 26.75 31 ILE D CA 1
ATOM 6879 C C . ILE D 1 31 ? 34.613 23.780 36.233 1.00 28.02 31 ILE D C 1
ATOM 6880 O O . ILE D 1 31 ? 33.872 24.010 37.174 1.00 27.83 31 ILE D O 1
ATOM 6885 N N . GLU D 1 32 ? 34.852 24.685 35.282 1.00 28.48 32 GLU D N 1
ATOM 6886 C CA . GLU D 1 32 ? 34.265 26.035 35.384 1.00 31.45 32 GLU D CA 1
ATOM 6887 C C . GLU D 1 32 ? 32.740 25.980 35.431 1.00 29.05 32 GLU D C 1
ATOM 6888 O O . GLU D 1 32 ? 32.082 26.867 35.926 1.00 28.60 32 GLU D O 1
ATOM 6894 N N . ASN D 1 33 ? 32.172 24.921 34.898 1.00 28.41 33 ASN D N 1
ATOM 6895 C CA . ASN D 1 33 ? 30.738 24.838 34.832 1.00 27.69 33 ASN D CA 1
ATOM 6896 C C . ASN D 1 33 ? 30.083 24.014 35.951 1.00 26.95 33 ASN D C 1
ATOM 6897 O O . ASN D 1 33 ? 28.910 23.696 35.849 1.00 25.07 33 ASN D O 1
ATOM 6902 N N . GLY D 1 34 ? 30.864 23.656 36.981 1.00 25.66 34 GLY D N 1
ATOM 6903 C CA . GLY D 1 34 ? 30.321 23.115 38.247 1.00 25.73 34 GLY D CA 1
ATOM 6904 C C . GLY D 1 34 ? 30.148 21.616 38.448 1.00 25.09 34 GLY D C 1
ATOM 6905 O O . GLY D 1 34 ? 29.440 21.188 39.390 1.00 24.65 34 GLY D O 1
ATOM 6906 N N . VAL D 1 35 ? 30.800 20.797 37.608 1.00 24.87 35 VAL D N 1
ATOM 6907 C CA . VAL D 1 35 ? 30.682 19.325 37.758 1.00 24.44 35 VAL D CA 1
ATOM 6908 C C . VAL D 1 35 ? 31.300 18.913 39.104 1.00 24.71 35 VAL D C 1
ATOM 6909 O O . VAL D 1 35 ? 32.186 19.631 39.597 1.00 25.31 35 VAL D O 1
ATOM 6913 N N . SER D 1 36 ? 30.793 17.834 39.714 1.00 23.89 36 SER D N 1
ATOM 6914 C CA . SER D 1 36 ? 31.334 17.344 40.994 1.00 23.61 36 SER D CA 1
ATOM 6915 C C . SER D 1 36 ? 32.636 16.539 40.791 1.00 22.97 36 SER D C 1
ATOM 6916 O O . SER D 1 36 ? 33.392 16.301 41.719 1.00 21.89 36 SER D O 1
ATOM 6919 N N . GLY D 1 37 ? 32.900 16.125 39.571 1.00 22.08 37 GLY D N 1
ATOM 6920 C CA . GLY D 1 37 ? 33.960 15.149 39.363 1.00 21.18 37 GLY D CA 1
ATOM 6921 C C . GLY D 1 37 ? 34.043 14.770 37.900 1.00 21.47 37 GLY D C 1
ATOM 6922 O O . GLY D 1 37 ? 33.229 15.193 37.099 1.00 19.62 37 GLY D O 1
ATOM 6923 N N . ILE D 1 38 ? 35.044 13.966 37.572 1.00 22.31 38 ILE D N 1
ATOM 6924 C CA . ILE D 1 38 ? 35.350 13.610 36.204 1.00 22.56 38 ILE D CA 1
ATOM 6925 C C . ILE D 1 38 ? 35.646 12.105 36.201 1.00 22.80 38 ILE D C 1
ATOM 6926 O O . ILE D 1 38 ? 36.407 11.631 37.045 1.00 21.72 38 ILE D O 1
ATOM 6931 N N . VAL D 1 39 ? 35.016 11.369 35.267 1.00 21.63 39 VAL D N 1
ATOM 6932 C CA . VAL D 1 39 ? 35.332 9.949 35.076 1.00 20.53 39 VAL D CA 1
ATOM 6933 C C . VAL D 1 39 ? 36.256 9.838 33.862 1.00 20.60 39 VAL D C 1
ATOM 6934 O O . VAL D 1 39 ? 35.865 10.243 32.776 1.00 20.94 39 VAL D O 1
ATOM 6938 N N . ALA D 1 40 ? 37.455 9.281 34.062 1.00 20.13 40 ALA D N 1
ATOM 6939 C CA . ALA D 1 40 ? 38.515 9.291 33.057 1.00 21.00 40 ALA D CA 1
ATOM 6940 C C . ALA D 1 40 ? 38.609 7.899 32.494 1.00 21.54 40 ALA D C 1
ATOM 6941 O O . ALA D 1 40 ? 38.548 6.929 33.267 1.00 22.60 40 ALA D O 1
ATOM 6943 N N . VAL D 1 41 ? 38.751 7.784 31.177 1.00 21.04 41 VAL D N 1
ATOM 6944 C CA . VAL D 1 41 ? 38.821 6.482 30.519 1.00 21.59 41 VAL D CA 1
ATOM 6945 C C . VAL D 1 41 ? 37.718 5.428 30.887 1.00 21.84 41 VAL D C 1
ATOM 6946 O O . VAL D 1 41 ? 37.981 4.274 31.261 1.00 21.38 41 VAL D O 1
ATOM 6950 N N . GLY D 1 42 ? 36.468 5.839 30.778 1.00 21.02 42 GLY D N 1
ATOM 6951 C CA . GLY D 1 42 ? 35.411 4.889 30.789 1.00 21.17 42 GLY D CA 1
ATOM 6952 C C . GLY D 1 42 ? 35.126 4.571 29.336 1.00 21.70 42 GLY D C 1
ATOM 6953 O O . GLY D 1 42 ? 35.964 4.826 28.460 1.00 21.78 42 GLY D O 1
ATOM 6954 N N . THR D 1 43 ? 33.953 3.996 29.099 1.00 21.49 43 THR D N 1
ATOM 6955 C CA . THR D 1 43 ? 33.451 3.705 27.765 1.00 22.10 43 THR D CA 1
ATOM 6956 C C . THR D 1 43 ? 33.431 4.958 26.864 1.00 21.76 43 THR D C 1
ATOM 6957 O O . THR D 1 43 ? 33.894 4.915 25.699 1.00 20.80 43 THR D O 1
ATOM 6961 N N . THR D 1 44 ? 32.919 6.066 27.405 1.00 20.95 44 THR D N 1
ATOM 6962 C CA . THR D 1 44 ? 32.901 7.303 26.616 1.00 20.88 44 THR D CA 1
ATOM 6963 C C . THR D 1 44 ? 34.297 7.856 26.363 1.00 20.62 44 THR D C 1
ATOM 6964 O O . THR D 1 44 ? 34.490 8.567 25.388 1.00 19.66 44 THR D O 1
ATOM 6968 N N . GLY D 1 45 ? 35.270 7.412 27.181 1.00 20.34 45 GLY D N 1
ATOM 6969 C CA . GLY D 1 45 ? 36.671 7.713 26.974 1.00 21.80 45 GLY D CA 1
ATOM 6970 C C . GLY D 1 45 ? 37.351 6.761 26.004 1.00 22.18 45 GLY D C 1
ATOM 6971 O O . GLY D 1 45 ? 38.562 6.823 25.844 1.00 23.34 45 GLY D O 1
ATOM 6972 N N . GLU D 1 46 ? 36.594 5.860 25.383 1.00 23.26 46 GLU D N 1
ATOM 6973 C CA . GLU D 1 46 ? 37.147 4.862 24.465 1.00 23.01 46 GLU D CA 1
ATOM 6974 C C . GLU D 1 46 ? 38.178 3.923 25.113 1.00 23.14 46 GLU D C 1
ATOM 6975 O O . GLU D 1 46 ? 39.203 3.543 24.490 1.00 23.40 46 GLU D O 1
ATOM 6981 N N . SER D 1 47 ? 37.915 3.504 26.354 1.00 22.66 47 SER D N 1
ATOM 6982 C CA . SER D 1 47 ? 38.857 2.566 26.998 1.00 23.26 47 SER D CA 1
ATOM 6983 C C . SER D 1 47 ? 39.289 1.379 26.130 1.00 22.58 47 SER D C 1
ATOM 6984 O O . SER D 1 47 ? 40.461 1.105 26.068 1.00 23.74 47 SER D O 1
ATOM 6987 N N . PRO D 1 48 ? 38.362 0.715 25.396 1.00 23.18 48 PRO D N 1
ATOM 6988 C CA . PRO D 1 48 ? 38.774 -0.489 24.645 1.00 22.28 48 PRO D CA 1
ATOM 6989 C C . PRO D 1 48 ? 39.886 -0.251 23.619 1.00 22.93 48 PRO D C 1
ATOM 6990 O O . PRO D 1 48 ? 40.628 -1.188 23.296 1.00 23.12 48 PRO D O 1
ATOM 6994 N N . THR D 1 49 ? 39.990 0.974 23.093 1.00 21.97 49 THR D N 1
ATOM 6995 C CA . THR D 1 49 ? 40.933 1.246 22.018 1.00 21.61 49 THR D CA 1
ATOM 6996 C C . THR D 1 49 ? 42.178 2.026 22.509 1.00 21.90 49 THR D C 1
ATOM 6997 O O . THR D 1 49 ? 43.040 2.370 21.704 1.00 21.19 49 THR D O 1
ATOM 7001 N N . LEU D 1 50 ? 42.265 2.296 23.822 1.00 21.58 50 LEU D N 1
ATOM 7002 C CA . LEU D 1 50 ? 43.495 2.906 24.397 1.00 21.14 50 LEU D CA 1
ATOM 7003 C C . LEU D 1 50 ? 44.530 1.855 24.719 1.00 21.71 50 LEU D C 1
ATOM 7004 O O . LEU D 1 50 ? 44.167 0.807 25.297 1.00 22.37 50 LEU D O 1
ATOM 7009 N N . SER D 1 51 ? 45.814 2.094 24.405 1.00 20.88 51 SER D N 1
ATOM 7010 C CA . SER D 1 51 ? 46.848 1.132 24.828 1.00 22.53 51 SER D CA 1
ATOM 7011 C C . SER D 1 51 ? 46.863 1.110 26.385 1.00 22.54 51 SER D C 1
ATOM 7012 O O . SER D 1 51 ? 46.326 2.033 27.009 1.00 22.28 51 SER D O 1
ATOM 7015 N N . HIS D 1 52 ? 47.478 0.089 26.986 1.00 23.16 52 HIS D N 1
ATOM 7016 C CA . HIS D 1 52 ? 47.677 0.032 28.441 1.00 25.34 52 HIS D CA 1
ATOM 7017 C C . HIS D 1 52 ? 48.358 1.348 28.917 1.00 25.68 52 HIS D C 1
ATOM 7018 O O . HIS D 1 52 ? 47.925 2.003 29.893 1.00 25.42 52 HIS D O 1
ATOM 7025 N N . GLU D 1 53 ? 49.386 1.730 28.170 1.00 25.54 53 GLU D N 1
ATOM 7026 C CA . GLU D 1 53 ? 50.197 2.896 28.467 1.00 27.48 53 GLU D CA 1
ATOM 7027 C C . GLU D 1 53 ? 49.431 4.191 28.329 1.00 27.41 53 GLU D C 1
ATOM 7028 O O . GLU D 1 53 ? 49.606 5.071 29.161 1.00 28.46 53 GLU D O 1
ATOM 7034 N N . GLU D 1 54 ? 48.565 4.303 27.315 1.00 26.63 54 GLU D N 1
ATOM 7035 C CA . GLU D 1 54 ? 47.710 5.488 27.150 1.00 26.00 54 GLU D CA 1
ATOM 7036 C C . GLU D 1 54 ? 46.654 5.627 28.247 1.00 24.97 54 GLU D C 1
ATOM 7037 O O . GLU D 1 54 ? 46.456 6.679 28.799 1.00 24.54 54 GLU D O 1
ATOM 7043 N N . HIS D 1 55 ? 45.971 4.544 28.552 1.00 25.27 55 HIS D N 1
ATOM 7044 C CA . HIS D 1 55 ? 45.015 4.495 29.669 1.00 25.91 55 HIS D CA 1
ATOM 7045 C C . HIS D 1 55 ? 45.656 5.143 30.934 1.00 25.91 55 HIS D C 1
ATOM 7046 O O . HIS D 1 55 ? 45.039 6.006 31.578 1.00 26.77 55 HIS D O 1
ATOM 7053 N N . LYS D 1 56 ? 46.912 4.767 31.239 1.00 25.45 56 LYS D N 1
ATOM 7054 C CA . LYS D 1 56 ? 47.667 5.284 32.419 1.00 26.17 56 LYS D CA 1
ATOM 7055 C C . LYS D 1 56 ? 48.009 6.746 32.278 1.00 24.83 56 LYS D C 1
ATOM 7056 O O . LYS D 1 56 ? 47.782 7.534 33.201 1.00 23.80 56 LYS D O 1
ATOM 7062 N N . LYS D 1 57 ? 48.513 7.131 31.114 1.00 24.63 57 LYS D N 1
ATOM 7063 C CA . LYS D 1 57 ? 48.837 8.539 30.907 1.00 24.56 57 LYS D CA 1
ATOM 7064 C C . LYS D 1 57 ? 47.597 9.492 30.951 1.00 23.73 57 LYS D C 1
ATOM 7065 O O . LYS D 1 57 ? 47.684 10.653 31.419 1.00 22.57 57 LYS D O 1
ATOM 7071 N N . VAL D 1 58 ? 46.445 8.997 30.502 1.00 23.28 58 VAL D N 1
ATOM 7072 C CA . VAL D 1 58 ? 45.213 9.818 30.501 1.00 23.30 58 VAL D CA 1
ATOM 7073 C C . VAL D 1 58 ? 44.699 10.035 31.931 1.00 23.49 58 VAL D C 1
ATOM 7074 O O . VAL D 1 58 ? 44.387 11.168 32.339 1.00 22.56 58 VAL D O 1
ATOM 7078 N N . ILE D 1 59 ? 44.650 8.948 32.691 1.00 23.86 59 ILE D N 1
ATOM 7079 C CA . ILE D 1 59 ? 44.350 9.041 34.119 1.00 24.98 59 ILE D CA 1
ATOM 7080 C C . ILE D 1 59 ? 45.302 10.006 34.855 1.00 24.37 59 ILE D C 1
ATOM 7081 O O . ILE D 1 59 ? 44.849 10.943 35.490 1.00 23.17 59 ILE D O 1
ATOM 7086 N N . GLU D 1 60 ? 46.604 9.771 34.760 1.00 25.19 60 GLU D N 1
ATOM 7087 C CA . GLU D 1 60 ? 47.618 10.696 35.314 1.00 26.98 60 GLU D CA 1
ATOM 7088 C C . GLU D 1 60 ? 47.407 12.143 34.834 1.00 24.68 60 GLU D C 1
ATOM 7089 O O . GLU D 1 60 ? 47.435 13.091 35.637 1.00 25.61 60 GLU D O 1
ATOM 7095 N N . LYS D 1 61 ? 47.153 12.330 33.546 1.00 22.58 61 LYS D N 1
ATOM 7096 C CA . LYS D 1 61 ? 46.882 13.702 33.068 1.00 21.65 61 LYS D CA 1
ATOM 7097 C C . LYS D 1 61 ? 45.654 14.313 33.743 1.00 22.14 61 LYS D C 1
ATOM 7098 O O . LYS D 1 61 ? 45.645 15.518 34.057 1.00 22.94 61 LYS D O 1
ATOM 7104 N N . VAL D 1 62 ? 44.610 13.505 33.942 1.00 22.25 62 VAL D N 1
ATOM 7105 C CA . VAL D 1 62 ? 43.360 14.028 34.512 1.00 21.82 62 VAL D CA 1
ATOM 7106 C C . VAL D 1 62 ? 43.626 14.387 36.001 1.00 22.66 62 VAL D C 1
ATOM 7107 O O . VAL D 1 62 ? 43.205 15.476 36.491 1.00 22.59 62 VAL D O 1
ATOM 7111 N N . VAL D 1 63 ? 44.308 13.475 36.703 1.00 22.11 63 VAL D N 1
ATOM 7112 C CA . VAL D 1 63 ? 44.710 13.699 38.104 1.00 22.99 63 VAL D CA 1
ATOM 7113 C C . VAL D 1 63 ? 45.523 14.992 38.223 1.00 23.57 63 VAL D C 1
ATOM 7114 O O . VAL D 1 63 ? 45.178 15.833 39.037 1.00 24.20 63 VAL D O 1
ATOM 7118 N N . ASP D 1 64 ? 46.540 15.163 37.368 1.00 24.60 64 ASP D N 1
ATOM 7119 C CA . ASP D 1 64 ? 47.417 16.336 37.382 1.00 25.58 64 ASP D CA 1
ATOM 7120 C C . ASP D 1 64 ? 46.708 17.630 37.035 1.00 25.56 64 ASP D C 1
ATOM 7121 O O . ASP D 1 64 ? 46.921 18.615 37.726 1.00 24.53 64 ASP D O 1
ATOM 7126 N N . VAL D 1 65 ? 45.862 17.651 35.994 1.00 25.94 65 VAL D N 1
ATOM 7127 C CA . VAL D 1 65 ? 45.096 18.883 35.650 1.00 25.82 65 VAL D CA 1
ATOM 7128 C C . VAL D 1 65 ? 44.073 19.304 36.706 1.00 25.53 65 VAL D C 1
ATOM 7129 O O . VAL D 1 65 ? 43.965 20.485 37.054 1.00 26.58 65 VAL D O 1
ATOM 7133 N N . VAL D 1 66 ? 43.291 18.342 37.184 1.00 25.48 66 VAL D N 1
ATOM 7134 C CA . VAL D 1 66 ? 42.243 18.599 38.194 1.00 23.87 66 VAL D CA 1
ATOM 7135 C C . VAL D 1 66 ? 42.912 19.116 39.463 1.00 23.50 66 VAL D C 1
ATOM 7136 O O . VAL D 1 66 ? 42.473 20.099 40.058 1.00 24.73 66 VAL D O 1
ATOM 7140 N N . ASN D 1 67 ? 43.973 18.423 39.868 1.00 23.88 67 ASN D N 1
ATOM 7141 C CA . ASN D 1 67 ? 44.796 18.811 41.018 1.00 23.83 67 ASN D CA 1
ATOM 7142 C C . ASN D 1 67 ? 43.893 19.113 42.202 1.00 24.21 67 ASN D C 1
ATOM 7143 O O . ASN D 1 67 ? 43.951 20.205 42.747 1.00 23.87 67 ASN D O 1
ATOM 7148 N N . GLY D 1 68 ? 43.001 18.158 42.509 1.00 23.62 68 GLY D N 1
ATOM 7149 C CA . GLY D 1 68 ? 42.152 18.214 43.671 1.00 23.00 68 GLY D CA 1
ATOM 7150 C C . GLY D 1 68 ? 40.887 19.088 43.638 1.00 22.85 68 GLY D C 1
ATOM 7151 O O . GLY D 1 68 ? 40.138 19.100 44.594 1.00 21.66 68 GLY D O 1
ATOM 7152 N N . ARG D 1 69 ? 40.614 19.782 42.540 1.00 23.23 69 ARG D N 1
ATOM 7153 C CA . ARG D 1 69 ? 39.504 20.725 42.577 1.00 23.33 69 ARG D CA 1
ATOM 7154 C C . ARG D 1 69 ? 38.166 20.001 42.487 1.00 24.27 69 ARG D C 1
ATOM 7155 O O . ARG D 1 69 ? 37.177 20.490 42.986 1.00 24.85 69 ARG D O 1
ATOM 7163 N N . VAL D 1 70 ? 38.117 18.830 41.849 1.00 24.85 70 VAL D N 1
ATOM 7164 C CA . VAL D 1 70 ? 36.887 17.979 41.875 1.00 23.95 70 VAL D CA 1
ATOM 7165 C C . VAL D 1 70 ? 37.367 16.525 41.976 1.00 25.16 70 VAL D C 1
ATOM 7166 O O . VAL D 1 70 ? 38.564 16.261 41.792 1.00 22.69 70 VAL D O 1
ATOM 7170 N N . GLN D 1 71 ? 36.445 15.587 42.214 1.00 26.26 71 GLN D N 1
ATOM 7171 C CA . GLN D 1 71 ? 36.825 14.177 42.340 1.00 27.78 71 GLN D CA 1
ATOM 7172 C C . GLN D 1 71 ? 37.232 13.661 40.970 1.00 26.11 71 GLN D C 1
ATOM 7173 O O . GLN D 1 71 ? 36.611 13.998 39.973 1.00 26.99 71 GLN D O 1
ATOM 7179 N N . VAL D 1 72 ? 38.332 12.928 40.927 1.00 24.62 72 VAL D N 1
ATOM 7180 C CA . VAL D 1 72 ? 38.756 12.211 39.737 1.00 24.25 72 VAL D CA 1
ATOM 7181 C C . VAL D 1 72 ? 38.432 10.727 39.997 1.00 23.63 72 VAL D C 1
ATOM 7182 O O . VAL D 1 72 ? 38.965 10.127 40.963 1.00 22.93 72 VAL D O 1
ATOM 7186 N N . ILE D 1 73 ? 37.558 10.166 39.144 1.00 21.71 73 ILE D N 1
ATOM 7187 C CA . ILE D 1 73 ? 37.187 8.754 39.193 1.00 21.64 73 ILE D CA 1
ATOM 7188 C C . ILE D 1 73 ? 37.840 8.076 37.986 1.00 21.54 73 ILE D C 1
ATOM 7189 O O . ILE D 1 73 ? 37.596 8.431 36.812 1.00 22.38 73 ILE D O 1
ATOM 7194 N N . ALA D 1 74 ? 38.725 7.140 38.267 1.00 21.75 74 ALA D N 1
ATOM 7195 C CA . ALA D 1 74 ? 39.507 6.480 37.220 1.00 20.81 74 ALA D CA 1
ATOM 7196 C C . ALA D 1 74 ? 38.732 5.238 36.769 1.00 22.04 74 ALA D C 1
ATOM 7197 O O . ALA D 1 74 ? 38.344 4.393 37.612 1.00 22.47 74 ALA D O 1
ATOM 7199 N N . GLY D 1 75 ? 38.518 5.114 35.454 1.00 21.83 75 GLY D N 1
ATOM 7200 C CA . GLY D 1 75 ? 38.053 3.852 34.850 1.00 21.87 75 GLY D CA 1
ATOM 7201 C C . GLY D 1 75 ? 39.059 2.740 35.141 1.00 22.21 75 GLY D C 1
ATOM 7202 O O . GLY D 1 75 ? 40.229 2.891 34.829 1.00 22.01 75 GLY D O 1
ATOM 7203 N N . ALA D 1 76 ? 38.630 1.624 35.730 1.00 21.88 76 ALA D N 1
ATOM 7204 C CA . ALA D 1 76 ? 39.600 0.535 36.032 1.00 21.55 76 ALA D CA 1
ATOM 7205 C C . ALA D 1 76 ? 39.000 -0.861 35.864 1.00 22.27 76 ALA D C 1
ATOM 7206 O O . ALA D 1 76 ? 39.559 -1.864 36.343 1.00 23.06 76 ALA D O 1
ATOM 7208 N N . GLY D 1 77 ? 37.873 -0.924 35.167 1.00 22.26 77 GLY D N 1
ATOM 7209 C CA . GLY D 1 77 ? 37.238 -2.190 34.892 1.00 23.37 77 GLY D CA 1
ATOM 7210 C C . GLY D 1 77 ? 37.979 -3.005 33.861 1.00 22.30 77 GLY D C 1
ATOM 7211 O O . GLY D 1 77 ? 38.705 -2.469 33.027 1.00 22.43 77 GLY D O 1
ATOM 7212 N N . SER D 1 78 ? 37.798 -4.315 33.963 1.00 22.40 78 SER D N 1
ATOM 7213 C CA . SER D 1 78 ? 38.209 -5.313 32.932 1.00 21.34 78 SER D CA 1
ATOM 7214 C C . SER D 1 78 ? 37.352 -6.561 33.095 1.00 20.46 78 SER D C 1
ATOM 7215 O O . SER D 1 78 ? 36.754 -6.749 34.144 1.00 19.17 78 SER D O 1
ATOM 7218 N N . ASN D 1 79 ? 37.269 -7.389 32.056 1.00 20.78 79 ASN D N 1
ATOM 7219 C CA . ASN D 1 79 ? 36.602 -8.697 32.138 1.00 20.60 79 ASN D CA 1
ATOM 7220 C C . ASN D 1 79 ? 37.593 -9.794 32.534 1.00 21.03 79 ASN D C 1
ATOM 7221 O O . ASN D 1 79 ? 37.276 -11.011 32.520 1.00 19.67 79 ASN D O 1
ATOM 7226 N N . CYS D 1 80 ? 38.816 -9.353 32.829 1.00 22.27 80 CYS D N 1
ATOM 7227 C CA . CYS D 1 80 ? 39.862 -10.205 33.381 1.00 22.99 80 CYS D CA 1
ATOM 7228 C C . CYS D 1 80 ? 40.131 -9.670 34.784 1.00 23.04 80 CYS D C 1
ATOM 7229 O O . CYS D 1 80 ? 40.524 -8.510 34.911 1.00 23.73 80 CYS D O 1
ATOM 7232 N N . THR D 1 81 ? 39.929 -10.489 35.822 1.00 22.30 81 THR D N 1
ATOM 7233 C CA . THR D 1 81 ? 40.075 -10.004 37.214 1.00 22.89 81 THR D CA 1
ATOM 7234 C C . THR D 1 81 ? 41.490 -9.465 37.545 1.00 23.27 81 THR D C 1
ATOM 7235 O O . THR D 1 81 ? 41.656 -8.406 38.169 1.00 21.59 81 THR D O 1
ATOM 7239 N N . GLU D 1 82 ? 42.495 -10.202 37.104 1.00 24.65 82 GLU D N 1
ATOM 7240 C CA . GLU D 1 82 ? 43.858 -9.789 37.327 1.00 28.53 82 GLU D CA 1
ATOM 7241 C C . GLU D 1 82 ? 44.134 -8.385 36.751 1.00 27.81 82 GLU D C 1
ATOM 7242 O O . GLU D 1 82 ? 44.744 -7.550 37.409 1.00 27.25 82 GLU D O 1
ATOM 7248 N N . GLU D 1 83 ? 43.684 -8.139 35.515 1.00 27.95 83 GLU D N 1
ATOM 7249 C CA . GLU D 1 83 ? 43.835 -6.825 34.921 1.00 29.08 83 GLU D CA 1
ATOM 7250 C C . GLU D 1 83 ? 43.047 -5.782 35.680 1.00 27.65 83 GLU D C 1
ATOM 7251 O O . GLU D 1 83 ? 43.532 -4.684 35.859 1.00 27.40 83 GLU D O 1
ATOM 7257 N N . ALA D 1 84 ? 41.820 -6.099 36.115 1.00 27.13 84 ALA D N 1
ATOM 7258 C CA . ALA D 1 84 ? 41.024 -5.086 36.856 1.00 26.26 84 ALA D CA 1
ATOM 7259 C C . ALA D 1 84 ? 41.786 -4.680 38.150 1.00 25.91 84 ALA D C 1
ATOM 7260 O O . ALA D 1 84 ? 41.841 -3.507 38.484 1.00 25.03 84 ALA D O 1
ATOM 7262 N N . ILE D 1 85 ? 42.402 -5.660 38.836 1.00 24.68 85 ILE D N 1
ATOM 7263 C CA . ILE D 1 85 ? 43.314 -5.363 39.968 1.00 24.64 85 ILE D CA 1
ATOM 7264 C C . ILE D 1 85 ? 44.495 -4.443 39.617 1.00 24.72 85 ILE D C 1
ATOM 7265 O O . ILE D 1 85 ? 44.675 -3.435 40.324 1.00 25.08 85 ILE D O 1
ATOM 7270 N N . GLU D 1 86 ? 45.265 -4.748 38.548 1.00 25.55 86 GLU D N 1
ATOM 7271 C CA . GLU D 1 86 ? 46.460 -3.925 38.174 1.00 26.33 86 GLU D CA 1
ATOM 7272 C C . GLU D 1 86 ? 45.963 -2.487 38.005 1.00 25.53 86 GLU D C 1
ATOM 7273 O O . GLU D 1 86 ? 46.610 -1.590 38.471 1.00 26.06 86 GLU D O 1
ATOM 7279 N N . LEU D 1 87 ? 44.804 -2.285 37.357 1.00 24.76 87 LEU D N 1
ATOM 7280 C CA . LEU D 1 87 ? 44.315 -0.965 36.962 1.00 23.57 87 LEU D CA 1
ATOM 7281 C C . LEU D 1 87 ? 43.835 -0.176 38.153 1.00 24.01 87 LEU D C 1
ATOM 7282 O O . LEU D 1 87 ? 44.029 1.027 38.231 1.00 22.68 87 LEU D O 1
ATOM 7287 N N . SER D 1 88 ? 43.199 -0.886 39.094 1.00 24.44 88 SER D N 1
ATOM 7288 C CA . SER D 1 88 ? 42.664 -0.300 40.290 1.00 23.86 88 SER D CA 1
ATOM 7289 C C . SER D 1 88 ? 43.810 0.151 41.171 1.00 24.09 88 SER D C 1
ATOM 7290 O O . SER D 1 88 ? 43.787 1.264 41.672 1.00 23.99 88 SER D O 1
ATOM 7293 N N . VAL D 1 89 ? 44.800 -0.720 41.350 1.00 24.55 89 VAL D N 1
ATOM 7294 C CA . VAL D 1 89 ? 46.055 -0.378 42.085 1.00 25.31 89 VAL D CA 1
ATOM 7295 C C . VAL D 1 89 ? 46.759 0.815 41.422 1.00 25.36 89 VAL D C 1
ATOM 7296 O O . VAL D 1 89 ? 47.147 1.788 42.099 1.00 25.49 89 VAL D O 1
ATOM 7300 N N . PHE D 1 90 ? 46.866 0.801 40.100 1.00 24.93 90 PHE D N 1
ATOM 7301 C CA . PHE D 1 90 ? 47.444 1.987 39.479 1.00 25.44 90 PHE D CA 1
ATOM 7302 C C . PHE D 1 90 ? 46.678 3.275 39.789 1.00 25.37 90 PHE D C 1
ATOM 7303 O O . PHE D 1 90 ? 47.257 4.348 39.924 1.00 24.57 90 PHE D O 1
ATOM 7311 N N . ALA D 1 91 ? 45.356 3.183 39.809 1.00 26.27 91 ALA D N 1
ATOM 7312 C CA . ALA D 1 91 ? 44.529 4.385 39.979 1.00 25.99 91 ALA D CA 1
ATOM 7313 C C . ALA D 1 91 ? 44.812 4.938 41.387 1.00 26.15 91 ALA D C 1
ATOM 7314 O O . ALA D 1 91 ? 44.995 6.155 41.581 1.00 27.17 91 ALA D O 1
ATOM 7316 N N . GLU D 1 92 ? 44.888 4.048 42.364 1.00 25.79 92 GLU D N 1
ATOM 7317 C CA . GLU D 1 92 ? 45.208 4.493 43.700 1.00 26.14 92 GLU D CA 1
ATOM 7318 C C . GLU D 1 92 ? 46.613 5.134 43.731 1.00 26.64 92 GLU D C 1
ATOM 7319 O O . GLU D 1 92 ? 46.740 6.270 44.181 1.00 26.13 92 GLU D O 1
ATOM 7325 N N . ASP D 1 93 ? 47.621 4.432 43.205 1.00 27.08 93 ASP D N 1
ATOM 7326 C CA . ASP D 1 93 ? 48.993 4.911 43.233 1.00 29.25 93 ASP D CA 1
ATOM 7327 C C . ASP D 1 93 ? 49.204 6.238 42.521 1.00 29.09 93 ASP D C 1
ATOM 7328 O O . ASP D 1 93 ? 50.118 6.977 42.865 1.00 30.40 93 ASP D O 1
ATOM 7333 N N . VAL D 1 94 ? 48.395 6.536 41.510 1.00 28.25 94 VAL D N 1
ATOM 7334 C CA . VAL D 1 94 ? 48.607 7.719 40.685 1.00 26.66 94 VAL D CA 1
ATOM 7335 C C . VAL D 1 94 ? 47.830 8.908 41.287 1.00 26.47 94 VAL D C 1
ATOM 7336 O O . VAL D 1 94 ? 47.997 10.057 40.883 1.00 27.31 94 VAL D O 1
ATOM 7340 N N . GLY D 1 95 ? 47.013 8.655 42.289 1.00 25.62 95 GLY D N 1
ATOM 7341 C CA . GLY D 1 95 ? 46.314 9.753 42.976 1.00 25.52 95 GLY D CA 1
ATOM 7342 C C . GLY D 1 95 ? 44.849 9.992 42.587 1.00 25.39 95 GLY D C 1
ATOM 7343 O O . GLY D 1 95 ? 44.308 11.055 42.856 1.00 26.09 95 GLY D O 1
ATOM 7344 N N . ALA D 1 96 ? 44.192 9.017 41.952 1.00 25.16 96 ALA D N 1
ATOM 7345 C CA . ALA D 1 96 ? 42.767 9.147 41.666 1.00 24.64 96 ALA D CA 1
ATOM 7346 C C . ALA D 1 96 ? 42.033 9.135 42.977 1.00 25.01 96 ALA D C 1
ATOM 7347 O O . ALA D 1 96 ? 42.558 8.620 43.965 1.00 25.30 96 ALA D O 1
ATOM 7349 N N . ASP D 1 97 ? 40.817 9.683 43.007 1.00 24.71 97 ASP D N 1
ATOM 7350 C CA . ASP D 1 97 ? 40.000 9.672 44.231 1.00 24.72 97 ASP D CA 1
ATOM 7351 C C . ASP D 1 97 ? 39.086 8.459 44.336 1.00 24.14 97 ASP D C 1
ATOM 7352 O O . ASP D 1 97 ? 38.557 8.156 45.414 1.00 24.92 97 ASP D O 1
ATOM 7357 N N . ALA D 1 98 ? 38.867 7.792 43.210 1.00 23.44 98 ALA D N 1
ATOM 7358 C CA . ALA D 1 98 ? 37.989 6.642 43.167 1.00 23.04 98 ALA D CA 1
ATOM 7359 C C . ALA D 1 98 ? 38.222 5.872 41.874 1.00 23.05 98 ALA D C 1
ATOM 7360 O O . ALA D 1 98 ? 38.959 6.314 40.996 1.00 22.59 98 ALA D O 1
ATOM 7362 N N . VAL D 1 99 ? 37.556 4.732 41.795 1.00 22.67 99 VAL D N 1
ATOM 7363 C CA . VAL D 1 99 ? 37.643 3.809 40.692 1.00 23.45 99 VAL D CA 1
ATOM 7364 C C . VAL D 1 99 ? 36.215 3.490 40.231 1.00 23.32 99 VAL D C 1
ATOM 7365 O O . VAL D 1 99 ? 35.299 3.298 41.043 1.00 22.78 99 VAL D O 1
ATOM 7369 N N . LEU D 1 100 ? 36.032 3.525 38.913 1.00 23.01 100 LEU D N 1
ATOM 7370 C CA . LEU D 1 100 ? 34.850 3.009 38.284 1.00 22.54 100 LEU D CA 1
ATOM 7371 C C . LEU D 1 100 ? 35.147 1.622 37.695 1.00 21.81 100 LEU D C 1
ATOM 7372 O O . LEU D 1 100 ? 36.027 1.500 36.832 1.00 21.97 100 LEU D O 1
ATOM 7377 N N . SER D 1 101 ? 34.395 0.601 38.115 1.00 19.88 101 SER D N 1
ATOM 7378 C CA . SER D 1 101 ? 34.738 -0.783 37.763 1.00 20.46 101 SER D CA 1
ATOM 7379 C C . SER D 1 101 ? 33.562 -1.492 37.110 1.00 20.98 101 SER D C 1
ATOM 7380 O O . SER D 1 101 ? 32.573 -1.836 37.771 1.00 19.00 101 SER D O 1
ATOM 7383 N N . ILE D 1 102 ? 33.655 -1.689 35.797 1.00 22.03 102 ILE D N 1
ATOM 7384 C CA . ILE D 1 102 ? 32.537 -2.286 35.060 1.00 22.18 102 ILE D CA 1
ATOM 7385 C C . ILE D 1 102 ? 32.380 -3.770 35.335 1.00 22.22 102 ILE D C 1
ATOM 7386 O O . ILE D 1 102 ? 33.370 -4.437 35.536 1.00 22.34 102 ILE D O 1
ATOM 7391 N N . THR D 1 103 ? 31.151 -4.288 35.327 1.00 21.72 103 THR D N 1
ATOM 7392 C CA . THR D 1 103 ? 30.963 -5.730 35.358 1.00 21.89 103 THR D CA 1
ATOM 7393 C C . THR D 1 103 ? 31.679 -6.356 34.155 1.00 21.72 103 THR D C 1
ATOM 7394 O O . THR D 1 103 ? 31.606 -5.805 33.035 1.00 22.17 103 THR D O 1
ATOM 7398 N N . PRO D 1 104 ? 32.417 -7.471 34.374 1.00 20.06 104 PRO D N 1
ATOM 7399 C CA . PRO D 1 104 ? 33.025 -8.110 33.203 1.00 20.12 104 PRO D CA 1
ATOM 7400 C C . PRO D 1 104 ? 32.057 -8.296 32.049 1.00 20.74 104 PRO D C 1
ATOM 7401 O O . PRO D 1 104 ? 30.979 -8.831 32.258 1.00 21.71 104 PRO D O 1
ATOM 7405 N N . TYR D 1 105 ? 32.442 -7.814 30.872 1.00 19.68 105 TYR D N 1
ATOM 7406 C CA . TYR D 1 105 ? 31.648 -7.918 29.621 1.00 20.64 105 TYR D CA 1
ATOM 7407 C C . TYR D 1 105 ? 32.037 -9.134 28.798 1.00 19.97 105 TYR D C 1
ATOM 7408 O O . TYR D 1 105 ? 33.168 -9.638 28.896 1.00 19.89 105 TYR D O 1
ATOM 7417 N N . TYR D 1 106 ? 31.104 -9.628 28.004 1.00 20.35 106 TYR D N 1
ATOM 7418 C CA . TYR D 1 106 ? 31.415 -10.669 27.064 1.00 20.78 106 TYR D CA 1
ATOM 7419 C C . TYR D 1 106 ? 31.664 -12.107 27.602 1.00 20.36 106 TYR D C 1
ATOM 7420 O O . TYR D 1 106 ? 31.114 -13.082 27.061 1.00 19.04 106 TYR D O 1
ATOM 7429 N N . ASN D 1 107 ? 32.478 -12.257 28.638 1.00 20.08 107 ASN D N 1
ATOM 7430 C CA . ASN D 1 107 ? 32.706 -13.613 29.157 1.00 20.76 107 ASN D CA 1
ATOM 7431 C C . ASN D 1 107 ? 31.599 -14.061 30.109 1.00 20.96 107 ASN D C 1
ATOM 7432 O O . ASN D 1 107 ? 31.575 -15.211 30.506 1.00 19.83 107 ASN D O 1
ATOM 7437 N N . LYS D 1 108 ? 30.671 -13.157 30.434 1.00 21.69 108 LYS D N 1
ATOM 7438 C CA . LYS D 1 108 ? 29.432 -13.534 31.123 1.00 23.84 108 LYS D CA 1
ATOM 7439 C C . LYS D 1 108 ? 29.580 -14.304 32.446 1.00 22.68 108 LYS D C 1
ATOM 7440 O O . LYS D 1 108 ? 29.016 -15.382 32.595 1.00 25.74 108 LYS D O 1
ATOM 7446 N N . PRO D 1 109 ? 30.281 -13.753 33.437 1.00 22.13 109 PRO D N 1
ATOM 7447 C CA . PRO D 1 109 ? 30.357 -14.528 34.688 1.00 21.39 109 PRO D CA 1
ATOM 7448 C C . PRO D 1 109 ? 29.006 -14.629 35.410 1.00 20.93 109 PRO D C 1
ATOM 7449 O O . PRO D 1 109 ? 28.113 -13.837 35.159 1.00 20.85 109 PRO D O 1
ATOM 7453 N N . THR D 1 110 ? 28.889 -15.612 36.288 1.00 20.95 110 THR D N 1
ATOM 7454 C CA . THR D 1 110 ? 27.732 -15.832 37.130 1.00 21.48 110 THR D CA 1
ATOM 7455 C C . THR D 1 110 ? 27.726 -14.761 38.214 1.00 20.96 110 THR D C 1
ATOM 7456 O O . THR D 1 110 ? 28.688 -13.996 38.363 1.00 20.54 110 THR D O 1
ATOM 7460 N N . GLN D 1 111 ? 26.656 -14.736 38.986 1.00 20.55 111 GLN D N 1
ATOM 7461 C CA . GLN D 1 111 ? 26.588 -13.773 40.063 1.00 21.79 111 GLN D CA 1
ATOM 7462 C C . GLN D 1 111 ? 27.699 -13.961 41.067 1.00 22.22 111 GLN D C 1
ATOM 7463 O O . GLN D 1 111 ? 28.248 -12.980 41.591 1.00 23.84 111 GLN D O 1
ATOM 7469 N N . GLU D 1 112 ? 28.042 -15.208 41.320 1.00 23.05 112 GLU D N 1
ATOM 7470 C CA . GLU D 1 112 ? 29.139 -15.540 42.228 1.00 24.41 112 GLU D CA 1
ATOM 7471 C C . GLU D 1 112 ? 30.453 -15.053 41.649 1.00 23.11 112 GLU D C 1
ATOM 7472 O O . GLU D 1 112 ? 31.270 -14.499 42.373 1.00 23.01 112 GLU D O 1
ATOM 7478 N N . GLY D 1 113 ? 30.651 -15.245 40.344 1.00 22.12 113 GLY D N 1
ATOM 7479 C CA . GLY D 1 113 ? 31.816 -14.688 39.652 1.00 21.05 113 GLY D CA 1
ATOM 7480 C C . GLY D 1 113 ? 31.990 -13.197 39.861 1.00 21.43 113 GLY D C 1
ATOM 7481 O O . GLY D 1 113 ? 33.094 -12.739 40.147 1.00 19.57 113 GLY D O 1
ATOM 7482 N N . LEU D 1 114 ? 30.874 -12.445 39.749 1.00 22.05 114 LEU D N 1
ATOM 7483 C CA . LEU D 1 114 ? 30.875 -10.974 39.900 1.00 23.04 114 LEU D CA 1
ATOM 7484 C C . LEU D 1 114 ? 31.238 -10.573 41.307 1.00 23.96 114 LEU D C 1
ATOM 7485 O O . LEU D 1 114 ? 32.093 -9.664 41.506 1.00 24.40 114 LEU D O 1
ATOM 7490 N N . ARG D 1 115 ? 30.605 -11.245 42.271 1.00 24.10 115 ARG D N 1
ATOM 7491 C CA . ARG D 1 115 ? 30.957 -11.086 43.672 1.00 25.18 115 ARG D CA 1
ATOM 7492 C C . ARG D 1 115 ? 32.456 -11.306 43.925 1.00 24.10 115 ARG D C 1
ATOM 7493 O O . ARG D 1 115 ? 33.135 -10.459 44.511 1.00 23.19 115 ARG D O 1
ATOM 7501 N N . LYS D 1 116 ? 32.981 -12.438 43.480 1.00 24.62 116 LYS D N 1
ATOM 7502 C CA . LYS D 1 116 ? 34.413 -12.711 43.646 1.00 24.74 116 LYS D CA 1
ATOM 7503 C C . LYS D 1 116 ? 35.331 -11.718 42.954 1.00 23.72 116 LYS D C 1
ATOM 7504 O O . LYS D 1 116 ? 36.367 -11.343 43.498 1.00 24.41 116 LYS D O 1
ATOM 7510 N N . HIS D 1 117 ? 34.953 -11.333 41.739 1.00 23.17 117 HIS D N 1
ATOM 7511 C CA . HIS D 1 117 ? 35.682 -10.381 40.880 1.00 22.27 117 HIS D CA 1
ATOM 7512 C C . HIS D 1 117 ? 35.806 -8.999 41.582 1.00 21.70 117 HIS D C 1
ATOM 7513 O O . HIS D 1 117 ? 36.908 -8.460 41.766 1.00 21.53 117 HIS D O 1
ATOM 7520 N N . PHE D 1 118 ? 34.673 -8.473 42.033 1.00 19.95 118 PHE D N 1
ATOM 7521 C CA . PHE D 1 118 ? 34.680 -7.143 42.647 1.00 20.55 118 PHE D CA 1
ATOM 7522 C C . PHE D 1 118 ? 35.296 -7.184 44.047 1.00 20.48 118 PHE D C 1
ATOM 7523 O O . PHE D 1 118 ? 35.930 -6.250 44.463 1.00 20.76 118 PHE D O 1
ATOM 7531 N N . GLY D 1 119 ? 35.049 -8.270 44.774 1.00 21.29 119 GLY D N 1
ATOM 7532 C CA . GLY D 1 119 ? 35.737 -8.547 46.015 1.00 21.35 119 GLY D CA 1
ATOM 7533 C C . GLY D 1 119 ? 37.243 -8.480 45.891 1.00 21.24 119 GLY D C 1
ATOM 7534 O O . GLY D 1 119 ? 37.893 -7.859 46.712 1.00 21.89 119 GLY D O 1
ATOM 7535 N N . LYS D 1 120 ? 37.819 -9.095 44.876 1.00 21.63 120 LYS D N 1
ATOM 7536 C CA . LYS D 1 120 ? 39.279 -8.930 44.661 1.00 22.05 120 LYS D CA 1
ATOM 7537 C C . LYS D 1 120 ? 39.632 -7.455 44.425 1.00 22.77 120 LYS D C 1
ATOM 7538 O O . LYS D 1 120 ? 40.626 -6.909 44.959 1.00 21.73 120 LYS D O 1
ATOM 7544 N N . VAL D 1 121 ? 38.789 -6.791 43.651 1.00 22.53 121 VAL D N 1
ATOM 7545 C CA . VAL D 1 121 ? 39.100 -5.435 43.282 1.00 23.03 121 VAL D CA 1
ATOM 7546 C C . VAL D 1 121 ? 39.070 -4.609 44.570 1.00 23.01 121 VAL D C 1
ATOM 7547 O O . VAL D 1 121 ? 40.004 -3.835 44.833 1.00 21.62 121 VAL D O 1
ATOM 7551 N N . ALA D 1 122 ? 38.009 -4.799 45.352 1.00 22.31 122 ALA D N 1
ATOM 7552 C CA . ALA D 1 122 ? 37.799 -4.022 46.603 1.00 24.69 122 ALA D CA 1
ATOM 7553 C C . ALA D 1 122 ? 38.920 -4.195 47.656 1.00 25.35 122 ALA D C 1
ATOM 7554 O O . ALA D 1 122 ? 39.302 -3.245 48.338 1.00 24.76 122 ALA D O 1
ATOM 7556 N N . GLU D 1 123 ? 39.411 -5.432 47.758 1.00 26.53 123 GLU D N 1
ATOM 7557 C CA . GLU D 1 123 ? 40.548 -5.778 48.624 1.00 28.02 123 GLU D CA 1
ATOM 7558 C C . GLU D 1 123 ? 41.873 -5.230 48.141 1.00 27.81 123 GLU D C 1
ATOM 7559 O O . GLU D 1 123 ? 42.820 -5.158 48.933 1.00 28.88 123 GLU D O 1
ATOM 7565 N N . SER D 1 124 ? 41.953 -4.867 46.863 1.00 25.37 124 SER D N 1
ATOM 7566 C CA . SER D 1 124 ? 43.235 -4.469 46.262 1.00 25.68 124 SER D CA 1
ATOM 7567 C C . SER D 1 124 ? 43.656 -3.041 46.579 1.00 25.67 124 SER D C 1
ATOM 7568 O O . SER D 1 124 ? 44.838 -2.673 46.442 1.00 25.84 124 SER D O 1
ATOM 7571 N N . ILE D 1 125 ? 42.687 -2.227 46.965 1.00 24.83 125 ILE D N 1
ATOM 7572 C CA . ILE D 1 125 ? 42.880 -0.771 47.118 1.00 24.44 125 ILE D CA 1
ATOM 7573 C C . ILE D 1 125 ? 42.055 -0.294 48.331 1.00 24.83 125 ILE D C 1
ATOM 7574 O O . ILE D 1 125 ? 41.165 -1.012 48.811 1.00 24.01 125 ILE D O 1
ATOM 7579 N N . ASN D 1 126 ? 42.331 0.915 48.800 1.00 25.18 126 ASN D N 1
ATOM 7580 C CA . ASN D 1 126 ? 41.490 1.525 49.835 1.00 26.13 126 ASN D CA 1
ATOM 7581 C C . ASN D 1 126 ? 40.466 2.523 49.349 1.00 25.35 126 ASN D C 1
ATOM 7582 O O . ASN D 1 126 ? 39.655 2.963 50.136 1.00 24.26 126 ASN D O 1
ATOM 7587 N N . LEU D 1 127 ? 40.560 2.899 48.059 1.00 24.80 127 LEU D N 1
ATOM 7588 C CA . LEU D 1 127 ? 39.669 3.897 47.423 1.00 23.56 127 LEU D CA 1
ATOM 7589 C C . LEU D 1 127 ? 38.246 3.449 47.372 1.00 22.16 127 LEU D C 1
ATOM 7590 O O . LEU D 1 127 ? 37.976 2.248 47.344 1.00 22.03 127 LEU D O 1
ATOM 7595 N N . PRO D 1 128 ? 37.319 4.429 47.347 1.00 23.05 128 PRO D N 1
ATOM 7596 C CA . PRO D 1 128 ? 35.921 4.134 47.034 1.00 22.55 128 PRO D CA 1
ATOM 7597 C C . PRO D 1 128 ? 35.777 3.591 45.589 1.00 22.12 128 PRO D C 1
ATOM 7598 O O . PRO D 1 128 ? 36.486 4.011 44.660 1.00 21.79 128 PRO D O 1
ATOM 7602 N N . ILE D 1 129 ? 34.871 2.638 45.450 1.00 20.77 129 ILE D N 1
ATOM 7603 C CA . ILE D 1 129 ? 34.670 1.997 44.225 1.00 20.74 129 ILE D CA 1
ATOM 7604 C C . ILE D 1 129 ? 33.219 2.300 43.797 1.00 21.10 129 ILE D C 1
ATOM 7605 O O . ILE D 1 129 ? 32.251 2.158 44.606 1.00 19.52 129 ILE D O 1
ATOM 7610 N N . VAL D 1 130 ? 33.116 2.732 42.535 1.00 20.40 130 VAL D N 1
ATOM 7611 C CA . VAL D 1 130 ? 31.823 2.787 41.792 1.00 20.80 130 VAL D CA 1
ATOM 7612 C C . VAL D 1 130 ? 31.641 1.567 40.895 1.00 19.86 130 VAL D C 1
ATOM 7613 O O . VAL D 1 130 ? 32.370 1.395 39.924 1.00 19.27 130 VAL D O 1
ATOM 7617 N N . LEU D 1 131 ? 30.712 0.694 41.269 1.00 21.18 131 LEU D N 1
ATOM 7618 C CA . LEU D 1 131 ? 30.342 -0.427 40.398 1.00 20.96 131 LEU D CA 1
ATOM 7619 C C . LEU D 1 131 ? 29.544 0.094 39.194 1.00 21.54 131 LEU D C 1
ATOM 7620 O O . LEU D 1 131 ? 28.710 1.025 39.350 1.00 22.37 131 LEU D O 1
ATOM 7625 N N . TYR D 1 132 ? 29.798 -0.504 38.031 1.00 18.74 132 TYR D N 1
ATOM 7626 C CA . TYR D 1 132 ? 29.190 -0.054 36.782 1.00 18.98 132 TYR D CA 1
ATOM 7627 C C . TYR D 1 132 ? 28.472 -1.184 36.102 1.00 17.67 132 TYR D C 1
ATOM 7628 O O . TYR D 1 132 ? 29.107 -2.107 35.662 1.00 17.16 132 TYR D O 1
ATOM 7637 N N . ASN D 1 133 ? 27.139 -1.076 36.026 1.00 18.35 133 ASN D N 1
ATOM 7638 C CA . ASN D 1 133 ? 26.250 -2.129 35.468 1.00 18.12 133 ASN D CA 1
ATOM 7639 C C . ASN D 1 133 ? 25.612 -1.540 34.186 1.00 17.78 133 ASN D C 1
ATOM 7640 O O . ASN D 1 133 ? 25.004 -0.463 34.215 1.00 17.40 133 ASN D O 1
ATOM 7645 N N . VAL D 1 134 ? 25.842 -2.205 33.069 1.00 16.31 134 VAL D N 1
ATOM 7646 C CA . VAL D 1 134 ? 25.253 -1.818 31.809 1.00 17.65 134 VAL D CA 1
ATOM 7647 C C . VAL D 1 134 ? 24.981 -3.070 30.968 1.00 18.05 134 VAL D C 1
ATOM 7648 O O . VAL D 1 134 ? 25.746 -3.369 30.067 1.00 18.66 134 VAL D O 1
ATOM 7652 N N . PRO D 1 135 ? 23.900 -3.830 31.313 1.00 18.76 135 PRO D N 1
ATOM 7653 C CA . PRO D 1 135 ? 23.553 -5.124 30.692 1.00 19.93 135 PRO D CA 1
ATOM 7654 C C . PRO D 1 135 ? 23.541 -5.046 29.154 1.00 21.04 135 PRO D C 1
ATOM 7655 O O . PRO D 1 135 ? 23.965 -5.979 28.498 1.00 20.58 135 PRO D O 1
ATOM 7659 N N . SER D 1 136 ? 23.085 -3.917 28.602 1.00 21.86 136 SER D N 1
ATOM 7660 C CA . SER D 1 136 ? 22.923 -3.797 27.158 1.00 23.35 136 SER D CA 1
ATOM 7661 C C . SER D 1 136 ? 24.267 -3.879 26.439 1.00 23.50 136 SER D C 1
ATOM 7662 O O . SER D 1 136 ? 24.286 -4.198 25.268 1.00 25.39 136 SER D O 1
ATOM 7665 N N . ARG D 1 137 ? 25.380 -3.650 27.140 1.00 23.53 137 ARG D N 1
ATOM 7666 C CA . ARG D 1 137 ? 26.716 -3.736 26.499 1.00 22.95 137 ARG D CA 1
ATOM 7667 C C . ARG D 1 137 ? 27.490 -4.994 26.931 1.00 22.07 137 ARG D C 1
ATOM 7668 O O . ARG D 1 137 ? 28.279 -5.537 26.183 1.00 19.83 137 ARG D O 1
ATOM 7676 N N . THR D 1 138 ? 27.227 -5.452 28.156 1.00 22.64 138 THR D N 1
ATOM 7677 C CA . THR D 1 138 ? 28.076 -6.431 28.801 1.00 22.32 138 THR D CA 1
ATOM 7678 C C . THR D 1 138 ? 27.523 -7.854 28.753 1.00 23.12 138 THR D C 1
ATOM 7679 O O . THR D 1 138 ? 28.328 -8.817 28.861 1.00 23.26 138 THR D O 1
ATOM 7683 N N . ALA D 1 139 ? 26.202 -7.977 28.533 1.00 22.11 139 ALA D N 1
ATOM 7684 C CA . ALA D 1 139 ? 25.487 -9.264 28.486 1.00 23.09 139 ALA D CA 1
ATOM 7685 C C . ALA D 1 139 ? 25.342 -9.882 29.895 1.00 24.10 139 ALA D C 1
ATOM 7686 O O . ALA D 1 139 ? 24.985 -11.050 30.049 1.00 24.92 139 ALA D O 1
ATOM 7688 N N . VAL D 1 140 ? 25.608 -9.089 30.930 1.00 23.47 140 VAL D N 1
ATOM 7689 C CA . VAL D 1 140 ? 25.378 -9.550 32.273 1.00 21.77 140 VAL D CA 1
ATOM 7690 C C . VAL D 1 140 ? 24.744 -8.422 33.118 1.00 22.60 140 VAL D C 1
ATOM 7691 O O . VAL D 1 140 ? 25.133 -7.249 33.018 1.00 22.83 140 VAL D O 1
ATOM 7695 N N . ASN D 1 141 ? 23.746 -8.785 33.909 1.00 21.72 141 ASN D N 1
ATOM 7696 C CA . ASN D 1 141 ? 23.157 -7.899 34.869 1.00 21.89 141 ASN D CA 1
ATOM 7697 C C . ASN D 1 141 ? 23.664 -8.146 36.283 1.00 21.61 141 ASN D C 1
ATOM 7698 O O . ASN D 1 141 ? 23.435 -9.203 36.868 1.00 21.01 141 ASN D O 1
ATOM 7703 N N . LEU D 1 142 ? 24.334 -7.138 36.843 1.00 21.37 142 LEU D N 1
ATOM 7704 C CA . LEU D 1 142 ? 24.654 -7.136 38.272 1.00 22.65 142 LEU D CA 1
ATOM 7705 C C . LEU D 1 142 ? 23.390 -6.961 39.133 1.00 23.68 142 LEU D C 1
ATOM 7706 O O . LEU D 1 142 ? 22.763 -5.882 39.161 1.00 24.28 142 LEU D O 1
ATOM 7711 N N . GLU D 1 143 ? 23.020 -8.037 39.825 1.00 24.22 143 GLU D N 1
ATOM 7712 C CA . GLU D 1 143 ? 21.770 -8.110 40.574 1.00 25.33 143 GLU D CA 1
ATOM 7713 C C . GLU D 1 143 ? 21.923 -7.378 41.892 1.00 24.63 143 GLU D C 1
ATOM 7714 O O . GLU D 1 143 ? 22.984 -7.390 42.449 1.00 24.62 143 GLU D O 1
ATOM 7720 N N . PRO D 1 144 ? 20.876 -6.685 42.367 1.00 24.82 144 PRO D N 1
ATOM 7721 C CA . PRO D 1 144 ? 20.955 -5.939 43.642 1.00 25.23 144 PRO D CA 1
ATOM 7722 C C . PRO D 1 144 ? 21.390 -6.757 44.883 1.00 26.46 144 PRO D C 1
ATOM 7723 O O . PRO D 1 144 ? 22.154 -6.266 45.716 1.00 26.08 144 PRO D O 1
ATOM 7727 N N . LYS D 1 145 ? 20.922 -8.004 44.986 1.00 28.28 145 LYS D N 1
ATOM 7728 C CA . LYS D 1 145 ? 21.322 -8.880 46.077 1.00 29.88 145 LYS D CA 1
ATOM 7729 C C . LYS D 1 145 ? 22.842 -9.060 46.058 1.00 28.99 145 LYS D C 1
ATOM 7730 O O . LYS D 1 145 ? 23.505 -9.169 47.117 1.00 29.87 145 LYS D O 1
ATOM 7736 N N . THR D 1 146 ? 23.421 -9.060 44.865 1.00 27.47 146 THR D N 1
ATOM 7737 C CA . THR D 1 146 ? 24.880 -9.272 44.766 1.00 26.62 146 THR D CA 1
ATOM 7738 C C . THR D 1 146 ? 25.619 -8.039 45.265 1.00 25.83 146 THR D C 1
ATOM 7739 O O . THR D 1 146 ? 26.595 -8.140 45.984 1.00 25.24 146 THR D O 1
ATOM 7743 N N . VAL D 1 147 ? 25.107 -6.863 44.874 1.00 25.00 147 VAL D N 1
ATOM 7744 C CA . VAL D 1 147 ? 25.611 -5.598 45.328 1.00 23.48 147 VAL D CA 1
ATOM 7745 C C . VAL D 1 147 ? 25.426 -5.450 46.853 1.00 23.56 147 VAL D C 1
ATOM 7746 O O . VAL D 1 147 ? 26.205 -4.813 47.528 1.00 21.28 147 VAL D O 1
ATOM 7750 N N . LYS D 1 148 ? 24.335 -5.982 47.380 1.00 25.20 148 LYS D N 1
ATOM 7751 C CA . LYS D 1 148 ? 24.101 -5.874 48.816 1.00 26.26 148 LYS D CA 1
ATOM 7752 C C . LYS D 1 148 ? 25.177 -6.653 49.555 1.00 25.88 148 LYS D C 1
ATOM 7753 O O . LYS D 1 148 ? 25.785 -6.111 50.511 1.00 26.12 148 LYS D O 1
ATOM 7759 N N . LEU D 1 149 ? 25.488 -7.854 49.062 1.00 25.40 149 LEU D N 1
ATOM 7760 C CA . LEU D 1 149 ? 26.588 -8.670 49.660 1.00 26.55 149 LEU D CA 1
ATOM 7761 C C . LEU D 1 149 ? 27.974 -8.017 49.643 1.00 27.00 149 LEU D C 1
ATOM 7762 O O . LEU D 1 149 ? 28.724 -8.064 50.655 1.00 26.76 149 LEU D O 1
ATOM 7767 N N . LEU D 1 150 ? 28.315 -7.442 48.484 1.00 26.36 150 LEU D N 1
ATOM 7768 C CA . LEU D 1 150 ? 29.526 -6.668 48.299 1.00 25.26 150 LEU D CA 1
ATOM 7769 C C . LEU D 1 150 ? 29.588 -5.465 49.211 1.00 26.16 150 LEU D C 1
ATOM 7770 O O . LEU D 1 150 ? 30.602 -5.250 49.886 1.00 25.54 150 LEU D O 1
ATOM 7775 N N . ALA D 1 151 ? 28.518 -4.674 49.216 1.00 26.66 151 ALA D N 1
ATOM 7776 C CA . ALA D 1 151 ? 28.462 -3.467 50.031 1.00 28.78 151 ALA D CA 1
ATOM 7777 C C . ALA D 1 151 ? 28.596 -3.805 51.530 1.00 30.58 151 ALA D C 1
ATOM 7778 O O . ALA D 1 151 ? 29.308 -3.094 52.258 1.00 29.41 151 ALA D O 1
ATOM 7780 N N . GLU D 1 152 ? 27.938 -4.888 51.980 1.00 32.41 152 GLU D N 1
ATOM 7781 C CA . GLU D 1 152 ? 28.097 -5.277 53.372 1.00 35.11 152 GLU D CA 1
ATOM 7782 C C . GLU D 1 152 ? 29.456 -5.872 53.714 1.00 35.07 152 GLU D C 1
ATOM 7783 O O . GLU D 1 152 ? 29.942 -5.648 54.823 1.00 36.02 152 GLU D O 1
ATOM 7789 N N . GLU D 1 153 ? 30.123 -6.528 52.771 1.00 34.29 153 GLU D N 1
ATOM 7790 C CA . GLU D 1 153 ? 31.490 -6.966 53.043 1.00 34.21 153 GLU D CA 1
ATOM 7791 C C . GLU D 1 153 ? 32.543 -5.822 52.990 1.00 32.62 153 GLU D C 1
ATOM 7792 O O . GLU D 1 153 ? 33.430 -5.748 53.835 1.00 31.91 153 GLU D O 1
ATOM 7798 N N . TYR D 1 154 ? 32.433 -4.917 52.014 1.00 30.92 154 TYR D N 1
ATOM 7799 C CA . TYR D 1 154 ? 33.539 -4.001 51.716 1.00 29.49 154 TYR D CA 1
ATOM 7800 C C . TYR D 1 154 ? 33.057 -2.558 51.863 1.00 29.56 154 TYR D C 1
ATOM 7801 O O . TYR D 1 154 ? 32.122 -2.138 51.183 1.00 30.08 154 TYR D O 1
ATOM 7810 N N . SER D 1 155 ? 33.665 -1.809 52.777 1.00 28.57 155 SER D N 1
ATOM 7811 C CA . SER D 1 155 ? 33.164 -0.478 53.084 1.00 28.25 155 SER D CA 1
ATOM 7812 C C . SER D 1 155 ? 33.479 0.478 51.927 1.00 27.41 155 SER D C 1
ATOM 7813 O O . SER D 1 155 ? 32.863 1.515 51.774 1.00 27.63 155 SER D O 1
ATOM 7816 N N . ASN D 1 156 ? 34.440 0.109 51.104 1.00 27.23 156 ASN D N 1
ATOM 7817 C CA . ASN D 1 156 ? 34.875 0.998 50.029 1.00 27.36 156 ASN D CA 1
ATOM 7818 C C . ASN D 1 156 ? 34.021 0.822 48.774 1.00 27.76 156 ASN D C 1
ATOM 7819 O O . ASN D 1 156 ? 34.114 1.613 47.857 1.00 28.51 156 ASN D O 1
ATOM 7824 N N . ILE D 1 157 ? 33.170 -0.201 48.777 1.00 26.96 157 ILE D N 1
ATOM 7825 C CA . ILE D 1 157 ? 32.213 -0.358 47.740 1.00 27.39 157 ILE D CA 1
ATOM 7826 C C . ILE D 1 157 ? 31.036 0.593 48.013 1.00 27.89 157 ILE D C 1
ATOM 7827 O O . ILE D 1 157 ? 30.218 0.399 48.923 1.00 28.57 157 ILE D O 1
ATOM 7832 N N . SER D 1 158 ? 30.983 1.633 47.198 1.00 26.73 158 SER D N 1
ATOM 7833 C CA . SER D 1 158 ? 30.435 2.883 47.629 1.00 26.89 158 SER D CA 1
ATOM 7834 C C . SER D 1 158 ? 29.191 3.313 46.821 1.00 25.78 158 SER D C 1
ATOM 7835 O O . SER D 1 158 ? 28.260 3.909 47.368 1.00 25.81 158 SER D O 1
ATOM 7838 N N . ALA D 1 159 ? 29.179 2.996 45.522 1.00 24.62 159 ALA D N 1
ATOM 7839 C CA . ALA D 1 159 ? 28.106 3.434 44.628 1.00 23.09 159 ALA D CA 1
ATOM 7840 C C . ALA D 1 159 ? 27.960 2.482 43.446 1.00 22.46 159 ALA D C 1
ATOM 7841 O O . ALA D 1 159 ? 28.852 1.657 43.160 1.00 22.03 159 ALA D O 1
ATOM 7843 N N . VAL D 1 160 ? 26.812 2.561 42.798 1.00 21.33 160 VAL D N 1
ATOM 7844 C CA . VAL D 1 160 ? 26.599 1.858 41.522 1.00 21.15 160 VAL D CA 1
ATOM 7845 C C . VAL D 1 160 ? 26.228 2.877 40.474 1.00 19.87 160 VAL D C 1
ATOM 7846 O O . VAL D 1 160 ? 25.327 3.724 40.697 1.00 21.34 160 VAL D O 1
ATOM 7850 N N . LYS D 1 161 ? 26.910 2.814 39.341 1.00 18.94 161 LYS D N 1
ATOM 7851 C CA . LYS D 1 161 ? 26.467 3.541 38.177 1.00 18.85 161 LYS D CA 1
ATOM 7852 C C . LYS D 1 161 ? 25.511 2.597 37.464 1.00 19.72 161 LYS D C 1
ATOM 7853 O O . LYS D 1 161 ? 25.939 1.598 36.883 1.00 20.27 161 LYS D O 1
ATOM 7859 N N . GLU D 1 162 ? 24.213 2.897 37.541 1.00 20.68 162 GLU D N 1
ATOM 7860 C CA . GLU D 1 162 ? 23.182 1.958 37.077 1.00 21.18 162 GLU D CA 1
ATOM 7861 C C . GLU D 1 162 ? 22.652 2.395 35.683 1.00 21.17 162 GLU D C 1
ATOM 7862 O O . GLU D 1 162 ? 21.987 3.448 35.539 1.00 20.10 162 GLU D O 1
ATOM 7868 N N . ALA D 1 163 ? 23.011 1.628 34.651 1.00 20.76 163 ALA D N 1
ATOM 7869 C CA . ALA D 1 163 ? 22.496 1.902 33.314 1.00 21.92 163 ALA D CA 1
ATOM 7870 C C . ALA D 1 163 ? 21.448 0.868 32.834 1.00 22.20 163 ALA D C 1
ATOM 7871 O O . ALA D 1 163 ? 20.988 0.977 31.728 1.00 21.83 163 ALA D O 1
ATOM 7873 N N . ASN D 1 164 ? 21.093 -0.117 33.662 1.00 21.61 164 ASN D N 1
ATOM 7874 C CA . ASN D 1 164 ? 19.906 -0.942 33.416 1.00 22.41 164 ASN D CA 1
ATOM 7875 C C . ASN D 1 164 ? 18.675 0.006 33.390 1.00 22.98 164 ASN D C 1
ATOM 7876 O O . ASN D 1 164 ? 18.443 0.760 34.338 1.00 22.08 164 ASN D O 1
ATOM 7881 N N . PRO D 1 165 ? 17.934 0.016 32.256 1.00 24.44 165 PRO D N 1
ATOM 7882 C CA . PRO D 1 165 ? 16.808 0.965 32.129 1.00 24.73 165 PRO D CA 1
ATOM 7883 C C . PRO D 1 165 ? 15.573 0.496 32.902 1.00 25.07 165 PRO D C 1
ATOM 7884 O O . PRO D 1 165 ? 14.570 1.239 32.992 1.00 25.29 165 PRO D O 1
ATOM 7888 N N . ASN D 1 166 ? 15.635 -0.708 33.480 1.00 25.35 166 ASN D N 1
ATOM 7889 C CA . ASN D 1 166 ? 14.549 -1.149 34.361 1.00 25.68 166 ASN D CA 1
ATOM 7890 C C . ASN D 1 166 ? 14.701 -0.545 35.740 1.00 24.88 166 ASN D C 1
ATOM 7891 O O . ASN D 1 166 ? 15.550 -0.968 36.522 1.00 23.87 166 ASN D O 1
ATOM 7896 N N . LEU D 1 167 ? 13.855 0.434 36.041 1.00 24.01 167 LEU D N 1
ATOM 7897 C CA . LEU D 1 167 ? 14.071 1.238 37.211 1.00 24.31 167 LEU D CA 1
ATOM 7898 C C . LEU D 1 167 ? 13.622 0.593 38.520 1.00 24.58 167 LEU D C 1
ATOM 7899 O O . LEU D 1 167 ? 13.873 1.080 39.616 1.00 24.41 167 LEU D O 1
ATOM 7904 N N . SER D 1 168 ? 13.001 -0.564 38.432 1.00 24.49 168 SER D N 1
ATOM 7905 C CA . SER D 1 168 ? 12.718 -1.204 39.671 1.00 25.31 168 SER D CA 1
ATOM 7906 C C . SER D 1 168 ? 13.981 -1.849 40.223 1.00 24.42 168 SER D C 1
ATOM 7907 O O . SER D 1 168 ? 14.100 -1.977 41.417 1.00 24.84 168 SER D O 1
ATOM 7910 N N . GLN D 1 169 ? 14.963 -2.124 39.363 1.00 23.21 169 GLN D N 1
ATOM 7911 C CA . GLN D 1 169 ? 16.318 -2.406 39.865 1.00 21.99 169 GLN D CA 1
ATOM 7912 C C . GLN D 1 169 ? 16.913 -1.272 40.696 1.00 21.17 169 GLN D C 1
ATOM 7913 O O . GLN D 1 169 ? 17.558 -1.526 41.711 1.00 19.76 169 GLN D O 1
ATOM 7919 N N . VAL D 1 170 ? 16.669 -0.027 40.268 1.00 21.50 170 VAL D N 1
ATOM 7920 C CA . VAL D 1 170 ? 17.059 1.154 41.038 1.00 22.18 170 VAL D CA 1
ATOM 7921 C C . VAL D 1 170 ? 16.360 1.201 42.424 1.00 23.47 170 VAL D C 1
ATOM 7922 O O . VAL D 1 170 ? 17.022 1.441 43.447 1.00 22.86 170 VAL D O 1
ATOM 7926 N N . SER D 1 171 ? 15.051 0.930 42.457 1.00 23.81 171 SER D N 1
ATOM 7927 C CA . SER D 1 171 ? 14.328 0.753 43.733 1.00 24.47 171 SER D CA 1
ATOM 7928 C C . SER D 1 171 ? 14.914 -0.319 44.634 1.00 25.26 171 SER D C 1
ATOM 7929 O O . SER D 1 171 ? 15.058 -0.096 45.822 1.00 25.71 171 SER D O 1
ATOM 7932 N N . GLU D 1 172 ? 15.230 -1.487 44.082 1.00 26.46 172 GLU D N 1
ATOM 7933 C CA . GLU D 1 172 ? 15.801 -2.563 44.876 1.00 27.85 172 GLU D CA 1
ATOM 7934 C C . GLU D 1 172 ? 17.119 -2.135 45.452 1.00 27.24 172 GLU D C 1
ATOM 7935 O O . GLU D 1 172 ? 17.396 -2.407 46.593 1.00 26.66 172 GLU D O 1
ATOM 7941 N N . LEU D 1 173 ? 17.935 -1.456 44.653 1.00 27.45 173 LEU D N 1
ATOM 7942 C CA . LEU D 1 173 ? 19.224 -0.990 45.143 1.00 26.76 173 LEU D CA 1
ATOM 7943 C C . LEU D 1 173 ? 19.031 -0.016 46.289 1.00 28.13 173 LEU D C 1
ATOM 7944 O O . LEU D 1 173 ? 19.713 -0.098 47.305 1.00 27.46 173 LEU D O 1
ATOM 7949 N N . ILE D 1 174 ? 18.079 0.896 46.145 1.00 28.90 174 ILE D N 1
ATOM 7950 C CA . ILE D 1 174 ? 17.917 1.942 47.152 1.00 30.03 174 ILE D CA 1
ATOM 7951 C C . ILE D 1 174 ? 17.313 1.388 48.425 1.00 31.16 174 ILE D C 1
ATOM 7952 O O . ILE D 1 174 ? 17.752 1.714 49.519 1.00 31.78 174 ILE D O 1
ATOM 7957 N N . HIS D 1 175 ? 16.372 0.471 48.244 1.00 32.73 175 HIS D N 1
ATOM 7958 C CA . HIS D 1 175 ? 15.622 -0.184 49.312 1.00 34.00 175 HIS D CA 1
ATOM 7959 C C . HIS D 1 175 ? 16.486 -1.210 50.060 1.00 35.60 175 HIS D C 1
ATOM 7960 O O . HIS D 1 175 ? 16.612 -1.102 51.276 1.00 35.21 175 HIS D O 1
ATOM 7967 N N . ASP D 1 176 ? 17.043 -2.193 49.334 1.00 37.00 176 ASP D N 1
ATOM 7968 C CA . ASP D 1 176 ? 17.730 -3.356 49.948 1.00 39.68 176 ASP D CA 1
ATOM 7969 C C . ASP D 1 176 ? 19.243 -3.182 50.074 1.00 39.54 176 ASP D C 1
ATOM 7970 O O . ASP D 1 176 ? 19.815 -3.669 51.039 1.00 40.10 176 ASP D O 1
ATOM 7975 N N . ALA D 1 177 ? 19.893 -2.552 49.085 1.00 39.77 177 ALA D N 1
ATOM 7976 C CA . ALA D 1 177 ? 21.354 -2.586 48.984 1.00 39.92 177 ALA D CA 1
ATOM 7977 C C . ALA D 1 177 ? 22.081 -1.547 49.842 1.00 40.13 177 ALA D C 1
ATOM 7978 O O . ALA D 1 177 ? 23.240 -1.748 50.193 1.00 39.34 177 ALA D O 1
ATOM 7980 N N . LYS D 1 178 ? 21.408 -0.446 50.178 1.00 40.56 178 LYS D N 1
ATOM 7981 C CA . LYS D 1 178 ? 22.026 0.564 51.031 1.00 40.79 178 LYS D CA 1
ATOM 7982 C C . LYS D 1 178 ? 23.343 1.047 50.391 1.00 39.72 178 LYS D C 1
ATOM 7983 O O . LYS D 1 178 ? 24.431 1.025 51.013 1.00 41.79 178 LYS D O 1
ATOM 7989 N N . ILE D 1 179 ? 23.247 1.430 49.113 1.00 36.52 179 ILE D N 1
ATOM 7990 C CA . ILE D 1 179 ? 24.365 1.972 48.345 1.00 32.29 179 ILE D CA 1
ATOM 7991 C C . ILE D 1 179 ? 23.841 3.233 47.631 1.00 29.40 179 ILE D C 1
ATOM 7992 O O . ILE D 1 179 ? 22.654 3.317 47.351 1.00 28.71 179 ILE D O 1
ATOM 7997 N N . THR D 1 180 ? 24.713 4.210 47.395 1.00 26.31 180 THR D N 1
ATOM 7998 C CA . THR D 1 180 ? 24.458 5.331 46.515 1.00 23.83 180 THR D CA 1
ATOM 7999 C C . THR D 1 180 ? 24.192 4.843 45.058 1.00 23.20 180 THR D C 1
ATOM 8000 O O . THR D 1 180 ? 24.984 4.092 44.483 1.00 20.90 180 THR D O 1
ATOM 8004 N N . VAL D 1 181 ? 23.080 5.281 44.463 1.00 22.45 181 VAL D N 1
ATOM 8005 C CA . VAL D 1 181 ? 22.886 5.028 43.067 1.00 22.03 181 VAL D CA 1
ATOM 8006 C C . VAL D 1 181 ? 23.165 6.280 42.258 1.00 21.01 181 VAL D C 1
ATOM 8007 O O . VAL D 1 181 ? 22.671 7.360 42.571 1.00 20.32 181 VAL D O 1
ATOM 8011 N N . LEU D 1 182 ? 24.021 6.129 41.249 1.00 20.39 182 LEU D N 1
ATOM 8012 C CA . LEU D 1 182 ? 24.241 7.160 40.285 1.00 21.05 182 LEU D CA 1
ATOM 8013 C C . LEU D 1 182 ? 23.605 6.702 38.994 1.00 20.95 182 LEU D C 1
ATOM 8014 O O . LEU D 1 182 ? 23.819 5.565 38.561 1.00 21.53 182 LEU D O 1
ATOM 8019 N N . SER D 1 183 ? 22.828 7.576 38.366 1.00 21.10 183 SER D N 1
ATOM 8020 C CA . SER D 1 183 ? 22.319 7.287 36.998 1.00 20.86 183 SER D CA 1
ATOM 8021 C C . SER D 1 183 ? 23.455 6.988 35.990 1.00 20.23 183 SER D C 1
ATOM 8022 O O . SER D 1 183 ? 24.415 7.705 35.922 1.00 18.94 183 SER D O 1
ATOM 8025 N N . GLY D 1 184 ? 23.330 5.900 35.236 1.00 20.84 184 GLY D N 1
ATOM 8026 C CA . GLY D 1 184 ? 24.185 5.633 34.088 1.00 20.75 184 GLY D CA 1
ATOM 8027 C C . GLY D 1 184 ? 23.518 5.948 32.722 1.00 22.54 184 GLY D C 1
ATOM 8028 O O . GLY D 1 184 ? 24.044 5.528 31.665 1.00 22.64 184 GLY D O 1
ATOM 8029 N N . ASN D 1 185 ? 22.383 6.683 32.734 1.00 21.67 185 ASN D N 1
ATOM 8030 C CA . ASN D 1 185 ? 21.658 7.073 31.521 1.00 21.96 185 ASN D CA 1
ATOM 8031 C C . ASN D 1 185 ? 21.204 8.509 31.695 1.00 21.01 185 ASN D C 1
ATOM 8032 O O . ASN D 1 185 ? 20.381 8.792 32.525 1.00 20.83 185 ASN D O 1
ATOM 8037 N N . ASP D 1 186 ? 21.717 9.434 30.901 1.00 21.42 186 ASP D N 1
ATOM 8038 C CA . ASP D 1 186 ? 21.368 10.833 31.068 1.00 20.67 186 ASP D CA 1
ATOM 8039 C C . ASP D 1 186 ? 19.850 11.067 31.171 1.00 21.26 186 ASP D C 1
ATOM 8040 O O . ASP D 1 186 ? 19.367 11.786 32.065 1.00 20.48 186 ASP D O 1
ATOM 8045 N N . GLU D 1 187 ? 19.111 10.457 30.254 1.00 20.47 187 GLU D N 1
ATOM 8046 C CA . GLU D 1 187 ? 17.662 10.687 30.120 1.00 22.39 187 GLU D CA 1
ATOM 8047 C C . GLU D 1 187 ? 16.840 10.065 31.260 1.00 21.97 187 GLU D C 1
ATOM 8048 O O . GLU D 1 187 ? 15.656 10.332 31.365 1.00 22.08 187 GLU D O 1
ATOM 8054 N N . LEU D 1 188 ? 17.467 9.228 32.103 1.00 21.38 188 LEU D N 1
ATOM 8055 C CA . LEU D 1 188 ? 16.785 8.639 33.241 1.00 20.67 188 LEU D CA 1
ATOM 8056 C C . LEU D 1 188 ? 17.266 9.228 34.567 1.00 20.61 188 LEU D C 1
ATOM 8057 O O . LEU D 1 188 ? 16.910 8.754 35.617 1.00 21.12 188 LEU D O 1
ATOM 8062 N N . THR D 1 189 ? 18.115 10.233 34.491 1.00 20.31 189 THR D N 1
ATOM 8063 C CA . THR D 1 189 ? 18.675 10.899 35.662 1.00 20.01 189 THR D CA 1
ATOM 8064 C C . THR D 1 189 ? 17.583 11.544 36.543 1.00 20.20 189 THR D C 1
ATOM 8065 O O . THR D 1 189 ? 17.508 11.355 37.743 1.00 18.76 189 THR D O 1
ATOM 8069 N N . LEU D 1 190 ? 16.732 12.316 35.910 1.00 19.89 190 LEU D N 1
ATOM 8070 C CA . LEU D 1 190 ? 15.629 12.888 36.617 1.00 21.14 190 LEU D CA 1
ATOM 8071 C C . LEU D 1 190 ? 14.789 11.840 37.419 1.00 21.41 190 LEU D C 1
ATOM 8072 O O . LEU D 1 190 ? 14.699 11.951 38.649 1.00 21.33 190 LEU D O 1
ATOM 8077 N N . PRO D 1 191 ? 14.183 10.819 36.722 1.00 22.28 191 PRO D N 1
ATOM 8078 C CA . PRO D 1 191 ? 13.410 9.827 37.465 1.00 21.81 191 PRO D CA 1
ATOM 8079 C C . PRO D 1 191 ? 14.247 8.967 38.447 1.00 23.25 191 PRO D C 1
ATOM 8080 O O . PRO D 1 191 ? 13.744 8.599 39.544 1.00 24.66 191 PRO D O 1
ATOM 8084 N N . ILE D 1 192 ? 15.515 8.700 38.142 1.00 22.68 192 ILE D N 1
ATOM 8085 C CA . ILE D 1 192 ? 16.361 7.961 39.098 1.00 21.24 192 ILE D CA 1
ATOM 8086 C C . ILE D 1 192 ? 16.628 8.810 40.342 1.00 21.60 192 ILE D C 1
ATOM 8087 O O . ILE D 1 192 ? 16.555 8.305 41.442 1.00 22.07 192 ILE D O 1
ATOM 8092 N N . ILE D 1 193 ? 16.919 10.106 40.182 1.00 22.21 193 ILE D N 1
ATOM 8093 C CA . ILE D 1 193 ? 17.072 11.003 41.382 1.00 22.47 193 ILE D CA 1
ATOM 8094 C C . ILE D 1 193 ? 15.793 11.127 42.228 1.00 23.62 193 ILE D C 1
ATOM 8095 O O . ILE D 1 193 ? 15.875 11.240 43.441 1.00 24.73 193 ILE D O 1
ATOM 8100 N N . ALA D 1 194 ? 14.620 11.102 41.577 1.00 23.78 194 ALA D N 1
ATOM 8101 C CA . ALA D 1 194 ? 13.319 11.090 42.284 1.00 23.50 194 ALA D CA 1
ATOM 8102 C C . ALA D 1 194 ? 13.163 9.816 43.096 1.00 22.76 194 ALA D C 1
ATOM 8103 O O . ALA D 1 194 ? 12.543 9.812 44.135 1.00 23.22 194 ALA D O 1
ATOM 8105 N N . LEU D 1 195 ? 13.679 8.722 42.566 1.00 22.28 195 LEU D N 1
ATOM 8106 C CA . LEU D 1 195 ? 13.730 7.455 43.274 1.00 21.91 195 LEU D CA 1
ATOM 8107 C C . LEU D 1 195 ? 14.707 7.410 44.461 1.00 21.47 195 LEU D C 1
ATOM 8108 O O . LEU D 1 195 ? 14.627 6.531 45.273 1.00 22.56 195 LEU D O 1
ATOM 8113 N N . GLY D 1 196 ? 15.640 8.340 44.564 1.00 21.73 196 GLY D N 1
ATOM 8114 C CA . GLY D 1 196 ? 16.589 8.276 45.683 1.00 21.53 196 GLY D CA 1
ATOM 8115 C C . GLY D 1 196 ? 18.025 8.384 45.193 1.00 22.00 196 GLY D C 1
ATOM 8116 O O . GLY D 1 196 ? 18.958 8.468 46.017 1.00 22.20 196 GLY D O 1
ATOM 8117 N N . GLY D 1 197 ? 18.196 8.439 43.861 1.00 22.20 197 GLY D N 1
ATOM 8118 C CA . GLY D 1 197 ? 19.520 8.492 43.193 1.00 22.25 197 GLY D CA 1
ATOM 8119 C C . GLY D 1 197 ? 20.199 9.796 43.567 1.00 21.70 197 GLY D C 1
ATOM 8120 O O . GLY D 1 197 ? 19.509 10.733 43.886 1.00 22.60 197 GLY D O 1
ATOM 8121 N N . LYS D 1 198 ? 21.527 9.868 43.503 1.00 21.25 198 LYS D N 1
ATOM 8122 C CA . LYS D 1 198 ? 22.285 11.009 44.013 1.00 20.97 198 LYS D CA 1
ATOM 8123 C C . LYS D 1 198 ? 23.067 11.776 42.953 1.00 21.34 198 LYS D C 1
ATOM 8124 O O . LYS D 1 198 ? 23.798 12.741 43.263 1.00 21.53 198 LYS D O 1
ATOM 8130 N N . GLY D 1 199 ? 22.929 11.357 41.712 1.00 19.83 199 GLY D N 1
ATOM 8131 C CA . GLY D 1 199 ? 23.642 12.015 40.664 1.00 20.16 199 GLY D CA 1
ATOM 8132 C C . GLY D 1 199 ? 23.665 11.165 39.427 1.00 20.61 199 GLY D C 1
ATOM 8133 O O . GLY D 1 199 ? 22.794 10.289 39.211 1.00 19.71 199 GLY D O 1
ATOM 8134 N N . VAL D 1 200 ? 24.655 11.464 38.601 1.00 19.79 200 VAL D N 1
ATOM 8135 C CA . VAL D 1 200 ? 24.753 10.858 37.325 1.00 19.75 200 VAL D CA 1
ATOM 8136 C C . VAL D 1 200 ? 26.198 10.831 36.824 1.00 19.39 200 VAL D C 1
ATOM 8137 O O . VAL D 1 200 ? 26.920 11.808 36.952 1.00 19.64 200 VAL D O 1
ATOM 8141 N N . ILE D 1 201 ? 26.602 9.716 36.215 1.00 18.93 201 ILE D N 1
ATOM 8142 C CA . ILE D 1 201 ? 27.842 9.701 35.442 1.00 18.06 201 ILE D CA 1
ATOM 8143 C C . ILE D 1 201 ? 27.372 9.921 33.999 1.00 19.52 201 ILE D C 1
ATOM 8144 O O . ILE D 1 201 ? 26.571 9.130 33.448 1.00 20.49 201 ILE D O 1
ATOM 8149 N N . SER D 1 202 ? 27.828 11.013 33.404 1.00 19.97 202 SER D N 1
ATOM 8150 C CA . SER D 1 202 ? 27.084 11.626 32.291 1.00 20.69 202 SER D CA 1
ATOM 8151 C C . SER D 1 202 ? 27.859 11.711 30.982 1.00 20.70 202 SER D C 1
ATOM 8152 O O . SER D 1 202 ? 29.036 12.056 30.993 1.00 20.46 202 SER D O 1
ATOM 8155 N N . VAL D 1 203 ? 27.197 11.395 29.867 1.00 20.58 203 VAL D N 1
ATOM 8156 C CA . VAL D 1 203 ? 27.745 11.680 28.507 1.00 20.29 203 VAL D CA 1
ATOM 8157 C C . VAL D 1 203 ? 27.458 13.152 28.063 1.00 21.89 203 VAL D C 1
ATOM 8158 O O . VAL D 1 203 ? 28.375 13.946 27.683 1.00 23.04 203 VAL D O 1
ATOM 8162 N N . VAL D 1 204 ? 26.186 13.523 28.120 1.00 21.11 204 VAL D N 1
ATOM 8163 C CA . VAL D 1 204 ? 25.758 14.795 27.637 1.00 21.34 204 VAL D CA 1
ATOM 8164 C C . VAL D 1 204 ? 26.368 15.968 28.420 1.00 22.81 204 VAL D C 1
ATOM 8165 O O . VAL D 1 204 ? 26.470 17.091 27.871 1.00 21.95 204 VAL D O 1
ATOM 8169 N N . ALA D 1 205 ? 26.772 15.731 29.687 1.00 22.70 205 ALA D N 1
ATOM 8170 C CA . ALA D 1 205 ? 27.372 16.805 30.470 1.00 23.25 205 ALA D CA 1
ATOM 8171 C C . ALA D 1 205 ? 28.703 17.206 29.875 1.00 24.08 205 ALA D C 1
ATOM 8172 O O . ALA D 1 205 ? 29.176 18.286 30.204 1.00 25.38 205 ALA D O 1
ATOM 8174 N N . ASN D 1 206 ? 29.297 16.392 28.990 1.00 23.58 206 ASN D N 1
ATOM 8175 C CA . ASN D 1 206 ? 30.475 16.872 28.229 1.00 24.71 206 ASN D CA 1
ATOM 8176 C C . ASN D 1 206 ? 30.186 18.103 27.354 1.00 24.59 206 ASN D C 1
ATOM 8177 O O . ASN D 1 206 ? 31.102 18.824 26.966 1.00 24.99 206 ASN D O 1
ATOM 8182 N N . ILE D 1 207 ? 28.923 18.274 26.982 1.00 24.28 207 ILE D N 1
ATOM 8183 C CA . ILE D 1 207 ? 28.522 19.254 25.954 1.00 24.87 207 ILE D CA 1
ATOM 8184 C C . ILE D 1 207 ? 27.846 20.426 26.618 1.00 24.05 207 ILE D C 1
ATOM 8185 O O . ILE D 1 207 ? 28.076 21.579 26.235 1.00 23.96 207 ILE D O 1
ATOM 8190 N N . VAL D 1 208 ? 27.025 20.105 27.626 1.00 22.60 208 VAL D N 1
ATOM 8191 C CA . VAL D 1 208 ? 26.234 21.084 28.355 1.00 23.67 208 VAL D CA 1
ATOM 8192 C C . VAL D 1 208 ? 26.356 20.902 29.891 1.00 23.47 208 VAL D C 1
ATOM 8193 O O . VAL D 1 208 ? 25.373 20.676 30.563 1.00 22.83 208 VAL D O 1
ATOM 8197 N N . PRO D 1 209 ? 27.581 21.017 30.421 1.00 24.39 209 PRO D N 1
ATOM 8198 C CA . PRO D 1 209 ? 27.820 20.788 31.873 1.00 24.72 209 PRO D CA 1
ATOM 8199 C C . PRO D 1 209 ? 26.993 21.731 32.783 1.00 25.46 209 PRO D C 1
ATOM 8200 O O . PRO D 1 209 ? 26.380 21.274 33.736 1.00 23.38 209 PRO D O 1
ATOM 8204 N N . LYS D 1 210 ? 26.972 23.039 32.464 1.00 26.55 210 LYS D N 1
ATOM 8205 C CA . LYS D 1 210 ? 26.275 24.029 33.307 1.00 26.65 210 LYS D CA 1
ATOM 8206 C C . LYS D 1 210 ? 24.794 23.677 33.464 1.00 25.80 210 LYS D C 1
ATOM 8207 O O . LYS D 1 210 ? 24.280 23.614 34.578 1.00 25.28 210 LYS D O 1
ATOM 8213 N N . GLU D 1 211 ? 24.124 23.444 32.342 1.00 25.55 211 GLU D N 1
ATOM 8214 C CA . GLU D 1 211 ? 22.701 23.140 32.343 1.00 26.20 211 GLU D CA 1
ATOM 8215 C C . GLU D 1 211 ? 22.469 21.766 33.010 1.00 25.64 211 GLU D C 1
ATOM 8216 O O . GLU D 1 211 ? 21.523 21.579 33.749 1.00 24.43 211 GLU D O 1
ATOM 8222 N N . PHE D 1 212 ? 23.318 20.785 32.720 1.00 24.58 212 PHE D N 1
ATOM 8223 C CA . PHE D 1 212 ? 23.062 19.493 33.322 1.00 23.89 212 PHE D CA 1
ATOM 8224 C C . PHE D 1 212 ? 23.280 19.601 34.821 1.00 23.46 212 PHE D C 1
ATOM 8225 O O . PHE D 1 212 ? 22.545 19.008 35.590 1.00 22.81 212 PHE D O 1
ATOM 8233 N N . VAL D 1 213 ? 24.290 20.371 35.236 1.00 23.77 213 VAL D N 1
ATOM 8234 C CA . VAL D 1 213 ? 24.534 20.571 36.665 1.00 23.90 213 VAL D CA 1
ATOM 8235 C C . VAL D 1 213 ? 23.321 21.221 37.315 1.00 24.57 213 VAL D C 1
ATOM 8236 O O . VAL D 1 213 ? 22.907 20.808 38.399 1.00 25.25 213 VAL D O 1
ATOM 8240 N N . GLU D 1 214 ? 22.750 22.227 36.658 1.00 24.62 214 GLU D N 1
ATOM 8241 C CA . GLU D 1 214 ? 21.552 22.893 37.172 1.00 26.77 214 GLU D CA 1
ATOM 8242 C C . GLU D 1 214 ? 20.407 21.936 37.314 1.00 25.27 214 GLU D C 1
ATOM 8243 O O . GLU D 1 214 ? 19.706 21.957 38.339 1.00 25.07 214 GLU D O 1
ATOM 8249 N N . MET D 1 215 ? 20.201 21.116 36.279 1.00 24.21 215 MET D N 1
ATOM 8250 C CA . MET D 1 215 ? 19.075 20.243 36.264 1.00 24.88 215 MET D CA 1
ATOM 8251 C C . MET D 1 215 ? 19.171 19.313 37.467 1.00 23.93 215 MET D C 1
ATOM 8252 O O . MET D 1 215 ? 18.221 19.169 38.213 1.00 23.38 215 MET D O 1
ATOM 8257 N N . VAL D 1 216 ? 20.333 18.682 37.621 1.00 22.91 216 VAL D N 1
ATOM 8258 C CA . VAL D 1 216 ? 20.580 17.696 38.660 1.00 22.94 216 VAL D CA 1
ATOM 8259 C C . VAL D 1 216 ? 20.474 18.320 40.037 1.00 23.83 216 VAL D C 1
ATOM 8260 O O . VAL D 1 216 ? 19.884 17.748 40.958 1.00 23.69 216 VAL D O 1
ATOM 8264 N N . ASN D 1 217 ? 20.999 19.533 40.181 1.00 24.55 217 ASN D N 1
ATOM 8265 C CA . ASN D 1 217 ? 20.833 20.255 41.449 1.00 24.89 217 ASN D CA 1
ATOM 8266 C C . ASN D 1 217 ? 19.349 20.515 41.798 1.00 25.39 217 ASN D C 1
ATOM 8267 O O . ASN D 1 217 ? 18.925 20.324 42.935 1.00 25.55 217 ASN D O 1
ATOM 8272 N N . TYR D 1 218 ? 18.540 20.909 40.830 1.00 25.88 218 TYR D N 1
ATOM 8273 C CA . TYR D 1 218 ? 17.118 21.035 41.159 1.00 27.22 218 TYR D CA 1
ATOM 8274 C C . TYR D 1 218 ? 16.499 19.685 41.547 1.00 28.04 218 TYR D C 1
ATOM 8275 O O . TYR D 1 218 ? 15.6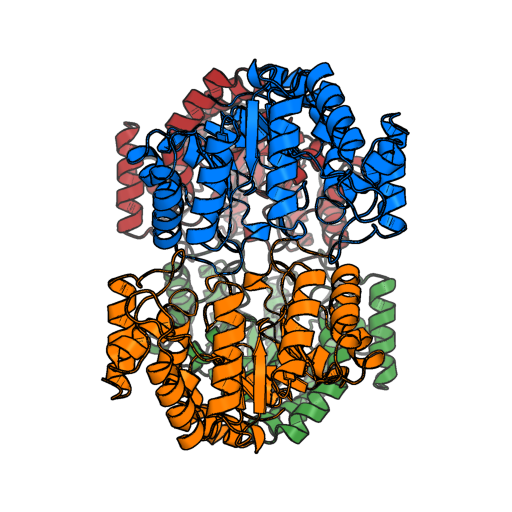38 19.624 42.440 1.00 27.46 218 TYR D O 1
ATOM 8284 N N . ALA D 1 219 ? 16.892 18.612 40.838 1.00 27.82 219 ALA D N 1
ATOM 8285 C CA . ALA D 1 219 ? 16.324 17.291 41.114 1.00 28.48 219 ALA D CA 1
ATOM 8286 C C . ALA D 1 219 ? 16.692 16.831 42.553 1.00 29.82 219 ALA D C 1
ATOM 8287 O O . ALA D 1 219 ? 15.847 16.297 43.267 1.00 29.76 219 ALA D O 1
ATOM 8289 N N . LEU D 1 220 ? 17.948 17.072 42.973 1.00 30.59 220 LEU D N 1
ATOM 8290 C CA . LEU D 1 220 ? 18.441 16.721 44.307 1.00 31.51 220 LEU D CA 1
ATOM 8291 C C . LEU D 1 220 ? 17.737 17.514 45.410 1.00 33.75 220 LEU D C 1
ATOM 8292 O O . LEU D 1 220 ? 17.323 16.939 46.430 1.00 33.81 220 LEU D O 1
ATOM 8297 N N . GLU D 1 221 ? 17.627 18.833 45.204 1.00 35.51 221 GLU D N 1
ATOM 8298 C CA . GLU D 1 221 ? 16.825 19.760 46.060 1.00 37.29 221 GLU D CA 1
ATOM 8299 C C . GLU D 1 221 ? 15.324 19.404 46.144 1.00 36.85 221 GLU D C 1
ATOM 8300 O O . GLU D 1 221 ? 14.588 19.885 47.030 1.00 37.90 221 GLU D O 1
ATOM 8306 N N . GLY D 1 222 ? 14.857 18.547 45.245 1.00 35.67 222 GLY D N 1
ATOM 8307 C CA . GLY D 1 222 ? 13.437 18.233 45.201 1.00 34.37 222 GLY D CA 1
ATOM 8308 C C . GLY D 1 222 ? 12.581 19.181 44.357 1.00 33.94 222 GLY D C 1
ATOM 8309 O O . GLY D 1 222 ? 11.349 19.076 44.389 1.00 34.15 222 GLY D O 1
ATOM 8310 N N . ASP D 1 223 ? 13.200 20.079 43.579 1.00 33.04 223 ASP D N 1
ATOM 8311 C CA . ASP D 1 223 ? 12.443 20.970 42.665 1.00 32.66 223 ASP D CA 1
ATOM 8312 C C . ASP D 1 223 ? 12.280 20.395 41.259 1.00 31.87 223 ASP D C 1
ATOM 8313 O O . ASP D 1 223 ? 13.032 20.783 40.337 1.00 32.09 223 ASP D O 1
ATOM 8318 N N . PHE D 1 224 ? 11.281 19.516 41.066 1.00 30.85 224 PHE D N 1
ATOM 8319 C CA . PHE D 1 224 ? 11.153 18.754 39.817 1.00 29.50 224 PHE D CA 1
ATOM 8320 C C . PHE D 1 224 ? 10.526 19.532 38.691 1.00 30.34 224 PHE D C 1
ATOM 8321 O O . PHE D 1 224 ? 10.720 19.228 37.463 1.00 30.15 224 PHE D O 1
ATOM 8329 N N . GLU D 1 225 ? 9.781 20.540 39.082 1.00 28.97 225 GLU D N 1
ATOM 8330 C CA . GLU D 1 225 ? 9.232 21.402 38.090 1.00 29.93 225 GLU D CA 1
ATOM 8331 C C . GLU D 1 225 ? 10.377 22.081 37.323 1.00 29.09 225 GLU D C 1
ATOM 8332 O O . GLU D 1 225 ? 10.428 22.041 36.105 1.00 29.36 225 GLU D O 1
ATOM 8338 N N . LYS D 1 226 ? 11.312 22.694 38.035 1.00 29.40 226 LYS D N 1
ATOM 8339 C CA . LYS D 1 226 ? 12.458 23.295 37.384 1.00 29.53 226 LYS D CA 1
ATOM 8340 C C . LYS D 1 226 ? 13.379 22.244 36.758 1.00 27.42 226 LYS D C 1
ATOM 8341 O O . LYS D 1 226 ? 13.926 22.462 35.691 1.00 27.19 226 LYS D O 1
ATOM 8347 N N . ALA D 1 227 ? 13.548 21.089 37.401 1.00 25.79 227 ALA D N 1
ATOM 8348 C CA . ALA D 1 227 ? 14.380 20.022 36.792 1.00 24.34 227 ALA D CA 1
ATOM 8349 C C . ALA D 1 227 ? 13.811 19.570 35.427 1.00 23.27 227 ALA D C 1
ATOM 8350 O O . ALA D 1 227 ? 14.546 19.464 34.421 1.00 21.80 227 ALA D O 1
ATOM 8352 N N . ARG D 1 228 ? 12.492 19.365 35.391 1.00 23.31 228 ARG D N 1
ATOM 8353 C CA . ARG D 1 228 ? 11.769 18.916 34.182 1.00 23.78 228 ARG D CA 1
ATOM 8354 C C . ARG D 1 228 ? 11.952 19.914 33.032 1.00 24.52 228 ARG D C 1
ATOM 8355 O O . ARG D 1 228 ? 12.121 19.559 31.846 1.00 24.41 228 ARG D O 1
ATOM 8363 N N . GLU D 1 229 ? 11.917 21.182 33.397 1.00 24.52 229 GLU D N 1
ATOM 8364 C CA . GLU D 1 229 ? 12.095 22.205 32.417 1.00 26.37 229 GLU D CA 1
ATOM 8365 C C . GLU D 1 229 ? 13.412 22.037 31.688 1.00 25.08 229 GLU D C 1
ATOM 8366 O O . GLU D 1 229 ? 13.474 22.181 30.497 1.00 25.18 229 GLU D O 1
ATOM 8372 N N . ILE D 1 230 ? 14.477 21.740 32.408 1.00 24.84 230 ILE D N 1
ATOM 8373 C CA . ILE D 1 230 ? 15.779 21.608 31.762 1.00 25.23 230 ILE D CA 1
ATOM 8374 C C . ILE D 1 230 ? 15.871 20.271 31.033 1.00 23.86 230 ILE D C 1
ATOM 8375 O O . ILE D 1 230 ? 16.354 20.216 29.905 1.00 23.94 230 ILE D O 1
ATOM 8380 N N . HIS D 1 231 ? 15.408 19.203 31.699 1.00 23.05 231 HIS D N 1
ATOM 8381 C CA . HIS D 1 231 ? 15.302 17.877 31.076 1.00 22.61 231 HIS D CA 1
ATOM 8382 C C . HIS D 1 231 ? 14.651 17.973 29.703 1.00 22.03 231 HIS D C 1
ATOM 8383 O O . HIS D 1 231 ? 15.198 17.475 28.726 1.00 20.04 231 HIS D O 1
ATOM 8390 N N . TYR D 1 232 ? 13.485 18.633 29.625 1.00 23.28 232 TYR D N 1
ATOM 8391 C CA . TYR D 1 232 ? 12.740 18.626 28.361 1.00 24.30 232 TYR D CA 1
ATOM 8392 C C . TYR D 1 232 ? 13.440 19.434 27.282 1.00 24.82 232 TYR D C 1
ATOM 8393 O O . TYR D 1 232 ? 13.474 19.054 26.099 1.00 24.06 232 TYR D O 1
ATOM 8402 N N . LYS D 1 233 ? 14.022 20.548 27.712 1.00 25.19 233 LYS D N 1
ATOM 8403 C CA . LYS D 1 233 ? 14.886 21.344 26.848 1.00 26.80 233 LYS D CA 1
ATOM 8404 C C . LYS D 1 233 ? 16.065 20.507 26.320 1.00 25.51 233 LYS D C 1
ATOM 8405 O O . LYS D 1 233 ? 16.444 20.596 25.132 1.00 25.52 233 LYS D O 1
ATOM 8411 N N . LEU D 1 234 ? 16.673 19.691 27.176 1.00 24.73 234 LEU D N 1
ATOM 8412 C CA . LEU D 1 234 ? 17.834 18.914 26.664 1.00 24.05 234 LEU D CA 1
ATOM 8413 C C . LEU D 1 234 ? 17.393 17.606 26.059 1.00 24.43 234 LEU D C 1
ATOM 8414 O O . LEU D 1 234 ? 18.210 16.850 25.553 1.00 26.02 234 LEU D O 1
ATOM 8419 N N . PHE D 1 235 ? 16.095 17.320 26.097 1.00 24.17 235 PHE D N 1
ATOM 8420 C CA . PHE D 1 235 ? 15.649 16.002 25.686 1.00 23.55 235 PHE D CA 1
ATOM 8421 C C . PHE D 1 235 ? 16.093 15.573 24.274 1.00 23.74 235 PHE D C 1
ATOM 8422 O O . PHE D 1 235 ? 16.651 14.487 24.125 1.00 23.91 235 PHE D O 1
ATOM 8430 N N . PRO D 1 236 ? 15.863 16.403 23.222 1.00 23.29 236 PRO D N 1
ATOM 8431 C CA . PRO D 1 236 ? 16.391 15.995 21.903 1.00 22.49 236 PRO D CA 1
ATOM 8432 C C . PRO D 1 236 ? 17.923 15.746 21.814 1.00 20.74 236 PRO D C 1
ATOM 8433 O O . PRO D 1 236 ? 18.384 14.815 21.149 1.00 19.71 236 PRO D O 1
ATOM 8437 N N . LEU D 1 237 ? 18.697 16.602 22.468 1.00 21.57 237 LEU D N 1
ATOM 8438 C CA . LEU D 1 237 ? 20.150 16.412 22.597 1.00 21.58 237 LEU D CA 1
ATOM 8439 C C . LEU D 1 237 ? 20.467 15.053 23.264 1.00 22.47 237 LEU D C 1
ATOM 8440 O O . LEU D 1 237 ? 21.398 14.346 22.855 1.00 21.51 237 LEU D O 1
ATOM 8445 N N . MET D 1 238 ? 19.700 14.718 24.291 1.00 23.22 238 MET D N 1
ATOM 8446 C CA . MET D 1 238 ? 19.916 13.475 25.001 1.00 25.98 238 MET D CA 1
ATOM 8447 C C . MET D 1 238 ? 19.696 12.284 24.096 1.00 26.36 238 MET D C 1
ATOM 8448 O O . MET D 1 238 ? 20.504 11.344 24.124 1.00 26.84 238 MET D O 1
ATOM 8453 N N . LYS D 1 239 ? 18.644 12.345 23.265 1.00 26.45 239 LYS D N 1
ATOM 8454 C CA . LYS D 1 239 ? 18.329 11.254 22.343 1.00 26.48 239 LYS D CA 1
ATOM 8455 C C . LYS D 1 239 ? 19.453 11.176 21.336 1.00 25.89 239 LYS D C 1
ATOM 8456 O O . LYS D 1 239 ? 19.956 10.105 21.037 1.00 26.12 239 LYS D O 1
ATOM 8462 N N . ALA D 1 240 ? 19.871 12.338 20.834 1.00 26.34 240 ALA D N 1
ATOM 8463 C CA . ALA D 1 240 ? 20.917 12.399 19.820 1.00 25.11 240 ALA D CA 1
ATOM 8464 C C . ALA D 1 240 ? 22.225 11.798 20.339 1.00 25.60 240 ALA D C 1
ATOM 8465 O O . ALA D 1 240 ? 23.070 11.369 19.536 1.00 25.89 240 ALA D O 1
ATOM 8467 N N . MET D 1 241 ? 22.425 11.804 21.660 1.00 25.67 241 MET D N 1
ATOM 8468 C CA . MET D 1 241 ? 23.657 11.214 22.257 1.00 26.30 241 MET D CA 1
ATOM 8469 C C . MET D 1 241 ? 23.683 9.707 22.110 1.00 26.62 241 MET D C 1
ATOM 8470 O O . MET D 1 241 ? 24.763 9.082 22.167 1.00 28.13 241 MET D O 1
ATOM 8475 N N . PHE D 1 242 ? 22.526 9.110 21.867 1.00 26.99 242 PHE D N 1
ATOM 8476 C CA . PHE D 1 242 ? 22.572 7.696 21.584 1.00 28.58 242 PHE D CA 1
ATOM 8477 C C . PHE D 1 242 ? 22.077 7.318 20.175 1.00 28.71 242 PHE D C 1
ATOM 8478 O O . PHE D 1 242 ? 21.709 6.179 19.927 1.00 28.19 242 PHE D O 1
ATOM 8486 N N . ILE D 1 243 ? 22.122 8.277 19.250 1.00 29.02 243 ILE D N 1
ATOM 8487 C CA . ILE D 1 243 ? 21.613 8.075 17.895 1.00 28.52 243 ILE D CA 1
ATOM 8488 C C . ILE D 1 243 ? 22.515 7.085 17.146 1.00 28.89 243 ILE D C 1
ATOM 8489 O O . ILE D 1 243 ? 22.031 6.296 16.352 1.00 29.45 243 ILE D O 1
ATOM 8494 N N . GLU D 1 244 ? 23.829 7.114 17.426 1.00 28.16 244 GLU D N 1
ATOM 8495 C CA . GLU D 1 244 ? 24.678 5.927 17.263 1.00 27.21 244 GLU D CA 1
ATOM 8496 C C . GLU D 1 244 ? 25.392 5.626 18.595 1.00 26.07 244 GLU D C 1
ATOM 8497 O O . GLU D 1 244 ? 25.357 6.449 19.508 1.00 26.44 244 GLU D O 1
ATOM 8503 N N . THR D 1 245 ? 26.048 4.471 18.715 1.00 24.68 245 THR D N 1
ATOM 8504 C CA . THR D 1 245 ? 26.656 4.059 19.984 1.00 23.80 245 THR D CA 1
ATOM 8505 C C . THR D 1 245 ? 27.586 5.128 20.590 1.00 22.53 245 THR D C 1
ATOM 8506 O O . THR D 1 245 ? 28.537 5.546 19.949 1.00 23.35 245 THR D O 1
ATOM 8510 N N . ASN D 1 246 ? 27.326 5.534 21.833 1.00 21.27 246 ASN D N 1
ATOM 8511 C CA . ASN D 1 246 ? 28.270 6.335 22.623 1.00 20.21 246 ASN D CA 1
ATOM 8512 C C . ASN D 1 246 ? 29.699 5.718 22.619 1.00 20.24 246 ASN D C 1
ATOM 8513 O O . ASN D 1 246 ? 29.844 4.526 22.872 1.00 21.63 246 ASN D O 1
ATOM 8518 N N . PRO D 1 247 ? 30.754 6.513 22.342 1.00 19.21 247 PRO D N 1
ATOM 8519 C CA . PRO D 1 247 ? 30.816 7.960 22.113 1.00 19.76 247 PRO D CA 1
ATOM 8520 C C . PRO D 1 247 ? 30.784 8.487 20.678 1.00 19.78 247 PRO D C 1
ATOM 8521 O O . PRO D 1 247 ? 31.291 9.589 20.459 1.00 19.89 247 PRO D O 1
ATOM 8525 N N . ILE D 1 248 ? 30.240 7.776 19.702 1.00 20.67 248 ILE D N 1
ATOM 8526 C CA . ILE D 1 248 ? 30.229 8.395 18.347 1.00 20.67 248 ILE D CA 1
ATOM 8527 C C . ILE D 1 248 ? 29.526 9.796 18.325 1.00 20.65 248 ILE D C 1
ATOM 8528 O O . ILE D 1 248 ? 30.133 10.790 17.908 1.00 21.37 248 ILE D O 1
ATOM 8533 N N . PRO D 1 249 ? 28.267 9.882 18.785 1.00 19.54 249 PRO D N 1
ATOM 8534 C CA . PRO D 1 249 ? 27.643 11.196 18.858 1.00 19.59 249 PRO D CA 1
ATOM 8535 C C . PRO D 1 249 ? 28.370 12.292 19.670 1.00 20.62 249 PRO D C 1
ATOM 8536 O O . PRO D 1 249 ? 28.451 13.435 19.215 1.00 21.69 249 PRO D O 1
ATOM 8540 N N . VAL D 1 250 ? 28.874 11.982 20.850 1.00 20.41 250 VAL D N 1
ATOM 8541 C CA . VAL D 1 250 ? 29.443 13.034 21.699 1.00 20.38 250 VAL D CA 1
ATOM 8542 C C . VAL D 1 250 ? 30.691 13.651 21.082 1.00 22.06 250 VAL D C 1
ATOM 8543 O O . VAL D 1 250 ? 30.872 14.906 21.123 1.00 21.87 250 VAL D O 1
ATOM 8547 N N . LYS D 1 251 ? 31.521 12.795 20.478 1.00 22.47 251 LYS D N 1
ATOM 8548 C CA . LYS D 1 251 ? 32.677 13.282 19.759 1.00 23.83 251 LYS D CA 1
ATOM 8549 C C . LYS D 1 251 ? 32.266 14.021 18.489 1.00 25.04 251 LYS D C 1
ATOM 8550 O O . LYS D 1 251 ? 32.804 15.066 18.178 1.00 26.00 251 LYS D O 1
ATOM 8556 N N . THR D 1 252 ? 31.304 13.499 17.752 1.00 25.41 252 THR D N 1
ATOM 8557 C CA . THR D 1 252 ? 30.835 14.262 16.622 1.00 26.54 252 THR D CA 1
ATOM 8558 C C . THR D 1 252 ? 30.397 15.672 17.026 1.00 26.87 252 THR D C 1
ATOM 8559 O O . THR D 1 252 ? 30.837 16.663 16.409 1.00 27.51 252 THR D O 1
ATOM 8563 N N . ALA D 1 253 ? 29.600 15.754 18.090 1.00 26.61 253 ALA D N 1
ATOM 8564 C CA . ALA D 1 253 ? 29.048 17.023 18.546 1.00 26.53 253 ALA D CA 1
ATOM 8565 C C . ALA D 1 253 ? 30.150 18.000 18.963 1.00 26.79 253 ALA D C 1
ATOM 8566 O O . ALA D 1 253 ? 30.084 19.165 18.613 1.00 27.33 253 ALA D O 1
ATOM 8568 N N . LEU D 1 254 ? 31.153 17.521 19.698 1.00 26.83 254 LEU D N 1
ATOM 8569 C CA . LEU D 1 254 ? 32.296 18.333 20.129 1.00 26.53 254 LEU D CA 1
ATOM 8570 C C . LEU D 1 254 ? 33.106 18.867 18.965 1.00 26.75 254 LEU D C 1
ATOM 8571 O O . LEU D 1 254 ? 33.508 20.021 18.991 1.00 25.38 254 LEU D O 1
ATOM 8576 N N . ASN D 1 255 ? 33.356 18.016 17.961 1.00 28.37 255 ASN D N 1
ATOM 8577 C CA . ASN D 1 255 ? 33.961 18.473 16.718 1.00 29.16 255 ASN D CA 1
ATOM 8578 C C . ASN D 1 255 ? 33.114 19.569 16.086 1.00 29.81 255 ASN D C 1
ATOM 8579 O O . ASN D 1 255 ? 33.629 20.630 15.775 1.00 30.00 255 ASN D O 1
ATOM 8584 N N . MET D 1 256 ? 31.813 19.362 15.969 1.00 30.03 256 MET D N 1
ATOM 8585 C CA . MET D 1 256 ? 30.964 20.398 15.356 1.00 31.13 256 MET D CA 1
ATOM 8586 C C . MET D 1 256 ? 30.994 21.725 16.106 1.00 31.76 256 MET D C 1
ATOM 8587 O O . MET D 1 256 ? 30.852 22.790 15.490 1.00 32.34 256 MET D O 1
ATOM 8592 N N . MET D 1 257 ? 31.177 21.659 17.425 1.00 31.67 257 MET D N 1
ATOM 8593 C CA . MET D 1 257 ? 31.264 22.845 18.254 1.00 32.82 257 MET D CA 1
ATOM 8594 C C . MET D 1 257 ? 32.665 23.470 18.231 1.00 32.02 257 MET D C 1
ATOM 8595 O O . MET D 1 257 ? 32.888 24.491 18.856 1.00 31.72 257 MET D O 1
ATOM 8600 N N . GLY D 1 258 ? 33.608 22.812 17.550 1.00 32.44 258 GLY D N 1
ATOM 8601 C CA . GLY D 1 258 ? 35.030 23.215 17.559 1.00 31.56 258 GLY D CA 1
ATOM 8602 C C . GLY D 1 258 ? 35.744 23.007 18.885 1.00 31.57 258 GLY D C 1
ATOM 8603 O O . GLY D 1 258 ? 36.666 23.734 19.204 1.00 31.30 258 GLY D O 1
ATOM 8604 N N . ARG D 1 259 ? 35.298 22.045 19.693 1.00 31.34 259 ARG D N 1
ATOM 8605 C CA . ARG D 1 259 ? 36.005 21.736 20.950 1.00 30.72 259 ARG D CA 1
ATOM 8606 C C . ARG D 1 259 ? 36.905 20.531 20.727 1.00 28.86 259 ARG D C 1
ATOM 8607 O O . ARG D 1 259 ? 36.712 19.821 19.781 1.00 30.55 259 ARG D O 1
ATOM 8615 N N . PRO D 1 260 ? 37.928 20.318 21.568 1.00 27.67 260 PRO D N 1
ATOM 8616 C CA . PRO D 1 260 ? 38.838 19.171 21.271 1.00 25.77 260 PRO D CA 1
ATOM 8617 C C . PRO D 1 260 ? 38.179 17.784 21.278 1.00 25.63 260 PRO D C 1
ATOM 8618 O O . PRO D 1 260 ? 37.428 17.461 22.190 1.00 26.09 260 PRO D O 1
ATOM 8622 N N . ALA D 1 261 ? 38.462 16.958 20.277 1.00 25.25 261 ALA D N 1
ATOM 8623 C CA . ALA D 1 261 ? 37.899 15.603 20.250 1.00 25.78 261 ALA D CA 1
ATOM 8624 C C . ALA D 1 261 ? 38.555 14.758 19.189 1.00 26.38 261 ALA D C 1
ATOM 8625 O O . ALA D 1 261 ? 39.134 13.694 19.475 1.00 25.94 261 ALA D O 1
ATOM 8627 N N . GLY D 1 262 ? 38.434 15.253 17.953 1.00 27.15 262 GLY D N 1
ATOM 8628 C CA . GLY D 1 262 ? 39.051 14.653 16.777 1.00 27.23 262 GLY D CA 1
ATOM 8629 C C . GLY D 1 262 ? 38.434 13.318 16.471 1.00 27.49 262 GLY D C 1
ATOM 8630 O O . GLY D 1 262 ? 37.236 13.123 16.662 1.00 25.64 262 GLY D O 1
ATOM 8631 N N . GLU D 1 263 ? 39.290 12.396 16.043 1.00 28.10 263 GLU D N 1
ATOM 8632 C CA . GLU D 1 263 ? 38.900 11.151 15.440 1.00 30.36 263 GLU D CA 1
ATOM 8633 C C . GLU D 1 263 ? 38.429 10.092 16.444 1.00 30.04 263 GLU D C 1
ATOM 8634 O O . GLU D 1 263 ? 38.858 10.078 17.596 1.00 30.32 263 GLU D O 1
ATOM 8640 N N . LEU D 1 264 ? 37.553 9.196 16.004 1.00 28.81 264 LEU D N 1
ATOM 8641 C CA . LEU D 1 264 ? 37.226 7.997 16.768 1.00 28.08 264 LEU D CA 1
ATOM 8642 C C . LEU D 1 264 ? 38.153 6.869 16.320 1.00 27.74 264 LEU D C 1
ATOM 8643 O O . LEU D 1 264 ? 38.546 6.844 15.129 1.00 26.96 264 LEU D O 1
ATOM 8648 N N . ARG D 1 265 ? 38.528 5.970 17.249 1.00 25.60 265 ARG D N 1
ATOM 8649 C CA . ARG D 1 265 ? 39.316 4.805 16.863 1.00 25.63 265 ARG D CA 1
ATOM 8650 C C . ARG D 1 265 ? 38.448 3.600 16.503 1.00 24.61 265 ARG D C 1
ATOM 8651 O O . ARG D 1 265 ? 37.528 3.240 17.207 1.00 25.36 265 ARG D O 1
ATOM 8659 N N . LEU D 1 266 ? 38.774 2.984 15.388 1.00 24.72 266 LEU D N 1
ATOM 8660 C CA . LEU D 1 266 ? 38.209 1.720 14.968 1.00 24.06 266 LEU D CA 1
ATOM 8661 C C . LEU D 1 266 ? 38.154 0.691 16.126 1.00 23.99 266 LEU D C 1
ATOM 8662 O O . LEU D 1 266 ? 39.105 0.556 16.907 1.00 25.00 266 LEU D O 1
ATOM 8667 N N . PRO D 1 267 ? 37.072 -0.071 16.221 1.00 22.90 267 PRO D N 1
ATOM 8668 C CA . PRO D 1 267 ? 35.988 -0.222 15.286 1.00 22.84 267 PRO D CA 1
ATOM 8669 C C . PRO D 1 267 ? 34.926 0.878 15.369 1.00 23.33 267 PRO D C 1
ATOM 8670 O O . PRO D 1 267 ? 33.904 0.792 14.665 1.00 23.11 267 PRO D O 1
ATOM 8674 N N . LEU D 1 268 ? 35.136 1.912 16.195 1.00 22.59 268 LEU D N 1
ATOM 8675 C CA . LEU D 1 268 ? 34.200 3.056 16.120 1.00 22.65 268 LEU D CA 1
ATOM 8676 C C . LEU D 1 268 ? 34.586 3.926 14.930 1.00 23.54 268 LEU D C 1
ATOM 8677 O O . LEU D 1 268 ? 35.759 3.950 14.535 1.00 22.77 268 LEU D O 1
ATOM 8682 N N . CYS D 1 269 ? 33.612 4.613 14.333 1.00 26.11 269 CYS D N 1
ATOM 8683 C CA . CYS D 1 269 ? 33.870 5.390 13.115 1.00 29.20 269 CYS D CA 1
ATOM 8684 C C . CYS D 1 269 ? 32.783 6.425 12.922 1.00 30.26 269 CYS D C 1
ATOM 8685 O O . CYS D 1 269 ? 31.788 6.388 13.629 1.00 30.22 269 CYS D O 1
ATOM 8688 N N . GLU D 1 270 ? 32.972 7.311 11.945 1.00 31.95 270 GLU D N 1
ATOM 8689 C CA . GLU D 1 270 ? 32.088 8.464 11.698 1.00 35.08 270 GLU D CA 1
ATOM 8690 C C . GLU D 1 270 ? 30.626 8.088 11.614 1.00 35.52 270 GLU D C 1
ATOM 8691 O O . GLU D 1 270 ? 30.301 7.014 11.138 1.00 36.83 270 GLU D O 1
ATOM 8697 N N . MET D 1 271 ? 29.763 8.970 12.103 1.00 36.31 271 MET D N 1
ATOM 8698 C CA . MET D 1 271 ? 28.320 8.846 11.992 1.00 38.84 271 MET D CA 1
ATOM 8699 C C . MET D 1 271 ? 27.853 8.905 10.517 1.00 37.96 271 MET D C 1
ATOM 8700 O O . MET D 1 271 ? 28.489 9.553 9.681 1.00 37.58 271 MET D O 1
ATOM 8705 N N . SER D 1 272 ? 26.737 8.244 10.203 1.00 37.87 272 SER D N 1
ATOM 8706 C CA . SER D 1 272 ? 26.100 8.436 8.910 1.00 37.26 272 SER D CA 1
ATOM 8707 C C . SER D 1 272 ? 25.748 9.922 8.725 1.00 38.08 272 SER D C 1
ATOM 8708 O O . SER D 1 272 ? 25.690 10.704 9.694 1.00 38.06 272 SER D O 1
ATOM 8711 N N . GLU D 1 273 ? 25.575 10.318 7.471 1.00 39.26 273 GLU D N 1
ATOM 8712 C CA . GLU D 1 273 ? 25.158 11.669 7.123 1.00 39.83 273 GLU D CA 1
ATOM 8713 C C . GLU D 1 273 ? 23.742 11.992 7.637 1.00 39.13 273 GLU D C 1
ATOM 8714 O O . GLU D 1 273 ? 23.515 13.056 8.200 1.00 38.78 273 GLU D O 1
ATOM 8720 N N . GLU D 1 274 ? 22.803 11.057 7.461 1.00 38.99 274 GLU D N 1
ATOM 8721 C CA . GLU D 1 274 ? 21.425 11.217 7.939 1.00 38.53 274 GLU D CA 1
ATOM 8722 C C . GLU D 1 274 ? 21.495 11.598 9.413 1.00 37.16 274 GLU D C 1
ATOM 8723 O O . GLU D 1 274 ? 20.868 12.590 9.838 1.00 36.48 274 GLU D O 1
ATOM 8729 N N . HIS D 1 275 ? 22.291 10.820 10.163 1.00 34.94 275 HIS D N 1
ATOM 8730 C CA . HIS D 1 275 ? 22.433 10.998 11.602 1.00 33.10 275 HIS D CA 1
ATOM 8731 C C . HIS D 1 275 ? 23.132 12.308 11.976 1.00 32.62 275 HIS D C 1
ATOM 8732 O O . HIS D 1 275 ? 22.693 12.971 12.901 1.00 31.77 275 HIS D O 1
ATOM 8739 N N . LYS D 1 276 ? 24.197 12.672 11.250 1.00 32.37 276 LYS D N 1
ATOM 8740 C CA . LYS D 1 276 ? 24.871 13.987 11.403 1.00 33.77 276 LYS D CA 1
ATOM 8741 C C . LYS D 1 276 ? 23.943 15.211 11.321 1.00 33.73 276 LYS D C 1
ATOM 8742 O O . LYS D 1 276 ? 23.958 16.095 12.186 1.00 33.34 276 LYS D O 1
ATOM 8748 N N . LYS D 1 277 ? 23.128 15.233 10.277 1.00 33.77 277 LYS D N 1
ATOM 8749 C CA . LYS D 1 277 ? 22.180 16.315 10.051 1.00 34.21 277 LYS D CA 1
ATOM 8750 C C . LYS D 1 277 ? 21.235 16.466 11.226 1.00 32.79 277 LYS D C 1
ATOM 8751 O O . LYS D 1 277 ? 20.997 17.606 11.692 1.00 33.36 277 LYS D O 1
ATOM 8757 N N . ILE D 1 278 ? 20.738 15.329 11.721 1.00 31.65 278 ILE D N 1
ATOM 8758 C CA . ILE D 1 278 ? 19.901 15.283 12.924 1.00 31.28 278 ILE D CA 1
ATOM 8759 C C . ILE D 1 278 ? 20.593 15.923 14.139 1.00 30.12 278 ILE D C 1
ATOM 8760 O O . ILE D 1 278 ? 20.021 16.777 14.803 1.00 29.29 278 ILE D O 1
ATOM 8765 N N . LEU D 1 279 ? 21.827 15.501 14.419 1.00 29.84 279 LEU D N 1
ATOM 8766 C CA . LEU D 1 279 ? 22.607 16.042 15.553 1.00 29.26 279 LEU D CA 1
ATOM 8767 C C . LEU D 1 279 ? 22.912 17.522 15.338 1.00 30.76 279 LEU D C 1
ATOM 8768 O O . LEU D 1 279 ? 22.844 18.340 16.272 1.00 29.21 279 LEU D O 1
ATOM 8773 N N . GLU D 1 280 ? 23.237 17.831 14.072 1.00 33.04 280 GLU D N 1
ATOM 8774 C CA . GLU D 1 280 ? 23.476 19.194 13.587 1.00 36.05 280 GLU D CA 1
ATOM 8775 C C . GLU D 1 280 ? 22.298 20.078 13.923 1.00 34.14 280 GLU D C 1
ATOM 8776 O O . GLU D 1 280 ? 22.444 21.130 14.489 1.00 35.36 280 GLU D O 1
ATOM 8782 N N . ASN D 1 281 ? 21.105 19.612 13.627 1.00 34.65 281 ASN D N 1
ATOM 8783 C CA . ASN D 1 281 ? 19.932 20.420 13.911 1.00 34.62 281 ASN D CA 1
ATOM 8784 C C . ASN D 1 281 ? 19.657 20.610 15.385 1.00 33.80 281 ASN D C 1
ATOM 8785 O O . ASN D 1 281 ? 19.331 21.719 15.825 1.00 34.54 281 ASN D O 1
ATOM 8790 N N . VAL D 1 282 ? 19.822 19.540 16.155 1.00 32.44 282 VAL D N 1
ATOM 8791 C CA . VAL D 1 282 ? 19.661 19.620 17.603 1.00 30.92 282 VAL D CA 1
ATOM 8792 C C . VAL D 1 282 ? 20.626 20.638 18.265 1.00 30.02 282 VAL D C 1
ATOM 8793 O O . VAL D 1 282 ? 20.252 21.379 19.226 1.00 29.48 282 VAL D O 1
ATOM 8797 N N . LEU D 1 283 ? 21.860 20.649 17.781 1.00 29.14 283 LEU D N 1
ATOM 8798 C CA . LEU D 1 283 ? 22.883 21.568 18.325 1.00 29.21 283 LEU D CA 1
ATOM 8799 C C . LEU D 1 283 ? 22.534 23.000 17.972 1.00 29.76 283 LEU D C 1
ATOM 8800 O O . LEU D 1 283 ? 22.675 23.891 18.806 1.00 28.38 283 LEU D O 1
ATOM 8805 N N . LYS D 1 284 ? 22.057 23.189 16.728 1.00 32.37 284 LYS D N 1
ATOM 8806 C CA . LYS D 1 284 ? 21.595 24.500 16.212 1.00 34.23 284 LYS D CA 1
ATOM 8807 C C . LYS D 1 284 ? 20.438 25.006 17.064 1.00 34.54 284 LYS D C 1
ATOM 8808 O O . LYS D 1 284 ? 20.464 26.137 17.500 1.00 35.76 284 LYS D O 1
ATOM 8814 N N . ASP D 1 285 ? 19.454 24.151 17.342 1.00 34.99 285 ASP D N 1
ATOM 8815 C CA . ASP D 1 285 ? 18.273 24.545 18.119 1.00 36.19 285 ASP D CA 1
ATOM 8816 C C . ASP D 1 285 ? 18.656 25.072 19.517 1.00 36.36 285 ASP D C 1
ATOM 8817 O O . ASP D 1 285 ? 17.941 25.876 20.131 1.00 35.67 285 ASP D O 1
ATOM 8822 N N . LEU D 1 286 ? 19.804 24.624 20.011 1.00 35.90 286 LEU D N 1
ATOM 8823 C CA . LEU D 1 286 ? 20.217 24.994 21.344 1.00 35.47 286 LEU D CA 1
ATOM 8824 C C . LEU D 1 286 ? 21.172 26.149 21.282 1.00 36.17 286 LEU D C 1
ATOM 8825 O O . LEU D 1 286 ? 21.655 26.599 22.321 1.00 35.87 286 LEU D O 1
ATOM 8830 N N . GLY D 1 287 ? 21.467 26.602 20.060 1.00 36.68 287 GLY D N 1
ATOM 8831 C CA . GLY D 1 287 ? 22.391 27.715 19.857 1.00 37.67 287 GLY D CA 1
ATOM 8832 C C . GLY D 1 287 ? 23.827 27.346 20.174 1.00 38.17 287 GLY D C 1
ATOM 8833 O O . GLY D 1 287 ? 24.621 28.200 20.533 1.00 38.40 287 GLY D O 1
ATOM 8834 N N . LEU D 1 288 ? 24.165 26.069 20.036 1.00 38.78 288 LEU D N 1
ATOM 8835 C CA . LEU D 1 288 ? 25.503 25.608 20.359 1.00 39.99 288 LEU D CA 1
ATOM 8836 C C . LEU D 1 288 ? 26.384 25.650 19.122 1.00 41.20 288 LEU D C 1
ATOM 8837 O O . LEU D 1 288 ? 27.596 25.501 19.232 1.00 42.23 288 LEU D O 1
ATOM 8842 N N . ILE D 1 289 ? 25.780 25.872 17.962 1.00 42.81 289 ILE D N 1
ATOM 8843 C CA . ILE D 1 289 ? 26.368 25.496 16.671 1.00 44.65 289 ILE D CA 1
ATOM 8844 C C . ILE D 1 289 ? 25.491 24.326 16.102 1.00 45.02 289 ILE D C 1
ATOM 8845 O O . ILE D 1 289 ? 25.865 23.543 15.193 1.00 45.63 289 ILE D O 1
#

Nearest PDB structures (foldseek):
  2yxg-assembly1_D  TM=1.001E+00  e=1.500E-51  Methanocaldococcus jannaschii DSM 2661
  3daq-assembly2_D  TM=9.536E-01  e=2.124E-30  Staphylococcus aureus subsp. aureus MRSA252
  3di1-assembly1_A  TM=9.465E-01  e=1.083E-29  Staphylococcus aureus subsp. aureus COL
  4imd-assembly1_D  TM=9.265E-01  e=2.525E-22  Pasteurella multocida subsp. gallicida P1059
  4ime-assembly1_D  TM=9.284E-01  e=9.191E-22  Pasteurella multocida subsp. gallicida P1059

CATH classification: 3.20.20.70

Sequence (1153 aa):
MFKGVYPAIITPFKNKEVDFDGLEENINFLIENGVSGIVAVGTTGESPTLSHEEHKKVIEKVVDVVNGRVQVIAGAGSNCTEEAIELSVFAEDVGADAVLSITPYYNKPTQEGLRKHFGKVAESINLPIVLYNVPSRTAVNLEPKTVKLLAEEYSNISAVKEANPNLSQVSELIHDAKITVLSGNDELTLPIIALGGKGVISVVANIVPKEFVEMVNYALEGDFEKAREIHYKLFPLMKAMFIETNPIPVKTALNMMGRPAGELRLPLCEMSEEHKKILENVLKDLGLIFKGVYPAIITPFKNKEVDFDGLEENINFLIENGVSGIVAVGTTGESPTLSHEEHKKVIEKVVDVVNGRVQVIAGAGSNCTEEAIELSVFAEDVGADAVLSITPYYNKPTQEGLRKHFGKVAESINLPIVLYNVPSRTAVNLEPKTVKLLAEEYSNISAVKEANPNLSQVSELIHDAKITVLSGNDELTLPIIALGGKGVISVVANIVPKEFVEMVNYALEGDFEKAREIHYKLFPLMKAMFIETNPIPVKTALNMMGRPAGELRLPLCEMSEEHKKILENVLKDLGLIFKGVYPAIITPFKNKEVDFDGLEENINFLIENGVSGIVAVGTTGESPTLSHEEHKKVIEKVVDVVNGRVQVIAGAGSNCTEEAIELSVFAEDVGADAVLSITPYYNKPTQEGLRKHFGKVAESINLPIVLYNVPSRTAVNLEPKTVKLLAEEYSNISAVKEANPNLSQVSELIHDAKITVLSGNDELTLPIIALGGKGVISVVANIVPKEFVEMVNYALEGDFEKAREIHYKLFPLMKAMFIETNPIPVKTALNMMGRPAGELRLPLCEMSEEHKKILENVLKDLGLIFKGVYPAIITPFKNKEVDFDGLEENINFLIENGVSGIVAVGTTGESPTLSHEEHKKVIEKVVDVVNGRVQVIAGAGSNCTEEAIELSVFAEDVGADAVLSITPYYNKPTQEGLRKHFGKVAESINLPIVLYNVPSRTAVNLEPKTVKLLAEEYSNISAVKEANPNLSQVSELIHDAKITVLSGNDELTLPIIALGGKGVISVVANIVPKEFVEMVNYALEGDFEKAREIHYKLFPLMKAMFIETNPIPVKTALNMMGRPAGELRLPLCEMSEEHKKILENVLKDLGLI